Protein AF-0000000075709599 (afdb_homodimer)

InterPro domains:
  IPR003674 Oligosaccharyl transferase, STT3 subunit [PTHR13872] (4-686)
  IPR048307 Oligosaccharyl transferase STT3, N-terminal domain [PF02516] (9-421)
  IPR048999 STT3/PglB/AglB, core domain [PF21436] (504-569)

Secondary structure (DSSP, 8-state):
-HHHHHHHHHHHHHHHHHHHHHHTTHHHHHS-S---SSHHHHHHHHHHHHHHH-HHHHHT--BSSTTTTT-B-HHHHS--HHHHHHHHHHHHHHHTT----HHHHHHHHHHHHHHHHHHHHHHHHHHHT-HHHHHHHHHHHHH-HHHHTTTSTT--STHHHHHHHHHHHHHHHHHHHHHT-HHHHHHHHHHHHHHHHH-TTHHHHHHHHHHHHHHHHHTT---HHHHHHHHHHHHHHHHHHHTSTTTTTHHHHSGGGHHHHHHHHHHHHHHHHHHHHHHS-HHHHHHHHHHHHHHHHHHHHHHHHHHHHHTGGG---HHHHHHH-TTHHHHH-HHHHH-GGGSPPPHHHHHHHHGGGGGGHHHHHHHHHHHHHHGGG---HHHHHHHHHHHHHHHHHHHHHHHHHH-GGGHHHHHHHHHHHHHHHHHHHHHHHTSTTTTTSHHHHHHHHHHHHHHHHHHHHHHHHHHHTSS--SSSEEEEETTEEEEE-HHHHHHHHHHHHS-TT-EEE--GGGHHHHHHTS--EES--TT---HHHHHHHHHHHHS-HHHHHHHHHHTT--EEEEE--TTTT-SSSHHHHTTHHHHHHHHH-TT--GGGTSBTTB---STT--HHHHHSHHHHHHHTTGGG--S-TTS-TTEETTTTEEPTTGGG---SSEEEEEE-TTS-EEEEEEPP-TTHHHH-/-HHHHHHHHHHHHHHHHHHHHHHTTHHHHHS-S---SSHHHHHHHHHHHHHHH-HHHHHT--BSSTTTTT-B-HHHHS--HHHHHHHHHHHHHHHTT----HHHHHHHHHHHHHHHHHHHHHHHHHHHT-HHHHHHHHHHHHH-HHHHTTTSTT--STHHHHHHHHHHHHHHHHHHHHHT-HHHHHHHHHHHHHHHHH-TTHHHHHHHHHHHHHHHHHTT---HHHHHHHHHHHHHHHHHHHTSTTTTTHHHHSGGGHHHHHHHHHHHHHHHHHHHHTTS-HHHHHHHHHHHHHHHHHHHHHHHHHHHHHTGGG---HHHHHHH-TTHHHHH-HHHHH-GGGSPPPHHHHHHHHGGGGGGHHHHHHHHHHHHHHGGG---HHHHHHHHHHHHHHHHHHHHHHHHHH-GGGHHHHHHHHHHHHHHHHHHHHHHHTSTTTTTSHHHHHHHHHHHHHHHHHHHHHHHHHHHTSS--SSSEEEEETTEEEEE-HHHHHHHHHHHHS-TT-EEE--GGGHHHHHHTS--EES--TT---HHHHHHHHHHHHS-HHHHHHHHHHTT--EEEEE--TTTT-SSSHHHHTTHHHHHHHHH-TT--GGGTSBTTB---STT--HHHHHSHHHHHHHTTGGG--S-TTS-TTEETTTTEEPTTGGG---SSEEEEEE-TTS-EEEEEEPP-TTHHHH-

Solvent-accessible surface area (backbone atoms only — not comparable to full-atom values): 68736 Å² total; per-residue (Å²): 114,69,66,60,52,52,50,50,49,50,51,51,49,50,50,23,32,50,44,18,32,56,57,21,37,37,24,32,68,77,55,63,82,44,76,33,61,46,67,19,33,45,46,49,48,52,27,52,48,29,66,75,66,29,77,72,55,40,54,70,34,66,40,66,41,42,33,43,90,74,30,40,57,48,25,46,70,45,52,54,35,54,37,49,51,48,42,50,49,46,52,51,35,45,74,73,71,43,87,66,58,68,65,58,49,45,24,42,42,11,17,56,42,37,31,53,36,19,51,51,34,22,53,46,23,38,66,53,69,33,65,66,45,3,50,48,29,14,46,50,62,25,51,39,33,25,58,43,63,44,14,20,35,8,36,40,44,50,59,21,53,39,58,42,34,53,54,45,21,53,42,32,41,48,51,7,44,71,66,49,37,67,67,39,12,50,51,16,14,51,34,43,27,49,28,48,30,25,27,83,68,33,52,53,56,44,40,47,52,30,51,45,55,49,46,33,46,71,63,70,58,70,46,70,34,52,45,53,25,50,50,46,24,49,54,51,24,52,58,53,36,38,65,35,62,56,48,28,71,40,60,82,56,30,48,72,34,43,49,41,53,51,39,48,51,50,42,52,53,50,49,50,49,55,56,51,52,75,73,52,61,75,79,66,39,58,57,52,53,53,48,51,61,50,47,51,56,52,47,53,50,48,52,51,51,50,27,56,72,71,44,36,61,68,54,59,51,71,72,57,44,27,68,78,32,78,62,45,30,77,74,72,36,59,70,55,56,67,34,74,54,55,34,62,42,53,69,66,54,49,41,69,30,48,44,78,50,60,63,29,34,57,40,15,49,47,52,44,51,52,45,50,62,67,48,67,82,54,87,49,64,68,59,48,49,27,41,50,48,41,48,44,44,45,51,50,24,55,54,28,47,55,47,17,51,43,21,38,58,37,39,43,67,19,36,63,27,42,45,52,29,15,40,50,29,53,46,52,54,49,53,60,23,60,33,83,92,33,37,84,35,55,67,27,43,48,51,54,49,51,53,48,49,51,53,52,50,48,53,52,49,24,52,50,39,30,56,64,63,53,25,65,38,81,52,45,44,75,25,68,44,83,92,41,81,42,74,41,54,29,57,60,50,38,28,47,45,46,50,72,75,48,62,72,81,40,26,36,41,45,64,34,69,49,19,28,44,38,39,54,67,16,56,28,21,19,43,32,32,74,76,70,82,52,64,60,55,50,11,50,47,17,43,30,38,51,25,42,64,72,58,21,50,51,49,35,54,74,70,59,35,43,31,39,45,50,45,28,15,34,62,31,53,36,74,89,20,45,74,70,49,43,70,49,30,31,46,46,12,30,75,69,36,85,90,42,51,40,66,58,46,26,58,87,99,42,93,59,78,31,79,78,41,33,70,49,37,68,44,7,33,51,46,41,67,61,42,53,76,30,55,77,40,59,63,36,93,91,45,61,58,30,43,26,56,52,74,68,32,59,51,61,71,46,84,71,62,77,72,87,58,49,42,82,68,46,65,29,94,56,46,33,31,35,32,29,34,53,53,77,62,81,67,54,71,63,73,102,112,71,66,60,51,51,50,50,49,50,50,52,50,52,49,25,32,49,44,17,33,55,56,22,37,37,23,32,68,76,54,62,82,44,78,34,60,45,65,19,32,44,45,48,49,50,27,52,48,29,66,75,66,28,76,72,54,38,55,68,34,67,40,67,42,41,34,43,89,76,30,39,57,47,26,45,70,44,53,55,33,54,37,48,53,50,41,50,50,45,53,53,36,44,72,72,71,42,89,64,59,67,66,58,50,46,24,41,42,12,18,57,42,37,30,53,36,20,52,50,35,22,52,44,24,38,67,54,70,32,67,67,46,3,50,50,30,15,46,50,60,25,50,39,32,24,61,44,65,44,14,19,36,7,36,39,46,50,58,21,53,38,59,42,33,53,53,45,21,52,43,32,42,48,51,7,44,70,66,47,36,68,67,38,12,50,50,16,14,49,34,42,27,49,27,47,30,24,28,82,68,34,50,53,56,44,39,48,52,30,51,43,54,47,46,35,47,70,63,69,59,69,46,71,33,53,45,53,24,50,49,45,22,49,53,51,23,53,57,53,35,38,66,34,63,55,50,26,70,40,61,82,57,30,47,73,35,43,49,42,53,51,38,49,51,50,44,51,53,50,49,49,49,54,56,49,51,74,74,52,62,74,79,67,39,59,58,52,53,53,49,51,61,50,47,54,57,50,48,52,50,47,51,51,50,50,27,56,72,71,44,37,59,69,55,59,51,71,72,58,44,27,68,77,32,76,61,45,31,78,74,72,36,60,70,56,56,67,35,72,54,54,33,63,43,56,67,66,56,50,40,69,28,48,43,78,50,60,64,30,34,56,40,14,50,48,53,45,53,51,44,49,61,66,49,67,83,54,88,50,64,68,59,48,50,27,41,51,48,42,48,45,44,43,50,52,24,52,55,28,47,56,48,16,50,43,20,40,58,36,40,43,67,19,38,64,26,41,44,52,29,15,41,50,30,53,47,52,54,48,55,62,25,61,32,83,92,31,36,82,36,55,66,27,43,49,50,54,49,51,52,48,50,51,52,51,51,48,53,53,48,23,52,50,38,30,58,64,62,52,26,64,38,81,51,46,44,76,24,70,45,82,91,41,80,40,76,42,54,30,57,59,51,40,28,48,46,47,50,73,73,48,62,73,81,42,24,37,41,44,64,34,69,50,18,29,42,37,40,53,65,16,55,28,21,20,43,32,32,76,76,70,81,53,66,58,55,50,10,50,47,17,44,30,39,51,25,41,63,72,58,20,50,51,49,35,53,74,68,59,35,44,31,40,43,50,44,26,16,36,61,32,54,36,75,90,19,45,73,70,48,44,68,48,30,31,45,45,12,30,76,69,36,82,90,41,51,39,65,60,45,26,58,87,98,43,92,57,77,32,80,79,41,32,71,49,38,67,46,6,33,49,45,42,67,60,44,53,78,30,54,76,40,60,64,36,93,89,44,61,59,30,42,26,55,51,73,66,32,59,50,61,71,44,85,71,62,76,70,86,58,48,43,84,69,45,64,30,93,57,45,30,28,36,33,29,33,53,54,78,62,80,68,56,69,66,73,102

Nearest PDB structures (foldseek):
  6s7t-assembly1_A  TM=9.577E-01  e=6.723E-48  Homo sapiens
  8agc-assembly1_A  TM=9.329E-01  e=5.337E-46  Saccharomyces cerevisiae
  6s7o-assembly1_A  TM=9.416E-01  e=1.451E-45  Homo sapiens
  8agb-assembly1_A  TM=9.233E-01  e=1.387E-41  Saccharomyces cerevisiae
  6ezn-assembly1_F  TM=9.140E-01  e=2.056E-39  Saccharomyces cerevisiae S288C

Foldseek 3Di:
DVVVVVVVLVVLLVVLLVLLLVLLCLLCVVDNQAQFFQQLLLLVVLLVCCLVPHDVVSLQDWACQEQPNVTDRDNQADQCLLSVVLSVVQVVCVVVPHHDDSSQSLQSLLSNLLSVLLVLQLLLLVLLPDNVLSSLLSNCSSQFQLSSLQSHGNNRALSSNLLSLLSVLLSLLLVQLLVLDLVSLLVSLVSLLSSLSRDPCSLVVLQLVLVLLVVCVVLPNDDNSSLSSLLSSLVNNLVSSLPRSNCNPVCPQAPSNVSSVLSNVVSVLVVVLVVVLVVDDPVVNVVSVVVSVVVSVVVVVVVVVVCVVVVSHVRDDQLVVCLVPVCSCVVPPVVCVLDLQQAFADVVLCCLRQNPLLVLLVVLLVVLVVLCVVCSPPPDSSSVSSSSSSSSLNSQQVVLVSSCRRGVNSVSSNRSSSSSSSSNSLVVLLVVLPPPVRVPPPVSVVSVVVSVVRVVVSNVSSSVCSNPPSSDGPQWDWFQFQVGTDIDRQLLVQLVCLQVPHDLAAEEEEQADCQSVNCSRNVGHYSHHPVCPDLLSLLLSLCLQLAAQVVVLVSCVVSRHFKYKFFACQLGLDCPGVLNSNLSSQCSNCVNPVVTHSCQFDPPPDSDAEPPTHPSNCRGNNNLQRLPVQQVPDRYPVDHGQARNNNRYRHPPSVVRDHDQKAWDDAGPRRGMTMITGHDDPCVVPVD/DVVVVVVVLVVLLVVLLVLLLVLLALLCVVDNQAQFFQQLLLLVVLLVCCLVPHDVVSLQDWACQEQPNVTDRDNQADQCLLSCVLSVVQVVCVVVPHHDDSSQSLQSLLSNLLSLLLVLQLLLLVLLPDNVLSSLLSNCSSQFQLSSLQRHGNNRALSSNLLSLLSVLLSLLLVQLLVLDLVSLLVSLVSLLSSLSRDPCSLVVLQLVLVLLVVCVVLPNDDVSSLSSLLSSLVNNLVSSLPRSNCNPVCPQAPSNVSSVLSNVVSVLVVVLVVVLVVDDPVVNVVSVVVSVVVSVVVVVVVVVVCVVVVSHVPDDQLVVCLVPVCSCVPPPVVCVLDLQQAFADVVLCCLRQNPLLVLLVVLLVVLVVLCVVCSPPPDSSSVSSSSSSSSLNSQQVVLVSSCRRGVNSVSSNRSSSSSSSSSSLVVLLVVLPPPVRVPPPVSVVSVVVSVVRVVVSNVSSSVCSNPPSSDGPQWDWFQFQVGTDIDRQLLVQLVCLQVPHDLAAEEEEQADCQSVNCSRNVGHYSHHPVCPDLLSLLLSLPLQQAAQVVVLVSCVVSRHFKYKFFACQLGLDCPGVLNSNLSSQCSNCVNPVVTHSCQFDPPPDSDAEPPTHPSVCRGNNNLQRLPVQQVPDRYPVDHGQARNNNRYRGPPSVVRDHDQKAWDDAGPRRGMTMIGGHDDPCVVPVD

Structure (mmCIF, N/CA/C/O backbone):
data_AF-0000000075709599-model_v1
#
loop_
_entity.id
_entity.type
_entity.pdbx_description
1 polymer 'dolichyl-diphosphooligosaccharide--protein glycotransferase'
#
loop_
_atom_site.group_PDB
_atom_site.id
_atom_site.type_symbol
_atom_site.label_atom_id
_atom_site.label_alt_id
_atom_site.label_comp_id
_atom_site.label_asym_id
_atom_site.label_entity_id
_atom_site.label_seq_id
_atom_site.pdbx_PDB_ins_code
_atom_site.Cartn_x
_atom_site.Cartn_y
_atom_site.Cartn_z
_atom_site.occupancy
_atom_site.B_iso_or_equiv
_atom_site.auth_seq_id
_atom_site.auth_comp_id
_atom_site.auth_asym_id
_atom_site.auth_atom_id
_atom_site.pdbx_PDB_model_num
ATOM 1 N N . MET A 1 1 ? 28.078 32.719 -16.75 1 62.34 1 MET A N 1
ATOM 2 C CA . MET A 1 1 ? 27.438 31.438 -16.438 1 62.34 1 MET A CA 1
ATOM 3 C C . MET A 1 1 ? 26.734 31.484 -15.094 1 62.34 1 MET A C 1
ATOM 5 O O . MET A 1 1 ? 25.594 31.031 -14.977 1 62.34 1 MET A O 1
ATOM 9 N N . GLY A 1 2 ? 27.266 32.312 -14.195 1 73.31 2 GLY A N 1
ATOM 10 C CA . GLY A 1 2 ? 26.688 32.5 -12.867 1 73.31 2 GLY A CA 1
ATOM 11 C C . GLY A 1 2 ? 25.438 33.344 -12.867 1 73.31 2 GLY A C 1
ATOM 12 O O . GLY A 1 2 ? 24.453 33 -12.211 1 73.31 2 GLY A O 1
ATOM 13 N N . LYS A 1 3 ? 25.406 34.5 -13.734 1 84.88 3 LYS A N 1
ATOM 14 C CA . LYS A 1 3 ? 24.25 35.406 -13.789 1 84.88 3 LYS A CA 1
ATOM 15 C C . LYS A 1 3 ? 23.062 34.719 -14.453 1 84.88 3 LYS A C 1
ATOM 17 O O . LYS A 1 3 ? 21.922 34.875 -14 1 84.88 3 LYS A O 1
ATOM 22 N N . VAL A 1 4 ? 23.281 34 -15.5 1 89.69 4 VAL A N 1
ATOM 23 C CA . VAL A 1 4 ? 22.219 33.312 -16.234 1 89.69 4 VAL A CA 1
ATOM 24 C C . VAL A 1 4 ? 21.578 32.25 -15.344 1 89.69 4 VAL A C 1
ATOM 26 O O . VAL A 1 4 ? 20.359 32.094 -15.336 1 89.69 4 VAL A O 1
ATOM 29 N N . VAL A 1 5 ? 22.375 31.578 -14.586 1 88.12 5 VAL A N 1
ATOM 30 C CA . VAL A 1 5 ? 21.875 30.562 -13.68 1 88.12 5 VAL A CA 1
ATOM 31 C C . VAL A 1 5 ? 20.969 31.188 -12.625 1 88.12 5 VAL A C 1
ATOM 33 O O . VAL A 1 5 ? 19.938 30.625 -12.266 1 88.12 5 VAL A O 1
ATOM 36 N N . LYS A 1 6 ? 21.25 32.375 -12.188 1 91.5 6 LYS A N 1
ATOM 37 C CA . LYS A 1 6 ? 20.453 33.094 -11.188 1 91.5 6 LYS A CA 1
ATOM 38 C C . LYS A 1 6 ? 19.125 33.531 -11.773 1 91.5 6 LYS A C 1
ATOM 40 O O . LYS A 1 6 ? 18.094 33.531 -11.078 1 91.5 6 LYS A O 1
ATOM 45 N N . VAL A 1 7 ? 19.188 33.938 -13.008 1 93.38 7 VAL A N 1
ATOM 46 C CA . VAL A 1 7 ? 17.953 34.375 -13.664 1 93.38 7 VAL A CA 1
ATOM 47 C C . VAL A 1 7 ? 17.031 33.188 -13.875 1 93.38 7 VAL A C 1
ATOM 49 O O . VAL A 1 7 ? 15.82 33.281 -13.672 1 93.38 7 VAL A O 1
ATOM 52 N N . ILE A 1 8 ? 17.594 32.094 -14.273 1 92.94 8 ILE A N 1
ATOM 53 C CA . ILE A 1 8 ? 16.797 30.891 -14.477 1 92.94 8 ILE A CA 1
ATOM 54 C C . ILE A 1 8 ? 16.188 30.438 -13.156 1 92.94 8 ILE A C 1
ATOM 56 O O . ILE A 1 8 ? 15.031 30 -13.117 1 92.94 8 ILE A O 1
ATOM 60 N N . GLN A 1 9 ? 16.922 30.531 -12.164 1 94.25 9 GLN A N 1
ATOM 61 C CA . GLN A 1 9 ? 16.438 30.172 -10.836 1 94.25 9 GLN A CA 1
ATOM 62 C C . GLN A 1 9 ? 15.281 31.078 -10.422 1 94.25 9 GLN A C 1
ATOM 64 O O . GLN A 1 9 ? 14.281 30.609 -9.875 1 94.25 9 GLN A O 1
ATOM 69 N N . LEU A 1 10 ? 15.445 32.344 -10.656 1 95.25 10 LEU A N 1
ATOM 70 C CA . LEU A 1 10 ? 14.414 33.312 -10.297 1 95.25 10 LEU A CA 1
ATOM 71 C C . LEU A 1 10 ? 13.141 33.062 -11.109 1 95.25 10 LEU A C 1
ATOM 73 O O . LEU A 1 10 ? 12.031 33.125 -10.578 1 95.25 10 LEU A O 1
ATOM 77 N N . ILE A 1 11 ? 13.312 32.812 -12.32 1 96.56 11 ILE A N 1
ATOM 78 C CA . ILE A 1 11 ? 12.164 32.562 -13.18 1 96.56 11 ILE A CA 1
ATOM 79 C C . ILE A 1 11 ? 11.461 31.281 -12.734 1 96.56 11 ILE A C 1
ATOM 81 O O . ILE A 1 11 ? 10.227 31.219 -12.711 1 96.56 11 ILE A O 1
ATOM 85 N N . THR A 1 12 ? 12.266 30.234 -12.438 1 96.12 12 THR A N 1
ATOM 86 C CA . THR A 1 12 ? 11.695 28.969 -11.977 1 96.12 12 THR A CA 1
ATOM 87 C C . THR A 1 12 ? 10.922 29.172 -10.68 1 96.12 12 THR A C 1
ATOM 89 O O . THR A 1 12 ? 9.852 28.594 -10.492 1 96.12 12 THR A O 1
ATOM 92 N N . LEU A 1 13 ? 11.438 29.953 -9.805 1 97.12 13 LEU A N 1
ATOM 93 C CA . LEU A 1 13 ? 10.773 30.219 -8.539 1 97.12 13 LEU A CA 1
ATOM 94 C C . LEU A 1 13 ? 9.484 31 -8.75 1 97.12 13 LEU A C 1
ATOM 96 O O . LEU A 1 13 ? 8.469 30.703 -8.117 1 97.12 13 LEU A O 1
ATOM 100 N N . LEU A 1 14 ? 9.516 31.953 -9.664 1 97.88 14 LEU A N 1
ATOM 101 C CA . LEU A 1 14 ? 8.328 32.75 -9.961 1 97.88 14 LEU A CA 1
ATOM 102 C C . LEU A 1 14 ? 7.238 31.875 -10.586 1 97.88 14 LEU A C 1
ATOM 104 O O . LEU A 1 14 ? 6.059 32.031 -10.258 1 97.88 14 LEU A O 1
ATOM 108 N N . LEU A 1 15 ? 7.633 31.047 -11.445 1 97.75 15 LEU A N 1
ATOM 109 C CA . LEU A 1 15 ? 6.676 30.141 -12.07 1 97.75 15 LEU A CA 1
ATOM 110 C C . LEU A 1 15 ? 6.098 29.172 -11.047 1 97.75 15 LEU A C 1
ATOM 112 O O . LEU A 1 15 ? 4.926 28.797 -11.125 1 97.75 15 LEU A O 1
ATOM 116 N N . SER A 1 16 ? 6.945 28.719 -10.125 1 98 16 SER A N 1
ATOM 117 C CA . SER A 1 16 ? 6.469 27.844 -9.07 1 98 16 SER A CA 1
ATOM 118 C C . SER A 1 16 ? 5.453 28.547 -8.18 1 98 16 SER A C 1
ATOM 120 O O . SER A 1 16 ? 4.465 27.938 -7.754 1 98 16 SER A O 1
ATOM 122 N N . CYS A 1 17 ? 5.699 29.812 -7.895 1 98.31 17 CYS A N 1
ATOM 123 C CA . CYS A 1 17 ? 4.758 30.594 -7.105 1 98.31 17 CYS A CA 1
ATOM 124 C C . CYS A 1 17 ? 3.432 30.75 -7.84 1 98.31 17 CYS A C 1
ATOM 126 O O . CYS A 1 17 ? 2.363 30.594 -7.242 1 98.31 17 CYS A O 1
ATOM 128 N N . LEU A 1 18 ? 3.545 31.016 -9.102 1 98.06 18 LEU A N 1
ATOM 129 C CA . LEU A 1 18 ? 2.348 31.172 -9.922 1 98.06 18 LEU A CA 1
ATOM 130 C C . LEU A 1 18 ? 1.574 29.859 -10.008 1 98.06 18 LEU A C 1
ATOM 132 O O . LEU A 1 18 ? 0.345 29.859 -9.914 1 98.06 18 LEU A O 1
ATOM 136 N N . LEU A 1 19 ? 2.289 28.797 -10.18 1 97.56 19 LEU A N 1
ATOM 137 C CA . LEU A 1 19 ? 1.651 27.484 -10.25 1 97.56 19 LEU A CA 1
ATOM 138 C C . LEU A 1 19 ? 0.953 27.156 -8.938 1 97.56 19 LEU A C 1
ATOM 140 O O . LEU A 1 19 ? -0.151 26.594 -8.938 1 97.56 19 LEU A O 1
ATOM 144 N N . ALA A 1 20 ? 1.602 27.453 -7.828 1 97.94 20 ALA A N 1
ATOM 145 C CA . ALA A 1 20 ? 1.017 27.188 -6.516 1 97.94 20 ALA A CA 1
ATOM 146 C C . ALA A 1 20 ? -0.317 27.906 -6.348 1 97.94 20 ALA A C 1
ATOM 148 O O . ALA A 1 20 ? -1.271 27.344 -5.809 1 97.94 20 ALA A O 1
ATOM 149 N N . PHE A 1 21 ? -0.413 29.094 -6.816 1 97.56 21 PHE A N 1
ATOM 150 C CA . PHE A 1 21 ? -1.62 29.906 -6.699 1 97.56 21 PHE A CA 1
ATOM 151 C C . PHE A 1 21 ? -2.691 29.422 -7.668 1 97.56 21 PHE A C 1
ATOM 153 O O . PHE A 1 21 ? -3.848 29.234 -7.285 1 97.56 21 PHE A O 1
ATOM 160 N N . LEU A 1 22 ? -2.367 29.109 -8.891 1 96.75 22 LEU A N 1
ATOM 161 C CA . LEU A 1 22 ? -3.326 28.812 -9.953 1 96.75 22 LEU A CA 1
ATOM 162 C C . LEU A 1 22 ? -3.92 27.422 -9.773 1 96.75 22 LEU A C 1
ATOM 164 O O . LEU A 1 22 ? -5.113 27.219 -10 1 96.75 22 LEU A O 1
ATOM 168 N N . ILE A 1 23 ? -3.16 26.469 -9.391 1 96.25 23 ILE A N 1
ATOM 169 C CA . ILE A 1 23 ? -3.617 25.094 -9.281 1 96.25 23 ILE A CA 1
ATOM 170 C C . ILE A 1 23 ? -4.656 24.984 -8.164 1 96.25 23 ILE A C 1
ATOM 172 O O . ILE A 1 23 ? -5.52 24.094 -8.203 1 96.25 23 ILE A O 1
ATOM 176 N N . ARG A 1 24 ? -4.688 25.859 -7.215 1 96.19 24 ARG A N 1
ATOM 177 C CA . ARG A 1 24 ? -5.582 25.828 -6.059 1 96.19 24 ARG A CA 1
ATOM 178 C C . ARG A 1 24 ? -6.859 26.625 -6.336 1 96.19 24 ARG A C 1
ATOM 180 O O . ARG A 1 24 ? -7.723 26.734 -5.465 1 96.19 24 ARG A O 1
ATOM 187 N N . GLN A 1 25 ? -6.977 27.156 -7.586 1 94.44 25 GLN A N 1
ATOM 188 C CA . GLN A 1 25 ? -8.133 27.953 -7.945 1 94.44 25 GLN A CA 1
ATOM 189 C C . GLN A 1 25 ? -9.188 27.125 -8.672 1 94.44 25 GLN A C 1
ATOM 191 O O . GLN A 1 25 ? -10.266 27.609 -8.992 1 94.44 25 GLN A O 1
ATOM 196 N N . PHE A 1 26 ? -8.945 25.875 -8.859 1 91.75 26 PHE A N 1
ATOM 197 C CA . PHE A 1 26 ? -9.891 25.047 -9.594 1 91.75 26 PHE A CA 1
ATOM 198 C C . PHE A 1 26 ? -11.25 25.031 -8.898 1 91.75 26 PHE A C 1
ATOM 200 O O . PHE A 1 26 ? -12.289 25.031 -9.555 1 91.75 26 PHE A O 1
ATOM 207 N N . ALA A 1 27 ? -11.227 24.969 -7.594 1 87.31 27 ALA A N 1
ATOM 208 C CA . ALA A 1 27 ? -12.484 24.953 -6.844 1 87.31 27 ALA A CA 1
ATOM 209 C C . ALA A 1 27 ? -13.305 26.219 -7.109 1 87.31 27 ALA A C 1
ATOM 211 O O . ALA A 1 27 ? -14.531 26.156 -7.227 1 87.31 27 ALA A O 1
ATOM 212 N N . ASN A 1 28 ? -12.664 27.328 -7.23 1 90 28 ASN A N 1
ATOM 213 C CA . ASN A 1 28 ? -13.32 28.609 -7.445 1 90 28 ASN A CA 1
ATOM 214 C C . ASN A 1 28 ? -13.797 28.766 -8.891 1 90 28 ASN A C 1
ATOM 216 O O . ASN A 1 28 ? -14.82 29.391 -9.148 1 90 28 ASN A O 1
ATOM 220 N N . VAL A 1 29 ? -13.055 28.172 -9.773 1 88.31 29 VAL A N 1
ATOM 221 C CA . VAL A 1 29 ? -13.336 28.359 -11.195 1 88.31 29 VAL A CA 1
ATOM 222 C C . VAL A 1 29 ? -14.453 27.422 -11.633 1 88.31 29 VAL A C 1
ATOM 224 O O . VAL A 1 29 ? -15.328 27.797 -12.414 1 88.31 29 VAL A O 1
ATOM 227 N N . ILE A 1 30 ? -14.43 26.234 -11.188 1 83.38 30 ILE A N 1
ATOM 228 C CA . ILE A 1 30 ? -15.406 25.219 -11.586 1 83.38 30 ILE A CA 1
ATOM 229 C C . ILE A 1 30 ? -16.75 25.5 -10.906 1 83.38 30 ILE A C 1
ATOM 231 O O . ILE A 1 30 ? -17.797 25.359 -11.516 1 83.38 30 ILE A O 1
ATOM 235 N N . ASN A 1 31 ? -16.641 25.859 -9.719 1 81.06 31 ASN A N 1
ATOM 236 C CA . ASN A 1 31 ? -17.859 26.156 -8.969 1 81.06 31 ASN A CA 1
ATOM 237 C C . ASN A 1 31 ? -18.031 27.656 -8.75 1 81.06 31 ASN A C 1
ATOM 239 O O . ASN A 1 31 ? -17.781 28.453 -9.656 1 81.06 31 ASN A O 1
ATOM 243 N N . GLU A 1 32 ? -18.406 28.156 -7.707 1 85.19 32 GLU A N 1
ATOM 244 C CA . GLU A 1 32 ? -18.469 29.531 -7.254 1 85.19 32 GLU A CA 1
ATOM 245 C C . GLU A 1 32 ? -17.578 29.75 -6.039 1 85.19 32 GLU A C 1
ATOM 247 O O . GLU A 1 32 ? -17.359 28.844 -5.238 1 85.19 32 GLU A O 1
ATOM 252 N N . PRO A 1 33 ? -16.891 30.859 -6.078 1 89.56 33 PRO A N 1
ATOM 253 C CA . PRO A 1 33 ? -16.062 31.141 -4.906 1 89.56 33 PRO A CA 1
ATOM 254 C C . PRO A 1 33 ? -16.875 31.25 -3.619 1 89.56 33 PRO A C 1
ATOM 256 O O . PRO A 1 33 ? -17.578 32.25 -3.412 1 89.56 33 PRO A O 1
ATOM 259 N N . LEU A 1 34 ? -16.875 30.203 -2.898 1 89.19 34 LEU A N 1
ATOM 260 C CA . LEU A 1 34 ? -17.609 30.141 -1.64 1 89.19 34 LEU A CA 1
ATOM 261 C C . LEU A 1 34 ? -16.812 29.406 -0.576 1 89.19 34 LEU A C 1
ATOM 263 O O . LEU A 1 34 ? -15.859 28.688 -0.897 1 89.19 34 LEU A O 1
ATOM 267 N N . ILE A 1 35 ? -17.125 29.734 0.646 1 91.5 35 ILE A N 1
ATOM 268 C CA . ILE A 1 35 ? -16.562 28.969 1.755 1 91.5 35 ILE A CA 1
ATOM 269 C C . ILE A 1 35 ? -17.297 27.625 1.874 1 91.5 35 ILE A C 1
ATOM 271 O O . ILE A 1 35 ? -18.5 27.594 2.129 1 91.5 35 ILE A O 1
ATOM 275 N N . HIS A 1 36 ? -16.453 26.703 1.564 1 85.31 36 HIS A N 1
ATOM 276 C CA . HIS A 1 36 ? -17.141 25.406 1.545 1 85.31 36 HIS A CA 1
ATOM 277 C C . HIS A 1 36 ? -16.641 24.516 2.676 1 85.31 36 HIS A C 1
ATOM 279 O O . HIS A 1 36 ? -15.781 24.922 3.463 1 85.31 36 HIS A O 1
ATOM 285 N N . GLU A 1 37 ? -17.203 23.438 3.061 1 85.25 37 GLU A N 1
ATOM 286 C CA . GLU A 1 37 ? -16.953 22.469 4.109 1 85.25 37 GLU A CA 1
ATOM 287 C C . GLU A 1 37 ? -17.594 22.891 5.43 1 85.25 37 GLU A C 1
ATOM 289 O O . GLU A 1 37 ? -18.172 23.969 5.523 1 85.25 37 GLU A O 1
ATOM 294 N N . PHE A 1 38 ? -17.422 22.203 6.418 1 89.81 38 PHE A N 1
ATOM 295 C CA . PHE A 1 38 ? -18.156 22.406 7.668 1 89.81 38 PHE A CA 1
ATOM 296 C C . PHE A 1 38 ? -17.375 23.312 8.602 1 89.81 38 PHE A C 1
ATOM 298 O O . PHE A 1 38 ? -17.844 24.406 8.961 1 89.81 38 PHE A O 1
ATOM 305 N N . ASP A 1 39 ? -16.125 23.094 8.828 1 91.31 39 ASP A N 1
ATOM 306 C CA . ASP A 1 39 ? -15.312 23.844 9.789 1 91.31 39 ASP A CA 1
ATOM 307 C C . ASP A 1 39 ? -15.031 25.266 9.297 1 91.31 39 ASP A C 1
ATOM 309 O O . ASP A 1 39 ? -15.055 26.219 10.078 1 91.31 39 ASP A O 1
ATOM 313 N N . PRO A 1 40 ? -14.875 25.406 8.055 1 94.31 40 PRO A N 1
ATOM 314 C CA . PRO A 1 40 ? -14.602 26.75 7.555 1 94.31 40 PRO A CA 1
ATOM 315 C C . PRO A 1 40 ? -15.742 27.734 7.828 1 94.31 40 PRO A C 1
ATOM 317 O O . PRO A 1 40 ? -15.508 28.938 7.941 1 94.31 40 PRO A O 1
ATOM 320 N N . GLN A 1 41 ? -16.922 27.188 7.973 1 94.44 41 GLN A N 1
ATOM 321 C CA . GLN A 1 41 ? -18.047 28.062 8.25 1 94.44 41 GLN A CA 1
ATOM 322 C C . GLN A 1 41 ? -17.953 28.656 9.648 1 94.44 41 GLN A C 1
ATOM 324 O O . GLN A 1 41 ? -18.375 29.781 9.883 1 94.44 41 GLN A O 1
ATOM 329 N N . PHE A 1 42 ? -17.484 27.859 10.508 1 95.44 42 PHE A N 1
ATOM 330 C CA . PHE A 1 42 ? -17.234 28.391 11.844 1 95.44 42 PHE A CA 1
ATOM 331 C C . PHE A 1 42 ? -16.188 29.5 11.797 1 95.44 42 PHE A C 1
ATOM 333 O O . PHE A 1 42 ? -16.375 30.562 12.398 1 95.44 42 PHE A O 1
ATOM 340 N N . ASN A 1 43 ? -15.109 29.328 11.117 1 96.88 43 ASN A N 1
ATOM 341 C CA . ASN A 1 43 ? -14.031 30.297 10.992 1 96.88 43 ASN A CA 1
ATOM 342 C C . ASN A 1 43 ? -14.508 31.562 10.289 1 96.88 43 ASN A C 1
ATOM 344 O O . ASN A 1 43 ? -14.078 32.656 10.617 1 96.88 43 ASN A O 1
ATOM 348 N N . TRP A 1 44 ? -15.352 31.344 9.352 1 96.31 44 TRP A N 1
ATOM 349 C CA . TRP A 1 44 ? -15.922 32.469 8.633 1 96.31 44 TRP A CA 1
ATOM 350 C C . TRP A 1 44 ? -16.75 33.344 9.57 1 96.31 44 TRP A C 1
ATOM 352 O O . TRP A 1 44 ? -16.578 34.594 9.586 1 96.31 44 TRP A O 1
ATOM 362 N N . ARG A 1 45 ? -17.578 32.719 10.359 1 95.75 45 ARG A N 1
ATOM 363 C CA . ARG A 1 45 ? -18.406 33.469 11.312 1 95.75 45 ARG A CA 1
ATOM 364 C C . ARG A 1 45 ? -17.547 34.219 12.336 1 95.75 45 ARG A C 1
ATOM 366 O O . ARG A 1 45 ? -17.828 35.344 12.688 1 95.75 45 ARG A O 1
ATOM 373 N N . CYS A 1 46 ? -16.562 33.594 12.75 1 96.69 46 CYS A N 1
ATOM 374 C CA . CYS A 1 46 ? -15.641 34.219 13.695 1 96.69 46 CYS A CA 1
ATOM 375 C C . CYS A 1 46 ? -14.945 35.406 13.078 1 96.69 46 CYS A C 1
ATOM 377 O O . CYS A 1 46 ? -14.797 36.469 13.727 1 96.69 46 CYS A O 1
ATOM 379 N N . THR A 1 47 ? -14.531 35.312 11.852 1 97.69 47 THR A N 1
ATOM 380 C CA . THR A 1 47 ? -13.852 36.406 11.172 1 97.69 47 THR A CA 1
ATOM 381 C C . THR A 1 47 ? -14.789 37.594 10.969 1 97.69 47 THR A C 1
ATOM 383 O O . THR A 1 47 ? -14.367 38.75 11.07 1 97.69 47 THR A O 1
ATOM 386 N N . GLN A 1 48 ? -16.031 37.25 10.664 1 96.75 48 GLN A N 1
ATOM 387 C CA . GLN A 1 48 ? -17.031 38.312 10.547 1 96.75 48 GLN A CA 1
ATOM 388 C C . GLN A 1 48 ? -17.172 39.094 11.859 1 96.75 48 GLN A C 1
ATOM 390 O O . GLN A 1 48 ? -17.266 40.312 11.859 1 96.75 48 GLN A O 1
ATOM 395 N N . TYR A 1 49 ? -17.234 38.312 12.898 1 96.5 49 TYR A N 1
ATOM 396 C CA . TYR A 1 49 ? -17.344 38.938 14.211 1 96.5 49 TYR A CA 1
ATOM 397 C C . TYR A 1 49 ? -16.141 39.844 14.484 1 96.5 49 TYR A C 1
ATOM 399 O O . TYR A 1 49 ? -16.297 40.969 14.984 1 96.5 49 TYR A O 1
ATOM 407 N N . ILE A 1 50 ? -14.984 39.438 14.195 1 97.56 50 ILE A N 1
ATOM 408 C CA . ILE A 1 50 ? -13.766 40.188 14.43 1 97.56 50 ILE A CA 1
ATOM 409 C C . ILE A 1 50 ? -13.781 41.469 13.562 1 97.56 50 ILE A C 1
ATOM 411 O O . ILE A 1 50 ? -13.383 42.531 14.016 1 97.56 50 ILE A O 1
ATOM 415 N N . ASP A 1 51 ? -14.133 41.281 12.32 1 96.69 51 ASP A N 1
ATOM 416 C CA . ASP A 1 51 ? -14.18 42.438 11.398 1 96.69 51 ASP A CA 1
ATOM 417 C C . ASP A 1 51 ? -15.125 43.5 11.906 1 96.69 51 ASP A C 1
ATOM 419 O O . ASP A 1 51 ? -14.852 44.688 11.75 1 96.69 51 ASP A O 1
ATOM 423 N N . ASN A 1 52 ? -16.25 43.094 12.547 1 96 52 ASN A N 1
ATOM 424 C CA . ASN A 1 52 ? -17.281 44.031 12.969 1 96 52 ASN A CA 1
ATOM 425 C C . ASN A 1 52 ? -17 44.594 14.359 1 96 52 ASN A C 1
ATOM 427 O O . ASN A 1 52 ? -17.328 45.75 14.656 1 96 52 ASN A O 1
ATOM 431 N N . HIS A 1 53 ? -16.391 43.781 15.266 1 95.81 53 HIS A N 1
ATOM 432 C CA . HIS A 1 53 ? -16.312 44.188 16.672 1 95.81 53 HIS A CA 1
ATOM 433 C C . HIS A 1 53 ? -14.859 44.406 17.078 1 95.81 53 HIS A C 1
ATOM 435 O O . HIS A 1 53 ? -14.609 45.094 18.094 1 95.81 53 HIS A O 1
ATOM 441 N N . GLY A 1 54 ? -13.953 43.719 16.406 1 94.62 54 GLY A N 1
ATOM 442 C CA . GLY A 1 54 ? -12.562 43.969 16.734 1 94.62 54 GLY A CA 1
ATOM 443 C C . GLY A 1 54 ? -11.867 42.75 17.312 1 94.62 54 GLY A C 1
ATOM 444 O O . GLY A 1 54 ? -12.516 41.75 17.609 1 94.62 54 GLY A O 1
ATOM 445 N N . LEU A 1 55 ? -10.531 42.875 17.484 1 94.75 55 LEU A N 1
ATOM 446 C CA . LEU A 1 55 ? -9.688 41.75 17.922 1 94.75 55 LEU A CA 1
ATOM 447 C C . LEU A 1 55 ? -9.891 41.469 19.406 1 94.75 55 LEU A C 1
ATOM 449 O O . LEU A 1 55 ? -9.984 40.312 19.812 1 94.75 55 LEU A O 1
ATOM 453 N N . TYR A 1 56 ? -10.016 42.469 20.234 1 93.31 56 TYR A N 1
ATOM 454 C CA . TYR A 1 56 ? -10.117 42.312 21.672 1 93.31 56 TYR A CA 1
ATOM 455 C C . TYR A 1 56 ? -11.484 41.781 22.078 1 93.31 56 TYR A C 1
ATOM 457 O O . TYR A 1 56 ? -11.586 40.938 22.984 1 93.31 56 TYR A O 1
ATOM 465 N N . GLU A 1 57 ? -12.484 42.219 21.469 1 94.62 57 GLU A N 1
ATOM 466 C CA . GLU A 1 57 ? -13.844 41.781 21.781 1 94.62 57 GLU A CA 1
ATOM 467 C C . GLU A 1 57 ? -14.039 40.312 21.438 1 94.62 57 GLU A C 1
ATOM 469 O O . GLU A 1 57 ? -14.836 39.594 22.078 1 94.62 57 GLU A O 1
ATOM 474 N N . PHE A 1 58 ? -13.312 39.906 20.484 1 95.94 58 PHE A N 1
ATOM 475 C CA . PHE A 1 58 ? -13.414 38.5 20.094 1 95.94 58 PHE A CA 1
ATOM 476 C C . PHE A 1 58 ? -12.992 37.594 21.219 1 95.94 58 PHE A C 1
ATOM 478 O O . PHE A 1 58 ? -13.578 36.531 21.422 1 95.94 58 PHE A O 1
ATOM 485 N N . LEU A 1 59 ? -12.008 37.938 22 1 93.5 59 LEU A N 1
ATOM 486 C CA . LEU A 1 59 ? -11.477 37.094 23.078 1 93.5 59 LEU A CA 1
ATOM 487 C C . LEU A 1 59 ? -12.523 36.906 24.156 1 93.5 59 LEU A C 1
ATOM 489 O O . LEU A 1 59 ? -12.469 35.906 24.891 1 93.5 59 LEU A O 1
ATOM 493 N N . GLY A 1 60 ? -13.484 37.719 24.234 1 92.5 60 GLY A N 1
ATOM 494 C CA . GLY A 1 60 ? -14.555 37.594 25.219 1 92.5 60 GLY A CA 1
ATOM 495 C C . GLY A 1 60 ? -15.883 37.219 24.594 1 92.5 60 GLY A C 1
ATOM 496 O O . GLY A 1 60 ? -16.906 37.219 25.266 1 92.5 60 GLY A O 1
ATOM 497 N N . TRP A 1 61 ? -15.867 36.812 23.344 1 94.75 61 TRP A N 1
ATOM 498 C CA . TRP A 1 61 ? -17.109 36.5 22.625 1 94.75 61 TRP A CA 1
ATOM 499 C C . TRP A 1 61 ? -17.719 35.188 23.141 1 94.75 61 TRP A C 1
ATOM 501 O O . TRP A 1 61 ? -17.078 34.156 23.141 1 94.75 61 TRP A O 1
ATOM 511 N N . PHE A 1 62 ? -18.938 35.281 23.672 1 94.62 62 PHE A N 1
ATOM 512 C CA . PHE A 1 62 ? -19.75 34.156 24.062 1 94.62 62 PHE A CA 1
ATOM 513 C C . PHE A 1 62 ? -20.906 33.938 23.094 1 94.62 62 PHE A C 1
ATOM 515 O O . PHE A 1 62 ? -21.797 34.781 22.984 1 94.62 62 PHE A O 1
ATOM 522 N N . ASP A 1 63 ? -20.859 32.875 22.391 1 93.38 63 ASP A N 1
ATOM 523 C CA . ASP A 1 63 ? -21.891 32.562 21.406 1 93.38 63 ASP A CA 1
ATOM 524 C C . ASP A 1 63 ? -23.062 31.812 22.047 1 93.38 63 ASP A C 1
ATOM 526 O O . ASP A 1 63 ? -22.922 30.641 22.438 1 93.38 63 ASP A O 1
ATOM 530 N N . ASN A 1 64 ? -24.234 32.344 22.047 1 91.69 64 ASN A N 1
ATOM 531 C CA . ASN A 1 64 ? -25.391 31.781 22.734 1 91.69 64 ASN A CA 1
ATOM 532 C C . ASN A 1 64 ? -26.188 30.875 21.797 1 91.69 64 ASN A C 1
ATOM 534 O O . ASN A 1 64 ? -27.031 30.109 22.266 1 91.69 64 ASN A O 1
ATOM 538 N N . ILE A 1 65 ? -25.891 30.859 20.578 1 92.5 65 ILE A N 1
ATOM 539 C CA . ILE A 1 65 ? -26.734 30.094 19.672 1 92.5 65 ILE A CA 1
ATOM 540 C C . ILE A 1 65 ? -26.078 28.75 19.359 1 92.5 65 ILE A C 1
ATOM 542 O O . ILE A 1 65 ? -26.719 27.844 18.828 1 92.5 65 ILE A O 1
ATOM 546 N N . SER A 1 66 ? -24.781 28.688 19.688 1 92.81 66 SER A N 1
ATOM 547 C CA . SER A 1 66 ? -24.109 27.406 19.531 1 92.81 66 SER A CA 1
ATOM 548 C C . SER A 1 66 ? -24.219 26.578 20.812 1 92.81 66 SER A C 1
ATOM 550 O O . SER A 1 66 ? -24.172 27.109 21.922 1 92.81 66 SER A O 1
ATOM 552 N N . TRP A 1 67 ? -24.391 25.281 20.641 1 93.62 67 TRP A N 1
ATOM 553 C CA . TRP A 1 67 ? -24.5 24.344 21.766 1 93.62 67 TRP A CA 1
ATOM 554 C C . TRP A 1 67 ? -25.578 24.781 22.75 1 93.62 67 TRP A C 1
ATOM 556 O O . TRP A 1 67 ? -25.344 24.812 23.953 1 93.62 67 TRP A O 1
ATOM 566 N N . TYR A 1 68 ? -26.641 25.109 22.156 1 90.5 68 TYR A N 1
ATOM 567 C CA . TYR A 1 68 ? -27.781 25.469 23 1 90.5 68 TYR A CA 1
ATOM 568 C C . TYR A 1 68 ? -28.156 24.328 23.922 1 90.5 68 TYR A C 1
ATOM 570 O O . TYR A 1 68 ? -28.234 23.172 23.5 1 90.5 68 TYR A O 1
ATOM 578 N N . PRO A 1 69 ? -28.469 24.562 25.219 1 89.94 69 PRO A N 1
ATOM 579 C CA . PRO A 1 69 ? -28.594 25.844 25.906 1 89.94 69 PRO A CA 1
ATOM 580 C C . PRO A 1 69 ? -27.297 26.281 26.609 1 89.94 69 PRO A C 1
ATOM 582 O O . PRO A 1 69 ? -27.25 27.344 27.219 1 89.94 69 PRO A O 1
ATOM 585 N N . GLN A 1 70 ? -26.312 25.609 26.469 1 89.31 70 GLN A N 1
ATOM 586 C CA . GLN A 1 70 ? -25.062 25.859 27.172 1 89.31 70 GLN A CA 1
ATOM 587 C C . GLN A 1 70 ? -24.328 27.062 26.578 1 89.31 70 GLN A C 1
ATOM 589 O O . GLN A 1 70 ? -23.766 27.875 27.297 1 89.31 70 GLN A O 1
ATOM 594 N N . GLY A 1 71 ? -24.359 27.172 25.297 1 91.06 71 GLY A N 1
ATOM 595 C CA . GLY A 1 71 ? -23.547 28.172 24.625 1 91.06 71 GLY A CA 1
ATOM 596 C C . GLY A 1 71 ? -22.078 27.797 24.516 1 91.06 71 GLY A C 1
ATOM 597 O O . GLY A 1 71 ? -21.688 26.703 24.953 1 91.06 71 GLY A O 1
ATOM 598 N N . ARG A 1 72 ? -21.25 28.656 23.859 1 93.5 72 ARG A N 1
ATOM 599 C CA . ARG A 1 72 ? -19.828 28.375 23.656 1 93.5 72 ARG A CA 1
ATOM 600 C C . ARG A 1 72 ? -18.984 29.625 23.859 1 93.5 72 ARG A C 1
ATOM 602 O O . ARG A 1 72 ? -19.25 30.656 23.234 1 93.5 72 ARG A O 1
ATOM 609 N N . PRO A 1 73 ? -18.109 29.578 24.844 1 93.56 73 PRO A N 1
ATOM 610 C CA . PRO A 1 73 ? -17.125 30.672 24.906 1 93.56 73 PRO A CA 1
ATOM 611 C C . PRO A 1 73 ? -16.109 30.609 23.766 1 93.56 73 PRO A C 1
ATOM 613 O O . PRO A 1 73 ? -15 30.094 23.969 1 93.56 73 PRO A O 1
ATOM 616 N N . VAL A 1 74 ? -16.391 31.172 22.688 1 94.12 74 VAL A N 1
ATOM 617 C CA . VAL A 1 74 ? -15.617 31.047 21.453 1 94.12 74 VAL A CA 1
ATOM 618 C C . VAL A 1 74 ? -14.219 31.641 21.656 1 94.12 74 VAL A C 1
ATOM 620 O O . VAL A 1 74 ? -13.227 31.062 21.203 1 94.12 74 VAL A O 1
ATOM 623 N N . GLY A 1 75 ? -14.078 32.719 22.297 1 91.62 75 GLY A N 1
ATOM 624 C CA . GLY A 1 75 ? -12.789 33.344 22.516 1 91.62 75 GLY A CA 1
ATOM 625 C C . GLY A 1 75 ? -11.797 32.469 23.25 1 91.62 75 GLY A C 1
ATOM 626 O O . GLY A 1 75 ? -10.594 32.531 22.969 1 91.62 75 GLY A O 1
ATOM 627 N N . GLU A 1 76 ? -12.32 31.641 24.062 1 91.5 76 GLU A N 1
ATOM 628 C CA . GLU A 1 76 ? -11.453 30.797 24.891 1 91.5 76 GLU A CA 1
ATOM 629 C C . GLU A 1 76 ? -11.281 29.406 24.281 1 91.5 76 GLU A C 1
ATOM 631 O O . GLU A 1 76 ? -10.383 28.656 24.672 1 91.5 76 GLU A O 1
ATOM 636 N N . THR A 1 77 ? -12 29.125 23.281 1 91.31 77 THR A N 1
ATOM 637 C CA . THR A 1 77 ? -11.984 27.75 22.797 1 91.31 77 THR A CA 1
ATOM 638 C C . THR A 1 77 ? -11.594 27.688 21.328 1 91.31 77 THR A C 1
ATOM 640 O O . THR A 1 77 ? -11.688 26.641 20.688 1 91.31 77 THR A O 1
ATOM 643 N N . ALA A 1 78 ? -11.258 28.75 20.766 1 93.12 78 ALA A N 1
ATOM 644 C CA . ALA A 1 78 ? -10.859 28.766 19.359 1 93.12 78 ALA A CA 1
ATOM 645 C C . ALA A 1 78 ? -9.453 29.344 19.203 1 93.12 78 ALA A C 1
ATOM 647 O O . ALA A 1 78 ? -8.961 30.047 20.094 1 93.12 78 ALA A O 1
ATOM 648 N N . TYR A 1 79 ? -8.75 28.984 18.156 1 95.31 79 TYR A N 1
ATOM 649 C CA . TYR A 1 79 ? -7.477 29.578 17.766 1 95.31 79 TYR A CA 1
ATOM 650 C C . TYR A 1 79 ? -7.688 30.781 16.859 1 95.31 79 TYR A C 1
ATOM 652 O O . TYR A 1 79 ? -8.086 30.625 15.703 1 95.31 79 TYR A O 1
ATOM 660 N N . PRO A 1 80 ? -7.379 31.922 17.266 1 95.88 80 PRO A N 1
ATOM 661 C CA . PRO A 1 80 ? -7.777 33.125 16.516 1 95.88 80 PRO A CA 1
ATOM 662 C C . PRO A 1 80 ? -6.781 33.469 15.422 1 95.88 80 PRO A C 1
ATOM 664 O O . PRO A 1 80 ? -7.027 34.406 14.633 1 95.88 80 PRO A O 1
ATOM 667 N N . GLY A 1 81 ? -5.656 32.75 15.305 1 96.56 81 GLY A N 1
ATOM 668 C CA . GLY A 1 81 ? -4.57 33.125 14.406 1 96.56 81 GLY A CA 1
ATOM 669 C C . GLY A 1 81 ? -5.023 33.312 12.969 1 96.56 81 GLY A C 1
ATOM 670 O O . GLY A 1 81 ? -4.738 34.344 12.359 1 96.56 81 GLY A O 1
ATOM 671 N N . LEU A 1 82 ? -5.727 32.406 12.406 1 97.25 82 LEU A N 1
ATOM 672 C CA . LEU A 1 82 ? -6.219 32.469 11.031 1 97.25 82 LEU A CA 1
ATOM 673 C C . LEU A 1 82 ? -7.18 33.625 10.859 1 97.25 82 LEU A C 1
ATOM 675 O O . LEU A 1 82 ? -7.066 34.406 9.898 1 97.25 82 LEU A O 1
ATOM 679 N N . MET A 1 83 ? -8.102 33.812 11.797 1 97.62 83 MET A N 1
ATOM 680 C CA . MET A 1 83 ? -9.125 34.875 11.734 1 97.62 83 MET A CA 1
ATOM 681 C C . MET A 1 83 ? -8.492 36.25 11.859 1 97.62 83 MET A C 1
ATOM 683 O O . MET A 1 83 ? -8.875 37.188 11.141 1 97.62 83 MET A O 1
ATOM 687 N N . TYR A 1 84 ? -7.559 36.281 12.75 1 97.44 84 TYR A N 1
ATOM 688 C CA . TYR A 1 84 ? -6.824 37.531 12.898 1 97.44 84 TYR A CA 1
ATOM 689 C C . TYR A 1 84 ? -6.117 37.906 11.602 1 97.44 84 TYR A C 1
ATOM 691 O O . TYR A 1 84 ? -6.18 39.062 11.156 1 97.44 84 TYR A O 1
ATOM 699 N N . THR A 1 85 ? -5.441 36.906 11.023 1 97.69 85 THR A N 1
ATOM 700 C CA . THR A 1 85 ? -4.672 37.125 9.805 1 97.69 85 THR A CA 1
ATOM 701 C C . THR A 1 85 ? -5.574 37.656 8.688 1 97.69 85 THR A C 1
ATOM 703 O O . THR A 1 85 ? -5.215 38.594 7.98 1 97.69 85 THR A O 1
ATOM 706 N N . SER A 1 86 ? -6.703 37.125 8.516 1 97.81 86 SER A N 1
ATOM 707 C CA . SER A 1 86 ? -7.629 37.5 7.461 1 97.81 86 SER A CA 1
ATOM 708 C C . SER A 1 86 ? -8.203 38.906 7.727 1 97.81 86 SER A C 1
ATOM 710 O O . SER A 1 86 ? -8.305 39.719 6.812 1 97.81 86 SER A O 1
ATOM 712 N N . ALA A 1 87 ? -8.641 39.156 8.969 1 97.75 87 ALA A N 1
ATOM 713 C CA . ALA A 1 87 ? -9.203 40.469 9.32 1 97.75 87 ALA A CA 1
ATOM 714 C C . ALA A 1 87 ? -8.156 41.562 9.148 1 97.75 87 ALA A C 1
ATOM 716 O O . ALA A 1 87 ? -8.453 42.625 8.594 1 97.75 87 ALA A O 1
ATOM 717 N N . ILE A 1 88 ? -6.98 41.281 9.609 1 97.19 88 ILE A N 1
ATOM 718 C CA . ILE A 1 88 ? -5.906 42.281 9.508 1 97.19 88 ILE A CA 1
ATOM 719 C C . ILE A 1 88 ? -5.559 42.531 8.039 1 97.19 88 ILE A C 1
ATOM 721 O O . ILE A 1 88 ? -5.285 43.656 7.645 1 97.19 88 ILE A O 1
ATOM 725 N N . ALA A 1 89 ? -5.531 41.469 7.262 1 97.06 89 ALA A N 1
ATOM 726 C CA . ALA A 1 89 ? -5.273 41.625 5.832 1 97.06 89 ALA A CA 1
ATOM 727 C C . ALA A 1 89 ? -6.289 42.562 5.188 1 97.06 89 ALA A C 1
ATOM 729 O O . ALA A 1 89 ? -5.926 43.406 4.371 1 97.06 89 ALA A O 1
ATOM 730 N N . LYS A 1 90 ? -7.57 42.375 5.52 1 97.12 90 LYS A N 1
ATOM 731 C CA . LYS A 1 90 ? -8.609 43.25 4.992 1 97.12 90 LYS A CA 1
ATOM 732 C C . LYS A 1 90 ? -8.367 44.688 5.406 1 97.12 90 LYS A C 1
ATOM 734 O O . LYS A 1 90 ? -8.438 45.594 4.574 1 97.12 90 LYS A O 1
ATOM 739 N N . TRP A 1 91 ? -8.102 44.906 6.648 1 97.06 91 TRP A N 1
ATOM 740 C CA . TRP A 1 91 ? -7.91 46.25 7.18 1 97.06 91 TRP A CA 1
ATOM 741 C C . TRP A 1 91 ? -6.703 46.906 6.535 1 97.06 91 TRP A C 1
ATOM 743 O O . TRP A 1 91 ? -6.727 48.125 6.27 1 97.06 91 TRP A O 1
ATOM 753 N N . VAL A 1 92 ? -5.664 46.156 6.312 1 96.75 92 VAL A N 1
ATOM 754 C CA . VAL A 1 92 ? -4.465 46.688 5.684 1 96.75 92 VAL A CA 1
ATOM 755 C C . VAL A 1 92 ? -4.766 47.062 4.234 1 96.75 92 VAL A C 1
ATOM 757 O O . VAL A 1 92 ? -4.352 48.125 3.766 1 96.75 92 VAL A O 1
ATOM 760 N N . LEU A 1 93 ? -5.445 46.188 3.576 1 96.69 93 LEU A N 1
ATOM 761 C CA . LEU A 1 93 ? -5.805 46.469 2.193 1 96.69 93 LEU A CA 1
ATOM 762 C C . LEU A 1 93 ? -6.707 47.688 2.115 1 96.69 93 LEU A C 1
ATOM 764 O O . LEU A 1 93 ? -6.57 48.531 1.206 1 96.69 93 LEU A O 1
ATOM 768 N N . GLN A 1 94 ? -7.582 47.844 3.045 1 95.19 94 GLN A N 1
ATOM 769 C CA . GLN A 1 94 ? -8.477 48.969 3.088 1 95.19 94 GLN A CA 1
ATOM 770 C C . GLN A 1 94 ? -7.699 50.281 3.35 1 95.19 94 GLN A C 1
ATOM 772 O O . GLN A 1 94 ? -8.023 51.312 2.795 1 95.19 94 GLN A O 1
ATOM 777 N N . LYS A 1 95 ? -6.711 50.188 4.141 1 95.94 95 LYS A N 1
ATOM 778 C CA . LYS A 1 95 ? -5.891 51.344 4.465 1 95.94 95 LYS A CA 1
ATOM 779 C C . LYS A 1 95 ? -5.129 51.844 3.24 1 95.94 95 LYS A C 1
ATOM 781 O O . LYS A 1 95 ? -4.883 53.062 3.098 1 95.94 95 LYS A O 1
ATOM 786 N N . ILE A 1 96 ? -4.789 50.906 2.387 1 95.94 96 ILE A N 1
ATOM 787 C CA . ILE A 1 96 ? -4.07 51.312 1.185 1 95.94 96 ILE A CA 1
ATOM 788 C C . ILE A 1 96 ? -5.066 51.562 0.053 1 95.94 96 ILE A C 1
ATOM 790 O O . ILE A 1 96 ? -4.68 51.656 -1.115 1 95.94 96 ILE A O 1
ATOM 794 N N . HIS A 1 97 ? -6.27 51.5 0.21 1 95.12 97 HIS A N 1
ATOM 795 C CA . HIS A 1 97 ? -7.367 51.906 -0.661 1 95.12 97 HIS A CA 1
ATOM 796 C C . HIS A 1 97 ? -7.676 50.812 -1.693 1 95.12 97 HIS A C 1
ATOM 798 O O . HIS A 1 97 ? -8.008 51.125 -2.84 1 95.12 97 HIS A O 1
ATOM 804 N N . ILE A 1 98 ? -7.496 49.656 -1.266 1 94.69 98 ILE A N 1
ATOM 805 C CA . ILE A 1 98 ? -7.953 48.5 -2.035 1 94.69 98 ILE A CA 1
ATOM 806 C C . ILE A 1 98 ? -9.133 47.844 -1.319 1 94.69 98 ILE A C 1
ATOM 808 O O . ILE A 1 98 ? -8.961 47.219 -0.254 1 94.69 98 ILE A O 1
ATOM 812 N N . ILE A 1 99 ? -10.242 48 -1.971 1 91.88 99 ILE A N 1
ATOM 813 C CA . ILE A 1 99 ? -11.445 47.5 -1.315 1 91.88 99 ILE A CA 1
ATOM 814 C C . ILE A 1 99 ? -11.766 46.094 -1.808 1 91.88 99 ILE A C 1
ATOM 816 O O . ILE A 1 99 ? -12.07 45.906 -2.986 1 91.88 99 ILE A O 1
ATOM 820 N N . VAL A 1 100 ? -11.57 45.188 -0.914 1 93.62 100 VAL A N 1
ATOM 821 C CA . VAL A 1 100 ? -11.883 43.781 -1.179 1 93.62 100 VAL A CA 1
ATOM 822 C C . VAL A 1 100 ? -12.836 43.25 -0.107 1 93.62 100 VAL A C 1
ATOM 824 O O . VAL A 1 100 ? -12.711 43.625 1.068 1 93.62 100 VAL A O 1
ATOM 827 N N . ASP A 1 101 ? -13.758 42.531 -0.55 1 94.94 101 ASP A N 1
ATOM 828 C CA . ASP A 1 101 ? -14.711 41.938 0.382 1 94.94 101 ASP A CA 1
ATOM 829 C C . ASP A 1 101 ? -14.031 40.906 1.273 1 94.94 101 ASP A C 1
ATOM 831 O O . ASP A 1 101 ? -13.07 40.25 0.856 1 94.94 101 ASP A O 1
ATOM 835 N N . LEU A 1 102 ? -14.508 40.844 2.555 1 96.44 102 LEU A N 1
ATOM 836 C CA . LEU A 1 102 ? -13.953 39.906 3.529 1 96.44 102 LEU A CA 1
ATOM 837 C C . LEU A 1 102 ? -14.039 38.469 3.023 1 96.44 102 LEU A C 1
ATOM 839 O O . LEU A 1 102 ? -13.117 37.688 3.232 1 96.44 102 LEU A O 1
ATOM 843 N N . ARG A 1 103 ? -15.117 38.125 2.381 1 95.19 103 ARG A N 1
ATOM 844 C CA . ARG A 1 103 ? -15.336 36.781 1.874 1 95.19 103 ARG A CA 1
ATOM 845 C C . ARG A 1 103 ? -14.266 36.406 0.849 1 95.19 103 ARG A C 1
ATOM 847 O O . ARG A 1 103 ? -13.758 35.281 0.859 1 95.19 103 ARG A O 1
ATOM 854 N N . THR A 1 104 ? -13.938 37.281 0 1 95.69 104 THR A N 1
ATOM 855 C CA . THR A 1 104 ? -12.93 37.031 -1.025 1 95.69 104 THR A CA 1
ATOM 856 C C . THR A 1 104 ? -11.562 36.781 -0.393 1 95.69 104 THR A C 1
ATOM 858 O O . THR A 1 104 ? -10.805 35.938 -0.858 1 95.69 104 THR A O 1
ATOM 861 N N . ILE A 1 105 ? -11.32 37.531 0.654 1 96.62 105 ILE A N 1
ATOM 862 C CA . ILE A 1 105 ? -10.055 37.375 1.356 1 96.62 105 ILE A CA 1
ATOM 863 C C . ILE A 1 105 ? -9.992 36 1.997 1 96.62 105 ILE A C 1
ATOM 865 O O . ILE A 1 105 ? -8.984 35.281 1.888 1 96.62 105 ILE A O 1
ATOM 869 N N . CYS A 1 106 ? -11.039 35.562 2.633 1 97.06 106 CYS A N 1
ATOM 870 C CA . CYS A 1 106 ? -11.094 34.281 3.299 1 97.06 106 CYS A CA 1
ATOM 871 C C . CYS A 1 106 ? -11.016 33.156 2.287 1 97.06 106 CYS A C 1
ATOM 873 O O . CYS A 1 106 ? -10.336 32.156 2.523 1 97.06 106 CYS A O 1
ATOM 875 N N . VAL A 1 107 ? -11.672 33.312 1.123 1 95.81 107 VAL A N 1
ATOM 876 C CA . VAL A 1 107 ? -11.695 32.281 0.084 1 95.81 107 VAL A CA 1
ATOM 877 C C . VAL A 1 107 ? -10.305 32.156 -0.542 1 95.81 107 VAL A C 1
ATOM 879 O O . VAL A 1 107 ? -9.875 31.031 -0.874 1 95.81 107 VAL A O 1
ATOM 882 N N . SER A 1 108 ? -9.531 33.156 -0.628 1 95.75 108 SER A N 1
ATOM 883 C CA . SER A 1 108 ? -8.25 33.188 -1.327 1 95.75 108 SER A CA 1
ATOM 884 C C . SER A 1 108 ? -7.086 33 -0.355 1 95.75 108 SER A C 1
ATOM 886 O O . SER A 1 108 ? -5.922 33.031 -0.757 1 95.75 108 SER A O 1
ATOM 888 N N . MET A 1 109 ? -7.344 32.875 0.894 1 96.5 109 MET A N 1
ATOM 889 C CA . MET A 1 109 ? -6.285 32.781 1.895 1 96.5 109 MET A CA 1
ATOM 890 C C . MET A 1 109 ? -5.398 31.562 1.648 1 96.5 109 MET A C 1
ATOM 892 O O . MET A 1 109 ? -4.168 31.688 1.646 1 96.5 109 MET A O 1
ATOM 896 N N . GLY A 1 110 ? -5.957 30.375 1.39 1 95.62 110 GLY A N 1
ATOM 897 C CA . GLY A 1 110 ? -5.195 29.172 1.108 1 95.62 110 GLY A CA 1
ATOM 898 C C . GLY A 1 110 ? -4.266 29.328 -0.08 1 95.62 110 GLY A C 1
ATOM 899 O O . GLY A 1 110 ? -3.047 29.188 0.058 1 95.62 110 GLY A O 1
ATOM 900 N N . PRO A 1 111 ? -4.812 29.703 -1.245 1 96.62 111 PRO A N 1
ATOM 901 C CA . PRO A 1 111 ? -3.992 29.875 -2.445 1 96.62 111 PRO A CA 1
ATOM 902 C C . PRO A 1 111 ? -2.924 30.953 -2.281 1 96.62 111 PRO A C 1
ATOM 904 O O . PRO A 1 111 ? -1.796 30.797 -2.75 1 96.62 111 PRO A O 1
ATOM 907 N N . SER A 1 112 ? -3.225 32.031 -1.581 1 97.25 112 SER A N 1
ATOM 908 C CA . SER A 1 112 ? -2.275 33.125 -1.408 1 97.25 112 SER A CA 1
ATOM 909 C C . SER A 1 112 ? -1.112 32.719 -0.513 1 97.25 112 SER A C 1
ATOM 911 O O . SER A 1 112 ? 0.047 33 -0.815 1 97.25 112 SER A O 1
ATOM 913 N N . VAL A 1 113 ? -1.373 32.031 0.551 1 97.75 113 VAL A N 1
ATOM 914 C CA . VAL A 1 113 ? -0.337 31.641 1.496 1 97.75 113 VAL A CA 1
ATOM 915 C C . VAL A 1 113 ? 0.5 30.516 0.896 1 97.75 113 VAL A C 1
ATOM 917 O O . VAL A 1 113 ? 1.649 30.297 1.291 1 97.75 113 VAL A O 1
ATOM 920 N N . SER A 1 114 ? -0.015 29.781 -0.094 1 97.62 114 SER A N 1
ATOM 921 C CA . SER A 1 114 ? 0.757 28.734 -0.759 1 97.62 114 SER A CA 1
ATOM 922 C C . SER A 1 114 ? 1.978 29.312 -1.467 1 97.62 114 SER A C 1
ATOM 924 O O . SER A 1 114 ? 2.996 28.641 -1.612 1 97.62 114 SER A O 1
ATOM 926 N N . ILE A 1 115 ? 1.886 30.578 -1.9 1 98.12 115 ILE A N 1
ATOM 927 C CA . ILE A 1 115 ? 3.023 31.266 -2.494 1 98.12 115 ILE A CA 1
ATOM 928 C C . ILE A 1 115 ? 4.145 31.391 -1.465 1 98.12 115 ILE A C 1
ATOM 930 O O . ILE A 1 115 ? 5.309 31.125 -1.769 1 98.12 115 ILE A O 1
ATOM 934 N N . LEU A 1 116 ? 3.752 31.734 -0.276 1 98.19 116 LEU A N 1
ATOM 935 C CA . LEU A 1 116 ? 4.727 31.859 0.801 1 98.19 116 LEU A CA 1
ATOM 936 C C . LEU A 1 116 ? 5.344 30.516 1.141 1 98.19 116 LEU A C 1
ATOM 938 O O . LEU A 1 116 ? 6.52 30.438 1.497 1 98.19 116 LEU A O 1
ATOM 942 N N . SER A 1 117 ? 4.559 29.469 1.033 1 98.06 117 SER A N 1
ATOM 943 C CA . SER A 1 117 ? 5.07 28.125 1.291 1 98.06 117 SER A CA 1
ATOM 944 C C . SER A 1 117 ? 6.184 27.75 0.311 1 98.06 117 SER A C 1
ATOM 946 O O . SER A 1 117 ? 7.176 27.141 0.693 1 98.06 117 SER A O 1
ATOM 948 N N . VAL A 1 118 ? 6 28.109 -0.921 1 98.44 118 VAL A N 1
ATOM 949 C CA . VAL A 1 118 ? 7.008 27.859 -1.945 1 98.44 118 VAL A CA 1
ATOM 950 C C . VAL A 1 118 ? 8.289 28.625 -1.618 1 98.44 118 VAL A C 1
ATOM 952 O O . VAL A 1 118 ? 9.391 28.078 -1.711 1 98.44 118 VAL A O 1
ATOM 955 N N . LEU A 1 119 ? 8.164 29.828 -1.197 1 98.31 119 LEU A N 1
ATOM 956 C CA . LEU A 1 119 ? 9.312 30.688 -0.897 1 98.31 119 LEU A CA 1
ATOM 957 C C . LEU A 1 119 ? 10.078 30.156 0.305 1 98.31 119 LEU A C 1
ATOM 959 O O . LEU A 1 119 ? 11.312 30.094 0.279 1 98.31 119 LEU A O 1
ATOM 963 N N . VAL A 1 120 ? 9.391 29.766 1.318 1 98.12 120 VAL A N 1
ATOM 964 C CA . VAL A 1 120 ? 10.062 29.25 2.51 1 98.12 120 VAL A CA 1
ATOM 965 C C . VAL A 1 120 ? 10.742 27.922 2.189 1 98.12 120 VAL A C 1
ATOM 967 O O . VAL A 1 120 ? 11.828 27.625 2.705 1 98.12 120 VAL A O 1
ATOM 970 N N . ALA A 1 121 ? 10.094 27.109 1.382 1 98.12 121 ALA A N 1
ATOM 971 C CA . ALA A 1 121 ? 10.711 25.844 0.964 1 98.12 121 ALA A CA 1
ATOM 972 C C . ALA A 1 121 ? 12.008 26.109 0.209 1 98.12 121 ALA A C 1
ATOM 974 O O . ALA A 1 121 ? 13.016 25.422 0.437 1 98.12 121 ALA A O 1
ATOM 975 N N . PHE A 1 122 ? 11.969 27.094 -0.686 1 97.94 122 PHE A N 1
ATOM 976 C CA . PHE A 1 122 ? 13.164 27.469 -1.427 1 97.94 122 PHE A CA 1
ATOM 977 C C . PHE A 1 122 ? 14.273 27.906 -0.477 1 97.94 122 PHE A C 1
ATOM 979 O O . PHE A 1 122 ? 15.422 27.469 -0.61 1 97.94 122 PHE A O 1
ATOM 986 N N . LEU A 1 123 ? 13.938 28.734 0.495 1 97.25 123 LEU A N 1
ATOM 987 C CA . LEU A 1 123 ? 14.922 29.234 1.448 1 97.25 123 LEU A CA 1
ATOM 988 C C . LEU A 1 123 ? 15.5 28.094 2.285 1 97.25 123 LEU A C 1
ATOM 990 O O . LEU A 1 123 ? 16.672 28.125 2.648 1 97.25 123 LEU A O 1
ATOM 994 N N . PHE A 1 124 ? 14.68 27.109 2.576 1 97.19 124 PHE A N 1
ATOM 995 C CA . PHE A 1 124 ? 15.141 25.969 3.348 1 97.19 124 PHE A CA 1
ATOM 996 C C . PHE A 1 124 ? 16.203 25.188 2.58 1 97.19 124 PHE A C 1
ATOM 998 O O . PHE A 1 124 ? 17.188 24.75 3.162 1 97.19 124 PHE A O 1
ATOM 1005 N N . GLY A 1 125 ? 15.961 24.984 1.268 1 95.88 125 GLY A N 1
ATOM 1006 C CA . GLY A 1 125 ? 16.953 24.328 0.437 1 95.88 125 GLY A CA 1
ATOM 1007 C C . GLY A 1 125 ? 18.266 25.094 0.343 1 95.88 125 GLY A C 1
ATOM 1008 O O . GLY A 1 125 ? 19.344 24.5 0.354 1 95.88 125 GLY A O 1
ATOM 1009 N N . GLU A 1 126 ? 18.141 26.391 0.315 1 94.69 126 GLU A N 1
ATOM 1010 C CA . GLU A 1 126 ? 19.344 27.234 0.295 1 94.69 126 GLU A CA 1
ATOM 1011 C C . GLU A 1 126 ? 20.125 27.125 1.6 1 94.69 126 GLU A C 1
ATOM 1013 O O . GLU A 1 126 ? 21.359 27.156 1.596 1 94.69 126 GLU A O 1
ATOM 1018 N N . LEU A 1 127 ? 19.375 27 2.678 1 94.38 127 LEU A N 1
ATOM 1019 C CA . LEU A 1 127 ? 20 26.875 3.986 1 94.38 127 LEU A CA 1
ATOM 1020 C C . LEU A 1 127 ? 20.812 25.578 4.07 1 94.38 127 LEU A C 1
ATOM 1022 O O . LEU A 1 127 ? 21.844 25.531 4.75 1 94.38 127 LEU A O 1
ATOM 1026 N N . VAL A 1 128 ? 20.406 24.484 3.424 1 90.94 128 VAL A N 1
ATOM 1027 C CA . VAL A 1 128 ? 21.125 23.219 3.387 1 90.94 128 VAL A CA 1
ATOM 1028 C C . VAL A 1 128 ? 22.406 23.375 2.572 1 90.94 128 VAL A C 1
ATOM 1030 O O . VAL A 1 128 ? 23.438 22.766 2.893 1 90.94 128 VAL A O 1
ATOM 1033 N N . GLY A 1 129 ? 22.469 24.234 1.601 1 81.5 129 GLY A N 1
ATOM 1034 C CA . GLY A 1 129 ? 23.75 24.562 0.998 1 81.5 129 GLY A CA 1
ATOM 1035 C C . GLY A 1 129 ? 23.703 24.609 -0.518 1 81.5 129 GLY A C 1
ATOM 1036 O O . GLY A 1 129 ? 24.75 24.562 -1.177 1 81.5 129 GLY A O 1
ATOM 1037 N N . SER A 1 130 ? 22.516 24.516 -1.073 1 88 130 SER A N 1
ATOM 1038 C CA . SER A 1 130 ? 22.484 24.531 -2.533 1 88 130 SER A CA 1
ATOM 1039 C C . SER A 1 130 ? 21.25 25.25 -3.045 1 88 130 SER A C 1
ATOM 1041 O O . SER A 1 130 ? 20.125 24.938 -2.65 1 88 130 SER A O 1
ATOM 1043 N N . ALA A 1 131 ? 21.484 26.297 -3.879 1 91.56 131 ALA A N 1
ATOM 1044 C CA . ALA A 1 131 ? 20.375 27.016 -4.504 1 91.56 131 ALA A CA 1
ATOM 1045 C C . ALA A 1 131 ? 19.562 26.078 -5.406 1 91.56 131 ALA A C 1
ATOM 1047 O O . ALA A 1 131 ? 18.359 26.25 -5.559 1 91.56 131 ALA A O 1
ATOM 1048 N N . GLN A 1 132 ? 20.203 25.078 -5.945 1 93.62 132 GLN A N 1
ATOM 1049 C CA . GLN A 1 132 ? 19.516 24.109 -6.789 1 93.62 132 GLN A CA 1
ATOM 1050 C C . GLN A 1 132 ? 18.562 23.25 -5.973 1 93.62 132 GLN A C 1
ATOM 1052 O O . GLN A 1 132 ? 17.438 22.969 -6.418 1 93.62 132 GLN A O 1
ATOM 1057 N N . LEU A 1 133 ? 19.016 22.906 -4.824 1 95.88 133 LEU A N 1
ATOM 1058 C CA . LEU A 1 133 ? 18.141 22.141 -3.936 1 95.88 133 LEU A CA 1
ATOM 1059 C C . LEU A 1 133 ? 16.922 22.969 -3.518 1 95.88 133 LEU A C 1
ATOM 1061 O O . LEU A 1 133 ? 15.812 22.453 -3.457 1 95.88 133 LEU A O 1
ATOM 1065 N N . GLY A 1 134 ? 17.156 24.281 -3.221 1 97 134 GLY A N 1
ATOM 1066 C CA . GLY A 1 134 ? 16.062 25.172 -2.885 1 97 134 GLY A CA 1
ATOM 1067 C C . GLY A 1 134 ? 15.031 25.297 -3.988 1 97 134 GLY A C 1
ATOM 1068 O O . GLY A 1 134 ? 13.828 25.281 -3.725 1 97 134 GLY A O 1
ATOM 1069 N N . THR A 1 135 ? 15.523 25.406 -5.191 1 96.69 135 THR A N 1
ATOM 1070 C CA . THR A 1 135 ? 14.617 25.5 -6.332 1 96.69 135 THR A CA 1
ATOM 1071 C C . THR A 1 135 ? 13.797 24.219 -6.48 1 96.69 135 THR A C 1
ATOM 1073 O O . THR A 1 135 ? 12.609 24.281 -6.805 1 96.69 135 THR A O 1
ATOM 1076 N N . LEU A 1 136 ? 14.453 23.125 -6.223 1 96.25 136 LEU A N 1
ATOM 1077 C CA . LEU A 1 136 ? 13.75 21.844 -6.293 1 96.25 136 LEU A CA 1
ATOM 1078 C C . LEU A 1 136 ? 12.68 21.75 -5.207 1 96.25 136 LEU A C 1
ATOM 1080 O O . LEU A 1 136 ? 11.555 21.328 -5.477 1 96.25 136 LEU A O 1
ATOM 1084 N N . PHE A 1 137 ? 13.031 22.188 -3.953 1 98 137 PHE A N 1
ATOM 1085 C CA . PHE A 1 137 ? 12.07 22.188 -2.854 1 98 137 PHE A CA 1
ATOM 1086 C C . PHE A 1 137 ? 10.852 23.047 -3.205 1 98 137 PHE A C 1
ATOM 1088 O O . PHE A 1 137 ? 9.711 22.609 -3.035 1 98 137 PHE A O 1
ATOM 1095 N N . GLY A 1 138 ? 11.156 24.234 -3.721 1 98 138 GLY A N 1
ATOM 1096 C CA . GLY A 1 138 ? 10.078 25.156 -4.082 1 98 138 GLY A CA 1
ATOM 1097 C C . GLY A 1 138 ? 9.203 24.625 -5.199 1 98 138 GLY A C 1
ATOM 1098 O O . GLY A 1 138 ? 7.977 24.719 -5.129 1 98 138 GLY A O 1
ATOM 1099 N N . ALA A 1 139 ? 9.781 23.984 -6.16 1 97.38 139 ALA A N 1
ATOM 1100 C CA . ALA A 1 139 ? 9.039 23.469 -7.316 1 97.38 139 ALA A CA 1
ATOM 1101 C C . ALA A 1 139 ? 8.094 22.344 -6.914 1 97.38 139 ALA A C 1
ATOM 1103 O O . ALA A 1 139 ? 6.926 22.344 -7.301 1 97.38 139 ALA A O 1
ATOM 1104 N N . ILE A 1 140 ? 8.562 21.438 -6.137 1 97 140 ILE A N 1
ATOM 1105 C CA . ILE A 1 140 ? 7.73 20.297 -5.758 1 97 140 ILE A CA 1
ATOM 1106 C C . ILE A 1 140 ? 6.629 20.766 -4.809 1 97 140 ILE A C 1
ATOM 1108 O O . ILE A 1 140 ? 5.492 20.297 -4.891 1 97 140 ILE A O 1
ATOM 1112 N N . THR A 1 141 ? 6.914 21.703 -3.875 1 97.69 141 THR A N 1
ATOM 1113 C CA . THR A 1 141 ? 5.941 22.234 -2.924 1 97.69 141 THR A CA 1
ATOM 1114 C C . THR A 1 141 ? 4.793 22.922 -3.652 1 97.69 141 THR A C 1
ATOM 1116 O O . THR A 1 141 ? 3.666 22.969 -3.156 1 97.69 141 THR A O 1
ATOM 1119 N N . SER A 1 142 ? 5.035 23.422 -4.836 1 97.62 142 SER A N 1
ATOM 1120 C CA . SER A 1 142 ? 4.055 24.203 -5.582 1 97.62 142 SER A CA 1
ATOM 1121 C C . SER A 1 142 ? 2.881 23.344 -6.027 1 97.62 142 SER A C 1
ATOM 1123 O O . SER A 1 142 ? 1.749 23.812 -6.121 1 97.62 142 SER A O 1
ATOM 1125 N N . PHE A 1 143 ? 3.16 22.047 -6.23 1 96.31 143 PHE A N 1
ATOM 1126 C CA . PHE A 1 143 ? 2.07 21.297 -6.859 1 96.31 143 PHE A CA 1
ATOM 1127 C C . PHE A 1 143 ? 1.768 20.016 -6.09 1 96.31 143 PHE A C 1
ATOM 1129 O O . PHE A 1 143 ? 0.826 19.297 -6.422 1 96.31 143 PHE A O 1
ATOM 1136 N N . ILE A 1 144 ? 2.445 19.641 -5.066 1 95.75 144 ILE A N 1
ATOM 1137 C CA . ILE A 1 144 ? 2.234 18.359 -4.406 1 95.75 144 ILE A CA 1
ATOM 1138 C C . ILE A 1 144 ? 0.815 18.297 -3.85 1 95.75 144 ILE A C 1
ATOM 1140 O O . ILE A 1 144 ? 0.371 19.203 -3.15 1 95.75 144 ILE A O 1
ATOM 1144 N N . PRO A 1 145 ? 0.077 17.281 -4.109 1 95.44 145 PRO A N 1
ATOM 1145 C CA . PRO A 1 145 ? -1.353 17.203 -3.793 1 95.44 145 PRO A CA 1
ATOM 1146 C C . PRO A 1 145 ? -1.626 17.25 -2.291 1 95.44 145 PRO A C 1
ATOM 1148 O O . PRO A 1 145 ? -2.627 17.828 -1.858 1 95.44 145 PRO A O 1
ATOM 1151 N N . GLY A 1 146 ? -0.815 16.641 -1.522 1 93.75 146 GLY A N 1
ATOM 1152 C CA . GLY A 1 146 ? -1.035 16.641 -0.085 1 93.75 146 GLY A CA 1
ATOM 1153 C C . GLY A 1 146 ? -1.175 18.047 0.491 1 93.75 146 GLY A C 1
ATOM 1154 O O . GLY A 1 146 ? -1.961 18.266 1.414 1 93.75 146 GLY A O 1
ATOM 1155 N N . MET A 1 147 ? -0.478 19.016 -0.019 1 93.69 147 MET A N 1
ATOM 1156 C CA . MET A 1 147 ? -0.562 20.391 0.448 1 93.69 147 MET A CA 1
ATOM 1157 C C . MET A 1 147 ? -1.734 21.109 -0.205 1 93.69 147 MET A C 1
ATOM 1159 O O . MET A 1 147 ? -2.293 22.047 0.374 1 93.69 147 MET A O 1
ATOM 1163 N N . ILE A 1 148 ? -2.176 20.609 -1.314 1 94.44 148 ILE A N 1
ATOM 1164 C CA . ILE A 1 148 ? -3.275 21.234 -2.045 1 94.44 148 ILE A CA 1
ATOM 1165 C C . ILE A 1 148 ? -4.602 20.875 -1.383 1 94.44 148 ILE A C 1
ATOM 1167 O O . ILE A 1 148 ? -5.531 21.688 -1.356 1 94.44 148 ILE A O 1
ATOM 1171 N N . SER A 1 149 ? -4.695 19.766 -0.786 1 89.81 149 SER A N 1
ATOM 1172 C CA . SER A 1 149 ? -5.945 19.219 -0.263 1 89.81 149 SER A CA 1
ATOM 1173 C C . SER A 1 149 ? -6.598 20.172 0.72 1 89.81 149 SER A C 1
ATOM 1175 O O . SER A 1 149 ? -7.828 20.266 0.793 1 89.81 149 SER A O 1
ATOM 1177 N N . ARG A 1 150 ? -5.812 20.984 1.457 1 89.62 150 ARG A N 1
ATOM 1178 C CA . ARG A 1 150 ? -6.398 21.859 2.465 1 89.62 150 ARG A CA 1
ATOM 1179 C C . ARG A 1 150 ? -6.043 23.328 2.191 1 89.62 150 ARG A C 1
ATOM 1181 O O . ARG A 1 150 ? -6.199 24.172 3.064 1 89.62 150 ARG A O 1
ATOM 1188 N N . SER A 1 151 ? -5.586 23.594 1.033 1 93.19 151 SER A N 1
ATOM 1189 C CA . SER A 1 151 ? -5.238 24.984 0.708 1 93.19 151 SER A CA 1
ATOM 1190 C C . SER A 1 151 ? -5.957 25.453 -0.552 1 93.19 151 SER A C 1
ATOM 1192 O O . SER A 1 151 ? -5.582 26.453 -1.146 1 93.19 151 SER A O 1
ATOM 1194 N N . VAL A 1 152 ? -6.965 24.734 -0.948 1 93.56 152 VAL A N 1
ATOM 1195 C CA . VAL A 1 152 ? -7.723 25.109 -2.139 1 93.56 152 VAL A CA 1
ATOM 1196 C C . VAL A 1 152 ? -8.602 26.328 -1.83 1 93.56 152 VAL A C 1
ATOM 1198 O O . VAL A 1 152 ? -8.836 26.641 -0.663 1 93.56 152 VAL A O 1
ATOM 1201 N N . GLY A 1 153 ? -9.047 26.953 -2.877 1 93.5 153 GLY A N 1
ATOM 1202 C CA . GLY A 1 153 ? -9.938 28.078 -2.682 1 93.5 153 GLY A CA 1
ATOM 1203 C C . GLY A 1 153 ? -11.211 27.719 -1.941 1 93.5 153 GLY A C 1
ATOM 1204 O O . GLY A 1 153 ? -11.898 26.766 -2.305 1 93.5 153 GLY A O 1
ATOM 1205 N N . GLY A 1 154 ? -11.461 28.453 -0.903 1 92.69 154 GLY A N 1
ATOM 1206 C CA . GLY A 1 154 ? -12.688 28.234 -0.144 1 92.69 154 GLY A CA 1
ATOM 1207 C C . GLY A 1 154 ? -12.477 27.359 1.07 1 92.69 154 GLY A C 1
ATOM 1208 O O . GLY A 1 154 ? -13.336 27.297 1.954 1 92.69 154 GLY A O 1
ATOM 1209 N N . ALA A 1 155 ? -11.336 26.625 1.106 1 92.62 155 ALA A N 1
ATOM 1210 C CA . ALA A 1 155 ? -11.016 25.797 2.262 1 92.62 155 ALA A CA 1
ATOM 1211 C C . ALA A 1 155 ? -10.406 26.625 3.387 1 92.62 155 ALA A C 1
ATOM 1213 O O . ALA A 1 155 ? -9.219 26.5 3.689 1 92.62 155 ALA A O 1
ATOM 1214 N N . TYR A 1 156 ? -11.281 27.359 4.023 1 95.75 156 TYR A N 1
ATOM 1215 C CA . TYR A 1 156 ? -10.859 28.344 5.012 1 95.75 156 TYR A CA 1
ATOM 1216 C C . TYR A 1 156 ? -10.812 27.719 6.406 1 95.75 156 TYR A C 1
ATOM 1218 O O . TYR A 1 156 ? -11.562 28.125 7.297 1 95.75 156 TYR A O 1
ATOM 1226 N N . ASP A 1 157 ? -9.875 26.781 6.535 1 94.81 157 ASP A N 1
ATOM 1227 C CA . ASP A 1 157 ? -9.617 26.125 7.82 1 94.81 157 ASP A CA 1
ATOM 1228 C C . ASP A 1 157 ? -8.195 26.406 8.305 1 94.81 157 ASP A C 1
ATOM 1230 O O . ASP A 1 157 ? -7.406 27.031 7.594 1 94.81 157 ASP A O 1
ATOM 1234 N N . TYR A 1 158 ? -7.891 26.016 9.492 1 95.69 158 TYR A N 1
ATOM 1235 C CA . TYR A 1 158 ? -6.625 26.359 10.133 1 95.69 158 TYR A CA 1
ATOM 1236 C C . TYR A 1 158 ? -5.445 25.859 9.312 1 95.69 158 TYR A C 1
ATOM 1238 O O . TYR A 1 158 ? -4.41 26.516 9.234 1 95.69 158 TYR A O 1
ATOM 1246 N N . GLU A 1 159 ? -5.566 24.766 8.625 1 93.19 159 GLU A N 1
ATOM 1247 C CA . GLU A 1 159 ? -4.473 24.094 7.934 1 93.19 159 GLU A CA 1
ATOM 1248 C C . GLU A 1 159 ? -4.043 24.875 6.695 1 93.19 159 GLU A C 1
ATOM 1250 O O . GLU A 1 159 ? -2.916 24.734 6.219 1 93.19 159 GLU A O 1
ATOM 1255 N N . CYS A 1 160 ? -4.977 25.734 6.219 1 94 160 CYS A N 1
ATOM 1256 C CA . CYS A 1 160 ? -4.633 26.453 4.996 1 94 160 CYS A CA 1
ATOM 1257 C C . CYS A 1 160 ? -3.438 27.375 5.219 1 94 160 CYS A C 1
ATOM 1259 O O . CYS A 1 160 ? -2.646 27.609 4.301 1 94 160 CYS A O 1
ATOM 1261 N N . ILE A 1 161 ? -3.266 27.828 6.457 1 96.19 161 ILE A N 1
ATOM 1262 C CA . ILE A 1 161 ? -2.074 28.641 6.719 1 96.19 161 ILE A CA 1
ATOM 1263 C C . ILE A 1 161 ? -1.163 27.891 7.695 1 96.19 161 ILE A C 1
ATOM 1265 O O . ILE A 1 161 ? 0.02 28.219 7.816 1 96.19 161 ILE A O 1
ATOM 1269 N N . GLY A 1 162 ? -1.688 26.938 8.375 1 96.88 162 GLY A N 1
ATOM 1270 C CA . GLY A 1 162 ? -0.939 26.203 9.375 1 96.88 162 GLY A CA 1
ATOM 1271 C C . GLY A 1 162 ? 0.239 25.438 8.797 1 96.88 162 GLY A C 1
ATOM 1272 O O . GLY A 1 162 ? 1.316 25.406 9.398 1 96.88 162 GLY A O 1
ATOM 1273 N N . LEU A 1 163 ? 0.135 24.859 7.68 1 96.06 163 LEU A N 1
ATOM 1274 C CA . LEU A 1 163 ? 1.198 24.078 7.059 1 96.06 163 LEU A CA 1
ATOM 1275 C C . LEU A 1 163 ? 2.387 24.969 6.699 1 96.06 163 LEU A C 1
ATOM 1277 O O . LEU A 1 163 ? 3.539 24.562 6.863 1 96.06 163 LEU A O 1
ATOM 1281 N N . PHE A 1 164 ? 2.037 26.125 6.223 1 97.25 164 PHE A N 1
ATOM 1282 C CA . PHE A 1 164 ? 3.078 27.094 5.922 1 97.25 164 PHE A CA 1
ATOM 1283 C C . PHE A 1 164 ? 3.83 27.484 7.191 1 97.25 164 PHE A C 1
ATOM 1285 O O . PHE A 1 164 ? 5.062 27.531 7.199 1 97.25 164 PHE A O 1
ATOM 1292 N N . ILE A 1 165 ? 3.129 27.703 8.227 1 98.25 165 ILE A N 1
ATOM 1293 C CA . ILE A 1 165 ? 3.738 28.203 9.453 1 98.25 165 ILE A CA 1
ATOM 1294 C C . ILE A 1 165 ? 4.602 27.125 10.086 1 98.25 165 ILE A C 1
ATOM 1296 O O . ILE A 1 165 ? 5.645 27.406 10.68 1 98.25 165 ILE A O 1
ATOM 1300 N N . ILE A 1 166 ? 4.207 25.828 9.93 1 98.06 166 ILE A N 1
ATOM 1301 C CA . ILE A 1 166 ? 5.027 24.734 10.445 1 98.06 166 ILE A CA 1
ATOM 1302 C C . ILE A 1 166 ? 6.402 24.766 9.781 1 98.06 166 ILE A C 1
ATOM 1304 O O . ILE A 1 166 ? 7.43 24.734 10.461 1 98.06 166 ILE A O 1
ATOM 1308 N N . VAL A 1 167 ? 6.418 24.891 8.461 1 98.25 167 VAL A N 1
ATOM 1309 C CA . VAL A 1 167 ? 7.672 24.906 7.719 1 98.25 167 VAL A CA 1
ATOM 1310 C C . VAL A 1 167 ? 8.461 26.172 8.062 1 98.25 167 VAL A C 1
ATOM 1312 O O . VAL A 1 167 ? 9.68 26.125 8.219 1 98.25 167 VAL A O 1
ATOM 1315 N N . LEU A 1 168 ? 7.734 27.25 8.242 1 98.38 168 LEU A N 1
ATOM 1316 C CA . LEU A 1 168 ? 8.375 28.516 8.617 1 98.38 168 LEU A CA 1
ATOM 1317 C C . LEU A 1 168 ? 9.031 28.406 9.984 1 98.38 168 LEU A C 1
ATOM 1319 O O . LEU A 1 168 ? 10.148 28.891 10.188 1 98.38 168 LEU A O 1
ATOM 1323 N N . SER A 1 169 ? 8.336 27.797 10.898 1 98.38 169 SER A N 1
ATOM 1324 C CA . SER A 1 169 ? 8.867 27.625 12.25 1 98.38 169 SER A CA 1
ATOM 1325 C C . SER A 1 169 ? 10.148 26.781 12.242 1 98.38 169 SER A C 1
ATOM 1327 O O . SER A 1 169 ? 11.117 27.125 12.914 1 98.38 169 SER A O 1
ATOM 1329 N N . LEU A 1 170 ? 10.172 25.734 11.492 1 98.38 170 LEU A N 1
ATOM 1330 C CA . LEU A 1 170 ? 11.344 24.875 11.43 1 98.38 170 LEU A CA 1
ATOM 1331 C C . LEU A 1 170 ? 12.484 25.562 10.68 1 98.38 170 LEU A C 1
ATOM 1333 O O . LEU A 1 170 ? 13.648 25.438 11.07 1 98.38 170 LEU A O 1
ATOM 1337 N N . TYR A 1 171 ? 12.156 26.297 9.656 1 97.94 171 TYR A N 1
ATOM 1338 C CA . TYR A 1 171 ? 13.148 27.031 8.883 1 97.94 171 TYR A CA 1
ATOM 1339 C C . TYR A 1 171 ? 13.828 28.094 9.742 1 97.94 171 TYR A C 1
ATOM 1341 O O . TYR A 1 171 ? 15.055 28.203 9.75 1 97.94 171 TYR A O 1
ATOM 1349 N N . THR A 1 172 ? 13.023 28.891 10.422 1 98.12 172 THR A N 1
ATOM 1350 C CA . THR A 1 172 ? 13.586 29.969 11.227 1 98.12 172 THR A CA 1
ATOM 1351 C C . THR A 1 172 ? 14.43 29.406 12.367 1 98.12 172 THR A C 1
ATOM 1353 O O . THR A 1 172 ? 15.43 30 12.758 1 98.12 172 THR A O 1
ATOM 1356 N N . PHE A 1 173 ? 13.992 28.281 12.906 1 98.31 173 PHE A N 1
ATOM 1357 C CA . PHE A 1 173 ? 14.812 27.656 13.938 1 98.31 173 PHE A CA 1
ATOM 1358 C C . PHE A 1 173 ? 16.156 27.219 13.367 1 98.31 173 PHE A C 1
ATOM 1360 O O . PHE A 1 173 ? 17.188 27.406 14 1 98.31 173 PHE A O 1
ATOM 1367 N N . ALA A 1 174 ? 16.125 26.578 12.227 1 97.44 174 ALA A N 1
ATOM 1368 C CA . ALA A 1 174 ? 17.359 26.156 11.578 1 97.44 174 ALA A CA 1
ATOM 1369 C C . ALA A 1 174 ? 18.25 27.344 11.273 1 97.44 174 ALA A C 1
ATOM 1371 O O . ALA A 1 174 ? 19.484 27.25 11.406 1 97.44 174 ALA A O 1
ATOM 1372 N N . LEU A 1 175 ? 17.672 28.406 10.836 1 96.81 175 LEU A N 1
ATOM 1373 C CA . LEU A 1 175 ? 18.406 29.625 10.555 1 96.81 175 LEU A CA 1
ATOM 1374 C C . LEU A 1 175 ? 19.047 30.188 11.82 1 96.81 175 LEU A C 1
ATOM 1376 O O . LEU A 1 175 ? 20.188 30.641 11.797 1 96.81 175 LEU A O 1
ATOM 1380 N N . ALA A 1 176 ? 18.312 30.141 12.875 1 97.75 176 ALA A N 1
ATOM 1381 C CA . ALA A 1 176 ? 18.828 30.594 14.164 1 97.75 176 ALA A CA 1
ATOM 1382 C C . ALA A 1 176 ? 20 29.734 14.617 1 97.75 176 ALA A C 1
ATOM 1384 O O . ALA A 1 176 ? 21 30.25 15.141 1 97.75 176 ALA A O 1
ATOM 1385 N N . LEU A 1 177 ? 19.875 28.484 14.445 1 96.69 177 LEU A N 1
ATOM 1386 C CA . LEU A 1 177 ? 20.922 27.562 14.836 1 96.69 177 LEU A CA 1
ATOM 1387 C C . LEU A 1 177 ? 22.188 27.797 14.016 1 96.69 177 LEU A C 1
ATOM 1389 O O . LEU A 1 177 ? 23.297 27.719 14.539 1 96.69 177 LEU A O 1
ATOM 1393 N N . LYS A 1 178 ? 22.031 28 12.758 1 94.38 178 LYS A N 1
ATOM 1394 C CA . LYS A 1 178 ? 23.172 28.234 11.875 1 94.38 178 LYS A CA 1
ATOM 1395 C C . LYS A 1 178 ? 23.875 29.547 12.227 1 94.38 178 LYS A C 1
ATOM 1397 O O . LYS A 1 178 ? 25.109 29.609 12.219 1 94.38 178 LYS A O 1
ATOM 1402 N N . SER A 1 179 ? 23.141 30.562 12.586 1 92.38 179 SER A N 1
ATOM 1403 C CA . SER A 1 179 ? 23.703 31.875 12.852 1 92.38 179 SER A CA 1
ATOM 1404 C C . SER A 1 179 ? 24.172 32 14.297 1 92.38 179 SER A C 1
ATOM 1406 O O . SER A 1 179 ? 25.109 32.75 14.586 1 92.38 179 SER A O 1
ATOM 1408 N N . GLY A 1 180 ? 23.531 31.344 15.18 1 90.94 180 GLY A N 1
ATOM 1409 C CA . GLY A 1 180 ? 23.797 31.5 16.594 1 90.94 180 GLY A CA 1
ATOM 1410 C C . GLY A 1 180 ? 23.375 32.844 17.141 1 90.94 180 GLY A C 1
ATOM 1411 O O . GLY A 1 180 ? 23.875 33.312 18.172 1 90.94 180 GLY A O 1
ATOM 1412 N N . SER A 1 181 ? 22.422 33.5 16.406 1 93.38 181 SER A N 1
ATOM 1413 C CA . SER A 1 181 ? 22.047 34.844 16.75 1 93.38 181 SER A CA 1
ATOM 1414 C C . SER A 1 181 ? 20.797 34.875 17.641 1 93.38 181 SER A C 1
ATOM 1416 O O . SER A 1 181 ? 19.906 34.031 17.484 1 93.38 181 SER A O 1
ATOM 1418 N N . ILE A 1 182 ? 20.734 35.844 18.484 1 95.25 182 ILE A N 1
ATOM 1419 C CA . ILE A 1 182 ? 19.594 36.062 19.375 1 95.25 182 ILE A CA 1
ATOM 1420 C C . ILE A 1 182 ? 18.375 36.5 18.578 1 95.25 182 ILE A C 1
ATOM 1422 O O . ILE A 1 182 ? 17.266 36.031 18.812 1 95.25 182 ILE A O 1
ATOM 1426 N N . LEU A 1 183 ? 18.656 37.344 17.625 1 96.06 183 LEU A N 1
ATOM 1427 C CA . LEU A 1 183 ? 17.578 37.875 16.812 1 96.06 183 LEU A CA 1
ATOM 1428 C C . LEU A 1 183 ? 16.828 36.781 16.094 1 96.06 183 LEU A C 1
ATOM 1430 O O . LEU A 1 183 ? 15.586 36.719 16.125 1 96.06 183 LEU A O 1
ATOM 1434 N N . PHE A 1 184 ? 17.531 35.875 15.477 1 96.44 184 PHE A N 1
ATOM 1435 C CA . PHE A 1 184 ? 16.891 34.812 14.719 1 96.44 184 PHE A CA 1
ATOM 1436 C C . PHE A 1 184 ? 16.219 33.812 15.664 1 96.44 184 PHE A C 1
ATOM 1438 O O . PHE A 1 184 ? 15.234 33.188 15.297 1 96.44 184 PHE A O 1
ATOM 1445 N N . SER A 1 185 ? 16.703 33.688 16.844 1 97.94 185 SER A N 1
ATOM 1446 C CA . SER A 1 185 ? 16.062 32.812 17.844 1 97.94 185 SER A CA 1
ATOM 1447 C C . SER A 1 185 ? 14.711 33.406 18.266 1 97.94 185 SER A C 1
ATOM 1449 O O . SER A 1 185 ? 13.758 32.656 18.469 1 97.94 185 SER A O 1
ATOM 1451 N N . ILE A 1 186 ? 14.703 34.688 18.375 1 98.06 186 ILE A N 1
ATOM 1452 C CA . ILE A 1 186 ? 13.453 35.344 18.734 1 98.06 186 ILE A CA 1
ATOM 1453 C C . ILE A 1 186 ? 12.453 35.219 17.578 1 98.06 186 ILE A C 1
ATOM 1455 O O . ILE A 1 186 ? 11.266 35 17.797 1 98.06 186 ILE A O 1
ATOM 1459 N N . LEU A 1 187 ? 12.914 35.344 16.375 1 97.69 187 LEU A N 1
ATOM 1460 C CA . LEU A 1 187 ? 12.055 35.188 15.203 1 97.69 187 LEU A CA 1
ATOM 1461 C C . LEU A 1 187 ? 11.5 33.781 15.125 1 97.69 187 LEU A C 1
ATOM 1463 O O . LEU A 1 187 ? 10.352 33.562 14.711 1 97.69 187 LEU A O 1
ATOM 1467 N N . ALA A 1 188 ? 12.352 32.844 15.453 1 98.31 188 ALA A N 1
ATOM 1468 C CA . ALA A 1 188 ? 11.898 31.469 15.484 1 98.31 188 ALA A CA 1
ATOM 1469 C C . ALA A 1 188 ? 10.797 31.266 16.531 1 98.31 188 ALA A C 1
ATOM 1471 O O . ALA A 1 188 ? 9.828 30.547 16.297 1 98.31 188 ALA A O 1
ATOM 1472 N N . ALA A 1 189 ? 10.938 31.922 17.641 1 98.44 189 ALA A N 1
ATOM 1473 C CA . ALA A 1 189 ? 9.922 31.844 18.688 1 98.44 189 ALA A CA 1
ATOM 1474 C C . ALA A 1 189 ? 8.617 32.5 18.234 1 98.44 189 ALA A C 1
ATOM 1476 O O . ALA A 1 189 ? 7.527 32 18.531 1 98.44 189 ALA A O 1
ATOM 1477 N N . PHE A 1 190 ? 8.742 33.594 17.516 1 98.25 190 PHE A N 1
ATOM 1478 C CA . PHE A 1 190 ? 7.559 34.281 17.016 1 98.25 190 PHE A CA 1
ATOM 1479 C C . PHE A 1 190 ? 6.836 33.406 15.992 1 98.25 190 PHE A C 1
ATOM 1481 O O . PHE A 1 190 ? 5.602 33.375 15.961 1 98.25 190 PHE A O 1
ATOM 1488 N N . ALA A 1 191 ? 7.586 32.719 15.125 1 98.31 191 ALA A N 1
ATOM 1489 C CA . ALA A 1 191 ? 6.973 31.844 14.133 1 98.31 191 ALA A CA 1
ATOM 1490 C C . ALA A 1 191 ? 6.223 30.703 14.812 1 98.31 191 ALA A C 1
ATOM 1492 O O . ALA A 1 191 ? 5.098 30.375 14.43 1 98.31 191 ALA A O 1
ATOM 1493 N N . TYR A 1 192 ? 6.812 30.141 15.789 1 98 192 TYR A N 1
ATOM 1494 C CA . TYR A 1 192 ? 6.176 29.062 16.547 1 98 192 TYR A CA 1
ATOM 1495 C C . TYR A 1 192 ? 4.934 29.578 17.266 1 98 192 TYR A C 1
ATOM 1497 O O . TYR A 1 192 ? 3.9 28.906 17.281 1 98 192 TYR A O 1
ATOM 1505 N N . SER A 1 193 ? 5.023 30.75 17.891 1 97.75 193 SER A N 1
ATOM 1506 C CA . SER A 1 193 ? 3.891 31.312 18.625 1 97.75 193 SER A CA 1
ATOM 1507 C C . SER A 1 193 ? 2.742 31.656 17.672 1 97.75 193 SER A C 1
ATOM 1509 O O . SER A 1 193 ? 1.572 31.547 18.047 1 97.75 193 SER A O 1
ATOM 1511 N N . TYR A 1 194 ? 3.088 32.062 16.516 1 98 194 TYR A N 1
ATOM 1512 C CA . TYR A 1 194 ? 2.062 32.312 15.508 1 98 194 TYR A CA 1
ATOM 1513 C C . TYR A 1 194 ? 1.339 31.031 15.141 1 98 194 TYR A C 1
ATOM 1515 O O . TYR A 1 194 ? 0.123 31.031 14.938 1 98 194 TYR A O 1
ATOM 1523 N N . LEU A 1 195 ? 2.107 29.953 15.039 1 98.12 195 LEU A N 1
ATOM 1524 C CA . LEU A 1 195 ? 1.484 28.656 14.797 1 98.12 195 LEU A CA 1
ATOM 1525 C C . LEU A 1 195 ? 0.559 28.266 15.945 1 98.12 195 LEU A C 1
ATOM 1527 O O . LEU A 1 195 ? -0.547 27.781 15.719 1 98.12 195 LEU A O 1
ATOM 1531 N N . ALA A 1 196 ? 0.997 28.531 17.172 1 96.75 196 ALA A N 1
ATOM 1532 C CA . ALA A 1 196 ? 0.195 28.203 18.359 1 96.75 196 ALA A CA 1
ATOM 1533 C C . ALA A 1 196 ? -1.078 29.047 18.391 1 96.75 196 ALA A C 1
ATOM 1535 O O . ALA A 1 196 ? -2.113 28.594 18.891 1 96.75 196 ALA A O 1
ATOM 1536 N N . LEU A 1 197 ? -1.004 30.188 17.875 1 96.69 197 LEU A N 1
ATOM 1537 C CA . LEU A 1 197 ? -2.16 31.078 17.797 1 96.69 197 LEU A CA 1
ATOM 1538 C C . LEU A 1 197 ? -3.141 30.594 16.734 1 96.69 197 LEU A C 1
ATOM 1540 O O . LEU A 1 197 ? -4.34 30.859 16.812 1 96.69 197 LEU A O 1
ATOM 1544 N N . THR A 1 198 ? -2.684 29.828 15.82 1 96.88 198 THR A N 1
ATOM 1545 C CA . THR A 1 198 ? -3.457 29.531 14.617 1 96.88 198 THR A CA 1
ATOM 1546 C C . THR A 1 198 ? -4.07 28.141 14.695 1 96.88 198 THR A C 1
ATOM 1548 O O . THR A 1 198 ? -5.203 27.922 14.258 1 96.88 198 THR A O 1
ATOM 1551 N N . TRP A 1 199 ? -3.283 27.203 15.148 1 95.31 199 TRP A N 1
ATOM 1552 C CA . TRP A 1 199 ? -3.73 25.828 14.992 1 95.31 199 TRP A CA 1
ATOM 1553 C C . TRP A 1 199 ? -3.199 24.938 16.109 1 95.31 199 TRP A C 1
ATOM 1555 O O . TRP A 1 199 ? -2.064 25.125 16.562 1 95.31 199 TRP A O 1
ATOM 1565 N N . GLY A 1 200 ? -4.004 23.953 16.484 1 91.5 200 GLY A N 1
ATOM 1566 C CA . GLY A 1 200 ? -3.598 22.984 17.5 1 91.5 200 GLY A CA 1
ATOM 1567 C C . GLY A 1 200 ? -2.422 22.125 17.062 1 91.5 200 GLY A C 1
ATOM 1568 O O . GLY A 1 200 ? -1.739 21.547 17.906 1 91.5 200 GLY A O 1
ATOM 1569 N N . GLY A 1 201 ? -2.078 22.156 15.82 1 91.62 201 GLY A N 1
ATOM 1570 C CA . GLY A 1 201 ? -0.94 21.406 15.305 1 91.62 201 GLY A CA 1
ATOM 1571 C C . GLY A 1 201 ? 0.393 21.953 15.781 1 91.62 201 GLY A C 1
ATOM 1572 O O . GLY A 1 201 ? 1.441 21.359 15.516 1 91.62 201 GLY A O 1
ATOM 1573 N N . TYR A 1 202 ? 0.358 23.031 16.609 1 94.75 202 TYR A N 1
ATOM 1574 C CA . TYR A 1 202 ? 1.592 23.578 17.156 1 94.75 202 TYR A CA 1
ATOM 1575 C C . TYR A 1 202 ? 2.281 22.578 18.078 1 94.75 202 TYR A C 1
ATOM 1577 O O . TYR A 1 202 ? 3.494 22.641 18.281 1 94.75 202 TYR A O 1
ATOM 1585 N N . VAL A 1 203 ? 1.488 21.594 18.516 1 91.75 203 VAL A N 1
ATOM 1586 C CA . VAL A 1 203 ? 2.008 20.547 19.406 1 91.75 203 VAL A CA 1
ATOM 1587 C C . VAL A 1 203 ? 3.076 19.734 18.688 1 91.75 203 VAL A C 1
ATOM 1589 O O . VAL A 1 203 ? 4.043 19.281 19.297 1 91.75 203 VAL A O 1
ATOM 1592 N N . PHE A 1 204 ? 2.932 19.641 17.484 1 93.38 204 PHE A N 1
ATOM 1593 C CA . PHE A 1 204 ? 3.928 18.891 16.719 1 93.38 204 PHE A CA 1
ATOM 1594 C C . PHE A 1 204 ? 5.281 19.594 16.781 1 93.38 204 PHE A C 1
ATOM 1596 O O . PHE A 1 204 ? 6.305 18.953 17.031 1 93.38 204 PHE A O 1
ATOM 1603 N N . VAL A 1 205 ? 5.309 20.906 16.484 1 96.31 205 VAL A N 1
ATOM 1604 C CA . VAL A 1 205 ? 6.559 21.656 16.453 1 96.31 205 VAL A CA 1
ATOM 1605 C C . VAL A 1 205 ? 7.176 21.688 17.844 1 96.31 205 VAL A C 1
ATOM 1607 O O . VAL A 1 205 ? 8.398 21.641 18 1 96.31 205 VAL A O 1
ATOM 1610 N N . SER A 1 206 ? 6.328 21.781 18.875 1 94.31 206 SER A N 1
ATOM 1611 C CA . SER A 1 206 ? 6.801 21.828 20.25 1 94.31 206 SER A CA 1
ATOM 1612 C C . SER A 1 206 ? 7.461 20.516 20.656 1 94.31 206 SER A C 1
ATOM 1614 O O . SER A 1 206 ? 8.188 20.469 21.641 1 94.31 206 SER A O 1
ATOM 1616 N N . ASN A 1 207 ? 7.238 19.516 19.859 1 93.31 207 ASN A N 1
ATOM 1617 C CA . ASN A 1 207 ? 7.867 18.234 20.141 1 93.31 207 ASN A CA 1
ATOM 1618 C C . ASN A 1 207 ? 8.953 17.891 19.125 1 93.31 207 ASN A C 1
ATOM 1620 O O . ASN A 1 207 ? 9.938 17.219 19.453 1 93.31 207 ASN A O 1
ATOM 1624 N N . CYS A 1 208 ? 8.797 18.391 17.953 1 95.88 208 CYS A N 1
ATOM 1625 C CA . CYS A 1 208 ? 9.758 18.109 16.891 1 95.88 208 CYS A CA 1
ATOM 1626 C C . CYS A 1 208 ? 11.086 18.797 17.156 1 95.88 208 CYS A C 1
ATOM 1628 O O . CYS A 1 208 ? 12.148 18.188 17.062 1 95.88 208 CYS A O 1
ATOM 1630 N N . ILE A 1 209 ? 11.062 20.062 17.531 1 97.62 209 ILE A N 1
ATOM 1631 C CA . ILE A 1 209 ? 12.266 20.844 17.75 1 97.62 209 ILE A CA 1
ATOM 1632 C C . ILE A 1 209 ? 13.016 20.297 18.969 1 97.62 209 ILE A C 1
ATOM 1634 O O . ILE A 1 209 ? 14.227 20.094 18.922 1 97.62 209 ILE A O 1
ATOM 1638 N N . PRO A 1 210 ? 12.312 20.031 20.094 1 95.94 210 PRO A N 1
ATOM 1639 C CA . PRO A 1 210 ? 13.008 19.406 21.219 1 95.94 210 PRO A CA 1
ATOM 1640 C C . PRO A 1 210 ? 13.617 18.062 20.875 1 95.94 210 PRO A C 1
ATOM 1642 O O . PRO A 1 210 ? 14.711 17.734 21.344 1 95.94 210 PRO A O 1
ATOM 1645 N N . LEU A 1 211 ? 12.914 17.312 20.094 1 94.31 211 LEU A N 1
ATOM 1646 C CA . LEU A 1 211 ? 13.469 16.031 19.672 1 94.31 211 LEU A CA 1
ATOM 1647 C C . LEU A 1 211 ? 14.758 16.219 18.891 1 94.31 211 LEU A C 1
ATOM 1649 O O . LEU A 1 211 ? 15.719 15.469 19.062 1 94.31 211 LEU A O 1
ATOM 1653 N N . PHE A 1 212 ? 14.75 17.188 18.062 1 96.62 212 PHE A N 1
ATOM 1654 C CA . PHE A 1 212 ? 15.93 17.531 17.266 1 96.62 212 PHE A CA 1
ATOM 1655 C C . PHE A 1 212 ? 17.062 18 18.172 1 96.62 212 PHE A C 1
ATOM 1657 O O . PHE A 1 212 ? 18.188 17.516 18.062 1 96.62 212 PHE A O 1
ATOM 1664 N N . ALA A 1 213 ? 16.797 18.891 19.078 1 96.88 213 ALA A N 1
ATOM 1665 C CA . ALA A 1 213 ? 17.797 19.438 19.969 1 96.88 213 ALA A CA 1
ATOM 1666 C C . ALA A 1 213 ? 18.359 18.375 20.906 1 96.88 213 ALA A C 1
ATOM 1668 O O . ALA A 1 213 ? 19.578 18.281 21.078 1 96.88 213 ALA A O 1
ATOM 1669 N N . ALA A 1 214 ? 17.484 17.625 21.438 1 91.44 214 ALA A N 1
ATOM 1670 C CA . ALA A 1 214 ? 17.938 16.516 22.297 1 91.44 214 ALA A CA 1
ATOM 1671 C C . ALA A 1 214 ? 18.719 15.484 21.5 1 91.44 214 ALA A C 1
ATOM 1673 O O . ALA A 1 214 ? 19.656 14.883 22.016 1 91.44 214 ALA A O 1
ATOM 1674 N N . GLY A 1 215 ? 18.297 15.312 20.25 1 89.5 215 GLY A N 1
ATOM 1675 C CA . GLY A 1 215 ? 19.016 14.398 19.375 1 89.5 215 GLY A CA 1
ATOM 1676 C C . GLY A 1 215 ? 20.438 14.844 19.094 1 89.5 215 GLY A C 1
ATOM 1677 O O . GLY A 1 215 ? 21.359 14.016 19.078 1 89.5 215 GLY A O 1
ATOM 1678 N N . LEU A 1 216 ? 20.641 16.109 18.906 1 93.25 216 LEU A N 1
ATOM 1679 C CA . LEU A 1 216 ? 21.984 16.641 18.672 1 93.25 216 LEU A CA 1
ATOM 1680 C C . LEU A 1 216 ? 22.859 16.438 19.891 1 93.25 216 LEU A C 1
ATOM 1682 O O . LEU A 1 216 ? 24.031 16.078 19.766 1 93.25 216 LEU A O 1
ATOM 1686 N N . VAL A 1 217 ? 22.344 16.641 21.047 1 89.06 217 VAL A N 1
ATOM 1687 C CA . VAL A 1 217 ? 23.094 16.422 22.281 1 89.06 217 VAL A CA 1
ATOM 1688 C C . VAL A 1 217 ? 23.438 14.953 22.422 1 89.06 217 VAL A C 1
ATOM 1690 O O . VAL A 1 217 ? 24.562 14.602 22.797 1 89.06 217 VAL A O 1
ATOM 1693 N N . ALA A 1 218 ? 22.5 14.109 22.078 1 83.56 218 ALA A N 1
ATOM 1694 C CA . ALA A 1 218 ? 22.672 12.664 22.234 1 83.56 218 ALA A CA 1
ATOM 1695 C C . ALA A 1 218 ? 23.766 12.141 21.297 1 83.56 218 ALA A C 1
ATOM 1697 O O . ALA A 1 218 ? 24.469 11.188 21.641 1 83.56 218 ALA A O 1
ATOM 1698 N N . ILE A 1 219 ? 23.922 12.812 20.141 1 86.94 219 ILE A N 1
ATOM 1699 C CA . ILE A 1 219 ? 24.922 12.32 19.188 1 86.94 219 ILE A CA 1
ATOM 1700 C C . ILE A 1 219 ? 26.234 13.055 19.406 1 86.94 219 ILE A C 1
ATOM 1702 O O . ILE A 1 219 ? 27.156 12.93 18.578 1 86.94 219 ILE A O 1
ATOM 1706 N N . GLY A 1 220 ? 26.344 13.891 20.469 1 82.62 220 GLY A N 1
ATOM 1707 C CA . GLY A 1 220 ? 27.578 14.547 20.844 1 82.62 220 GLY A CA 1
ATOM 1708 C C . GLY A 1 220 ? 27.828 15.844 20.094 1 82.62 220 GLY A C 1
ATOM 1709 O O . GLY A 1 220 ? 28.969 16.25 19.906 1 82.62 220 GLY A O 1
ATOM 1710 N N . ARG A 1 221 ? 26.75 16.484 19.656 1 89.5 221 ARG A N 1
ATOM 1711 C CA . ARG A 1 221 ? 26.906 17.719 18.891 1 89.5 221 ARG A CA 1
ATOM 1712 C C . ARG A 1 221 ? 26.344 18.906 19.656 1 89.5 221 ARG A C 1
ATOM 1714 O O . ARG A 1 221 ? 25.703 19.781 19.078 1 89.5 221 ARG A O 1
ATOM 1721 N N . TYR A 1 222 ? 26.516 18.844 20.891 1 90.31 222 TYR A N 1
ATOM 1722 C CA . TYR A 1 222 ? 26.172 20.016 21.688 1 90.31 222 TYR A CA 1
ATOM 1723 C C . TYR A 1 222 ? 27.047 21.203 21.344 1 90.31 222 TYR A C 1
ATOM 1725 O O . TYR A 1 222 ? 28.25 21.047 21.125 1 90.31 222 TYR A O 1
ATOM 1733 N N . SER A 1 223 ? 26.516 22.391 21.141 1 92.38 223 SER A N 1
ATOM 1734 C CA . SER A 1 223 ? 27.219 23.641 20.891 1 92.38 223 SER A CA 1
ATOM 1735 C C . SER A 1 223 ? 26.547 24.812 21.609 1 92.38 223 SER A C 1
ATOM 1737 O O . SER A 1 223 ? 25.375 24.734 21.953 1 92.38 223 SER A O 1
ATOM 1739 N N . TRP A 1 224 ? 27.281 25.766 21.891 1 93.25 224 TRP A N 1
ATOM 1740 C CA . TRP A 1 224 ? 26.719 26.953 22.531 1 93.25 224 TRP A CA 1
ATOM 1741 C C . TRP A 1 224 ? 25.688 27.625 21.641 1 93.25 224 TRP A C 1
ATOM 1743 O O . TRP A 1 224 ? 24.734 28.234 22.141 1 93.25 224 TRP A O 1
ATOM 1753 N N . ARG A 1 225 ? 25.844 27.469 20.344 1 95.31 225 ARG A N 1
ATOM 1754 C CA . ARG A 1 225 ? 24.828 27.984 19.422 1 95.31 225 ARG A CA 1
ATOM 1755 C C . ARG A 1 225 ? 23.484 27.297 19.672 1 95.31 225 ARG A C 1
ATOM 1757 O O . ARG A 1 225 ? 22.453 27.969 19.719 1 95.31 225 ARG A O 1
ATOM 1764 N N . LEU A 1 226 ? 23.578 25.984 19.797 1 96.38 226 LEU A N 1
ATOM 1765 C CA . LEU A 1 226 ? 22.375 25.203 20.078 1 96.38 226 LEU A CA 1
ATOM 1766 C C . LEU A 1 226 ? 21.766 25.594 21.422 1 96.38 226 LEU A C 1
ATOM 1768 O O . LEU A 1 226 ? 20.562 25.766 21.547 1 96.38 226 LEU A O 1
ATOM 1772 N N . HIS A 1 227 ? 22.594 25.797 22.438 1 95.38 227 HIS A N 1
ATOM 1773 C CA . HIS A 1 227 ? 22.172 26.141 23.781 1 95.38 227 HIS A CA 1
ATOM 1774 C C . HIS A 1 227 ? 21.438 27.484 23.812 1 95.38 227 HIS A C 1
ATOM 1776 O O . HIS A 1 227 ? 20.359 27.578 24.391 1 95.38 227 HIS A O 1
ATOM 1782 N N . ILE A 1 228 ? 22.016 28.469 23.203 1 95.88 228 ILE A N 1
ATOM 1783 C CA . ILE A 1 228 ? 21.453 29.812 23.203 1 95.88 228 ILE A CA 1
ATOM 1784 C C . ILE A 1 228 ? 20.156 29.828 22.391 1 95.88 228 ILE A C 1
ATOM 1786 O O . ILE A 1 228 ? 19.141 30.375 22.844 1 95.88 228 ILE A O 1
ATOM 1790 N N . THR A 1 229 ? 20.188 29.234 21.203 1 97.62 229 THR A N 1
ATOM 1791 C CA . THR A 1 229 ? 19.031 29.234 20.312 1 97.62 229 THR A CA 1
ATOM 1792 C C . THR A 1 229 ? 17.844 28.547 20.984 1 97.62 229 THR A C 1
ATOM 1794 O O . THR A 1 229 ? 16.734 29.078 21 1 97.62 229 THR A O 1
ATOM 1797 N N . TYR A 1 230 ? 18.094 27.375 21.562 1 98.06 230 TYR A N 1
ATOM 1798 C CA . TYR A 1 230 ? 17 26.625 22.156 1 98.06 230 TYR A CA 1
ATOM 1799 C C . TYR A 1 230 ? 16.469 27.328 23.406 1 98.06 230 TYR A C 1
ATOM 1801 O O . TYR A 1 230 ? 15.258 27.344 23.641 1 98.06 230 TYR A O 1
ATOM 1809 N N . SER A 1 231 ? 17.328 27.891 24.219 1 97.44 231 SER A N 1
ATOM 1810 C CA . SER A 1 231 ? 16.922 28.547 25.453 1 97.44 231 SER A CA 1
ATOM 1811 C C . SER A 1 231 ? 16.062 29.781 25.172 1 97.44 231 SER A C 1
ATOM 1813 O O . SER A 1 231 ? 15.023 29.984 25.812 1 97.44 231 SER A O 1
ATOM 1815 N N . ILE A 1 232 ? 16.5 30.547 24.234 1 97.88 232 ILE A N 1
ATOM 1816 C CA . ILE A 1 232 ? 15.742 31.734 23.875 1 97.88 232 ILE A CA 1
ATOM 1817 C C . ILE A 1 232 ? 14.422 31.328 23.234 1 97.88 232 ILE A C 1
ATOM 1819 O O . ILE A 1 232 ? 13.367 31.891 23.562 1 97.88 232 ILE A O 1
ATOM 1823 N N . TRP A 1 233 ? 14.5 30.375 22.297 1 98 233 TRP A N 1
ATOM 1824 C CA . TRP A 1 233 ? 13.289 29.891 21.625 1 98 233 TRP A CA 1
ATOM 1825 C C . TRP A 1 233 ? 12.273 29.375 22.656 1 98 233 TRP A C 1
ATOM 1827 O O . TRP A 1 233 ? 11.086 29.688 22.562 1 98 233 TRP A O 1
ATOM 1837 N N . PHE A 1 234 ? 12.742 28.625 23.625 1 97 234 PHE A N 1
ATOM 1838 C CA . PHE A 1 234 ? 11.875 28.031 24.641 1 97 234 PHE A CA 1
ATOM 1839 C C . PHE A 1 234 ? 11.227 29.109 25.5 1 97 234 PHE A C 1
ATOM 1841 O O . PHE A 1 234 ? 10.008 29.109 25.688 1 97 234 PHE A O 1
ATOM 1848 N N . ILE A 1 235 ? 11.977 30.031 25.984 1 96.94 235 ILE A N 1
ATOM 1849 C CA . ILE A 1 235 ? 11.5 31.047 26.938 1 96.94 235 ILE A CA 1
ATOM 1850 C C . ILE A 1 235 ? 10.508 31.969 26.234 1 96.94 235 ILE A C 1
ATOM 1852 O O . ILE A 1 235 ? 9.398 32.188 26.734 1 96.94 235 ILE A O 1
ATOM 1856 N N . VAL A 1 236 ? 10.883 32.469 25.094 1 97.5 236 VAL A N 1
ATOM 1857 C CA . VAL A 1 236 ? 10.031 33.406 24.391 1 97.5 236 VAL A CA 1
ATOM 1858 C C . VAL A 1 236 ? 8.766 32.719 23.906 1 97.5 236 VAL A C 1
ATOM 1860 O O . VAL A 1 236 ? 7.664 33.25 24.031 1 97.5 236 VAL A O 1
ATOM 1863 N N . SER A 1 237 ? 8.914 31.484 23.312 1 96.81 237 SER A N 1
ATOM 1864 C CA . SER A 1 237 ? 7.762 30.734 22.828 1 96.81 237 SER A CA 1
ATOM 1865 C C . SER A 1 237 ? 6.801 30.406 23.969 1 96.81 237 SER A C 1
ATOM 1867 O O . SER A 1 237 ? 5.582 30.453 23.781 1 96.81 237 SER A O 1
ATOM 1869 N N . SER A 1 238 ? 7.312 30.031 25.125 1 95.31 238 SER A N 1
ATOM 1870 C CA . SER A 1 238 ? 6.469 29.672 26.266 1 95.31 238 SER A CA 1
ATOM 1871 C C . SER A 1 238 ? 5.668 30.875 26.75 1 95.31 238 SER A C 1
ATOM 1873 O O . SER A 1 238 ? 4.48 30.766 27.047 1 95.31 238 SER A O 1
ATOM 1875 N N . ILE A 1 239 ? 6.238 32 26.766 1 95.94 239 ILE A N 1
ATOM 1876 C CA . ILE A 1 239 ? 5.57 33.219 27.234 1 95.94 239 ILE A CA 1
ATOM 1877 C C . ILE A 1 239 ? 4.488 33.625 26.234 1 95.94 239 ILE A C 1
ATOM 1879 O O . ILE A 1 239 ? 3.357 33.938 26.625 1 95.94 239 ILE A O 1
ATOM 1883 N N . LEU A 1 240 ? 4.812 33.562 25.016 1 96.12 240 LEU A N 1
ATOM 1884 C CA . LEU A 1 240 ? 3.871 34 23.984 1 96.12 240 LEU A CA 1
ATOM 1885 C C . LEU A 1 240 ? 2.725 33 23.844 1 96.12 240 LEU A C 1
ATOM 1887 O O . LEU A 1 240 ? 1.568 33.406 23.672 1 96.12 240 LEU A O 1
ATOM 1891 N N . THR A 1 241 ? 3.043 31.75 23.859 1 94.69 241 THR A N 1
ATOM 1892 C CA . THR A 1 241 ? 2.02 30.719 23.719 1 94.69 241 THR A CA 1
ATOM 1893 C C . THR A 1 241 ? 1.075 30.719 24.906 1 94.69 241 THR A C 1
ATOM 1895 O O . THR A 1 241 ? -0.117 30.438 24.766 1 94.69 241 THR A O 1
ATOM 1898 N N . ALA A 1 242 ? 1.546 31.094 26.078 1 94.25 242 ALA A N 1
ATOM 1899 C CA . ALA A 1 242 ? 0.725 31.172 27.281 1 94.25 242 ALA A CA 1
ATOM 1900 C C . ALA A 1 242 ? -0.309 32.281 27.172 1 94.25 242 ALA A C 1
ATOM 1902 O O . ALA A 1 242 ? -1.317 32.281 27.875 1 94.25 242 ALA A O 1
ATOM 1903 N N . GLN A 1 243 ? -0.106 33.156 26.25 1 92.81 243 GLN A N 1
ATOM 1904 C CA . GLN A 1 243 ? -1.025 34.281 26.078 1 92.81 243 GLN A CA 1
ATOM 1905 C C . GLN A 1 243 ? -2.225 33.875 25.219 1 92.81 243 GLN A C 1
ATOM 1907 O O . GLN A 1 243 ? -3.225 34.594 25.172 1 92.81 243 GLN A O 1
ATOM 1912 N N . VAL A 1 244 ? -2.172 32.812 24.547 1 93.56 244 VAL A N 1
ATOM 1913 C CA . VAL A 1 244 ? -3.314 32.281 23.797 1 93.56 244 VAL A CA 1
ATOM 1914 C C . VAL A 1 244 ? -4.348 31.703 24.766 1 93.56 244 VAL A C 1
ATOM 1916 O O . VAL A 1 244 ? -4.074 30.734 25.453 1 93.56 244 VAL A O 1
ATOM 1919 N N . PRO A 1 245 ? -5.52 32.25 24.797 1 91.44 245 PRO A N 1
ATOM 1920 C CA . PRO A 1 245 ? -6.512 31.828 25.797 1 91.44 245 PRO A CA 1
ATOM 1921 C C . PRO A 1 245 ? -6.809 30.328 25.75 1 91.44 245 PRO A C 1
ATOM 1923 O O . PRO A 1 245 ? -7.008 29.703 26.797 1 91.44 245 PRO A O 1
ATOM 1926 N N . PHE A 1 246 ? -6.848 29.797 24.609 1 91.75 246 PHE A N 1
ATOM 1927 C CA . PHE A 1 246 ? -7.156 28.375 24.453 1 91.75 246 PHE A CA 1
ATOM 1928 C C . PHE A 1 246 ? -6.078 27.516 25.094 1 91.75 246 PHE A C 1
ATOM 1930 O O . PHE A 1 246 ? -6.355 26.406 25.562 1 91.75 246 PHE A O 1
ATOM 1937 N N . ILE A 1 247 ? -4.832 27.906 25.141 1 93.12 247 ILE A N 1
ATOM 1938 C CA . ILE A 1 247 ? -3.711 27.156 25.688 1 93.12 247 ILE A CA 1
ATOM 1939 C C . ILE A 1 247 ? -3.473 27.562 27.141 1 93.12 247 ILE A C 1
ATOM 1941 O O . ILE A 1 247 ? -3.57 26.734 28.047 1 93.12 247 ILE A O 1
ATOM 1945 N N . GLY A 1 248 ? -3.338 28.828 27.375 1 90.25 248 GLY A N 1
ATOM 1946 C CA . GLY A 1 248 ? -3.188 29.375 28.703 1 90.25 248 GLY A CA 1
ATOM 1947 C C . GLY A 1 248 ? -2.184 28.625 29.562 1 90.25 248 GLY A C 1
ATOM 1948 O O . GLY A 1 248 ? -1.043 28.406 29.141 1 90.25 248 GLY A O 1
ATOM 1949 N N . ASP A 1 249 ? -2.641 28.016 30.625 1 84.12 249 ASP A N 1
ATOM 1950 C CA . ASP A 1 249 ? -1.741 27.391 31.594 1 84.12 249 ASP A CA 1
ATOM 1951 C C . ASP A 1 249 ? -1.472 25.938 31.234 1 84.12 249 ASP A C 1
ATOM 1953 O O . ASP A 1 249 ? -0.696 25.25 31.906 1 84.12 249 ASP A O 1
ATOM 1957 N N . LYS A 1 250 ? -1.993 25.547 30.125 1 84.44 250 LYS A N 1
ATOM 1958 C CA . LYS A 1 250 ? -1.777 24.172 29.672 1 84.44 250 LYS A CA 1
ATOM 1959 C C . LYS A 1 250 ? -0.314 23.938 29.312 1 84.44 250 LYS A C 1
ATOM 1961 O O . LYS A 1 250 ? 0.156 22.797 29.328 1 84.44 250 LYS A O 1
ATOM 1966 N N . ILE A 1 251 ? 0.354 24.906 29.031 1 85.5 251 ILE A N 1
ATOM 1967 C CA . ILE A 1 251 ? 1.749 24.797 28.609 1 85.5 251 ILE A CA 1
ATOM 1968 C C . ILE A 1 251 ? 2.574 24.156 29.734 1 85.5 251 ILE A C 1
ATOM 1970 O O . ILE A 1 251 ? 3.559 23.469 29.469 1 85.5 251 ILE A O 1
ATOM 1974 N N . LEU A 1 252 ? 2.115 24.359 31 1 79.81 252 LEU A N 1
ATOM 1975 C CA . LEU A 1 252 ? 2.885 23.844 32.125 1 79.81 252 LEU A CA 1
ATOM 1976 C C . LEU A 1 252 ? 2.213 22.609 32.719 1 79.81 252 LEU A C 1
ATOM 1978 O O . LEU A 1 252 ? 2.844 21.859 33.469 1 79.81 252 LEU A O 1
ATOM 1982 N N . LYS A 1 253 ? 0.994 22.359 32.281 1 78.69 253 LYS A N 1
ATOM 1983 C CA . LYS A 1 253 ? 0.238 21.312 32.969 1 78.69 253 LYS A CA 1
ATOM 1984 C C . LYS A 1 253 ? 0.021 20.109 32.062 1 78.69 253 LYS A C 1
ATOM 1986 O O . LYS A 1 253 ? -0.219 19 32.562 1 78.69 253 LYS A O 1
ATOM 1991 N N . LYS A 1 254 ? 0.043 20.328 30.781 1 82.31 254 LYS A N 1
ATOM 1992 C CA . LYS A 1 254 ? -0.259 19.203 29.891 1 82.31 254 LYS A CA 1
ATOM 1993 C C . LYS A 1 254 ? 1.02 18.531 29.391 1 82.31 254 LYS A C 1
ATOM 1995 O O . LYS A 1 254 ? 2.006 19.203 29.094 1 82.31 254 LYS A O 1
ATOM 2000 N N . PRO A 1 255 ? 1.016 17.266 29.312 1 79.44 255 PRO A N 1
ATOM 2001 C CA . PRO A 1 255 ? 2.207 16.5 28.938 1 79.44 255 PRO A CA 1
ATOM 2002 C C . PRO A 1 255 ? 2.66 16.766 27.516 1 79.44 255 PRO A C 1
ATOM 2004 O O . PRO A 1 255 ? 3.822 16.531 27.172 1 79.44 255 PRO A O 1
ATOM 2007 N N . GLU A 1 256 ? 1.826 17.344 26.75 1 82.31 256 GLU A N 1
ATOM 2008 C CA . GLU A 1 256 ? 2.191 17.641 25.375 1 82.31 256 GLU A CA 1
ATOM 2009 C C . GLU A 1 256 ? 3.318 18.672 25.297 1 82.31 256 GLU A C 1
ATOM 2011 O O . GLU A 1 256 ? 4.035 18.734 24.297 1 82.31 256 GLU A O 1
ATOM 2016 N N . HIS A 1 257 ? 3.533 19.422 26.391 1 85.5 257 HIS A N 1
ATOM 2017 C CA . HIS A 1 257 ? 4.535 20.484 26.391 1 85.5 257 HIS A CA 1
ATOM 2018 C C . HIS A 1 257 ? 5.746 20.094 27.234 1 85.5 257 HIS A C 1
ATOM 2020 O O . HIS A 1 257 ? 6.688 20.875 27.375 1 85.5 257 HIS A O 1
ATOM 2026 N N . PHE A 1 258 ? 5.781 18.922 27.734 1 84.19 258 PHE A N 1
ATOM 2027 C CA . PHE A 1 258 ? 6.844 18.516 28.656 1 84.19 258 PHE A CA 1
ATOM 2028 C C . PHE A 1 258 ? 8.148 18.281 27.891 1 84.19 258 PHE A C 1
ATOM 2030 O O . PHE A 1 258 ? 9.234 18.5 28.438 1 84.19 258 PHE A O 1
ATOM 2037 N N . ALA A 1 259 ? 8.047 17.891 26.688 1 87.5 259 ALA A N 1
ATOM 2038 C CA . ALA A 1 259 ? 9.266 17.688 25.906 1 87.5 259 ALA A CA 1
ATOM 2039 C C . ALA A 1 259 ? 10.039 18.984 25.734 1 87.5 259 ALA A C 1
ATOM 2041 O O . ALA A 1 259 ? 11.266 19 25.766 1 87.5 259 ALA A O 1
ATOM 2042 N N . MET A 1 260 ? 9.336 20.062 25.578 1 92 260 MET A N 1
ATOM 2043 C CA . MET A 1 260 ? 9.953 21.375 25.422 1 92 260 MET A CA 1
ATOM 2044 C C . MET A 1 260 ? 10.68 21.781 26.703 1 92 260 MET A C 1
ATOM 2046 O O . MET A 1 260 ? 11.828 22.219 26.656 1 92 260 MET A O 1
ATOM 2050 N N . LEU A 1 261 ? 10.023 21.578 27.781 1 89.19 261 LEU A N 1
ATOM 2051 C CA . LEU A 1 261 ? 10.602 21.938 29.062 1 89.19 261 LEU A CA 1
ATOM 2052 C C . LEU A 1 261 ? 11.75 21 29.422 1 89.19 261 LEU A C 1
ATOM 2054 O O . LEU A 1 261 ? 12.797 21.453 29.891 1 89.19 261 LEU A O 1
ATOM 2058 N N . GLY A 1 262 ? 11.492 19.719 29.234 1 87.38 262 GLY A N 1
ATOM 2059 C CA . GLY A 1 262 ? 12.516 18.734 29.547 1 87.38 262 GLY A CA 1
ATOM 2060 C C . GLY A 1 262 ? 13.812 18.969 28.781 1 87.38 262 GLY A C 1
ATOM 2061 O O . GLY A 1 262 ? 14.898 18.875 29.359 1 87.38 262 GLY A O 1
ATOM 2062 N N . THR A 1 263 ? 13.734 19.281 27.531 1 93.31 263 THR A N 1
ATOM 2063 C CA . THR A 1 263 ? 14.922 19.516 26.719 1 93.31 263 THR A CA 1
ATOM 2064 C C . THR A 1 263 ? 15.625 20.797 27.156 1 93.31 263 THR A C 1
ATOM 2066 O O . THR A 1 263 ? 16.859 20.875 27.125 1 93.31 263 THR A O 1
ATOM 2069 N N . PHE A 1 264 ? 14.859 21.781 27.578 1 94 264 PHE A N 1
ATOM 2070 C CA . PHE A 1 264 ? 15.445 23 28.109 1 94 264 PHE A CA 1
ATOM 2071 C C . PHE A 1 264 ? 16.297 22.703 29.344 1 94 264 PHE A C 1
ATOM 2073 O O . PHE A 1 264 ? 17.422 23.203 29.469 1 94 264 PHE A O 1
ATOM 2080 N N . ILE A 1 265 ? 15.812 21.844 30.172 1 88.62 265 ILE A N 1
ATOM 2081 C CA . ILE A 1 265 ? 16.531 21.469 31.391 1 88.62 265 ILE A CA 1
ATOM 2082 C C . ILE A 1 265 ? 17.797 20.703 31.016 1 88.62 265 ILE A C 1
ATOM 2084 O O . ILE A 1 265 ? 18.859 20.922 31.594 1 88.62 265 ILE A O 1
ATOM 2088 N N . VAL A 1 266 ? 17.625 19.875 30.062 1 87 266 VAL A N 1
ATOM 2089 C CA . VAL A 1 266 ? 18.781 19.094 29.609 1 87 266 VAL A CA 1
ATOM 2090 C C . VAL A 1 266 ? 19.844 20.031 29.062 1 87 266 VAL A C 1
ATOM 2092 O O . VAL A 1 266 ? 21.047 19.844 29.328 1 87 266 VAL A O 1
ATOM 2095 N N . MET A 1 267 ? 19.422 21.031 28.328 1 91.94 267 MET A N 1
ATOM 2096 C CA . MET A 1 267 ? 20.359 22 27.766 1 91.94 267 MET A CA 1
ATOM 2097 C C . MET A 1 267 ? 21.094 22.766 28.859 1 91.94 267 MET A C 1
ATOM 2099 O O . MET A 1 267 ? 22.297 23 28.766 1 91.94 267 MET A O 1
ATOM 2103 N N . GLN A 1 268 ? 20.422 23.078 29.938 1 90.81 268 GLN A N 1
ATOM 2104 C CA . GLN A 1 268 ? 21.031 23.812 31.031 1 90.81 268 GLN A CA 1
ATOM 2105 C C . GLN A 1 268 ? 22.031 22.953 31.797 1 90.81 268 GLN A C 1
ATOM 2107 O O . GLN A 1 268 ? 23.125 23.406 32.125 1 90.81 268 GLN A O 1
ATOM 2112 N N . ILE A 1 269 ? 21.656 21.75 31.969 1 84.25 269 ILE A N 1
ATOM 2113 C CA . ILE A 1 269 ? 22.531 20.828 32.688 1 84.25 269 ILE A CA 1
ATOM 2114 C C . ILE A 1 269 ? 23.781 20.547 31.875 1 84.25 269 ILE A C 1
ATOM 2116 O O . ILE A 1 269 ? 24.906 20.625 32.406 1 84.25 269 ILE A O 1
ATOM 2120 N N . TRP A 1 270 ? 23.547 20.297 30.656 1 86.81 270 TRP A N 1
ATOM 2121 C CA . TRP A 1 270 ? 24.672 20 29.781 1 86.81 270 TRP A CA 1
ATOM 2122 C C . TRP A 1 270 ? 25.578 21.219 29.625 1 86.81 270 TRP A C 1
ATOM 2124 O O . TRP A 1 270 ? 26.797 21.078 29.531 1 86.81 270 TRP A O 1
ATOM 2134 N N . GLY A 1 271 ? 24.906 22.375 29.484 1 88.19 271 GLY A N 1
ATOM 2135 C CA . GLY A 1 271 ? 25.688 23.609 29.406 1 88.19 271 GLY A CA 1
ATOM 2136 C C . GLY A 1 271 ? 26.531 23.844 30.641 1 88.19 271 GLY A C 1
ATOM 2137 O O . GLY A 1 271 ? 27.688 24.281 30.531 1 88.19 271 GLY A O 1
ATOM 2138 N N . PHE A 1 272 ? 26.031 23.562 31.734 1 86.06 272 PHE A N 1
ATOM 2139 C CA . PHE A 1 272 ? 26.75 23.703 33 1 86.06 272 PHE A CA 1
ATOM 2140 C C . PHE A 1 272 ? 27.953 22.766 33.062 1 86.06 272 PHE A C 1
ATOM 2142 O O . PHE A 1 272 ? 29.047 23.172 33.438 1 86.06 272 PHE A O 1
ATOM 2149 N N . PHE A 1 273 ? 27.75 21.578 32.625 1 81.06 273 PHE A N 1
ATOM 2150 C CA . PHE A 1 273 ? 28.828 20.609 32.625 1 81.06 273 PHE A CA 1
ATOM 2151 C C . PHE A 1 273 ? 29.922 21.016 31.625 1 81.06 273 PHE A C 1
ATOM 2153 O O . PHE A 1 273 ? 31.109 20.828 31.891 1 81.06 273 PHE A O 1
ATOM 2160 N N . THR A 1 274 ? 29.453 21.453 30.484 1 83.94 274 THR A N 1
ATOM 2161 C CA . THR A 1 274 ? 30.406 21.906 29.484 1 83.94 274 THR A CA 1
ATOM 2162 C C . THR A 1 274 ? 31.219 23.078 30.016 1 83.94 274 THR A C 1
ATOM 2164 O O . THR A 1 274 ? 32.406 23.188 29.734 1 83.94 274 THR A O 1
ATOM 2167 N N . PHE A 1 275 ? 30.609 23.891 30.75 1 84.12 275 PHE A N 1
ATOM 2168 C CA . PHE A 1 275 ? 31.266 25.031 31.375 1 84.12 275 PHE A CA 1
ATOM 2169 C C . PHE A 1 275 ? 32.25 24.578 32.438 1 84.12 275 PHE A C 1
ATOM 2171 O O . PHE A 1 275 ? 33.406 25.062 32.5 1 84.12 275 PHE A O 1
ATOM 2178 N N . VAL A 1 276 ? 31.922 23.625 33.188 1 80.19 276 VAL A N 1
ATOM 2179 C CA . VAL A 1 276 ? 32.75 23.125 34.25 1 80.19 276 VAL A CA 1
ATOM 2180 C C . VAL A 1 276 ? 33.969 22.375 33.688 1 80.19 276 VAL A C 1
ATOM 2182 O O . VAL A 1 276 ? 35.062 22.484 34.188 1 80.19 276 VAL A O 1
ATOM 2185 N N . LYS A 1 277 ? 33.656 21.656 32.656 1 78.38 277 LYS A N 1
ATOM 2186 C CA . LYS A 1 277 ? 34.719 20.891 32 1 78.38 277 LYS A CA 1
ATOM 2187 C C . LYS A 1 277 ? 35.812 21.828 31.5 1 78.38 277 LYS A C 1
ATOM 2189 O O . LYS A 1 277 ? 37 21.469 31.484 1 78.38 277 LYS A O 1
ATOM 2194 N N . SER A 1 278 ? 35.406 22.891 31 1 79.38 278 SER A N 1
ATOM 2195 C CA . SER A 1 278 ? 36.375 23.828 30.438 1 79.38 278 SER A CA 1
ATOM 2196 C C . SER A 1 278 ? 37.312 24.375 31.531 1 79.38 278 SER A C 1
ATOM 2198 O O . SER A 1 278 ? 38.438 24.812 31.234 1 79.38 278 SER A O 1
ATOM 2200 N N . HIS A 1 279 ? 37.031 24.094 32.781 1 78.38 279 HIS A N 1
ATOM 2201 C CA . HIS A 1 279 ? 37.844 24.656 33.875 1 78.38 279 HIS A CA 1
ATOM 2202 C C . HIS A 1 279 ? 38.625 23.578 34.594 1 78.38 279 HIS A C 1
ATOM 2204 O O . HIS A 1 279 ? 39.438 23.891 35.469 1 78.38 279 HIS A O 1
ATOM 2210 N N . PHE A 1 280 ? 38.375 22.344 34.344 1 72.44 280 PHE A N 1
ATOM 2211 C CA . PHE A 1 280 ? 39.094 21.281 35.031 1 72.44 280 PHE A CA 1
ATOM 2212 C C . PHE A 1 280 ? 40.031 20.562 34.062 1 72.44 280 PHE A C 1
ATOM 2214 O O . PHE A 1 280 ? 39.812 20.594 32.844 1 72.44 280 PHE A O 1
ATOM 2221 N N . SER A 1 281 ? 41.25 19.922 34.562 1 67.5 281 SER A N 1
ATOM 2222 C CA . SER A 1 281 ? 42.25 19.188 33.812 1 67.5 281 SER A CA 1
ATOM 2223 C C . SER A 1 281 ? 41.688 17.859 33.312 1 67.5 281 SER A C 1
ATOM 2225 O O . SER A 1 281 ? 40.719 17.328 33.875 1 67.5 281 SER A O 1
ATOM 2227 N N . PRO A 1 282 ? 42.094 17.297 32.094 1 63.78 282 PRO A N 1
ATOM 2228 C CA . PRO A 1 282 ? 41.562 16.109 31.438 1 63.78 282 PRO A CA 1
ATOM 2229 C C . PRO A 1 282 ? 41.438 14.898 32.375 1 63.78 282 PRO A C 1
ATOM 2231 O O . PRO A 1 282 ? 40.5 14.094 32.219 1 63.78 282 PRO A O 1
ATOM 2234 N N . THR A 1 283 ? 42.375 14.625 33.312 1 60.22 283 THR A N 1
ATOM 2235 C CA . THR A 1 283 ? 42.344 13.453 34.156 1 60.22 283 THR A CA 1
ATOM 2236 C C . THR A 1 283 ? 41.156 13.5 35.094 1 60.22 283 THR A C 1
ATOM 2238 O O . THR A 1 283 ? 40.531 12.469 35.344 1 60.22 283 THR A O 1
ATOM 2241 N N . THR A 1 284 ? 40.969 14.516 35.656 1 56.47 284 THR A N 1
ATOM 2242 C CA . THR A 1 284 ? 39.875 14.695 36.594 1 56.47 284 THR A CA 1
ATOM 2243 C C . THR A 1 284 ? 38.531 14.695 35.875 1 56.47 284 THR A C 1
ATOM 2245 O O . THR A 1 284 ? 37.5 14.289 36.469 1 56.47 284 THR A O 1
ATOM 2248 N N . TYR A 1 285 ? 38.531 14.914 34.625 1 58.28 285 TYR A N 1
ATOM 2249 C CA . TYR A 1 285 ? 37.406 15.133 33.75 1 58.28 285 TYR A CA 1
ATOM 2250 C C . TYR A 1 285 ? 36.656 13.828 33.469 1 58.28 285 TYR A C 1
ATOM 2252 O O . TYR A 1 285 ? 35.438 13.812 33.344 1 58.28 285 TYR A O 1
ATOM 2260 N N . ASN A 1 286 ? 37.438 12.82 33.375 1 60.09 286 ASN A N 1
ATOM 2261 C CA . ASN A 1 286 ? 36.75 11.547 33.094 1 60.09 286 ASN A CA 1
ATOM 2262 C C . ASN A 1 286 ? 35.75 11.203 34.188 1 60.09 286 ASN A C 1
ATOM 2264 O O . ASN A 1 286 ? 34.688 10.664 33.906 1 60.09 286 ASN A O 1
ATOM 2268 N N . SER A 1 287 ? 36.062 11.633 35.406 1 59.19 287 SER A N 1
ATOM 2269 C CA . SER A 1 287 ? 35.156 11.352 36.469 1 59.19 287 SER A CA 1
ATOM 2270 C C . SER A 1 287 ? 33.906 12.219 36.375 1 59.19 287 SER A C 1
ATOM 2272 O O . SER A 1 287 ? 32.781 11.75 36.625 1 59.19 287 SER A O 1
ATOM 2274 N N . VAL A 1 288 ? 34.031 13.414 35.969 1 60.19 288 VAL A N 1
ATOM 2275 C CA . VAL A 1 288 ? 32.906 14.336 35.875 1 60.19 288 VAL A CA 1
ATOM 2276 C C . VAL A 1 288 ? 32.031 13.93 34.688 1 60.19 288 VAL A C 1
ATOM 2278 O O . VAL A 1 288 ? 30.797 14.023 34.75 1 60.19 288 VAL A O 1
ATOM 2281 N N . GLY A 1 289 ? 32.656 13.461 33.625 1 58.81 289 GLY A N 1
ATOM 2282 C CA . GLY A 1 289 ? 31.922 12.984 32.469 1 58.81 289 GLY A CA 1
ATOM 2283 C C . GLY A 1 289 ? 30.984 11.82 32.781 1 58.81 289 GLY A C 1
ATOM 2284 O O . GLY A 1 289 ? 29.828 11.82 32.375 1 58.81 289 GLY A O 1
ATOM 2285 N N . ILE A 1 290 ? 31.562 10.992 33.562 1 60.81 290 ILE A N 1
ATOM 2286 C CA . ILE A 1 290 ? 30.766 9.836 33.938 1 60.81 290 ILE A CA 1
ATOM 2287 C C . ILE A 1 290 ? 29.625 10.266 34.875 1 60.81 290 ILE A C 1
ATOM 2289 O O . ILE A 1 290 ? 28.516 9.773 34.781 1 60.81 290 ILE A O 1
ATOM 2293 N N . THR A 1 291 ? 29.891 11.242 35.688 1 59.69 291 THR A N 1
ATOM 2294 C CA . THR A 1 291 ? 28.859 11.711 36.625 1 59.69 291 THR A CA 1
ATOM 2295 C C . THR A 1 291 ? 27.75 12.43 35.875 1 59.69 291 THR A C 1
ATOM 2297 O O . THR A 1 291 ? 26.562 12.32 36.219 1 59.69 291 THR A O 1
ATOM 2300 N N . SER A 1 292 ? 28.094 13.141 34.844 1 61.03 292 SER A N 1
ATOM 2301 C CA . SER A 1 292 ? 27.094 13.836 34.031 1 61.03 292 SER A CA 1
ATOM 2302 C C . SER A 1 292 ? 26.188 12.852 33.312 1 61.03 292 SER A C 1
ATOM 2304 O O . SER A 1 292 ? 24.969 13.062 33.219 1 61.03 292 SER A O 1
ATOM 2306 N N . ILE A 1 293 ? 26.766 11.828 32.844 1 63.28 293 ILE A N 1
ATOM 2307 C CA . ILE A 1 293 ? 26.016 10.812 32.094 1 63.28 293 ILE A CA 1
ATOM 2308 C C . ILE A 1 293 ? 25.047 10.102 33.062 1 63.28 293 ILE A C 1
ATOM 2310 O O . ILE A 1 293 ? 23.953 9.703 32.656 1 63.28 293 ILE A O 1
ATOM 2314 N N . LEU A 1 294 ? 25.469 10.117 34.312 1 64.25 294 LEU A N 1
ATOM 2315 C CA . LEU A 1 294 ? 24.609 9.445 35.281 1 64.25 294 LEU A CA 1
ATOM 2316 C C . LEU A 1 294 ? 23.516 10.375 35.781 1 64.25 294 LEU A C 1
ATOM 2318 O O . LEU A 1 294 ? 22.422 9.922 36.125 1 64.25 294 LEU A O 1
ATOM 2322 N N . ILE A 1 295 ? 23.75 11.641 35.781 1 67.88 295 ILE A N 1
ATOM 2323 C CA . ILE A 1 295 ? 22.781 12.609 36.281 1 67.88 295 ILE A CA 1
ATOM 2324 C C . ILE A 1 295 ? 21.625 12.727 35.312 1 67.88 295 ILE A C 1
ATOM 2326 O O . ILE A 1 295 ? 20.453 12.828 35.719 1 67.88 295 ILE A O 1
ATOM 2330 N N . LEU A 1 296 ? 21.906 12.617 34 1 70.56 296 LEU A N 1
ATOM 2331 C CA . LEU A 1 296 ? 20.875 12.828 33 1 70.56 296 LEU A CA 1
ATOM 2332 C C . LEU A 1 296 ? 19.812 11.727 33.062 1 70.56 296 LEU A C 1
ATOM 2334 O O . LEU A 1 296 ? 18.625 12.008 33.125 1 70.56 296 LEU A O 1
ATOM 2338 N N . PRO A 1 297 ? 20.312 10.531 33.062 1 69.25 297 PRO A N 1
ATOM 2339 C CA . PRO A 1 297 ? 19.266 9.5 33.156 1 69.25 297 PRO A CA 1
ATOM 2340 C C . PRO A 1 297 ? 18.516 9.539 34.5 1 69.25 297 PRO A C 1
ATOM 2342 O O . PRO A 1 297 ? 17.312 9.273 34.531 1 69.25 297 PRO A O 1
ATOM 2345 N N . SER A 1 298 ? 19.219 9.844 35.562 1 70.12 298 SER A N 1
ATOM 2346 C CA . SER A 1 298 ? 18.562 9.945 36.875 1 70.12 298 SER A CA 1
ATOM 2347 C C . SER A 1 298 ? 17.531 11.07 36.875 1 70.12 298 SER A C 1
ATOM 2349 O O . SER A 1 298 ? 16.453 10.93 37.469 1 70.12 298 SER A O 1
ATOM 2351 N N . PHE A 1 299 ? 17.844 12.125 36.281 1 71.81 299 PHE A N 1
ATOM 2352 C CA . PHE A 1 299 ? 16.938 13.258 36.188 1 71.81 299 PHE A CA 1
ATOM 2353 C C . PHE A 1 299 ? 15.703 12.891 35.344 1 71.81 299 PHE A C 1
ATOM 2355 O O . PHE A 1 299 ? 14.578 13.203 35.719 1 71.81 299 PHE A O 1
ATOM 2362 N N . LEU A 1 300 ? 15.961 12.273 34.219 1 73.12 300 LEU A N 1
ATOM 2363 C CA . LEU A 1 300 ? 14.852 11.859 33.375 1 73.12 300 LEU A CA 1
ATOM 2364 C C . LEU A 1 300 ? 13.93 10.898 34.125 1 73.12 300 LEU A C 1
ATOM 2366 O O . LEU A 1 300 ? 12.703 11 34 1 73.12 300 LEU A O 1
ATOM 2370 N N . LEU A 1 301 ? 14.57 10.008 34.844 1 71.5 301 LEU A N 1
ATOM 2371 C CA . LEU A 1 301 ? 13.781 9.07 35.656 1 71.5 301 LEU A CA 1
ATOM 2372 C C . LEU A 1 301 ? 12.984 9.797 36.719 1 71.5 301 LEU A C 1
ATOM 2374 O O . LEU A 1 301 ? 11.836 9.445 37 1 71.5 301 LEU A O 1
ATOM 2378 N N . LEU A 1 302 ? 13.562 10.75 37.281 1 72.19 302 LEU A N 1
ATOM 2379 C CA . LEU A 1 302 ? 12.875 11.547 38.312 1 72.19 302 LEU A CA 1
ATOM 2380 C C . LEU A 1 302 ? 11.688 12.289 37.688 1 72.19 302 LEU A C 1
ATOM 2382 O O . LEU A 1 302 ? 10.617 12.359 38.281 1 72.19 302 LEU A O 1
ATOM 2386 N N . MET A 1 303 ? 11.859 12.82 36.562 1 72.44 303 MET A N 1
ATOM 2387 C CA . MET A 1 303 ? 10.797 13.562 35.875 1 72.44 303 MET A CA 1
ATOM 2388 C C . MET A 1 303 ? 9.625 12.641 35.562 1 72.44 303 MET A C 1
ATOM 2390 O O . MET A 1 303 ? 8.469 13.031 35.719 1 72.44 303 MET A O 1
ATOM 2394 N N . ILE A 1 304 ? 9.961 11.492 35.125 1 72.5 304 ILE A N 1
ATOM 2395 C CA . ILE A 1 304 ? 8.922 10.516 34.812 1 72.5 304 ILE A CA 1
ATOM 2396 C C . ILE A 1 304 ? 8.18 10.109 36.062 1 72.5 304 ILE A C 1
ATOM 2398 O O . ILE A 1 304 ? 6.949 10.016 36.094 1 72.5 304 ILE A O 1
ATOM 2402 N N . THR A 1 305 ? 8.898 9.891 37.156 1 67.88 305 THR A N 1
ATOM 2403 C CA . THR A 1 305 ? 8.297 9.477 38.438 1 67.88 305 THR A CA 1
ATOM 2404 C C . THR A 1 305 ? 7.402 10.586 39 1 67.88 305 THR A C 1
ATOM 2406 O O . THR A 1 305 ? 6.297 10.312 39.469 1 67.88 305 THR A O 1
ATOM 2409 N N . VAL A 1 306 ? 7.879 11.727 38.875 1 70.06 306 VAL A N 1
ATOM 2410 C CA . VAL A 1 306 ? 7.094 12.852 39.375 1 70.06 306 VAL A CA 1
ATOM 2411 C C . VAL A 1 306 ? 5.859 13.039 38.5 1 70.06 306 VAL A C 1
ATOM 2413 O O . VAL A 1 306 ? 4.766 13.312 39 1 70.06 306 VAL A O 1
ATOM 2416 N N . GLY A 1 307 ? 6.113 12.922 37.219 1 70.69 307 GLY A N 1
ATOM 2417 C CA . GLY A 1 307 ? 4.988 13.031 36.312 1 70.69 307 GLY A CA 1
ATOM 2418 C C . GLY A 1 307 ? 3.922 11.984 36.531 1 70.69 307 GLY A C 1
ATOM 2419 O O . GLY A 1 307 ? 2.727 12.281 36.5 1 70.69 307 GLY A O 1
ATOM 2420 N N . MET A 1 308 ? 4.336 10.875 36.844 1 66.25 308 MET A N 1
ATOM 2421 C CA . MET A 1 308 ? 3.408 9.773 37.094 1 66.25 308 MET A CA 1
ATOM 2422 C C . MET A 1 308 ? 2.693 9.953 38.438 1 66.25 308 MET A C 1
ATOM 2424 O O . MET A 1 308 ? 1.496 9.688 38.531 1 66.25 308 MET A O 1
ATOM 2428 N N . SER A 1 309 ? 3.438 10.336 39.406 1 63.66 309 SER A N 1
ATOM 2429 C CA . SER A 1 309 ? 2.879 10.461 40.75 1 63.66 309 SER A CA 1
ATOM 2430 C C . SER A 1 309 ? 1.886 11.617 40.812 1 63.66 309 SER A C 1
ATOM 2432 O O . SER A 1 309 ? 0.888 11.531 41.531 1 63.66 309 SER A O 1
ATOM 2434 N N . THR A 1 310 ? 2.178 12.641 40.125 1 65.88 310 THR A N 1
ATOM 2435 C CA . THR A 1 310 ? 1.3 13.805 40.188 1 65.88 310 THR A CA 1
ATOM 2436 C C . THR A 1 310 ? 0.162 13.68 39.188 1 65.88 310 THR A C 1
ATOM 2438 O O . THR A 1 310 ? -0.788 14.461 39.219 1 65.88 310 THR A O 1
ATOM 2441 N N . GLY A 1 311 ? 0.208 12.672 38.406 1 63 311 GLY A N 1
ATOM 2442 C CA . GLY A 1 311 ? -0.82 12.445 37.406 1 63 311 GLY A CA 1
ATOM 2443 C C . GLY A 1 311 ? -0.644 13.297 36.188 1 63 311 GLY A C 1
ATOM 2444 O O . GLY A 1 311 ? -1.511 13.312 35.312 1 63 311 GLY A O 1
ATOM 2445 N N . LEU A 1 312 ? 0.369 14.062 36.219 1 63 312 LEU A N 1
ATOM 2446 C CA . LEU A 1 312 ? 0.601 14.984 35.125 1 63 312 LEU A CA 1
ATOM 2447 C C . LEU A 1 312 ? 0.806 14.227 33.812 1 63 312 LEU A C 1
ATOM 2449 O O . LEU A 1 312 ? 0.49 14.742 32.75 1 63 312 LEU A O 1
ATOM 2453 N N . LEU A 1 313 ? 1.286 13.039 33.875 1 61.5 313 LEU A N 1
ATOM 2454 C CA . LEU A 1 313 ? 1.531 12.242 32.656 1 61.5 313 LEU A CA 1
ATOM 2455 C C . LEU A 1 313 ? 0.243 11.594 32.156 1 61.5 313 LEU A C 1
ATOM 2457 O O . LEU A 1 313 ? 0.174 11.133 31.031 1 61.5 313 LEU A O 1
ATOM 2461 N N . GLY A 1 314 ? -0.796 11.586 32.844 1 57.12 314 GLY A N 1
ATOM 2462 C CA . GLY A 1 314 ? -2.059 10.992 32.438 1 57.12 314 GLY A CA 1
ATOM 2463 C C . GLY A 1 314 ? -2.947 11.953 31.672 1 57.12 314 GLY A C 1
ATOM 2464 O O . GLY A 1 314 ? -3.963 11.539 31.094 1 57.12 314 GLY A O 1
ATOM 2465 N N . GLY A 1 315 ? -2.516 13.016 31.453 1 63.09 315 GLY A N 1
ATOM 2466 C CA . GLY A 1 315 ? -3.449 14 30.922 1 63.09 315 GLY A CA 1
ATOM 2467 C C . GLY A 1 315 ? -3.311 14.203 29.438 1 63.09 315 GLY A C 1
ATOM 2468 O O . GLY A 1 315 ? -3.494 15.32 28.938 1 63.09 315 GLY A O 1
ATOM 2469 N N . PHE A 1 316 ? -2.945 13 28.734 1 64.94 316 PHE A N 1
ATOM 2470 C CA . PHE A 1 316 ? -2.883 13.164 27.297 1 64.94 316 PHE A CA 1
ATOM 2471 C C . PHE A 1 316 ? -4.285 13.25 26.703 1 64.94 316 PHE A C 1
ATOM 2473 O O . PHE A 1 316 ? -5.219 12.633 27.203 1 64.94 316 PHE A O 1
ATOM 2480 N N . SER A 1 317 ? -4.41 14.156 25.766 1 63.25 317 SER A N 1
ATOM 2481 C CA . SER A 1 317 ? -5.684 14.203 25.062 1 63.25 317 SER A CA 1
ATOM 2482 C C . SER A 1 317 ? -5.973 12.883 24.344 1 63.25 317 SER A C 1
ATOM 2484 O O . SER A 1 317 ? -5.051 12.133 24.016 1 63.25 317 SER A O 1
ATOM 2486 N N . GLY A 1 318 ? -7.211 12.516 24.281 1 60.44 318 GLY A N 1
ATOM 2487 C CA . GLY A 1 318 ? -7.609 11.289 23.625 1 60.44 318 GLY A CA 1
ATOM 2488 C C . GLY A 1 318 ? -7.031 11.148 22.219 1 60.44 318 GLY A C 1
ATOM 2489 O O . GLY A 1 318 ? -6.562 10.078 21.844 1 60.44 318 GLY A O 1
ATOM 2490 N N . ARG A 1 319 ? -6.969 12.211 21.547 1 64.56 319 ARG A N 1
ATOM 2491 C CA . ARG A 1 319 ? -6.434 12.195 20.188 1 64.56 319 ARG A CA 1
ATOM 2492 C C . ARG A 1 319 ? -4.938 11.898 20.188 1 64.56 319 ARG A C 1
ATOM 2494 O O . ARG A 1 319 ? -4.441 11.172 19.328 1 64.56 319 ARG A O 1
ATOM 2501 N N . LEU A 1 320 ? -4.273 12.367 21.125 1 66.75 320 LEU A N 1
ATOM 2502 C CA . LEU A 1 320 ? -2.834 12.141 21.219 1 66.75 320 LEU A CA 1
ATOM 2503 C C . LEU A 1 320 ? -2.531 10.727 21.688 1 66.75 320 LEU A C 1
ATOM 2505 O O . LEU A 1 320 ? -1.562 10.109 21.25 1 66.75 320 LEU A O 1
ATOM 2509 N N . LEU A 1 321 ? -3.391 10.258 22.531 1 64.94 321 LEU A N 1
ATOM 2510 C CA . LEU A 1 321 ? -3.201 8.883 23 1 64.94 321 LEU A CA 1
ATOM 2511 C C . LEU A 1 321 ? -3.373 7.891 21.859 1 64.94 321 LEU A C 1
ATOM 2513 O O . LEU A 1 321 ? -2.703 6.859 21.812 1 64.94 321 LEU A O 1
ATOM 2517 N N . GLN A 1 322 ? -4.223 8.289 20.922 1 65.12 322 GLN A N 1
ATOM 2518 C CA . GLN A 1 322 ? -4.422 7.453 19.75 1 65.12 322 GLN A CA 1
ATOM 2519 C C . GLN A 1 322 ? -3.15 7.379 18.906 1 65.12 322 GLN A C 1
ATOM 2521 O O . GLN A 1 322 ? -2.889 6.363 18.25 1 65.12 322 GLN A O 1
ATOM 2526 N N . MET A 1 323 ? -2.428 8.414 19.016 1 67.56 323 MET A N 1
ATOM 2527 C CA . MET A 1 323 ? -1.201 8.461 18.219 1 67.56 323 MET A CA 1
ATOM 2528 C C . MET A 1 323 ? -0.14 7.535 18.812 1 67.56 323 MET A C 1
ATOM 2530 O O . MET A 1 323 ? 0.715 7.023 18.078 1 67.56 323 MET A O 1
ATOM 2534 N N . PHE A 1 324 ? -0.334 7.27 20.062 1 64.38 324 PHE A N 1
ATOM 2535 C CA . PHE A 1 324 ? 0.629 6.383 20.703 1 64.38 324 PHE A CA 1
ATOM 2536 C C . PHE A 1 324 ? 0.123 4.945 20.719 1 64.38 324 PHE A C 1
ATOM 2538 O O . PHE A 1 324 ? 0.915 4.004 20.656 1 64.38 324 PHE A O 1
ATOM 2545 N N . ASP A 1 325 ? -1.276 4.863 20.797 1 65.75 325 ASP A N 1
ATOM 2546 C CA . ASP A 1 325 ? -1.934 3.562 20.75 1 65.75 325 ASP A CA 1
ATOM 2547 C C . ASP A 1 325 ? -3.09 3.559 19.75 1 65.75 325 ASP A C 1
ATOM 2549 O O . ASP A 1 325 ? -4.195 4.004 20.078 1 65.75 325 ASP A O 1
ATOM 2553 N N . PRO A 1 326 ? -2.883 3.037 18.656 1 66.19 326 PRO A N 1
ATOM 2554 C CA . PRO A 1 326 ? -3.91 3.076 17.609 1 66.19 326 PRO A CA 1
ATOM 2555 C C . PRO A 1 326 ? -5.191 2.354 18.016 1 66.19 326 PRO A C 1
ATOM 2557 O O . PRO A 1 326 ? -6.25 2.58 17.422 1 66.19 326 PRO A O 1
ATOM 2560 N N . THR A 1 327 ? -5.191 1.57 19.047 1 66.75 327 THR A N 1
ATOM 2561 C CA . THR A 1 327 ? -6.375 0.824 19.453 1 66.75 327 THR A CA 1
ATOM 2562 C C . THR A 1 327 ? -7.152 1.585 20.531 1 66.75 327 THR A C 1
ATOM 2564 O O . THR A 1 327 ? -8.242 1.171 20.922 1 66.75 327 THR A O 1
ATOM 2567 N N . TYR A 1 328 ? -6.586 2.729 20.938 1 65.19 328 TYR A N 1
ATOM 2568 C CA . TYR A 1 328 ? -7.188 3.457 22.047 1 65.19 328 TYR A CA 1
ATOM 2569 C C . TYR A 1 328 ? -8.594 3.93 21.688 1 65.19 328 TYR A C 1
ATOM 2571 O O . TYR A 1 328 ? -9.523 3.773 22.469 1 65.19 328 TYR A O 1
ATOM 2579 N N . ALA A 1 329 ? -8.781 4.496 20.547 1 64.5 329 ALA A N 1
ATOM 2580 C CA . ALA A 1 329 ? -10.062 5.07 20.156 1 64.5 329 ALA A CA 1
ATOM 2581 C C . ALA A 1 329 ? -11.117 3.984 19.969 1 64.5 329 ALA A C 1
ATOM 2583 O O . ALA A 1 329 ? -12.281 4.168 20.344 1 64.5 329 ALA A O 1
ATOM 2584 N N . SER A 1 330 ? -10.758 2.971 19.359 1 62.94 330 SER A N 1
ATOM 2585 C CA . SER A 1 330 ? -11.719 1.898 19.125 1 62.94 330 SER A CA 1
ATOM 2586 C C . SER A 1 330 ? -12.219 1.307 20.422 1 62.94 330 SER A C 1
ATOM 2588 O O . SER A 1 330 ? -13.383 0.908 20.531 1 62.94 330 SER A O 1
ATOM 2590 N N . LYS A 1 331 ? -11.453 1.433 21.469 1 62.41 331 LYS A N 1
ATOM 2591 C CA . LYS A 1 331 ? -11.789 0.768 22.719 1 62.41 331 LYS A CA 1
ATOM 2592 C C . LYS A 1 331 ? -12.5 1.727 23.672 1 62.41 331 LYS A C 1
ATOM 2594 O O . LYS A 1 331 ? -13.43 1.334 24.391 1 62.41 331 LYS A O 1
ATOM 2599 N N . ASN A 1 332 ? -12.094 3.086 23.516 1 64.62 332 ASN A N 1
ATOM 2600 C CA . ASN A 1 332 ? -12.516 3.924 24.625 1 64.62 332 ASN A CA 1
ATOM 2601 C C . ASN A 1 332 ? -13.391 5.082 24.156 1 64.62 332 ASN A C 1
ATOM 2603 O O . ASN A 1 332 ? -14.219 5.586 24.922 1 64.62 332 ASN A O 1
ATOM 2607 N N . VAL A 1 333 ? -13.211 5.562 22.938 1 67.81 333 VAL A N 1
ATOM 2608 C CA . VAL A 1 333 ? -13.906 6.785 22.547 1 67.81 333 VAL A CA 1
ATOM 2609 C C . VAL A 1 333 ? -14.469 6.633 21.141 1 67.81 333 VAL A C 1
ATOM 2611 O O . VAL A 1 333 ? -13.852 7.074 20.172 1 67.81 333 VAL A O 1
ATOM 2614 N N . PRO A 1 334 ? -15.648 6.164 21.031 1 69.06 334 PRO A N 1
ATOM 2615 C CA . PRO A 1 334 ? -16.234 5.891 19.719 1 69.06 334 PRO A CA 1
ATOM 2616 C C . PRO A 1 334 ? -16.359 7.141 18.844 1 69.06 334 PRO A C 1
ATOM 2618 O O . PRO A 1 334 ? -16.328 7.051 17.625 1 69.06 334 PRO A O 1
ATOM 2621 N N . ILE A 1 335 ? -16.531 8.266 19.453 1 68.69 335 ILE A N 1
ATOM 2622 C CA . ILE A 1 335 ? -16.703 9.477 18.656 1 68.69 335 ILE A CA 1
ATOM 2623 C C . ILE A 1 335 ? -15.43 9.742 17.844 1 68.69 335 ILE A C 1
ATOM 2625 O O . ILE A 1 335 ? -15.5 10.195 16.703 1 68.69 335 ILE A O 1
ATOM 2629 N N . ILE A 1 336 ? -14.367 9.43 18.438 1 69.06 336 ILE A N 1
ATOM 2630 C CA . ILE A 1 336 ? -13.102 9.625 17.734 1 69.06 336 ILE A CA 1
ATOM 2631 C C . ILE A 1 336 ? -12.977 8.602 16.609 1 69.06 336 ILE A C 1
ATOM 2633 O O . ILE A 1 336 ? -12.492 8.922 15.516 1 69.06 336 ILE A O 1
ATOM 2637 N N . ASN A 1 337 ? -13.508 7.473 16.766 1 69 337 ASN A N 1
ATOM 2638 C CA . ASN A 1 337 ? -13.453 6.414 15.766 1 69 337 ASN A CA 1
ATOM 2639 C C . ASN A 1 337 ? -14.406 6.688 14.609 1 69 337 ASN A C 1
ATOM 2641 O O . ASN A 1 337 ? -14.188 6.215 13.492 1 69 337 ASN A O 1
ATOM 2645 N N . SER A 1 338 ? -15.383 7.496 14.961 1 68.75 338 SER A N 1
ATOM 2646 C CA . SER A 1 338 ? -16.391 7.77 13.938 1 68.75 338 SER A CA 1
ATOM 2647 C C . SER A 1 338 ? -15.883 8.805 12.938 1 68.75 338 SER A C 1
ATOM 2649 O O . SER A 1 338 ? -16.422 8.922 11.836 1 68.75 338 SER A O 1
ATOM 2651 N N . VAL A 1 339 ? -14.844 9.438 13.383 1 68.69 339 VAL A N 1
ATOM 2652 C CA . VAL A 1 339 ? -14.305 10.469 12.5 1 68.69 339 VAL A CA 1
ATOM 2653 C C . VAL A 1 339 ? -13.367 9.828 11.477 1 68.69 339 VAL A C 1
ATOM 2655 O O . VAL A 1 339 ? -12.344 9.25 11.836 1 68.69 339 VAL A O 1
ATOM 2658 N N . ALA A 1 340 ? -13.75 9.891 10.266 1 66.94 340 ALA A N 1
ATOM 2659 C CA . ALA A 1 340 ? -13.016 9.273 9.164 1 66.94 340 ALA A CA 1
ATOM 2660 C C . ALA A 1 340 ? -11.578 9.773 9.117 1 66.94 340 ALA A C 1
ATOM 2662 O O . ALA A 1 340 ? -10.664 9.016 8.766 1 66.94 340 ALA A O 1
ATOM 2663 N N . GLU A 1 341 ? -11.438 10.961 9.586 1 71.25 341 GLU A N 1
ATOM 2664 C CA . GLU A 1 341 ? -10.125 11.586 9.531 1 71.25 341 GLU A CA 1
ATOM 2665 C C . GLU A 1 341 ? -9.172 10.969 10.547 1 71.25 341 GLU A C 1
ATOM 2667 O O . GLU A 1 341 ? -7.953 11.156 10.461 1 71.25 341 GLU A O 1
ATOM 2672 N N . HIS A 1 342 ? -9.641 10.234 11.5 1 70.94 342 HIS A N 1
ATOM 2673 C CA . HIS A 1 342 ? -8.797 9.672 12.547 1 70.94 342 HIS A CA 1
ATOM 2674 C C . HIS A 1 342 ? -8.477 8.203 12.266 1 70.94 342 HIS A C 1
ATOM 2676 O O . HIS A 1 342 ? -7.781 7.555 13.055 1 70.94 342 HIS A O 1
ATOM 2682 N N . GLN A 1 343 ? -8.883 7.742 11.102 1 75.94 343 GLN A N 1
ATOM 2683 C CA . GLN A 1 343 ? -8.625 6.355 10.727 1 75.94 343 GLN A CA 1
ATOM 2684 C C . GLN A 1 343 ? -7.195 6.176 10.234 1 75.94 343 GLN A C 1
ATOM 2686 O O . GLN A 1 343 ? -6.562 7.137 9.789 1 75.94 343 GLN A O 1
ATOM 2691 N N . PRO A 1 344 ? -6.68 4.953 10.414 1 80.38 344 PRO A N 1
ATOM 2692 C CA . PRO A 1 344 ? -5.344 4.691 9.875 1 80.38 344 PRO A CA 1
ATOM 2693 C C . PRO A 1 344 ? -5.262 4.926 8.367 1 80.38 344 PRO A C 1
ATOM 2695 O O . PRO A 1 344 ? -6.254 4.75 7.656 1 80.38 344 PRO A O 1
ATOM 2698 N N . THR A 1 345 ? -4.078 5.301 7.965 1 84.31 345 THR A N 1
ATOM 2699 C CA . THR A 1 345 ? -3.896 5.727 6.582 1 84.31 345 THR A CA 1
ATOM 2700 C C . THR A 1 345 ? -3.684 4.52 5.672 1 84.31 345 THR A C 1
ATOM 2702 O O . THR A 1 345 ? -2.85 3.658 5.957 1 84.31 345 THR A O 1
ATOM 2705 N N . ALA A 1 346 ? -4.492 4.449 4.668 1 82.44 346 ALA A N 1
ATOM 2706 C CA . ALA A 1 346 ? -4.301 3.426 3.641 1 82.44 346 ALA A CA 1
ATOM 2707 C C . ALA A 1 346 ? -3.217 3.838 2.648 1 82.44 346 ALA A C 1
ATOM 2709 O O . ALA A 1 346 ? -2.893 5.023 2.533 1 82.44 346 ALA A O 1
ATOM 2710 N N . TRP A 1 347 ? -2.719 2.965 1.91 1 82.06 347 TRP A N 1
ATOM 2711 C CA . TRP A 1 347 ? -1.641 3.211 0.958 1 82.06 347 TRP A CA 1
ATOM 2712 C C . TRP A 1 347 ? -2.125 4.07 -0.203 1 82.06 347 TRP A C 1
ATOM 2714 O O . TRP A 1 347 ? -1.354 4.844 -0.776 1 82.06 347 TRP A O 1
ATOM 2724 N N . VAL A 1 348 ? -3.32 3.943 -0.512 1 82 348 VAL A N 1
ATOM 2725 C CA . VAL A 1 348 ? -3.881 4.703 -1.625 1 82 348 VAL A CA 1
ATOM 2726 C C . VAL A 1 348 ? -3.795 6.199 -1.325 1 82 348 VAL A C 1
ATOM 2728 O O . VAL A 1 348 ? -3.572 7.008 -2.229 1 82 348 VAL A O 1
ATOM 2731 N N . LYS A 1 349 ? -3.9 6.512 -0.063 1 89 349 LYS A N 1
ATOM 2732 C CA . LYS A 1 349 ? -3.812 7.918 0.328 1 89 349 LYS A CA 1
ATOM 2733 C C . LYS A 1 349 ? -2.391 8.445 0.164 1 89 349 LYS A C 1
ATOM 2735 O O . LYS A 1 349 ? -2.191 9.586 -0.262 1 89 349 LYS A O 1
ATOM 2740 N N . TYR A 1 350 ? -1.425 7.648 0.45 1 90.56 350 TYR A N 1
ATOM 2741 C CA . TYR A 1 350 ? -0.037 8.047 0.252 1 90.56 350 TYR A CA 1
ATOM 2742 C C . TYR A 1 350 ? 0.265 8.258 -1.227 1 90.56 350 TYR A C 1
ATOM 2744 O O . TYR A 1 350 ? 0.956 9.211 -1.597 1 90.56 350 TYR A O 1
ATOM 2752 N N . TYR A 1 351 ? -0.29 7.398 -1.994 1 88.75 351 TYR A N 1
ATOM 2753 C CA . TYR A 1 351 ? -0.074 7.539 -3.43 1 88.75 351 TYR A CA 1
ATOM 2754 C C . TYR A 1 351 ? -0.784 8.773 -3.969 1 88.75 351 TYR A C 1
ATOM 2756 O O . TYR A 1 351 ? -0.225 9.516 -4.781 1 88.75 351 TYR A O 1
ATOM 2764 N N . SER A 1 352 ? -1.994 9 -3.535 1 90.75 352 SER A N 1
ATOM 2765 C CA . SER A 1 352 ? -2.779 10.133 -4.027 1 90.75 352 SER A CA 1
ATOM 2766 C C . SER A 1 352 ? -2.15 11.461 -3.629 1 90.75 352 SER A C 1
ATOM 2768 O O . SER A 1 352 ? -2.105 12.398 -4.43 1 90.75 352 SER A O 1
ATOM 2770 N N . ASP A 1 353 ? -1.534 11.492 -2.459 1 94.38 353 ASP A N 1
ATOM 2771 C CA . ASP A 1 353 ? -1.069 12.773 -1.935 1 94.38 353 ASP A CA 1
ATOM 2772 C C . ASP A 1 353 ? 0.423 12.961 -2.195 1 94.38 353 ASP A C 1
ATOM 2774 O O . ASP A 1 353 ? 0.904 14.094 -2.273 1 94.38 353 ASP A O 1
ATOM 2778 N N . CYS A 1 354 ? 1.209 11.875 -2.273 1 93.88 354 CYS A N 1
ATOM 2779 C CA . CYS A 1 354 ? 2.658 11.984 -2.412 1 93.88 354 CYS A CA 1
ATOM 2780 C C . CYS A 1 354 ? 3.125 11.406 -3.744 1 93.88 354 CYS A C 1
ATOM 2782 O O . CYS A 1 354 ? 4.246 11.672 -4.18 1 93.88 354 CYS A O 1
ATOM 2784 N N . GLU A 1 355 ? 2.252 10.641 -4.375 1 91.31 355 GLU A N 1
ATOM 2785 C CA . GLU A 1 355 ? 2.557 9.961 -5.629 1 91.31 355 GLU A CA 1
ATOM 2786 C C . GLU A 1 355 ? 3.877 9.195 -5.539 1 91.31 355 GLU A C 1
ATOM 2788 O O . GLU A 1 355 ? 4.168 8.57 -4.516 1 91.31 355 GLU A O 1
ATOM 2793 N N . LEU A 1 356 ? 4.816 9.289 -6.566 1 89.62 356 LEU A N 1
ATOM 2794 C CA . LEU A 1 356 ? 6.012 8.461 -6.656 1 89.62 356 LEU A CA 1
ATOM 2795 C C . LEU A 1 356 ? 7.145 9.039 -5.812 1 89.62 356 LEU A C 1
ATOM 2797 O O . LEU A 1 356 ? 8.18 8.391 -5.625 1 89.62 356 LEU A O 1
ATOM 2801 N N . PHE A 1 357 ? 6.949 10.227 -5.211 1 93.75 357 PHE A N 1
ATOM 2802 C CA . PHE A 1 357 ? 7.988 10.828 -4.383 1 93.75 357 PHE A CA 1
ATOM 2803 C C . PHE A 1 357 ? 8.18 10.031 -3.096 1 93.75 357 PHE A C 1
ATOM 2805 O O . PHE A 1 357 ? 9.234 10.109 -2.465 1 93.75 357 PHE A O 1
ATOM 2812 N N . ILE A 1 358 ? 7.141 9.273 -2.727 1 90.75 358 ILE A N 1
ATOM 2813 C CA . ILE A 1 358 ? 7.203 8.5 -1.494 1 90.75 358 ILE A CA 1
ATOM 2814 C C . ILE A 1 358 ? 8.328 7.473 -1.587 1 90.75 358 ILE A C 1
ATOM 2816 O O . ILE A 1 358 ? 8.945 7.121 -0.576 1 90.75 358 ILE A O 1
ATOM 2820 N N . PHE A 1 359 ? 8.734 7.043 -2.775 1 86.94 359 PHE A N 1
ATOM 2821 C CA . PHE A 1 359 ? 9.742 6.008 -2.955 1 86.94 359 PHE A CA 1
ATOM 2822 C C . PHE A 1 359 ? 11.141 6.586 -2.822 1 86.94 359 PHE A C 1
ATOM 2824 O O . PHE A 1 359 ? 12.117 5.844 -2.656 1 86.94 359 PHE A O 1
ATOM 2831 N N . PHE A 1 360 ? 11.25 7.883 -2.838 1 93.25 360 PHE A N 1
ATOM 2832 C CA . PHE A 1 360 ? 12.539 8.539 -2.676 1 93.25 360 PHE A CA 1
ATOM 2833 C C . PHE A 1 360 ? 12.82 8.836 -1.208 1 93.25 360 PHE A C 1
ATOM 2835 O O . PHE A 1 360 ? 13.938 9.211 -0.845 1 93.25 360 PHE A O 1
ATOM 2842 N N . PHE A 1 361 ? 11.781 8.688 -0.35 1 93.56 361 PHE A N 1
ATOM 2843 C CA . PHE A 1 361 ? 11.906 9.016 1.063 1 93.56 361 PHE A CA 1
ATOM 2844 C C . PHE A 1 361 ? 12.984 8.164 1.722 1 93.56 361 PHE A C 1
ATOM 2846 O O . PHE A 1 361 ? 13.875 8.68 2.396 1 93.56 361 PHE A O 1
ATOM 2853 N N . PRO A 1 362 ? 13.039 6.777 1.447 1 89.5 362 PRO A N 1
ATOM 2854 C CA . PRO A 1 362 ? 14.094 5.973 2.066 1 89.5 362 PRO A CA 1
ATOM 2855 C C . PRO A 1 362 ? 15.492 6.355 1.575 1 89.5 362 PRO A C 1
ATOM 2857 O O . PRO A 1 362 ? 16.453 6.305 2.344 1 89.5 362 PRO A O 1
ATOM 2860 N N . LEU A 1 363 ? 15.562 6.699 0.351 1 91.75 363 LEU A N 1
ATOM 2861 C CA . LEU A 1 363 ? 16.844 7.121 -0.2 1 91.75 363 LEU A CA 1
ATOM 2862 C C . LEU A 1 363 ? 17.312 8.422 0.442 1 91.75 363 LEU A C 1
ATOM 2864 O O . LEU A 1 363 ? 18.5 8.57 0.766 1 91.75 363 LEU A O 1
ATOM 2868 N N . GLY A 1 364 ? 16.344 9.375 0.587 1 94 364 GLY A N 1
ATOM 2869 C CA . GLY A 1 364 ? 16.688 10.609 1.268 1 94 364 GLY A CA 1
ATOM 2870 C C . GLY A 1 364 ? 17.125 10.398 2.703 1 94 364 GLY A C 1
ATOM 2871 O O . GLY A 1 364 ? 18.094 11.023 3.158 1 94 364 GLY A O 1
ATOM 2872 N N . ALA A 1 365 ? 16.5 9.508 3.357 1 91.69 365 ALA A N 1
ATOM 2873 C CA . ALA A 1 365 ? 16.859 9.172 4.73 1 91.69 365 ALA A CA 1
ATOM 2874 C C . ALA A 1 365 ? 18.266 8.586 4.801 1 91.69 365 ALA A C 1
ATOM 2876 O O . ALA A 1 365 ? 19.062 8.945 5.68 1 91.69 365 ALA A O 1
ATOM 2877 N N . TYR A 1 366 ? 18.609 7.773 3.826 1 89.38 366 TYR A N 1
ATOM 2878 C CA . TYR A 1 366 ? 19.938 7.152 3.775 1 89.38 366 TYR A CA 1
ATOM 2879 C C . TYR A 1 366 ? 21.016 8.195 3.564 1 89.38 366 TYR A C 1
ATOM 2881 O O . TYR A 1 366 ? 22.078 8.141 4.195 1 89.38 366 TYR A O 1
ATOM 2889 N N . ILE A 1 367 ? 20.75 9.109 2.725 1 91 367 ILE A N 1
ATOM 2890 C CA . ILE A 1 367 ? 21.734 10.133 2.412 1 91 367 ILE A CA 1
ATOM 2891 C C . ILE A 1 367 ? 22 10.992 3.648 1 91 367 ILE A C 1
ATOM 2893 O O . ILE A 1 367 ? 23.141 11.352 3.938 1 91 367 ILE A O 1
ATOM 2897 N N . VAL A 1 368 ? 20.906 11.297 4.383 1 92.56 368 VAL A N 1
ATOM 2898 C CA . VAL A 1 368 ? 21.047 12.117 5.582 1 92.56 368 VAL A CA 1
ATOM 2899 C C . VAL A 1 368 ? 21.828 11.352 6.641 1 92.56 368 VAL A C 1
ATOM 2901 O O . VAL A 1 368 ? 22.766 11.898 7.238 1 92.56 368 VAL A O 1
ATOM 2904 N N . ILE A 1 369 ? 21.609 10.094 6.809 1 87.62 369 ILE A N 1
ATOM 2905 C CA . ILE A 1 369 ? 22.281 9.273 7.812 1 87.62 369 ILE A CA 1
ATOM 2906 C C . ILE A 1 369 ? 23.75 9.086 7.438 1 87.62 369 ILE A C 1
ATOM 2908 O O . ILE A 1 369 ? 24.625 9.188 8.289 1 87.62 369 ILE A O 1
ATOM 2912 N N . SER A 1 370 ? 23.938 8.828 6.16 1 86.38 370 SER A N 1
ATOM 2913 C CA . SER A 1 370 ? 25.297 8.672 5.684 1 86.38 370 SER A CA 1
ATOM 2914 C C . SER A 1 370 ? 26.109 9.953 5.883 1 86.38 370 SER A C 1
ATOM 2916 O O . SER A 1 370 ? 27.297 9.906 6.223 1 86.38 370 SER A O 1
ATOM 2918 N N . SER A 1 371 ? 25.438 11.07 5.688 1 88.31 371 SER A N 1
ATOM 2919 C CA . SER A 1 371 ? 26.094 12.352 5.891 1 88.31 371 SER A CA 1
ATOM 2920 C C . SER A 1 371 ? 26.453 12.57 7.359 1 88.31 371 SER A C 1
ATOM 2922 O O . SER A 1 371 ? 27.516 13.102 7.676 1 88.31 371 SER A O 1
ATOM 2924 N N . LEU A 1 372 ? 25.625 12.141 8.227 1 88.06 372 LEU A N 1
ATOM 2925 C CA . LEU A 1 372 ? 25.859 12.281 9.664 1 88.06 372 LEU A CA 1
ATOM 2926 C C . LEU A 1 372 ? 27.031 11.406 10.117 1 88.06 372 LEU A C 1
ATOM 2928 O O . LEU A 1 372 ? 27.844 11.844 10.922 1 88.06 372 LEU A O 1
ATOM 2932 N N . ILE A 1 373 ? 27.172 10.25 9.523 1 83.75 373 ILE A N 1
ATOM 2933 C CA . ILE A 1 373 ? 28.25 9.328 9.875 1 83.75 373 ILE A CA 1
ATOM 2934 C C . ILE A 1 373 ? 29.578 9.844 9.328 1 83.75 373 ILE A C 1
ATOM 2936 O O . ILE A 1 373 ? 30.594 9.82 10.023 1 83.75 373 ILE A O 1
ATOM 2940 N N . ARG A 1 374 ? 29.516 10.391 8.148 1 82.19 374 ARG A N 1
ATOM 2941 C CA . ARG A 1 374 ? 30.719 10.859 7.484 1 82.19 374 ARG A CA 1
ATOM 2942 C C . ARG A 1 374 ? 31.266 12.109 8.164 1 82.19 374 ARG A C 1
ATOM 2944 O O . ARG A 1 374 ? 32.5 12.328 8.188 1 82.19 374 ARG A O 1
ATOM 2951 N N . THR A 1 375 ? 30.406 12.898 8.711 1 86.44 375 THR A N 1
ATOM 2952 C CA . THR A 1 375 ? 30.812 14.188 9.266 1 86.44 375 THR A CA 1
ATOM 2953 C C . THR A 1 375 ? 31.109 14.07 10.758 1 86.44 375 THR A C 1
ATOM 2955 O O . THR A 1 375 ? 31.297 15.078 11.438 1 86.44 375 THR A O 1
ATOM 2958 N N . GLN A 1 376 ? 31.172 12.969 11.227 1 79.69 376 GLN A N 1
ATOM 2959 C CA . GLN A 1 376 ? 31.406 12.781 12.656 1 79.69 376 GLN A CA 1
ATOM 2960 C C . GLN A 1 376 ? 32.781 13.32 13.062 1 79.69 376 GLN A C 1
ATOM 2962 O O . GLN A 1 376 ? 32.906 13.93 14.125 1 79.69 376 GLN A O 1
ATOM 2967 N N . ASN A 1 377 ? 33.781 13.133 12.148 1 76.31 377 ASN A N 1
ATOM 2968 C CA . ASN A 1 377 ? 35.125 13.523 12.539 1 76.31 377 ASN A CA 1
ATOM 2969 C C . ASN A 1 377 ? 35.625 14.719 11.727 1 76.31 377 ASN A C 1
ATOM 2971 O O . ASN A 1 377 ? 36.844 14.992 11.68 1 76.31 377 ASN A O 1
ATOM 2975 N N . THR A 1 378 ? 34.625 15.375 11.164 1 80.19 378 THR A N 1
ATOM 2976 C CA . THR A 1 378 ? 35.062 16.5 10.359 1 80.19 378 THR A CA 1
ATOM 2977 C C . THR A 1 378 ? 35.156 17.766 11.203 1 80.19 378 THR A C 1
ATOM 2979 O O . THR A 1 378 ? 34.375 17.953 12.141 1 80.19 378 THR A O 1
ATOM 2982 N N . ASN A 1 379 ? 36.188 18.594 10.969 1 83.69 379 ASN A N 1
ATOM 2983 C CA . ASN A 1 379 ? 36.344 19.859 11.656 1 83.69 379 ASN A CA 1
ATOM 2984 C C . ASN A 1 379 ? 35.812 21.031 10.82 1 83.69 379 ASN A C 1
ATOM 2986 O O . ASN A 1 379 ? 35.906 22.188 11.234 1 83.69 379 ASN A O 1
ATOM 2990 N N . ASP A 1 380 ? 35.094 20.688 9.719 1 89.38 380 ASP A N 1
ATOM 2991 C CA . ASP A 1 380 ? 34.531 21.734 8.883 1 89.38 380 ASP A CA 1
ATOM 2992 C C . ASP A 1 380 ? 33.156 22.188 9.398 1 89.38 380 ASP A C 1
ATOM 2994 O O . ASP A 1 380 ? 32.219 21.391 9.398 1 89.38 380 ASP A O 1
ATOM 2998 N N . GLN A 1 381 ? 33.125 23.469 9.836 1 87.19 381 GLN A N 1
ATOM 2999 C CA . GLN A 1 381 ? 31.922 24 10.453 1 87.19 381 GLN A CA 1
ATOM 3000 C C . GLN A 1 381 ? 30.766 24.031 9.453 1 87.19 381 GLN A C 1
ATOM 3002 O O . GLN A 1 381 ? 29.609 23.828 9.828 1 87.19 381 GLN A O 1
ATOM 3007 N N . ARG A 1 382 ? 31.156 24.297 8.227 1 87.25 382 ARG A N 1
ATOM 3008 C CA . ARG A 1 382 ? 30.109 24.375 7.203 1 87.25 382 ARG A CA 1
ATOM 3009 C C . ARG A 1 382 ? 29.453 23.016 6.984 1 87.25 382 ARG A C 1
ATOM 3011 O O . ARG A 1 382 ? 28.25 22.938 6.809 1 87.25 382 ARG A O 1
ATOM 3018 N N . GLU A 1 383 ? 30.188 22.031 6.996 1 90.31 383 GLU A N 1
ATOM 3019 C CA . GLU A 1 383 ? 29.688 20.672 6.809 1 90.31 383 GLU A CA 1
ATOM 3020 C C . GLU A 1 383 ? 28.891 20.203 8.023 1 90.31 383 GLU A C 1
ATOM 3022 O O . GLU A 1 383 ? 27.891 19.484 7.887 1 90.31 383 GLU A O 1
ATOM 3027 N N . LEU A 1 384 ? 29.328 20.672 9.102 1 90.88 384 LEU A N 1
ATOM 3028 C CA . LEU A 1 384 ? 28.641 20.312 10.336 1 90.88 384 LEU A CA 1
ATOM 3029 C C . LEU A 1 384 ? 27.25 20.953 10.375 1 90.88 384 LEU A C 1
ATOM 3031 O O . LEU A 1 384 ? 26.266 20.312 10.734 1 90.88 384 LEU A O 1
ATOM 3035 N N . GLN A 1 385 ? 27.203 22.25 10.031 1 91.62 385 GLN A N 1
ATOM 3036 C CA . GLN A 1 385 ? 25.938 22.969 10.031 1 91.62 385 GLN A CA 1
ATOM 3037 C C . GLN A 1 385 ? 24.969 22.391 9 1 91.62 385 GLN A C 1
ATOM 3039 O O . GLN A 1 385 ? 23.766 22.312 9.242 1 91.62 385 GLN A O 1
ATOM 3044 N N . ARG A 1 386 ? 25.5 21.984 7.883 1 92.94 386 ARG A N 1
ATOM 3045 C CA . ARG A 1 386 ? 24.688 21.344 6.852 1 92.94 386 ARG A CA 1
ATOM 3046 C C . ARG A 1 386 ? 24.109 20.031 7.352 1 92.94 386 ARG A C 1
ATOM 3048 O O . ARG A 1 386 ? 22.922 19.75 7.152 1 92.94 386 ARG A O 1
ATOM 3055 N N . ALA A 1 387 ? 24.938 19.281 8 1 93.19 387 ALA A N 1
ATOM 3056 C CA . ALA A 1 387 ? 24.5 18 8.531 1 93.19 387 ALA A CA 1
ATOM 3057 C C . ALA A 1 387 ? 23.422 18.188 9.602 1 93.19 387 ALA A C 1
ATOM 3059 O O . ALA A 1 387 ? 22.5 17.375 9.711 1 93.19 387 ALA A O 1
ATOM 3060 N N . GLU A 1 388 ? 23.5 19.25 10.375 1 94.5 388 GLU A N 1
ATOM 3061 C CA . GLU A 1 388 ? 22.516 19.547 11.406 1 94.5 388 GLU A CA 1
ATOM 3062 C C . GLU A 1 388 ? 21.172 19.891 10.797 1 94.5 388 GLU A C 1
ATOM 3064 O O . GLU A 1 388 ? 20.125 19.438 11.266 1 94.5 388 GLU A O 1
ATOM 3069 N N . THR A 1 389 ? 21.219 20.719 9.758 1 95.81 389 THR A N 1
ATOM 3070 C CA . THR A 1 389 ? 19.969 21.078 9.07 1 95.81 389 THR A CA 1
ATOM 3071 C C . THR A 1 389 ? 19.328 19.859 8.43 1 95.81 389 THR A C 1
ATOM 3073 O O . THR A 1 389 ? 18.109 19.703 8.461 1 95.81 389 THR A O 1
ATOM 3076 N N . LEU A 1 390 ? 20.156 18.969 7.844 1 95.94 390 LEU A N 1
ATOM 3077 C CA . LEU A 1 390 ? 19.656 17.734 7.246 1 95.94 390 LEU A CA 1
ATOM 3078 C C . LEU A 1 390 ? 19.016 16.844 8.305 1 95.94 390 LEU A C 1
ATOM 3080 O O . LEU A 1 390 ? 18 16.203 8.039 1 95.94 390 LEU A O 1
ATOM 3084 N N . LEU A 1 391 ? 19.625 16.812 9.453 1 95.19 391 LEU A N 1
ATOM 3085 C CA . LEU A 1 391 ? 19.078 16.016 10.539 1 95.19 391 LEU A CA 1
ATOM 3086 C C . LEU A 1 391 ? 17.703 16.547 10.938 1 95.19 391 LEU A C 1
ATOM 3088 O O . LEU A 1 391 ? 16.781 15.75 11.219 1 95.19 391 LEU A O 1
ATOM 3092 N N . LEU A 1 392 ? 17.531 17.859 10.992 1 97.56 392 LEU A N 1
ATOM 3093 C CA . LEU A 1 392 ? 16.25 18.453 11.32 1 97.56 392 LEU A CA 1
ATOM 3094 C C . LEU A 1 392 ? 15.18 18.031 10.312 1 97.56 392 LEU A C 1
ATOM 3096 O O . LEU A 1 392 ? 14.062 17.672 10.695 1 97.56 392 LEU A O 1
ATOM 3100 N N . LEU A 1 393 ? 15.516 18.078 9.031 1 97.06 393 LEU A N 1
ATOM 3101 C CA . LEU A 1 393 ? 14.578 17.688 7.98 1 97.06 393 LEU A CA 1
ATOM 3102 C C . LEU A 1 393 ? 14.227 16.203 8.078 1 97.06 393 LEU A C 1
ATOM 3104 O O . LEU A 1 393 ? 13.086 15.812 7.84 1 97.06 393 LEU A O 1
ATOM 3108 N N . PHE A 1 394 ? 15.211 15.406 8.453 1 95.25 394 PHE A N 1
ATOM 3109 C CA . PHE A 1 394 ? 14.984 13.977 8.609 1 95.25 394 PHE A CA 1
ATOM 3110 C C . PHE A 1 394 ? 14.055 13.695 9.781 1 95.25 394 PHE A C 1
ATOM 3112 O O . PHE A 1 394 ? 13.125 12.891 9.664 1 95.25 394 PHE A O 1
ATOM 3119 N N . ILE A 1 395 ? 14.266 14.359 10.891 1 95.81 395 ILE A N 1
ATOM 3120 C CA . ILE A 1 395 ? 13.414 14.172 12.062 1 95.81 395 ILE A CA 1
ATOM 3121 C C . ILE A 1 395 ? 12 14.656 11.766 1 95.81 395 ILE A C 1
ATOM 3123 O O . ILE A 1 395 ? 11.023 14.008 12.156 1 95.81 395 ILE A O 1
ATOM 3127 N N . TYR A 1 396 ? 11.953 15.812 11.094 1 97.31 396 TYR A N 1
ATOM 3128 C CA . TYR A 1 396 ? 10.664 16.312 10.633 1 97.31 396 TYR A CA 1
ATOM 3129 C C . TYR A 1 396 ? 9.945 15.273 9.781 1 97.31 396 TYR A C 1
ATOM 3131 O O . TYR A 1 396 ? 8.781 14.953 10.023 1 97.31 396 TYR A O 1
ATOM 3139 N N . GLY A 1 397 ? 10.641 14.648 8.828 1 96.19 397 GLY A N 1
ATOM 3140 C CA . GLY A 1 397 ? 10.07 13.656 7.926 1 96.19 397 GLY A CA 1
ATOM 3141 C C . GLY A 1 397 ? 9.688 12.367 8.625 1 96.19 397 GLY A C 1
ATOM 3142 O O . GLY A 1 397 ? 8.562 11.891 8.477 1 96.19 397 GLY A O 1
ATOM 3143 N N . PHE A 1 398 ? 10.539 11.867 9.414 1 92.94 398 PHE A N 1
ATOM 3144 C CA . PHE A 1 398 ? 10.32 10.57 10.039 1 92.94 398 PHE A CA 1
ATOM 3145 C C . PHE A 1 398 ? 9.219 10.648 11.094 1 92.94 398 PHE A C 1
ATOM 3147 O O . PHE A 1 398 ? 8.391 9.75 11.195 1 92.94 398 PHE A O 1
ATOM 3154 N N . SER A 1 399 ? 9.195 11.672 11.898 1 93.31 399 SER A N 1
ATOM 3155 C CA . SER A 1 399 ? 8.172 11.828 12.922 1 93.31 399 SER A CA 1
ATOM 3156 C C . SER A 1 399 ? 6.789 12 12.297 1 93.31 399 SER A C 1
ATOM 3158 O O . SER A 1 399 ? 5.82 11.375 12.742 1 93.31 399 SER A O 1
ATOM 3160 N N . THR A 1 400 ? 6.742 12.789 11.273 1 95.25 400 THR A N 1
ATOM 3161 C CA . THR A 1 400 ? 5.445 13.008 10.648 1 95.25 400 THR A CA 1
ATOM 3162 C C . THR A 1 400 ? 4.988 11.773 9.883 1 95.25 400 THR A C 1
ATOM 3164 O O . THR A 1 400 ? 3.789 11.5 9.781 1 95.25 400 THR A O 1
ATOM 3167 N N . LEU A 1 401 ? 5.922 11.008 9.352 1 92.5 401 LEU A N 1
ATOM 3168 C CA . LEU A 1 401 ? 5.555 9.742 8.711 1 92.5 401 LEU A CA 1
ATOM 3169 C C . LEU A 1 401 ? 4.906 8.797 9.719 1 92.5 401 LEU A C 1
ATOM 3171 O O . LEU A 1 401 ? 3.91 8.141 9.406 1 92.5 401 LEU A O 1
ATOM 3175 N N . TYR A 1 402 ? 5.453 8.766 10.859 1 88.25 402 TYR A N 1
ATOM 3176 C CA . TYR A 1 402 ? 4.902 7.918 11.914 1 88.25 402 TYR A CA 1
ATOM 3177 C C . TYR A 1 402 ? 3.477 8.336 12.258 1 88.25 402 TYR A C 1
ATOM 3179 O O . TYR A 1 402 ? 2.568 7.504 12.289 1 88.25 402 TYR A O 1
ATOM 3187 N N . PHE A 1 403 ? 3.262 9.562 12.43 1 88.25 403 PHE A N 1
ATOM 3188 C CA . PHE A 1 403 ? 1.944 10.039 12.828 1 88.25 403 PHE A CA 1
ATOM 3189 C C . PHE A 1 403 ? 0.957 9.945 11.672 1 88.25 403 PHE A C 1
ATOM 3191 O O . PHE A 1 403 ? -0.232 9.695 11.883 1 88.25 403 PHE A O 1
ATOM 3198 N N . ALA A 1 404 ? 1.446 10.148 10.477 1 90.75 404 ALA A N 1
ATOM 3199 C CA . ALA A 1 404 ? 0.583 10.023 9.305 1 90.75 404 ALA A CA 1
ATOM 3200 C C . ALA A 1 404 ? 0.114 8.586 9.117 1 90.75 404 ALA A C 1
ATOM 3202 O O . ALA A 1 404 ? -0.943 8.344 8.531 1 90.75 404 ALA A O 1
ATOM 3203 N N . SER A 1 405 ? 0.867 7.598 9.594 1 86.31 405 SER A N 1
ATOM 3204 C CA . SER A 1 405 ? 0.465 6.203 9.469 1 86.31 405 SER A CA 1
ATOM 3205 C C . SER A 1 405 ? -0.669 5.863 10.43 1 86.31 405 SER A C 1
ATOM 3207 O O . SER A 1 405 ? -1.441 4.934 10.188 1 86.31 405 SER A O 1
ATOM 3209 N N . ILE A 1 406 ? -0.837 6.684 11.469 1 81.88 406 ILE A N 1
ATOM 3210 C CA . ILE A 1 406 ? -1.838 6.41 12.5 1 81.88 406 ILE A CA 1
ATOM 3211 C C . ILE A 1 406 ? -3.123 7.172 12.172 1 81.88 406 ILE A C 1
ATOM 3213 O O . ILE A 1 406 ? -4.223 6.66 12.391 1 81.88 406 ILE A O 1
ATOM 3217 N N . MET A 1 407 ? -2.9 8.352 11.672 1 86.44 407 MET A N 1
ATOM 3218 C CA . MET A 1 407 ? -4.047 9.203 11.352 1 86.44 407 MET A CA 1
ATOM 3219 C C . MET A 1 407 ? -3.957 9.727 9.922 1 86.44 407 MET A C 1
ATOM 3221 O O . MET A 1 407 ? -3 10.414 9.57 1 86.44 407 MET A O 1
ATOM 3225 N N . VAL A 1 408 ? -5.023 9.492 9.164 1 86.25 408 VAL A N 1
ATOM 3226 C CA . VAL A 1 408 ? -5.031 9.812 7.742 1 86.25 408 VAL A CA 1
ATOM 3227 C C . VAL A 1 408 ? -4.961 11.32 7.551 1 86.25 408 VAL A C 1
ATOM 3229 O O . VAL A 1 408 ? -4.352 11.805 6.594 1 86.25 408 VAL A O 1
ATOM 3232 N N . ARG A 1 409 ? -5.449 12.07 8.461 1 87.81 409 ARG A N 1
ATOM 3233 C CA . ARG A 1 409 ? -5.469 13.523 8.344 1 87.81 409 ARG A CA 1
ATOM 3234 C C . ARG A 1 409 ? -4.059 14.094 8.406 1 87.81 409 ARG A C 1
ATOM 3236 O O . ARG A 1 409 ? -3.787 15.156 7.848 1 87.81 409 ARG A O 1
ATOM 3243 N N . LEU A 1 410 ? -3.131 13.414 8.969 1 90.12 410 LEU A N 1
ATOM 3244 C CA . LEU A 1 410 ? -1.796 13.945 9.211 1 90.12 410 LEU A CA 1
ATOM 3245 C C . LEU A 1 410 ? -0.888 13.711 8.016 1 90.12 410 LEU A C 1
ATOM 3247 O O . LEU A 1 410 ? 0.275 14.117 8.016 1 90.12 410 LEU A O 1
ATOM 3251 N N . VAL A 1 411 ? -1.449 13.078 6.973 1 92.75 411 VAL A N 1
ATOM 3252 C CA . VAL A 1 411 ? -0.693 12.977 5.727 1 92.75 411 VAL A CA 1
ATOM 3253 C C . VAL A 1 411 ? -0.408 14.375 5.184 1 92.75 411 VAL A C 1
ATOM 3255 O O . VAL A 1 411 ? 0.629 14.609 4.555 1 92.75 411 VAL A O 1
ATOM 3258 N N . LEU A 1 412 ? -1.264 15.328 5.602 1 92.94 412 LEU A N 1
ATOM 3259 C CA . LEU A 1 412 ? -1.079 16.703 5.176 1 92.94 412 LEU A CA 1
ATOM 3260 C C . LEU A 1 412 ? 0.172 17.312 5.805 1 92.94 412 LEU A C 1
ATOM 3262 O O . LEU A 1 412 ? 0.864 18.125 5.176 1 92.94 412 LEU A O 1
ATOM 3266 N N . VAL A 1 413 ? 0.502 16.953 7.023 1 94.44 413 VAL A N 1
ATOM 3267 C CA . VAL A 1 413 ? 1.677 17.469 7.715 1 94.44 413 VAL A CA 1
ATOM 3268 C C . VAL A 1 413 ? 2.926 16.734 7.238 1 94.44 413 VAL A C 1
ATOM 3270 O O . VAL A 1 413 ? 4.02 17.297 7.203 1 94.44 413 VAL A O 1
ATOM 3273 N N . PHE A 1 414 ? 2.754 15.484 6.812 1 96.31 414 PHE A N 1
ATOM 3274 C CA . PHE A 1 414 ? 3.854 14.656 6.332 1 96.31 414 PHE A CA 1
ATOM 3275 C C . PHE A 1 414 ? 4.301 15.109 4.945 1 96.31 414 PHE A C 1
ATOM 3277 O O . PHE A 1 414 ? 5.484 15.023 4.609 1 96.31 414 PHE A O 1
ATOM 3284 N N . THR A 1 415 ? 3.469 15.602 4.121 1 96.5 415 THR A N 1
ATOM 3285 C CA . THR A 1 415 ? 3.725 15.852 2.707 1 96.5 415 THR A CA 1
ATOM 3286 C C . THR A 1 415 ? 4.852 16.875 2.537 1 96.5 415 THR A C 1
ATOM 3288 O O . THR A 1 415 ? 5.785 16.641 1.768 1 96.5 415 THR A O 1
ATOM 3291 N N . PRO A 1 416 ? 4.832 18.031 3.258 1 96.25 416 PRO A N 1
ATOM 3292 C CA . PRO A 1 416 ? 5.969 18.953 3.109 1 96.25 416 PRO A CA 1
ATOM 3293 C C . PRO A 1 416 ? 7.289 18.328 3.568 1 96.25 416 PRO A C 1
ATOM 3295 O O . PRO A 1 416 ? 8.336 18.594 2.967 1 96.25 416 PRO A O 1
ATOM 3298 N N . ALA A 1 417 ? 7.25 17.578 4.645 1 97.56 417 ALA A N 1
ATOM 3299 C CA . ALA A 1 417 ? 8.445 16.891 5.121 1 97.56 417 ALA A CA 1
ATOM 3300 C C . ALA A 1 417 ? 8.969 15.906 4.078 1 97.56 417 ALA A C 1
ATOM 3302 O O . ALA A 1 417 ? 10.18 15.781 3.885 1 97.56 417 ALA A O 1
ATOM 3303 N N . LEU A 1 418 ? 8 15.211 3.453 1 97.31 418 LEU A N 1
ATOM 3304 C CA . LEU A 1 418 ? 8.359 14.281 2.391 1 97.31 418 LEU A CA 1
ATOM 3305 C C . LEU A 1 418 ? 9.062 15 1.246 1 97.31 418 LEU A C 1
ATOM 3307 O O . LEU A 1 418 ? 10.031 14.492 0.682 1 97.31 418 LEU A O 1
ATOM 3311 N N . VAL A 1 419 ? 8.617 16.203 0.897 1 97.31 419 VAL A N 1
ATOM 3312 C CA . VAL A 1 419 ? 9.211 17 -0.178 1 97.31 419 VAL A CA 1
ATOM 3313 C C . VAL A 1 419 ? 10.672 17.281 0.136 1 97.31 419 VAL A C 1
ATOM 3315 O O . VAL A 1 419 ? 11.531 17.172 -0.742 1 97.31 419 VAL A O 1
ATOM 3318 N N . PHE A 1 420 ? 10.977 17.578 1.366 1 98 420 PHE A N 1
ATOM 3319 C CA . PHE A 1 420 ? 12.336 17.922 1.746 1 98 420 PHE A CA 1
ATOM 3320 C C . PHE A 1 420 ? 13.242 16.688 1.716 1 98 420 PHE A C 1
ATOM 3322 O O . PHE A 1 420 ? 14.312 16.719 1.112 1 98 420 PHE A O 1
ATOM 3329 N N . VAL A 1 421 ? 12.781 15.609 2.293 1 96.94 421 VAL A N 1
ATOM 3330 C CA . VAL A 1 421 ? 13.617 14.422 2.389 1 96.94 421 VAL A CA 1
ATOM 3331 C C . VAL A 1 421 ? 13.75 13.766 1.014 1 96.94 421 VAL A C 1
ATOM 3333 O O . VAL A 1 421 ? 14.852 13.398 0.595 1 96.94 421 VAL A O 1
ATOM 3336 N N . ALA A 1 422 ? 12.625 13.609 0.323 1 95.88 422 ALA A N 1
ATOM 3337 C CA . ALA A 1 422 ? 12.656 13.062 -1.031 1 95.88 422 ALA A CA 1
ATOM 3338 C C . ALA A 1 422 ? 13.43 13.984 -1.974 1 95.88 422 ALA A C 1
ATOM 3340 O O . ALA A 1 422 ? 14.117 13.523 -2.883 1 95.88 422 ALA A O 1
ATOM 3341 N N . GLY A 1 423 ? 13.273 15.344 -1.775 1 96.19 423 GLY A N 1
ATOM 3342 C CA . GLY A 1 423 ? 14 16.312 -2.586 1 96.19 423 GLY A CA 1
ATOM 3343 C C . GLY A 1 423 ? 15.508 16.172 -2.471 1 96.19 423 GLY A C 1
ATOM 3344 O O . GLY A 1 423 ? 16.234 16.344 -3.453 1 96.19 423 GLY A O 1
ATOM 3345 N N . ILE A 1 424 ? 16.016 15.797 -1.289 1 96.19 424 ILE A N 1
ATOM 3346 C CA . ILE A 1 424 ? 17.438 15.57 -1.072 1 96.19 424 ILE A CA 1
ATOM 3347 C C . ILE A 1 424 ? 17.922 14.398 -1.925 1 96.19 424 ILE A C 1
ATOM 3349 O O . ILE A 1 424 ? 18.969 14.461 -2.551 1 96.19 424 ILE A O 1
ATOM 3353 N N . ALA A 1 425 ? 17.078 13.375 -1.996 1 94.38 425 ALA A N 1
ATOM 3354 C CA . ALA A 1 425 ? 17.422 12.188 -2.785 1 94.38 425 ALA A CA 1
ATOM 3355 C C . ALA A 1 425 ? 17.484 12.523 -4.273 1 94.38 425 ALA A C 1
ATOM 3357 O O . ALA A 1 425 ? 18.422 12.148 -4.965 1 94.38 425 ALA A O 1
ATOM 3358 N N . ILE A 1 426 ? 16.516 13.227 -4.75 1 94.31 426 ILE A N 1
ATOM 3359 C CA . ILE A 1 426 ? 16.438 13.578 -6.164 1 94.31 426 ILE A CA 1
ATOM 3360 C C . ILE A 1 426 ? 17.609 14.484 -6.535 1 94.31 426 ILE A C 1
ATOM 3362 O O . ILE A 1 426 ? 18.234 14.305 -7.59 1 94.31 426 ILE A O 1
ATOM 3366 N N . HIS A 1 427 ? 17.891 15.422 -5.656 1 94.25 427 HIS A N 1
ATOM 3367 C CA . HIS A 1 427 ? 19 16.344 -5.887 1 94.25 427 HIS A CA 1
ATOM 3368 C C . HIS A 1 427 ? 20.312 15.586 -5.992 1 94.25 427 HIS A C 1
ATOM 3370 O O . HIS A 1 427 ? 21.125 15.875 -6.871 1 94.25 427 HIS A O 1
ATOM 3376 N N . GLN A 1 428 ? 20.516 14.617 -5.102 1 91.25 428 GLN A N 1
ATOM 3377 C CA . GLN A 1 428 ? 21.75 13.844 -5.121 1 91.25 428 GLN A CA 1
ATOM 3378 C C . GLN A 1 428 ? 21.844 12.992 -6.387 1 91.25 428 GLN A C 1
ATOM 3380 O O . GLN A 1 428 ? 22.922 12.875 -6.973 1 91.25 428 GLN A O 1
ATOM 3385 N N . LEU A 1 429 ? 20.766 12.414 -6.797 1 88.56 429 LEU A N 1
ATOM 3386 C CA . LEU A 1 429 ? 20.734 11.609 -8.008 1 88.56 429 LEU A CA 1
ATOM 3387 C C . LEU A 1 429 ? 21.062 12.453 -9.234 1 88.56 429 LEU A C 1
ATOM 3389 O O . LEU A 1 429 ? 21.828 12.023 -10.102 1 88.56 429 LEU A O 1
ATOM 3393 N N . LEU A 1 430 ? 20.547 13.641 -9.305 1 90.06 430 LEU A N 1
ATOM 3394 C CA . LEU A 1 430 ? 20.781 14.531 -10.438 1 90.06 430 LEU A CA 1
ATOM 3395 C C . LEU A 1 430 ? 22.203 15.07 -10.422 1 90.06 430 LEU A C 1
ATOM 3397 O O . LEU A 1 430 ? 22.828 15.203 -11.477 1 90.06 430 LEU A O 1
ATOM 3401 N N . ARG A 1 431 ? 22.688 15.328 -9.258 1 89.06 431 ARG A N 1
ATOM 3402 C CA . ARG A 1 431 ? 24.047 15.828 -9.141 1 89.06 431 ARG A CA 1
ATOM 3403 C C . ARG A 1 431 ? 25.047 14.789 -9.641 1 89.06 431 ARG A C 1
ATOM 3405 O O . ARG A 1 431 ? 26.016 15.133 -10.336 1 89.06 431 ARG A O 1
ATOM 3412 N N . GLU A 1 432 ? 24.781 13.586 -9.297 1 86.06 432 GLU A N 1
ATOM 3413 C CA . GLU A 1 432 ? 25.672 12.508 -9.727 1 86.06 432 GLU A CA 1
ATOM 3414 C C . GLU A 1 432 ? 25.547 12.258 -11.227 1 86.06 432 GLU A C 1
ATOM 3416 O O . GLU A 1 432 ? 26.547 11.945 -11.883 1 86.06 432 GLU A O 1
ATOM 3421 N N . SER A 1 433 ? 24.422 12.445 -11.734 1 87.12 433 SER A N 1
ATOM 3422 C CA . SER A 1 433 ? 24.172 12.156 -13.141 1 87.12 433 SER A CA 1
ATOM 3423 C C . SER A 1 433 ? 24.672 13.289 -14.031 1 87.12 433 SER A C 1
ATOM 3425 O O . SER A 1 433 ? 25.016 13.07 -15.195 1 87.12 433 SER A O 1
ATOM 3427 N N . PHE A 1 434 ? 24.797 14.531 -13.477 1 86.62 434 PHE A N 1
ATOM 3428 C CA . PHE A 1 434 ? 25.172 15.68 -14.297 1 86.62 434 PHE A CA 1
ATOM 3429 C C . PHE A 1 434 ? 26.656 15.984 -14.148 1 86.62 434 PHE A C 1
ATOM 3431 O O . PHE A 1 434 ? 27.141 16.984 -14.664 1 86.62 434 PHE A O 1
ATOM 3438 N N . LYS A 1 435 ? 27.344 15.141 -13.453 1 84.94 435 LYS A N 1
ATOM 3439 C CA . LYS A 1 435 ? 28.781 15.32 -13.422 1 84.94 435 LYS A CA 1
ATOM 3440 C C . LYS A 1 435 ? 29.375 15.234 -14.828 1 84.94 435 LYS A C 1
ATOM 3442 O O . LYS A 1 435 ? 28.938 14.43 -15.648 1 84.94 435 LYS A O 1
ATOM 3447 N N . PRO A 1 436 ? 30.266 16.156 -15.164 1 78.25 436 PRO A N 1
ATOM 3448 C CA . PRO A 1 436 ? 30.812 16.234 -16.516 1 78.25 436 PRO A CA 1
ATOM 3449 C C . PRO A 1 436 ? 31.359 14.914 -17.031 1 78.25 436 PRO A C 1
ATOM 3451 O O . PRO A 1 436 ? 31.188 14.57 -18.203 1 78.25 436 PRO A O 1
ATOM 3454 N N . LYS A 1 437 ? 31.938 14.086 -16.297 1 74.38 437 LYS A N 1
ATOM 3455 C CA . LYS A 1 437 ? 32.562 12.836 -16.75 1 74.38 437 LYS A CA 1
ATOM 3456 C C . LYS A 1 437 ? 31.5 11.758 -16.953 1 74.38 437 LYS A C 1
ATOM 3458 O O . LYS A 1 437 ? 31.719 10.789 -17.688 1 74.38 437 LYS A O 1
ATOM 3463 N N . SER A 1 438 ? 30.266 12.055 -16.438 1 76.25 438 SER A N 1
ATOM 3464 C CA . SER A 1 438 ? 29.281 10.992 -16.391 1 76.25 438 SER A CA 1
ATOM 3465 C C . SER A 1 438 ? 28.031 11.344 -17.203 1 76.25 438 SER A C 1
ATOM 3467 O O . SER A 1 438 ? 27.266 10.469 -17.578 1 76.25 438 SER A O 1
ATOM 3469 N N . PHE A 1 439 ? 27.891 12.609 -17.578 1 77.62 439 PHE A N 1
ATOM 3470 C CA . PHE A 1 439 ? 26.625 13.094 -18.125 1 77.62 439 PHE A CA 1
ATOM 3471 C C . PHE A 1 439 ? 26.297 12.391 -19.438 1 77.62 439 PHE A C 1
ATOM 3473 O O . PHE A 1 439 ? 25.141 12.102 -19.719 1 77.62 439 PHE A O 1
ATOM 3480 N N . LEU A 1 440 ? 27.312 12 -20.156 1 76.75 440 LEU A N 1
ATOM 3481 C CA . LEU A 1 440 ? 27.078 11.422 -21.484 1 76.75 440 LEU A CA 1
ATOM 3482 C C . LEU A 1 440 ? 26.969 9.898 -21.391 1 76.75 440 LEU A C 1
ATOM 3484 O O . LEU A 1 440 ? 26.625 9.242 -22.375 1 76.75 440 LEU A O 1
ATOM 3488 N N . HIS A 1 441 ? 27.109 9.477 -20.219 1 79.88 441 HIS A N 1
ATOM 3489 C CA . HIS A 1 441 ? 26.953 8.039 -20.031 1 79.88 441 HIS A CA 1
ATOM 3490 C C . HIS A 1 441 ? 25.484 7.625 -20.078 1 79.88 441 HIS A C 1
ATOM 3492 O O . HIS A 1 441 ? 24.625 8.328 -19.531 1 79.88 441 HIS A O 1
ATOM 3498 N N . PRO A 1 442 ? 25.172 6.535 -20.766 1 81 442 PRO A N 1
ATOM 3499 C CA . PRO A 1 442 ? 23.766 6.109 -20.922 1 81 442 PRO A CA 1
ATOM 3500 C C . PRO A 1 442 ? 23.062 5.906 -19.594 1 81 442 PRO A C 1
ATOM 3502 O O . PRO A 1 442 ? 21.859 6.168 -19.484 1 81 442 PRO A O 1
ATOM 3505 N N . VAL A 1 443 ? 23.766 5.48 -18.625 1 81.5 443 VAL A N 1
ATOM 3506 C CA . VAL A 1 443 ? 23.141 5.27 -17.312 1 81.5 443 VAL A CA 1
ATOM 3507 C C . VAL A 1 443 ? 22.703 6.613 -16.734 1 81.5 443 VAL A C 1
ATOM 3509 O O . VAL A 1 443 ? 21.609 6.727 -16.172 1 81.5 443 VAL A O 1
ATOM 3512 N N . SER A 1 444 ? 23.609 7.57 -16.797 1 87 444 SER A N 1
ATOM 3513 C CA . SER A 1 444 ? 23.297 8.898 -16.297 1 87 444 SER A CA 1
ATOM 3514 C C . SER A 1 444 ? 22.125 9.516 -17.078 1 87 444 SER A C 1
ATOM 3516 O O . SER A 1 444 ? 21.234 10.117 -16.484 1 87 444 SER A O 1
ATOM 3518 N N . LEU A 1 445 ? 22.141 9.312 -18.328 1 87.19 445 LEU A N 1
ATOM 3519 C CA . LEU A 1 445 ? 21.078 9.859 -19.172 1 87.19 445 LEU A CA 1
ATOM 3520 C C . LEU A 1 445 ? 19.75 9.195 -18.844 1 87.19 445 LEU A C 1
ATOM 3522 O O . LEU A 1 445 ? 18.703 9.859 -18.797 1 87.19 445 LEU A O 1
ATOM 3526 N N . THR A 1 446 ? 19.797 7.879 -18.641 1 85.81 446 THR A N 1
ATOM 3527 C CA . THR A 1 446 ? 18.578 7.148 -18.312 1 85.81 446 THR A CA 1
ATOM 3528 C C . THR A 1 446 ? 18.016 7.621 -16.969 1 85.81 446 THR A C 1
ATOM 3530 O O . THR A 1 446 ? 16.812 7.785 -16.812 1 85.81 446 THR A O 1
ATOM 3533 N N . MET A 1 447 ? 18.875 7.867 -16.047 1 87.44 447 MET A N 1
ATOM 3534 C CA . MET A 1 447 ? 18.438 8.336 -14.734 1 87.44 447 MET A CA 1
ATOM 3535 C C . MET A 1 447 ? 17.828 9.719 -14.836 1 87.44 447 MET A C 1
ATOM 3537 O O . MET A 1 447 ? 16.828 10.008 -14.164 1 87.44 447 MET A O 1
ATOM 3541 N N . ILE A 1 448 ? 18.453 10.617 -15.656 1 90.38 448 ILE A N 1
ATOM 3542 C CA . ILE A 1 448 ? 17.922 11.961 -15.844 1 90.38 448 ILE A CA 1
ATOM 3543 C C . ILE A 1 448 ? 16.547 11.898 -16.5 1 90.38 448 ILE A C 1
ATOM 3545 O O . ILE A 1 448 ? 15.609 12.57 -16.062 1 90.38 448 ILE A O 1
ATOM 3549 N N . ILE A 1 449 ? 16.422 10.969 -17.438 1 90.88 449 ILE A N 1
ATOM 3550 C CA . ILE A 1 449 ? 15.156 10.836 -18.172 1 90.88 449 ILE A CA 1
ATOM 3551 C C . ILE A 1 449 ? 14.086 10.266 -17.25 1 90.88 449 ILE A C 1
ATOM 3553 O O . ILE A 1 449 ? 12.953 10.75 -17.234 1 90.88 449 ILE A O 1
ATOM 3557 N N . ILE A 1 450 ? 14.43 9.289 -16.453 1 88.31 450 ILE A N 1
ATOM 3558 C CA . ILE A 1 450 ? 13.469 8.664 -15.547 1 88.31 450 ILE A CA 1
ATOM 3559 C C . ILE A 1 450 ? 13.016 9.688 -14.5 1 88.31 450 ILE A C 1
ATOM 3561 O O . ILE A 1 450 ? 11.828 9.773 -14.188 1 88.31 450 ILE A O 1
ATOM 3565 N N . THR A 1 451 ? 13.945 10.438 -13.953 1 90.06 451 THR A N 1
ATOM 3566 C CA . THR A 1 451 ? 13.602 11.453 -12.969 1 90.06 451 THR A CA 1
ATOM 3567 C C . THR A 1 451 ? 12.688 12.508 -13.586 1 90.06 451 THR A C 1
ATOM 3569 O O . THR A 1 451 ? 11.727 12.953 -12.945 1 90.06 451 THR A O 1
ATOM 3572 N N . PHE A 1 452 ? 12.977 12.867 -14.805 1 91.94 452 PHE A N 1
ATOM 3573 C CA . PHE A 1 452 ? 12.148 13.836 -15.516 1 91.94 452 PHE A CA 1
ATOM 3574 C C . PHE A 1 452 ? 10.734 13.297 -15.727 1 91.94 452 PHE A C 1
ATOM 3576 O O . PHE A 1 452 ? 9.758 14.008 -15.516 1 91.94 452 PHE A O 1
ATOM 3583 N N . ILE A 1 453 ? 10.656 12.039 -16.109 1 92.38 453 ILE A N 1
ATOM 3584 C CA . ILE A 1 453 ? 9.359 11.422 -16.344 1 92.38 453 ILE A CA 1
ATOM 3585 C C . ILE A 1 453 ? 8.562 11.352 -15.047 1 92.38 453 ILE A C 1
ATOM 3587 O O . ILE A 1 453 ? 7.355 11.594 -15.039 1 92.38 453 ILE A O 1
ATOM 3591 N N . ILE A 1 454 ? 9.203 11.055 -13.961 1 91.06 454 ILE A N 1
ATOM 3592 C CA . ILE A 1 454 ? 8.547 10.984 -12.656 1 91.06 454 ILE A CA 1
ATOM 3593 C C . ILE A 1 454 ? 8.008 12.359 -12.273 1 91.06 454 ILE A C 1
ATOM 3595 O O . ILE A 1 454 ? 6.867 12.477 -11.82 1 91.06 454 ILE A O 1
ATOM 3599 N N . CYS A 1 455 ? 8.773 13.414 -12.461 1 92.12 455 CYS A N 1
ATOM 3600 C CA . CYS A 1 455 ? 8.352 14.766 -12.125 1 92.12 455 CYS A CA 1
ATOM 3601 C C . CYS A 1 455 ? 7.191 15.211 -13.016 1 92.12 455 CYS A C 1
ATOM 3603 O O . CYS A 1 455 ? 6.234 15.82 -12.531 1 92.12 455 CYS A O 1
ATOM 3605 N N . LEU A 1 456 ? 7.297 14.852 -14.32 1 93 456 LEU A N 1
ATOM 3606 C CA . LEU A 1 456 ? 6.23 15.211 -15.25 1 93 456 LEU A CA 1
ATOM 3607 C C . LEU A 1 456 ? 4.93 14.508 -14.883 1 93 456 LEU A C 1
ATOM 3609 O O . LEU A 1 456 ? 3.865 15.125 -14.867 1 93 456 LEU A O 1
ATOM 3613 N N . HIS A 1 457 ? 5.07 13.258 -14.625 1 93.62 457 HIS A N 1
ATOM 3614 C CA . HIS A 1 457 ? 3.891 12.492 -14.234 1 93.62 457 HIS A CA 1
ATOM 3615 C C . HIS A 1 457 ? 3.291 13.031 -12.938 1 93.62 457 HIS A C 1
ATOM 3617 O O . HIS A 1 457 ? 2.068 13.078 -12.789 1 93.62 457 HIS A O 1
ATOM 3623 N N . SER A 1 458 ? 4.121 13.438 -12.016 1 94.12 458 SER A N 1
ATOM 3624 C CA . SER A 1 458 ? 3.652 13.961 -10.734 1 94.12 458 SER A CA 1
ATOM 3625 C C . SER A 1 458 ? 2.896 15.273 -10.914 1 94.12 458 SER A C 1
ATOM 3627 O O . SER A 1 458 ? 1.903 15.523 -10.227 1 94.12 458 SER A O 1
ATOM 3629 N N . VAL A 1 459 ? 3.324 16.141 -11.828 1 94.06 459 VAL A N 1
ATOM 3630 C CA . VAL A 1 459 ? 2.648 17.406 -12.078 1 94.06 459 VAL A CA 1
ATOM 3631 C C . VAL A 1 459 ? 1.285 17.156 -12.719 1 94.06 459 VAL A C 1
ATOM 3633 O O . VAL A 1 459 ? 0.293 17.797 -12.359 1 94.06 459 VAL A O 1
ATOM 3636 N N . LEU A 1 460 ? 1.239 16.203 -13.641 1 94.56 460 LEU A N 1
ATOM 3637 C CA . LEU A 1 460 ? -0.022 15.867 -14.289 1 94.56 460 LEU A CA 1
ATOM 3638 C C . LEU A 1 460 ? -0.996 15.25 -13.289 1 94.56 460 LEU A C 1
ATOM 3640 O O . LEU A 1 460 ? -2.186 15.578 -13.297 1 94.56 460 LEU A O 1
ATOM 3644 N N . HIS A 1 461 ? -0.444 14.383 -12.484 1 94 461 HIS A N 1
ATOM 3645 C CA . HIS A 1 461 ? -1.243 13.781 -11.43 1 94 461 HIS A CA 1
ATOM 3646 C C . HIS A 1 461 ? -1.79 14.836 -10.477 1 94 461 HIS A C 1
ATOM 3648 O O . HIS A 1 461 ? -2.973 14.812 -10.125 1 94 461 HIS A O 1
ATOM 3654 N N . ALA A 1 462 ? -0.979 15.734 -10.047 1 94.94 462 ALA A N 1
ATOM 3655 C CA . ALA A 1 462 ? -1.382 16.797 -9.125 1 94.94 462 ALA A CA 1
ATOM 3656 C C . ALA A 1 462 ? -2.469 17.672 -9.742 1 94.94 462 ALA A C 1
ATOM 3658 O O . ALA A 1 462 ? -3.426 18.047 -9.062 1 94.94 462 ALA A O 1
ATOM 3659 N N . THR A 1 463 ? -2.34 17.984 -11.016 1 94.25 463 THR A N 1
ATOM 3660 C CA . THR A 1 463 ? -3.324 18.828 -11.695 1 94.25 463 THR A CA 1
ATOM 3661 C C . THR A 1 463 ? -4.66 18.094 -11.812 1 94.25 463 THR A C 1
ATOM 3663 O O . THR A 1 463 ? -5.719 18.688 -11.586 1 94.25 463 THR A O 1
ATOM 3666 N N . HIS A 1 464 ? -4.527 16.844 -12.125 1 92.69 464 HIS A N 1
ATOM 3667 C CA . HIS A 1 464 ? -5.742 16.047 -12.227 1 92.69 464 HIS A CA 1
ATOM 3668 C C . HIS A 1 464 ? -6.453 15.945 -10.883 1 92.69 464 HIS A C 1
ATOM 3670 O O . HIS A 1 464 ? -7.676 16.109 -10.805 1 92.69 464 HIS A O 1
ATOM 3676 N N . PHE A 1 465 ? -5.715 15.719 -9.898 1 91 465 PHE A N 1
ATOM 3677 C CA . PHE A 1 465 ? -6.297 15.57 -8.57 1 91 465 PHE A CA 1
ATOM 3678 C C . PHE A 1 465 ? -6.844 16.891 -8.062 1 91 465 PHE A C 1
ATOM 3680 O O . PHE A 1 465 ? -7.875 16.938 -7.387 1 91 465 PHE A O 1
ATOM 3687 N N . ALA A 1 466 ? -6.152 17.953 -8.305 1 92.75 466 ALA A N 1
ATOM 3688 C CA . ALA A 1 466 ? -6.617 19.281 -7.914 1 92.75 466 ALA A CA 1
ATOM 3689 C C . ALA A 1 466 ? -7.914 19.641 -8.633 1 92.75 466 ALA A C 1
ATOM 3691 O O . ALA A 1 466 ? -8.805 20.266 -8.047 1 92.75 466 ALA A O 1
ATOM 3692 N N . CYS A 1 467 ? -8.07 19.156 -9.805 1 89.31 467 CYS A N 1
ATOM 3693 C CA . CYS A 1 467 ? -9.219 19.5 -10.625 1 89.31 467 CYS A CA 1
ATOM 3694 C C . CYS A 1 467 ? -10.43 18.656 -10.258 1 89.31 467 CYS A C 1
ATOM 3696 O O . CYS A 1 467 ? -11.547 19.156 -10.148 1 89.31 467 CYS A O 1
ATOM 3698 N N . TYR A 1 468 ? -10.141 17.375 -9.969 1 84.88 468 TYR A N 1
ATOM 3699 C CA . TYR A 1 468 ? -11.289 16.484 -9.883 1 84.88 468 TYR A CA 1
ATOM 3700 C C . TYR A 1 468 ? -11.516 16.031 -8.445 1 84.88 468 TYR A C 1
ATOM 3702 O O . TYR A 1 468 ? -12.648 15.742 -8.047 1 84.88 468 TYR A O 1
ATOM 3710 N N . SER A 1 469 ? -10.539 15.922 -7.723 1 85.06 469 SER A N 1
ATOM 3711 C CA . SER A 1 469 ? -10.703 15.344 -6.391 1 85.06 469 SER A CA 1
ATOM 3712 C C . SER A 1 469 ? -10.758 16.438 -5.32 1 85.06 469 SER A C 1
ATOM 3714 O O . SER A 1 469 ? -11.547 16.344 -4.379 1 85.06 469 SER A O 1
ATOM 3716 N N . TYR A 1 470 ? -9.961 17.453 -5.391 1 86.5 470 TYR A N 1
ATOM 3717 C CA . TYR A 1 470 ? -9.852 18.422 -4.305 1 86.5 470 TYR A CA 1
ATOM 3718 C C . TYR A 1 470 ? -10.664 19.672 -4.605 1 86.5 470 TYR A C 1
ATOM 3720 O O . TYR A 1 470 ? -10.789 20.562 -3.754 1 86.5 470 TYR A O 1
ATOM 3728 N N . SER A 1 471 ? -11.273 19.688 -5.773 1 82.19 471 SER A N 1
ATOM 3729 C CA . SER A 1 471 ? -12.109 20.844 -6.117 1 82.19 471 SER A CA 1
ATOM 3730 C C . SER A 1 471 ? -13.57 20.594 -5.75 1 82.19 471 SER A C 1
ATOM 3732 O O . SER A 1 471 ? -14.391 21.5 -5.816 1 82.19 471 SER A O 1
ATOM 3734 N N . GLY A 1 472 ? -13.844 19.406 -5.316 1 77.38 472 GLY A N 1
ATOM 3735 C CA . GLY A 1 472 ? -15.219 19.109 -4.938 1 77.38 472 GLY A CA 1
ATOM 3736 C C . GLY A 1 472 ? -15.641 19.797 -3.646 1 77.38 472 GLY A C 1
ATOM 3737 O O . GLY A 1 472 ? -14.859 19.875 -2.697 1 77.38 472 GLY A O 1
ATOM 3738 N N . ASP A 1 473 ? -16.797 20.531 -3.775 1 77.44 473 ASP A N 1
ATOM 3739 C CA . ASP A 1 473 ? -17.312 21.188 -2.578 1 77.44 473 ASP A CA 1
ATOM 3740 C C . ASP A 1 473 ? -18.516 20.438 -2.004 1 77.44 473 ASP A C 1
ATOM 3742 O O . ASP A 1 473 ? -19.234 19.766 -2.736 1 77.44 473 ASP A O 1
ATOM 3746 N N . HIS A 1 474 ? -18.578 20.375 -0.763 1 78.69 474 HIS A N 1
ATOM 3747 C CA . HIS A 1 474 ? -19.625 19.656 -0.066 1 78.69 474 HIS A CA 1
ATOM 3748 C C . HIS A 1 474 ? -20.984 20.312 -0.279 1 78.69 474 HIS A C 1
ATOM 3750 O O . HIS A 1 474 ? -22.031 19.703 -0.049 1 78.69 474 HIS A O 1
ATOM 3756 N N . LEU A 1 475 ? -20.969 21.516 -0.713 1 82.94 475 LEU A N 1
ATOM 3757 C CA . LEU A 1 475 ? -22.219 22.234 -0.914 1 82.94 475 LEU A CA 1
ATOM 3758 C C . LEU A 1 475 ? -22.781 21.984 -2.309 1 82.94 475 LEU A C 1
ATOM 3760 O O . LEU A 1 475 ? -24 22 -2.504 1 82.94 475 LEU A O 1
ATOM 3764 N N . HIS A 1 476 ? -21.828 21.734 -3.234 1 78.88 476 HIS A N 1
ATOM 3765 C CA . HIS A 1 476 ? -22.203 21.422 -4.609 1 78.88 476 HIS A CA 1
ATOM 3766 C C . HIS A 1 476 ? -21.703 20.047 -5.016 1 78.88 476 HIS A C 1
ATOM 3768 O O . HIS A 1 476 ? -20.484 19.781 -4.977 1 78.88 476 HIS A O 1
ATOM 3774 N N . PHE A 1 477 ? -22.562 19.094 -5.211 1 78.56 477 PHE A N 1
ATOM 3775 C CA . PHE A 1 477 ? -22.125 17.781 -5.672 1 78.56 477 PHE A CA 1
ATOM 3776 C C . PHE A 1 477 ? -23.016 17.266 -6.789 1 78.56 477 PHE A C 1
ATOM 3778 O O . PHE A 1 477 ? -24.172 17.688 -6.91 1 78.56 477 PHE A O 1
ATOM 3785 N N . ASN A 1 478 ? -22.422 16.453 -7.535 1 75.62 478 ASN A N 1
ATOM 3786 C CA . ASN A 1 478 ? -23.125 15.938 -8.703 1 75.62 478 ASN A CA 1
ATOM 3787 C C . ASN A 1 478 ? -24.109 14.836 -8.312 1 75.62 478 ASN A C 1
ATOM 3789 O O . ASN A 1 478 ? -23.812 14.008 -7.453 1 75.62 478 ASN A O 1
ATOM 3793 N N . ILE A 1 479 ? -25.297 15.047 -8.758 1 76.19 479 ILE A N 1
ATOM 3794 C CA . ILE A 1 479 ? -26.328 14.031 -8.547 1 76.19 479 ILE A CA 1
ATOM 3795 C C . ILE A 1 479 ? -26.844 13.531 -9.891 1 76.19 479 ILE A C 1
ATOM 3797 O O . ILE A 1 479 ? -26.812 14.258 -10.883 1 76.19 479 ILE A O 1
ATOM 3801 N N . MET A 1 480 ? -27.141 12.289 -9.867 1 69.31 480 MET A N 1
ATOM 3802 C CA . MET A 1 480 ? -27.719 11.695 -11.07 1 69.31 480 MET A CA 1
ATOM 3803 C C . MET A 1 480 ? -29.234 11.867 -11.086 1 69.31 480 MET A C 1
ATOM 3805 O O . MET A 1 480 ? -29.922 11.422 -10.156 1 69.31 480 MET A O 1
ATOM 3809 N N . THR A 1 481 ? -29.719 12.648 -11.984 1 68.44 481 THR A N 1
ATOM 3810 C CA . THR A 1 481 ? -31.156 12.836 -12.195 1 68.44 481 THR A CA 1
ATOM 3811 C C . THR A 1 481 ? -31.594 12.172 -13.5 1 68.44 481 THR A C 1
ATOM 3813 O O . THR A 1 481 ? -30.766 11.789 -14.32 1 68.44 481 THR A O 1
ATOM 3816 N N . PRO A 1 482 ? -32.875 11.836 -13.625 1 59.47 482 PRO A N 1
ATOM 3817 C CA . PRO A 1 482 ? -33.344 11.25 -14.883 1 59.47 482 PRO A CA 1
ATOM 3818 C C . PRO A 1 482 ? -32.906 12.055 -16.109 1 59.47 482 PRO A C 1
ATOM 3820 O O . PRO A 1 482 ? -32.812 11.508 -17.219 1 59.47 482 PRO A O 1
ATOM 3823 N N . ARG A 1 483 ? -32.656 13.273 -15.992 1 64.38 483 ARG A N 1
ATOM 3824 C CA . ARG A 1 483 ? -32.281 14.148 -17.109 1 64.38 483 ARG A CA 1
ATOM 3825 C C . ARG A 1 483 ? -30.781 14.164 -17.328 1 64.38 483 ARG A C 1
ATOM 3827 O O . ARG A 1 483 ? -30.297 14.758 -18.297 1 64.38 483 ARG A O 1
ATOM 3834 N N . GLY A 1 484 ? -30.047 13.523 -16.391 1 67.69 484 GLY A N 1
ATOM 3835 C CA . GLY A 1 484 ? -28.594 13.508 -16.469 1 67.69 484 GLY A CA 1
ATOM 3836 C C . GLY A 1 484 ? -27.922 13.898 -15.172 1 67.69 484 GLY A C 1
ATOM 3837 O O . GLY A 1 484 ? -28.531 13.82 -14.109 1 67.69 484 GLY A O 1
ATOM 3838 N N . VAL A 1 485 ? -26.641 14.312 -15.266 1 76.44 485 VAL A N 1
ATOM 3839 C CA . VAL A 1 485 ? -25.859 14.695 -14.086 1 76.44 485 VAL A CA 1
ATOM 3840 C C . VAL A 1 485 ? -26.047 16.188 -13.812 1 76.44 485 VAL A C 1
ATOM 3842 O O . VAL A 1 485 ? -25.828 17.016 -14.695 1 76.44 485 VAL A O 1
ATOM 3845 N N . GLU A 1 486 ? -26.672 16.5 -12.703 1 78.81 486 GLU A N 1
ATOM 3846 C CA . GLU A 1 486 ? -26.875 17.891 -12.289 1 78.81 486 GLU A CA 1
ATOM 3847 C C . GLU A 1 486 ? -26.156 18.188 -10.969 1 78.81 486 GLU A C 1
ATOM 3849 O O . GLU A 1 486 ? -25.859 17.266 -10.203 1 78.81 486 GLU A O 1
ATOM 3854 N N . THR A 1 487 ? -25.781 19.469 -10.812 1 82.38 487 THR A N 1
ATOM 3855 C CA . THR A 1 487 ? -25.156 19.891 -9.562 1 82.38 487 THR A CA 1
ATOM 3856 C C . THR A 1 487 ? -26.234 20.266 -8.539 1 82.38 487 THR A C 1
ATOM 3858 O O . THR A 1 487 ? -27.156 21.016 -8.844 1 82.38 487 THR A O 1
ATOM 3861 N N . SER A 1 488 ? -26.109 19.703 -7.406 1 86.06 488 SER A N 1
ATOM 3862 C CA . SER A 1 488 ? -27.094 19.953 -6.359 1 86.06 488 SER A CA 1
ATOM 3863 C C . SER A 1 488 ? -26.703 21.156 -5.512 1 86.06 488 SER A C 1
ATOM 3865 O O . SER A 1 488 ? -25.516 21.391 -5.273 1 86.06 488 SER A O 1
ATOM 3867 N N . ASP A 1 489 ? -27.641 22.016 -5.07 1 89.44 489 ASP A N 1
ATOM 3868 C CA . ASP A 1 489 ? -27.469 23.125 -4.137 1 89.44 489 ASP A CA 1
ATOM 3869 C C . ASP A 1 489 ? -28.438 23 -2.955 1 89.44 489 ASP A C 1
ATOM 3871 O O . ASP A 1 489 ? -28.938 24 -2.447 1 89.44 489 ASP A O 1
ATOM 3875 N N . ASP A 1 490 ? -28.609 21.797 -2.594 1 92.5 490 ASP A N 1
ATOM 3876 C CA . ASP A 1 490 ? -29.656 21.484 -1.621 1 92.5 490 ASP A CA 1
ATOM 3877 C C . ASP A 1 490 ? -29.297 22.016 -0.237 1 92.5 490 ASP A C 1
ATOM 3879 O O . ASP A 1 490 ? -30.172 22.453 0.512 1 92.5 490 ASP A O 1
ATOM 3883 N N . TYR A 1 491 ? -28.078 22.047 0.129 1 93.5 491 TYR A N 1
ATOM 3884 C CA . TYR A 1 491 ? -27.672 22.547 1.44 1 93.5 491 TYR A CA 1
ATOM 3885 C C . TYR A 1 491 ? -28.016 24.016 1.599 1 93.5 491 TYR A C 1
ATOM 3887 O O . TYR A 1 491 ? -28.672 24.406 2.572 1 93.5 491 TYR A O 1
ATOM 3895 N N . ARG A 1 492 ? -27.688 24.781 0.623 1 93.5 492 ARG A N 1
ATOM 3896 C CA . ARG A 1 492 ? -27.969 26.219 0.696 1 93.5 492 ARG A CA 1
ATOM 3897 C C . ARG A 1 492 ? -29.469 26.484 0.651 1 93.5 492 ARG A C 1
ATOM 3899 O O . ARG A 1 492 ? -29.969 27.391 1.319 1 93.5 492 ARG A O 1
ATOM 3906 N N . GLU A 1 493 ? -30.078 25.688 -0.125 1 95.06 493 GLU A N 1
ATOM 3907 C CA . GLU A 1 493 ? -31.547 25.812 -0.187 1 95.06 493 GLU A CA 1
ATOM 3908 C C . GLU A 1 493 ? -32.188 25.547 1.175 1 95.06 493 GLU A C 1
ATOM 3910 O O . GLU A 1 493 ? -33.062 26.281 1.605 1 95.06 493 GLU A O 1
ATOM 3915 N N . GLY A 1 494 ? -31.719 24.531 1.753 1 96 494 GLY A N 1
ATOM 3916 C CA . GLY A 1 494 ? -32.25 24.188 3.064 1 96 494 GLY A CA 1
ATOM 3917 C C . GLY A 1 494 ? -31.969 25.234 4.117 1 96 494 GLY A C 1
ATOM 3918 O O . GLY A 1 494 ? -32.844 25.609 4.883 1 96 494 GLY A O 1
ATOM 3919 N N . TYR A 1 495 ? -30.797 25.781 4.184 1 96 495 TYR A N 1
ATOM 3920 C CA . TYR A 1 495 ? -30.422 26.766 5.18 1 96 495 TYR A CA 1
ATOM 3921 C C . TYR A 1 495 ? -31.109 28.109 4.906 1 96 495 TYR A C 1
ATOM 3923 O O . TYR A 1 495 ? -31.453 28.844 5.836 1 96 495 TYR A O 1
ATOM 3931 N N . ARG A 1 496 ? -31.25 28.391 3.645 1 95.19 496 ARG A N 1
ATOM 3932 C CA . ARG A 1 496 ? -32 29.594 3.297 1 95.19 496 ARG A CA 1
ATOM 3933 C C . ARG A 1 496 ? -33.438 29.516 3.791 1 95.19 496 ARG A C 1
ATOM 3935 O O . ARG A 1 496 ? -34 30.5 4.254 1 95.19 496 ARG A O 1
ATOM 3942 N N . TRP A 1 497 ? -33.938 28.359 3.613 1 96.94 497 TRP A N 1
ATOM 3943 C CA . TRP A 1 497 ? -35.281 28.156 4.121 1 96.94 497 TRP A CA 1
ATOM 3944 C C . TRP A 1 497 ? -35.344 28.406 5.625 1 96.94 497 TRP A C 1
ATOM 3946 O O . TRP A 1 497 ? -36.312 29.016 6.121 1 96.94 497 TRP A O 1
ATOM 3956 N N . LEU A 1 498 ? -34.469 27.938 6.379 1 96.62 498 LEU A N 1
ATOM 3957 C CA . LEU A 1 498 ? -34.406 28.156 7.824 1 96.62 498 LEU A CA 1
ATOM 3958 C C . LEU A 1 498 ? -34.375 29.641 8.148 1 96.62 498 LEU A C 1
ATOM 3960 O O . LEU A 1 498 ? -35.062 30.109 9.07 1 96.62 498 LEU A O 1
ATOM 3964 N N . THR A 1 499 ? -33.625 30.406 7.422 1 95.69 499 THR A N 1
ATOM 3965 C CA . THR A 1 499 ? -33.438 31.828 7.668 1 95.69 499 THR A CA 1
ATOM 3966 C C . THR A 1 499 ? -34.719 32.594 7.387 1 95.69 499 THR A C 1
ATOM 3968 O O . THR A 1 499 ? -35.062 33.531 8.102 1 95.69 499 THR A O 1
ATOM 3971 N N . GLU A 1 500 ? -35.438 32.125 6.387 1 96.19 500 GLU A N 1
ATOM 3972 C CA . GLU A 1 500 ? -36.562 32.906 5.914 1 96.19 500 GLU A CA 1
ATOM 3973 C C . GLU A 1 500 ? -37.875 32.469 6.582 1 96.19 500 GLU A C 1
ATOM 3975 O O . GLU A 1 500 ? -38.812 33.25 6.695 1 96.19 500 GLU A O 1
ATOM 3980 N N . ASN A 1 501 ? -37.906 31.219 7.055 1 96.31 501 ASN A N 1
ATOM 3981 C CA . ASN A 1 501 ? -39.188 30.672 7.453 1 96.31 501 ASN A CA 1
ATOM 3982 C C . ASN A 1 501 ? -39.25 30.391 8.953 1 96.31 501 ASN A C 1
ATOM 3984 O O . ASN A 1 501 ? -40.281 30 9.477 1 96.31 501 ASN A O 1
ATOM 3988 N N . THR A 1 502 ? -38.219 30.609 9.672 1 96 502 THR A N 1
ATOM 3989 C CA . THR A 1 502 ? -38.188 30.328 11.102 1 96 502 THR A CA 1
ATOM 3990 C C . THR A 1 502 ? -37.875 31.578 11.898 1 96 502 THR A C 1
ATOM 3992 O O . THR A 1 502 ? -37.406 32.562 11.336 1 96 502 THR A O 1
ATOM 3995 N N . HIS A 1 503 ? -38.156 31.531 13.188 1 94.56 503 HIS A N 1
ATOM 3996 C CA . HIS A 1 503 ? -37.844 32.625 14.078 1 94.56 503 HIS A CA 1
ATOM 3997 C C . HIS A 1 503 ? -36.375 32.625 14.469 1 94.56 503 HIS A C 1
ATOM 3999 O O . HIS A 1 503 ? -35.75 31.562 14.57 1 94.56 503 HIS A O 1
ATOM 4005 N N . ARG A 1 504 ? -35.844 33.688 14.82 1 92.06 504 ARG A N 1
ATOM 4006 C CA . ARG A 1 504 ? -34.438 33.875 15.117 1 92.06 504 ARG A CA 1
ATOM 4007 C C . ARG A 1 504 ? -34.031 33.062 16.344 1 92.06 504 ARG A C 1
ATOM 4009 O O . ARG A 1 504 ? -32.875 32.625 16.469 1 92.06 504 ARG A O 1
ATOM 4016 N N . ASP A 1 505 ? -34.969 32.75 17.188 1 92.31 505 ASP A N 1
ATOM 4017 C CA . ASP A 1 505 ? -34.656 32.062 18.438 1 92.31 505 ASP A CA 1
ATOM 4018 C C . ASP A 1 505 ? -34.938 30.578 18.344 1 92.31 505 ASP A C 1
ATOM 4020 O O . ASP A 1 505 ? -34.781 29.844 19.312 1 92.31 505 ASP A O 1
ATOM 4024 N N . ASP A 1 506 ? -35.344 30.188 17.234 1 95.38 506 ASP A N 1
ATOM 4025 C CA . ASP A 1 506 ? -35.656 28.766 17.062 1 95.38 506 ASP A CA 1
ATOM 4026 C C . ASP A 1 506 ? -34.406 27.922 17.109 1 95.38 506 ASP A C 1
ATOM 4028 O O . ASP A 1 506 ? -33.344 28.328 16.594 1 95.38 506 ASP A O 1
ATOM 4032 N N . ILE A 1 507 ? -34.531 26.812 17.766 1 96.31 507 ILE A N 1
ATOM 4033 C CA . ILE A 1 507 ? -33.406 25.891 17.906 1 96.31 507 ILE A CA 1
ATOM 4034 C C . ILE A 1 507 ? -33.625 24.688 17 1 96.31 507 ILE A C 1
ATOM 4036 O O . ILE A 1 507 ? -34.688 24.109 16.969 1 96.31 507 ILE A O 1
ATOM 4040 N N . ILE A 1 508 ? -32.531 24.344 16.297 1 97.38 508 ILE A N 1
ATOM 4041 C CA . ILE A 1 508 ? -32.594 23.234 15.344 1 97.38 508 ILE A CA 1
ATOM 4042 C C . ILE A 1 508 ? -31.766 22.078 15.859 1 97.38 508 ILE A C 1
ATOM 4044 O O . ILE A 1 508 ? -30.594 22.25 16.234 1 97.38 508 ILE A O 1
ATOM 4048 N N . MET A 1 509 ? -32.312 20.891 15.914 1 97.19 509 MET A N 1
ATOM 4049 C CA . MET A 1 509 ? -31.594 19.688 16.297 1 97.19 509 MET A CA 1
ATOM 4050 C C . MET A 1 509 ? -31.172 18.891 15.062 1 97.19 509 MET A C 1
ATOM 4052 O O . MET A 1 509 ? -32 18.594 14.195 1 97.19 509 MET A O 1
ATOM 4056 N N . SER A 1 510 ? -29.984 18.688 14.875 1 96.75 510 SER A N 1
ATOM 4057 C CA . SER A 1 510 ? -29.391 17.891 13.82 1 96.75 510 SER A CA 1
ATOM 4058 C C . SER A 1 510 ? -28.188 17.094 14.336 1 96.75 510 SER A C 1
ATOM 4060 O O . SER A 1 510 ? -27.75 17.281 15.469 1 96.75 510 SER A O 1
ATOM 4062 N N . TRP A 1 511 ? -27.688 16.141 13.523 1 94.56 511 TRP A N 1
ATOM 4063 C CA . TRP A 1 511 ? -26.406 15.523 13.852 1 94.56 511 TRP A CA 1
ATOM 4064 C C . TRP A 1 511 ? -25.312 16.578 13.922 1 94.56 511 TRP A C 1
ATOM 4066 O O . TRP A 1 511 ? -25.453 17.672 13.367 1 94.56 511 TRP A O 1
ATOM 4076 N N . TRP A 1 512 ? -24.297 16.391 14.57 1 92.25 512 TRP A N 1
ATOM 4077 C CA . TRP A 1 512 ? -23.344 17.422 14.953 1 92.25 512 TRP A CA 1
ATOM 4078 C C . TRP A 1 512 ? -22.594 17.969 13.742 1 92.25 512 TRP A C 1
ATOM 4080 O O . TRP A 1 512 ? -22.047 19.062 13.781 1 92.25 512 TRP A O 1
ATOM 4090 N N . ASP A 1 513 ? -22.516 17.344 12.656 1 91.12 513 ASP A N 1
ATOM 4091 C CA . ASP A 1 513 ? -21.766 17.734 11.469 1 91.12 513 ASP A CA 1
ATOM 4092 C C . ASP A 1 513 ? -22.234 19.078 10.922 1 91.12 513 ASP A C 1
ATOM 4094 O O . ASP A 1 513 ? -21.438 19.859 10.406 1 91.12 513 ASP A O 1
ATOM 4098 N N . TYR A 1 514 ? -23.484 19.328 11.102 1 94.69 514 TYR A N 1
ATOM 4099 C CA . TYR A 1 514 ? -24.109 20.422 10.344 1 94.69 514 TYR A CA 1
ATOM 4100 C C . TYR A 1 514 ? -24.281 21.641 11.227 1 94.69 514 TYR A C 1
ATOM 4102 O O . TYR A 1 514 ? -24.797 22.672 10.766 1 94.69 514 TYR A O 1
ATOM 4110 N N . GLY A 1 515 ? -23.859 21.516 12.438 1 95 515 GLY A N 1
ATOM 4111 C CA . GLY A 1 515 ? -24.094 22.594 13.391 1 95 515 GLY A CA 1
ATOM 4112 C C . GLY A 1 515 ? -23.484 23.906 12.953 1 95 515 GLY A C 1
ATOM 4113 O O . GLY A 1 515 ? -24.125 24.953 13.031 1 95 515 GLY A O 1
ATOM 4114 N N . TYR A 1 516 ? -22.281 23.875 12.43 1 95.31 516 TYR A N 1
ATOM 4115 C CA . TYR A 1 516 ? -21.609 25.094 12.016 1 95.31 516 TYR A CA 1
ATOM 4116 C C . TYR A 1 516 ? -22.328 25.75 10.852 1 95.31 516 TYR A C 1
ATOM 4118 O O . TYR A 1 516 ? -22.406 26.984 10.781 1 95.31 516 TYR A O 1
ATOM 4126 N N . GLN A 1 517 ? -22.859 25 10.016 1 95.19 517 GLN A N 1
ATOM 4127 C CA . GLN A 1 517 ? -23.562 25.547 8.859 1 95.19 517 GLN A CA 1
ATOM 4128 C C . GLN A 1 517 ? -24.938 26.094 9.258 1 95.19 517 GLN A C 1
ATOM 4130 O O . GLN A 1 517 ? -25.406 27.078 8.703 1 95.19 517 GLN A O 1
ATOM 4135 N N . ILE A 1 518 ? -25.531 25.453 10.234 1 96.38 518 ILE A N 1
ATOM 4136 C CA . ILE A 1 518 ? -26.828 25.906 10.727 1 96.38 518 ILE A CA 1
ATOM 4137 C C . ILE A 1 518 ? -26.688 27.281 11.367 1 96.38 518 ILE A C 1
ATOM 4139 O O . ILE A 1 518 ? -27.5 28.188 11.125 1 96.38 518 ILE A O 1
ATOM 4143 N N . THR A 1 519 ? -25.641 27.438 12.094 1 95.31 519 THR A N 1
ATOM 4144 C CA . THR A 1 519 ? -25.438 28.719 12.781 1 95.31 519 THR A CA 1
ATOM 4145 C C . THR A 1 519 ? -24.906 29.781 11.82 1 95.31 519 THR A C 1
ATOM 4147 O O . THR A 1 519 ? -25.281 30.953 11.922 1 95.31 519 THR A O 1
ATOM 4150 N N . SER A 1 520 ? -24.031 29.406 10.891 1 94.12 520 SER A N 1
ATOM 4151 C CA . SER A 1 520 ? -23.391 30.359 10 1 94.12 520 SER A CA 1
ATOM 4152 C C . SER A 1 520 ? -24.297 30.703 8.82 1 94.12 520 SER A C 1
ATOM 4154 O O . SER A 1 520 ? -24.531 31.891 8.547 1 94.12 520 SER A O 1
ATOM 4156 N N . MET A 1 521 ? -24.844 29.734 8.18 1 93.25 521 MET A N 1
ATOM 4157 C CA . MET A 1 521 ? -25.672 29.969 6.992 1 93.25 521 MET A CA 1
ATOM 4158 C C . MET A 1 521 ? -27.141 30.094 7.363 1 93.25 521 MET A C 1
ATOM 4160 O O . MET A 1 521 ? -27.859 30.891 6.766 1 93.25 521 MET A O 1
ATOM 4164 N N . GLY A 1 522 ? -27.547 29.375 8.312 1 93.56 522 GLY A N 1
ATOM 4165 C CA . GLY A 1 522 ? -28.938 29.438 8.742 1 93.56 522 GLY A CA 1
ATOM 4166 C C . GLY A 1 522 ? -29.188 30.5 9.789 1 93.56 522 GLY A C 1
ATOM 4167 O O . GLY A 1 522 ? -30.328 30.938 9.984 1 93.56 522 GLY A O 1
ATOM 4168 N N . ASN A 1 523 ? -28.219 30.938 10.422 1 94 523 ASN A N 1
ATOM 4169 C CA . ASN A 1 523 ? -28.312 31.938 11.484 1 94 523 ASN A CA 1
ATOM 4170 C C . ASN A 1 523 ? -29.297 31.516 12.562 1 94 523 ASN A C 1
ATOM 4172 O O . ASN A 1 523 ? -30.125 32.312 13.008 1 94 523 ASN A O 1
ATOM 4176 N N . ARG A 1 524 ? -29.328 30.281 12.867 1 96 524 ARG A N 1
ATOM 4177 C CA . ARG A 1 524 ? -30.188 29.719 13.906 1 96 524 ARG A CA 1
ATOM 4178 C C . ARG A 1 524 ? -29.375 28.906 14.898 1 96 524 ARG A C 1
ATOM 4180 O O . ARG A 1 524 ? -28.25 28.516 14.609 1 96 524 ARG A O 1
ATOM 4187 N N . GLY A 1 525 ? -29.969 28.734 16.016 1 95.12 525 GLY A N 1
ATOM 4188 C CA . GLY A 1 525 ? -29.266 27.984 17.047 1 95.12 525 GLY A CA 1
ATOM 4189 C C . GLY A 1 525 ? -29.234 26.484 16.797 1 95.12 525 GLY A C 1
ATOM 4190 O O . GLY A 1 525 ? -30.156 25.938 16.172 1 95.12 525 GLY A O 1
ATOM 4191 N N . CYS A 1 526 ? -28.156 25.859 17.234 1 95.5 526 CYS A N 1
ATOM 4192 C CA . CYS A 1 526 ? -28.031 24.422 17.109 1 95.5 526 CYS A CA 1
ATOM 4193 C C . CYS A 1 526 ? -27.688 23.766 18.438 1 95.5 526 CYS A C 1
ATOM 4195 O O . CYS A 1 526 ? -27.188 24.438 19.359 1 95.5 526 CYS A O 1
ATOM 4197 N N . ILE A 1 527 ? -27.859 22.5 18.594 1 94.56 527 ILE A N 1
ATOM 4198 C CA . ILE A 1 527 ? -27.641 21.766 19.828 1 94.56 527 ILE A CA 1
ATOM 4199 C C . ILE A 1 527 ? -26.219 21.203 19.875 1 94.56 527 ILE A C 1
ATOM 4201 O O . ILE A 1 527 ? -25.641 21.047 20.938 1 94.56 527 ILE A O 1
ATOM 4205 N N . ALA A 1 528 ? -25.734 20.891 18.766 1 93.94 528 ALA A N 1
ATOM 4206 C CA . ALA A 1 528 ? -24.375 20.359 18.656 1 93.94 528 ALA A CA 1
ATOM 4207 C C . ALA A 1 528 ? -23.719 20.797 17.344 1 93.94 528 ALA A C 1
ATOM 4209 O O . ALA A 1 528 ? -24.406 21.094 16.375 1 93.94 528 ALA A O 1
ATOM 4210 N N . ASP A 1 529 ? -22.406 20.891 17.438 1 93.06 529 ASP A N 1
ATOM 4211 C CA . ASP A 1 529 ? -21.672 21.25 16.219 1 93.06 529 ASP A CA 1
ATOM 4212 C C . ASP A 1 529 ? -20.344 20.5 16.156 1 93.06 529 ASP A C 1
ATOM 4214 O O . ASP A 1 529 ? -20.125 19.547 16.891 1 93.06 529 ASP A O 1
ATOM 4218 N N . GLY A 1 530 ? -19.516 20.812 15.188 1 89.62 530 GLY A N 1
ATOM 4219 C CA . GLY A 1 530 ? -18.312 20.078 14.867 1 89.62 530 GLY A CA 1
ATOM 4220 C C . GLY A 1 530 ? -17.234 20.203 15.93 1 89.62 530 GLY A C 1
ATOM 4221 O O . GLY A 1 530 ? -16.234 19.469 15.898 1 89.62 530 GLY A O 1
ATOM 4222 N N . ASN A 1 531 ? -17.438 20.984 16.922 1 87.06 531 ASN A N 1
ATOM 4223 C CA . ASN A 1 531 ? -16.469 21.109 18.016 1 87.06 531 ASN A CA 1
ATOM 4224 C C . ASN A 1 531 ? -16.5 19.875 18.906 1 87.06 531 ASN A C 1
ATOM 4226 O O . ASN A 1 531 ? -15.523 19.609 19.625 1 87.06 531 ASN A O 1
ATOM 4230 N N . THR A 1 532 ? -17.5 19.125 18.859 1 80.06 532 THR A N 1
ATOM 4231 C CA . THR A 1 532 ? -17.703 17.906 19.641 1 80.06 532 THR A CA 1
ATOM 4232 C C . THR A 1 532 ? -17.234 18.094 21.078 1 80.06 532 THR A C 1
ATOM 4234 O O . THR A 1 532 ? -16.5 17.266 21.609 1 80.06 532 THR A O 1
ATOM 4237 N N . ASN A 1 533 ? -17.672 19.156 21.672 1 80.5 533 ASN A N 1
ATOM 4238 C CA . ASN A 1 533 ? -17.219 19.547 23 1 80.5 533 ASN A CA 1
ATOM 4239 C C . ASN A 1 533 ? -17.969 18.797 24.094 1 80.5 533 ASN A C 1
ATOM 4241 O O . ASN A 1 533 ? -17.438 18.578 25.188 1 80.5 533 ASN A O 1
ATOM 4245 N N . ASN A 1 534 ? -19.203 18.562 23.844 1 84.94 534 ASN A N 1
ATOM 4246 C CA . ASN A 1 534 ? -20.062 17.922 24.844 1 84.94 534 ASN A CA 1
ATOM 4247 C C . ASN A 1 534 ? -20.641 16.609 24.328 1 84.94 534 ASN A C 1
ATOM 4249 O O . ASN A 1 534 ? -21.609 16.609 23.578 1 84.94 534 ASN A O 1
ATOM 4253 N N . PHE A 1 535 ? -20.203 15.578 24.953 1 84.12 535 PHE A N 1
ATOM 4254 C CA . PHE A 1 535 ? -20.594 14.25 24.5 1 84.12 535 PHE A CA 1
ATOM 4255 C C . PHE A 1 535 ? -22.016 13.922 24.938 1 84.12 535 PHE A C 1
ATOM 4257 O O . PHE A 1 535 ? -22.719 13.156 24.266 1 84.12 535 PHE A O 1
ATOM 4264 N N . THR A 1 536 ? -22.375 14.539 25.984 1 85.38 536 THR A N 1
ATOM 4265 C CA . THR A 1 536 ? -23.719 14.289 26.469 1 85.38 536 THR A CA 1
ATOM 4266 C C . THR A 1 536 ? -24.766 14.836 25.5 1 85.38 536 THR A C 1
ATOM 4268 O O . THR A 1 536 ? -25.766 14.164 25.203 1 85.38 536 THR A O 1
ATOM 4271 N N . HIS A 1 537 ? -24.531 16.031 25.016 1 89.06 537 HIS A N 1
ATOM 4272 C CA . HIS A 1 537 ? -25.438 16.609 24.031 1 89.06 537 HIS A CA 1
ATOM 4273 C C . HIS A 1 537 ? -25.531 15.734 22.781 1 89.06 537 HIS A C 1
ATOM 4275 O O . HIS A 1 537 ? -26.625 15.508 22.25 1 89.06 537 HIS A O 1
ATOM 4281 N N . ILE A 1 538 ? -24.438 15.25 22.359 1 91.12 538 ILE A N 1
ATOM 4282 C CA . ILE A 1 538 ? -24.391 14.438 21.141 1 91.12 538 ILE A CA 1
ATOM 4283 C C . ILE A 1 538 ? -25.078 13.102 21.391 1 91.12 538 ILE A C 1
ATOM 4285 O O . ILE A 1 538 ? -25.766 12.57 20.516 1 91.12 538 ILE A O 1
ATOM 4289 N N . GLY A 1 539 ? -24.828 12.609 22.641 1 90.25 539 GLY A N 1
ATOM 4290 C CA . GLY A 1 539 ? -25.531 11.391 23.016 1 90.25 539 GLY A CA 1
ATOM 4291 C C . GLY A 1 539 ? -27.031 11.547 23.016 1 90.25 539 GLY A C 1
ATOM 4292 O O . GLY A 1 539 ? -27.766 10.641 22.594 1 90.25 539 GLY A O 1
ATOM 4293 N N . ILE A 1 540 ? -27.516 12.688 23.469 1 92.06 540 ILE A N 1
ATOM 4294 C CA . ILE A 1 540 ? -28.953 12.977 23.5 1 92.06 540 ILE A CA 1
ATOM 4295 C C . ILE A 1 540 ? -29.5 13.039 22.078 1 92.06 540 ILE A C 1
ATOM 4297 O O . ILE A 1 540 ? -30.594 12.523 21.812 1 92.06 540 ILE A O 1
ATOM 4301 N N . ILE A 1 541 ? -28.781 13.648 21.234 1 94.62 541 ILE A N 1
ATOM 4302 C CA . ILE A 1 541 ? -29.188 13.719 19.844 1 94.62 541 ILE A CA 1
ATOM 4303 C C . ILE A 1 541 ? -29.25 12.305 19.25 1 94.62 541 ILE A C 1
ATOM 4305 O O . ILE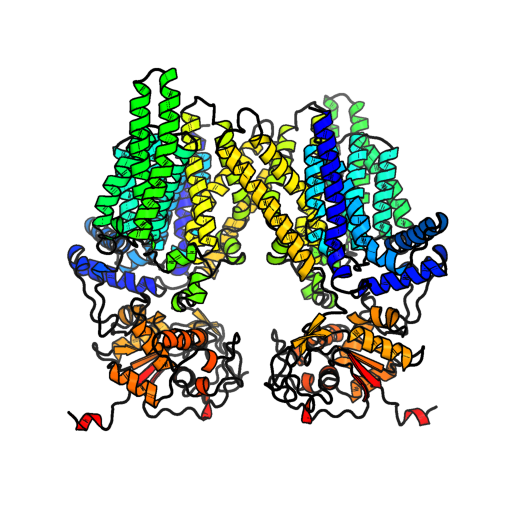 A 1 541 ? -30.203 11.969 18.531 1 94.62 541 ILE A O 1
ATOM 4309 N N . GLY A 1 542 ? -28.172 11.531 19.531 1 93.94 542 GLY A N 1
ATOM 4310 C CA . GLY A 1 542 ? -28.172 10.148 19.078 1 93.94 542 GLY A CA 1
ATOM 4311 C C . GLY A 1 542 ? -29.359 9.352 19.578 1 93.94 542 GLY A C 1
ATOM 4312 O O . GLY A 1 542 ? -29.938 8.555 18.844 1 93.94 542 GLY A O 1
ATOM 4313 N N . MET A 1 543 ? -29.719 9.578 20.797 1 93.06 543 MET A N 1
ATOM 4314 C CA . MET A 1 543 ? -30.859 8.906 21.391 1 93.06 543 MET A CA 1
ATOM 4315 C C . MET A 1 543 ? -32.156 9.359 20.719 1 93.06 543 MET A C 1
ATOM 4317 O O . MET A 1 543 ? -33.031 8.531 20.406 1 93.06 543 MET A O 1
ATOM 4321 N N . ALA A 1 544 ? -32.281 10.578 20.469 1 94.94 544 ALA A N 1
ATOM 4322 C CA . ALA A 1 544 ? -33.469 11.117 19.844 1 94.94 544 ALA A CA 1
ATOM 4323 C C . ALA A 1 544 ? -33.656 10.547 18.453 1 94.94 544 ALA A C 1
ATOM 4325 O O . ALA A 1 544 ? -34.781 10.18 18.062 1 94.94 544 ALA A O 1
ATOM 4326 N N . MET A 1 545 ? -32.594 10.453 17.688 1 96 545 MET A N 1
ATOM 4327 C CA . MET A 1 545 ? -32.656 9.992 16.312 1 96 545 MET A CA 1
ATOM 4328 C C . MET A 1 545 ? -32.906 8.484 16.25 1 96 545 MET A C 1
ATOM 4330 O O . MET A 1 545 ? -33.469 7.977 15.281 1 96 545 MET A O 1
ATOM 4334 N N . SER A 1 546 ? -32.469 7.762 17.281 1 93.81 546 SER A N 1
ATOM 4335 C CA . SER A 1 546 ? -32.531 6.305 17.281 1 93.81 546 SER A CA 1
ATOM 4336 C C . SER A 1 546 ? -33.812 5.805 17.938 1 93.81 546 SER A C 1
ATOM 4338 O O . SER A 1 546 ? -34.156 4.633 17.797 1 93.81 546 SER A O 1
ATOM 4340 N N . SER A 1 547 ? -34.531 6.641 18.578 1 93.25 547 SER A N 1
ATOM 4341 C CA . SER A 1 547 ? -35.688 6.238 19.359 1 93.25 547 SER A CA 1
ATOM 4342 C C . SER A 1 547 ? -36.969 6.336 18.531 1 93.25 547 SER A C 1
ATOM 4344 O O . SER A 1 547 ? -37 6.984 17.484 1 93.25 547 SER A O 1
ATOM 4346 N N . PRO A 1 548 ? -38.031 5.617 19.047 1 92.06 548 PRO A N 1
ATOM 4347 C CA . PRO A 1 548 ? -39.344 5.77 18.406 1 92.06 548 PRO A CA 1
ATOM 4348 C C . PRO A 1 548 ? -39.938 7.168 18.578 1 92.06 548 PRO A C 1
ATOM 4350 O O . PRO A 1 548 ? -39.438 7.957 19.391 1 92.06 548 PRO A O 1
ATOM 4353 N N . GLU A 1 549 ? -40.969 7.504 17.922 1 92.94 549 GLU A N 1
ATOM 4354 C CA . GLU A 1 549 ? -41.531 8.844 17.766 1 92.94 549 GLU A CA 1
ATOM 4355 C C . GLU A 1 549 ? -41.875 9.461 19.125 1 92.94 549 GLU A C 1
ATOM 4357 O O . GLU A 1 549 ? -41.531 10.602 19.406 1 92.94 549 GLU A O 1
ATOM 4362 N N . PRO A 1 550 ? -42.5 8.703 20.047 1 89.75 550 PRO A N 1
ATOM 4363 C CA . PRO A 1 550 ? -42.875 9.352 21.312 1 89.75 550 PRO A CA 1
ATOM 4364 C C . PRO A 1 550 ? -41.688 9.75 22.156 1 89.75 550 PRO A C 1
ATOM 4366 O O . PRO A 1 550 ? -41.688 10.82 22.766 1 89.75 550 PRO A O 1
ATOM 4369 N N . ILE A 1 551 ? -40.781 8.914 22.109 1 90.88 551 ILE A N 1
ATOM 4370 C CA . ILE A 1 551 ? -39.594 9.188 22.906 1 90.88 551 ILE A CA 1
ATOM 4371 C C . ILE A 1 551 ? -38.781 10.32 22.266 1 90.88 551 ILE A C 1
ATOM 4373 O O . ILE A 1 551 ? -38.312 11.234 22.953 1 90.88 551 ILE A O 1
ATOM 4377 N N . SER A 1 552 ? -38.625 10.258 21.016 1 94.88 552 SER A N 1
ATOM 4378 C CA . SER A 1 552 ? -37.906 11.297 20.281 1 94.88 552 SER A CA 1
ATOM 4379 C C . SER A 1 552 ? -38.562 12.656 20.469 1 94.88 552 SER A C 1
ATOM 4381 O O . SER A 1 552 ? -37.906 13.672 20.656 1 94.88 552 SER A O 1
ATOM 4383 N N . TRP A 1 553 ? -39.875 12.664 20.422 1 94.5 553 TRP A N 1
ATOM 4384 C CA . TRP A 1 553 ? -40.625 13.898 20.594 1 94.5 553 TRP A CA 1
ATOM 4385 C C . TRP A 1 553 ? -40.406 14.469 22 1 94.5 553 TRP A C 1
ATOM 4387 O O . TRP A 1 553 ? -40.219 15.68 22.156 1 94.5 553 TRP A O 1
ATOM 4397 N N . ARG A 1 554 ? -40.375 13.617 22.969 1 89.88 554 ARG A N 1
ATOM 4398 C CA . ARG A 1 554 ? -40.188 14.055 24.344 1 89.88 554 ARG A CA 1
ATOM 4399 C C . ARG A 1 554 ? -38.781 14.656 24.531 1 89.88 554 ARG A C 1
ATOM 4401 O O . ARG A 1 554 ? -38.625 15.672 25.219 1 89.88 554 ARG A O 1
ATOM 4408 N N . ILE A 1 555 ? -37.875 14.039 23.938 1 92.5 555 ILE A N 1
ATOM 4409 C CA . ILE A 1 555 ? -36.5 14.531 24.031 1 92.5 555 ILE A CA 1
ATOM 4410 C C . ILE A 1 555 ? -36.375 15.891 23.344 1 92.5 555 ILE A C 1
ATOM 4412 O O . ILE A 1 555 ? -35.781 16.812 23.891 1 92.5 555 ILE A O 1
ATOM 4416 N N . ALA A 1 556 ? -36.969 16.016 22.203 1 94.75 556 ALA A N 1
ATOM 4417 C CA . ALA A 1 556 ? -36.906 17.281 21.469 1 94.75 556 ALA A CA 1
ATOM 4418 C C . ALA A 1 556 ? -37.562 18.406 22.266 1 94.75 556 ALA A C 1
ATOM 4420 O O . ALA A 1 556 ? -37.062 19.531 22.312 1 94.75 556 ALA A O 1
ATOM 4421 N N . ARG A 1 557 ? -38.594 18.109 22.859 1 91.75 557 ARG A N 1
ATOM 4422 C CA . ARG A 1 557 ? -39.312 19.109 23.656 1 91.75 557 ARG A CA 1
ATOM 4423 C C . ARG A 1 557 ? -38.531 19.5 24.891 1 91.75 557 ARG A C 1
ATOM 4425 O O . ARG A 1 557 ? -38.5 20.672 25.266 1 91.75 557 ARG A O 1
ATOM 4432 N N . LEU A 1 558 ? -37.969 18.5 25.469 1 88.06 558 LEU A N 1
ATOM 4433 C CA . LEU A 1 558 ? -37.188 18.766 26.656 1 88.06 558 LEU A CA 1
ATOM 4434 C C . LEU A 1 558 ? -36 19.672 26.328 1 88.06 558 LEU A C 1
ATOM 4436 O O . LEU A 1 558 ? -35.562 20.484 27.141 1 88.06 558 LEU A O 1
ATOM 4440 N N . MET A 1 559 ? -35.562 19.594 25.156 1 91.94 559 MET A N 1
ATOM 4441 C CA . MET A 1 559 ? -34.406 20.391 24.734 1 91.94 559 MET A CA 1
ATOM 4442 C C . MET A 1 559 ? -34.844 21.688 24.062 1 91.94 559 MET A C 1
ATOM 4444 O O . MET A 1 559 ? -34.031 22.453 23.547 1 91.94 559 MET A O 1
ATOM 4448 N N . ASN A 1 560 ? -36.125 21.922 24 1 91.44 560 ASN A N 1
ATOM 4449 C CA . ASN A 1 560 ? -36.75 23.109 23.422 1 91.44 560 ASN A CA 1
ATOM 4450 C C . ASN A 1 560 ? -36.406 23.25 21.938 1 91.44 560 ASN A C 1
ATOM 4452 O O . ASN A 1 560 ? -36.062 24.328 21.469 1 91.44 560 ASN A O 1
ATOM 4456 N N . VAL A 1 561 ? -36.438 22.141 21.281 1 95.44 561 VAL A N 1
ATOM 4457 C CA . VAL A 1 561 ? -36.188 22.109 19.844 1 95.44 561 VAL A CA 1
ATOM 4458 C C . VAL A 1 561 ? -37.469 22.375 19.078 1 95.44 561 VAL A C 1
ATOM 4460 O O . VAL A 1 561 ? -38.531 21.812 19.391 1 95.44 561 VAL A O 1
ATOM 4463 N N . LYS A 1 562 ? -37.344 23.219 18.109 1 95.75 562 LYS A N 1
ATOM 4464 C CA . LYS A 1 562 ? -38.5 23.531 17.297 1 95.75 562 LYS A CA 1
ATOM 4465 C C . LYS A 1 562 ? -38.469 22.781 15.977 1 95.75 562 LYS A C 1
ATOM 4467 O O . LYS A 1 562 ? -39.531 22.453 15.422 1 95.75 562 LYS A O 1
ATOM 4472 N N . TYR A 1 563 ? -37.344 22.609 15.492 1 97.5 563 TYR A N 1
ATOM 4473 C CA . TYR A 1 563 ? -37.188 21.906 14.219 1 97.5 563 TYR A CA 1
ATOM 4474 C C . TYR A 1 563 ? -36.094 20.859 14.305 1 97.5 563 TYR A C 1
ATOM 4476 O O . TYR A 1 563 ? -35.125 21.016 15.047 1 97.5 563 TYR A O 1
ATOM 4484 N N . MET A 1 564 ? -36.25 19.781 13.609 1 97.69 564 MET A N 1
ATOM 4485 C CA . MET A 1 564 ? -35.219 18.75 13.438 1 97.69 564 MET A CA 1
ATOM 4486 C C . MET A 1 564 ? -34.812 18.641 11.977 1 97.69 564 MET A C 1
ATOM 4488 O O . MET A 1 564 ? -35.656 18.703 11.086 1 97.69 564 MET A O 1
ATOM 4492 N N . LEU A 1 565 ? -33.5 18.609 11.758 1 97.69 565 LEU A N 1
ATOM 4493 C CA . LEU A 1 565 ? -32.969 18.578 10.406 1 97.69 565 LEU A CA 1
ATOM 4494 C C . LEU A 1 565 ? -32.188 17.281 10.172 1 97.69 565 LEU A C 1
ATOM 4496 O O . LEU A 1 565 ? -31.359 16.891 11 1 97.69 565 LEU A O 1
ATOM 4500 N N . VAL A 1 566 ? -32.438 16.562 9.078 1 97.38 566 VAL A N 1
ATOM 4501 C CA . VAL A 1 566 ? -31.719 15.344 8.703 1 97.38 566 VAL A CA 1
ATOM 4502 C C . VAL A 1 566 ? -31.25 15.453 7.254 1 97.38 566 VAL A C 1
ATOM 4504 O O . VAL A 1 566 ? -31.844 16.172 6.453 1 97.38 566 VAL A O 1
ATOM 4507 N N . ILE A 1 567 ? -30.156 14.82 6.957 1 95.88 567 ILE A N 1
ATOM 4508 C CA . ILE A 1 567 ? -29.609 14.758 5.605 1 95.88 567 ILE A CA 1
ATOM 4509 C C . ILE A 1 567 ? -29.875 13.383 5.004 1 95.88 567 ILE A C 1
ATOM 4511 O O . ILE A 1 567 ? -29.438 12.359 5.543 1 95.88 567 ILE A O 1
ATOM 4515 N N . PHE A 1 568 ? -30.609 13.359 3.943 1 94.38 568 PHE A N 1
ATOM 4516 C CA . PHE A 1 568 ? -31.016 12.117 3.291 1 94.38 568 PHE A CA 1
ATOM 4517 C C . PHE A 1 568 ? -30.5 12.07 1.856 1 94.38 568 PHE A C 1
ATOM 4519 O O . PHE A 1 568 ? -30.797 12.953 1.054 1 94.38 568 PHE A O 1
ATOM 4526 N N . GLY A 1 569 ? -29.703 11.008 1.523 1 89.5 569 GLY A N 1
ATOM 4527 C CA . GLY A 1 569 ? -29.109 10.922 0.198 1 89.5 569 GLY A CA 1
ATOM 4528 C C . GLY A 1 569 ? -29.672 9.789 -0.636 1 89.5 569 GLY A C 1
ATOM 4529 O O . GLY A 1 569 ? -29.203 9.531 -1.745 1 89.5 569 GLY A O 1
ATOM 4530 N N . GLY A 1 570 ? -30.688 9.102 -0.181 1 86.62 570 GLY A N 1
ATOM 4531 C CA . GLY A 1 570 ? -31.219 7.938 -0.876 1 86.62 570 GLY A CA 1
ATOM 4532 C C . GLY A 1 570 ? -31.844 8.281 -2.221 1 86.62 570 GLY A C 1
ATOM 4533 O O . GLY A 1 570 ? -31.844 7.449 -3.133 1 86.62 570 GLY A O 1
ATOM 4534 N N . ALA A 1 571 ? -32.312 9.469 -2.311 1 85.5 571 ALA A N 1
ATOM 4535 C CA . ALA A 1 571 ? -32.938 9.891 -3.561 1 85.5 571 ALA A CA 1
ATOM 4536 C C . ALA A 1 571 ? -31.891 10.359 -4.57 1 85.5 571 ALA A C 1
ATOM 4538 O O . ALA A 1 571 ? -32.031 10.117 -5.77 1 85.5 571 ALA A O 1
ATOM 4539 N N . ALA A 1 572 ? -30.891 11.031 -4.109 1 84.19 572 ALA A N 1
ATOM 4540 C CA . ALA A 1 572 ? -29.922 11.711 -4.977 1 84.19 572 ALA A CA 1
ATOM 4541 C C . ALA A 1 572 ? -28.625 10.93 -5.074 1 84.19 572 ALA A C 1
ATOM 4543 O O . ALA A 1 572 ? -27.641 11.422 -5.629 1 84.19 572 ALA A O 1
ATOM 4544 N N . GLN A 1 573 ? -28.5 9.773 -4.621 1 81.75 573 GLN A N 1
ATOM 4545 C CA . GLN A 1 573 ? -27.297 8.961 -4.637 1 81.75 573 GLN A CA 1
ATOM 4546 C C . GLN A 1 573 ? -26.141 9.664 -3.928 1 81.75 573 GLN A C 1
ATOM 4548 O O . GLN A 1 573 ? -25.047 9.789 -4.48 1 81.75 573 GLN A O 1
ATOM 4553 N N . TYR A 1 574 ? -26.469 10.258 -2.816 1 85.94 574 TYR A N 1
ATOM 4554 C CA . TYR A 1 574 ? -25.5 10.922 -1.961 1 85.94 574 TYR A CA 1
ATOM 4555 C C . TYR A 1 574 ? -25.156 10.062 -0.753 1 85.94 574 TYR A C 1
ATOM 4557 O O . TYR A 1 574 ? -25.984 9.852 0.126 1 85.94 574 TYR A O 1
ATOM 4565 N N . SER A 1 575 ? -23.859 9.633 -0.722 1 84.69 575 SER A N 1
ATOM 4566 C CA . SER A 1 575 ? -23.469 8.656 0.287 1 84.69 575 SER A CA 1
ATOM 4567 C C . SER A 1 575 ? -23.172 9.328 1.62 1 84.69 575 SER A C 1
ATOM 4569 O O . SER A 1 575 ? -23.109 8.672 2.658 1 84.69 575 SER A O 1
ATOM 4571 N N . GLY A 1 576 ? -23 10.656 1.678 1 86.12 576 GLY A N 1
ATOM 4572 C CA . GLY A 1 576 ? -22.703 11.352 2.918 1 86.12 576 GLY A CA 1
ATOM 4573 C C . GLY A 1 576 ? -23.938 11.68 3.732 1 86.12 576 GLY A C 1
ATOM 4574 O O . GLY A 1 576 ? -24 12.719 4.387 1 86.12 576 GLY A O 1
ATOM 4575 N N . ASP A 1 577 ? -24.906 10.805 3.68 1 91.12 577 ASP A N 1
ATOM 4576 C CA . ASP A 1 577 ? -26.172 11.086 4.34 1 91.12 577 ASP A CA 1
ATOM 4577 C C . ASP A 1 577 ? -26.203 10.508 5.754 1 91.12 577 ASP A C 1
ATOM 4579 O O . ASP A 1 577 ? -25.219 9.914 6.203 1 91.12 577 ASP A O 1
ATOM 4583 N N . ASP A 1 578 ? -27.234 10.773 6.449 1 94 578 ASP A N 1
ATOM 4584 C CA . ASP A 1 578 ? -27.328 10.43 7.867 1 94 578 ASP A CA 1
ATOM 4585 C C . ASP A 1 578 ? -27.688 8.953 8.047 1 94 578 ASP A C 1
ATOM 4587 O O . ASP A 1 578 ? -27.438 8.375 9.109 1 94 578 ASP A O 1
ATOM 4591 N N . ILE A 1 579 ? -28.188 8.344 7.059 1 90.56 579 ILE A N 1
ATOM 4592 C CA . ILE A 1 579 ? -28.469 6.914 7.145 1 90.56 579 ILE A CA 1
ATOM 4593 C C . ILE A 1 579 ? -27.156 6.133 7.203 1 90.56 579 ILE A C 1
ATOM 4595 O O . ILE A 1 579 ? -27.047 5.148 7.941 1 90.56 579 ILE A O 1
ATOM 4599 N N . ASN A 1 580 ? -26.297 6.57 6.422 1 87.81 580 ASN A N 1
ATOM 4600 C CA . ASN A 1 580 ? -24.984 5.93 6.453 1 87.81 580 ASN A CA 1
ATOM 4601 C C . ASN A 1 580 ? -24.25 6.223 7.758 1 87.81 580 ASN A C 1
ATOM 4603 O O . ASN A 1 580 ? -23.469 5.395 8.234 1 87.81 580 ASN A O 1
ATOM 4607 N N . LYS A 1 581 ? -24.484 7.332 8.344 1 88.38 581 LYS A N 1
ATOM 4608 C CA . LYS A 1 581 ? -23.844 7.719 9.594 1 88.38 581 LYS A CA 1
ATOM 4609 C C . LYS A 1 581 ? -24.562 7.125 10.797 1 88.38 581 LYS A C 1
ATOM 4611 O O . LYS A 1 581 ? -24.047 7.152 11.914 1 88.38 581 LYS A O 1
ATOM 4616 N N . PHE A 1 582 ? -25.688 6.59 10.562 1 89.69 582 PHE A N 1
ATOM 4617 C CA . PHE A 1 582 ? -26.562 6.148 11.641 1 89.69 582 PHE A CA 1
ATOM 4618 C C . PHE A 1 582 ? -25.891 5.062 12.477 1 89.69 582 PHE A C 1
ATOM 4620 O O . PHE A 1 582 ? -26.203 4.902 13.656 1 89.69 582 PHE A O 1
ATOM 4627 N N . LEU A 1 583 ? -24.922 4.379 11.938 1 81.81 583 LEU A N 1
ATOM 4628 C CA . LEU A 1 583 ? -24.188 3.35 12.672 1 81.81 583 LEU A CA 1
ATOM 4629 C C . LEU A 1 583 ? -23.531 3.934 13.914 1 81.81 583 LEU A C 1
ATOM 4631 O O . LEU A 1 583 ? -23.375 3.24 14.93 1 81.81 583 LEU A O 1
ATOM 4635 N N . TRP A 1 584 ? -23.266 5.215 13.93 1 85.81 584 TRP A N 1
ATOM 4636 C CA . TRP A 1 584 ? -22.516 5.844 15.016 1 85.81 584 TRP A CA 1
ATOM 4637 C C . TRP A 1 584 ? -23.469 6.445 16.047 1 85.81 584 TRP A C 1
ATOM 4639 O O . TRP A 1 584 ? -23.125 6.543 17.234 1 85.81 584 TRP A O 1
ATOM 4649 N N . MET A 1 585 ? -24.641 6.777 15.656 1 90.25 585 MET A N 1
ATOM 4650 C CA . MET A 1 585 ? -25.547 7.52 16.531 1 90.25 585 MET A CA 1
ATOM 4651 C C . MET A 1 585 ? -25.938 6.684 17.734 1 90.25 585 MET A C 1
ATOM 4653 O O . MET A 1 585 ? -25.797 7.125 18.875 1 90.25 585 MET A O 1
ATOM 4657 N N . PRO A 1 586 ? -26.328 5.383 17.484 1 87.88 586 PRO A N 1
ATOM 4658 C CA . PRO A 1 586 ? -26.641 4.586 18.672 1 87.88 586 PRO A CA 1
ATOM 4659 C C . PRO A 1 586 ? -25.422 4.266 19.516 1 87.88 586 PRO A C 1
ATOM 4661 O O . PRO A 1 586 ? -25.531 4.18 20.75 1 87.88 586 PRO A O 1
ATOM 4664 N N . ARG A 1 587 ? -24.328 4.105 18.953 1 84.19 587 ARG A N 1
ATOM 4665 C CA . ARG A 1 587 ? -23.109 3.787 19.688 1 84.19 587 ARG A CA 1
ATOM 4666 C C . ARG A 1 587 ? -22.688 4.945 20.578 1 84.19 587 ARG A C 1
ATOM 4668 O O . ARG A 1 587 ? -22.219 4.73 21.703 1 84.19 587 ARG A O 1
ATOM 4675 N N . ILE A 1 588 ? -22.812 6.156 20.078 1 86.38 588 ILE A N 1
ATOM 4676 C CA . ILE A 1 588 ? -22.438 7.336 20.844 1 86.38 588 ILE A CA 1
ATOM 4677 C C . ILE A 1 588 ? -23.484 7.582 21.938 1 86.38 588 ILE A C 1
ATOM 4679 O O . ILE A 1 588 ? -23.125 7.977 23.062 1 86.38 588 ILE A O 1
ATOM 4683 N N . ALA A 1 589 ? -24.688 7.273 21.594 1 89.06 589 ALA A N 1
ATOM 4684 C CA . ALA A 1 589 ? -25.75 7.422 22.594 1 89.06 589 ALA A CA 1
ATOM 4685 C C . ALA A 1 589 ? -25.547 6.461 23.75 1 89.06 589 ALA A C 1
ATOM 4687 O O . ALA A 1 589 ? -25.906 6.773 24.891 1 89.06 589 ALA A O 1
ATOM 4688 N N . HIS A 1 590 ? -24.953 5.336 23.453 1 86.88 590 HIS A N 1
ATOM 4689 C CA . HIS A 1 590 ? -24.734 4.312 24.469 1 86.88 590 HIS A CA 1
ATOM 4690 C C . HIS A 1 590 ? -23.766 4.801 25.531 1 86.88 590 HIS A C 1
ATOM 4692 O O . HIS A 1 590 ? -23.797 4.312 26.672 1 86.88 590 HIS A O 1
ATOM 4698 N N . GLN A 1 591 ? -23 5.754 25.234 1 81.31 591 GLN A N 1
ATOM 4699 C CA . GLN A 1 591 ? -22.062 6.293 26.219 1 81.31 591 GLN A CA 1
ATOM 4700 C C . GLN A 1 591 ? -22.797 7.113 27.281 1 81.31 591 GLN A C 1
ATOM 4702 O O . GLN A 1 591 ? -22.312 7.246 28.406 1 81.31 591 GLN A O 1
ATOM 4707 N N . THR A 1 592 ? -23.906 7.652 26.906 1 81.31 592 THR A N 1
ATOM 4708 C CA . THR A 1 592 ? -24.688 8.484 27.812 1 81.31 592 THR A CA 1
ATOM 4709 C C . THR A 1 592 ? -25.859 7.703 28.391 1 81.31 592 THR A C 1
ATOM 4711 O O . THR A 1 592 ? -26.219 7.895 29.562 1 81.31 592 THR A O 1
ATOM 4714 N N . PHE A 1 593 ? -26.391 6.848 27.516 1 84.88 593 PHE A N 1
ATOM 4715 C CA . PHE A 1 593 ? -27.578 6.094 27.906 1 84.88 593 PHE A CA 1
ATOM 4716 C C . PHE A 1 593 ? -27.297 4.594 27.891 1 84.88 593 PHE A C 1
ATOM 4718 O O . PHE A 1 593 ? -26.75 4.07 26.922 1 84.88 593 PHE A O 1
ATOM 4725 N N . ASP A 1 594 ? -27.719 3.826 28.812 1 79.5 594 ASP A N 1
ATOM 4726 C CA . ASP A 1 594 ? -27.406 2.406 28.938 1 79.5 594 ASP A CA 1
ATOM 4727 C C . ASP A 1 594 ? -28.406 1.552 28.172 1 79.5 594 ASP A C 1
ATOM 4729 O O . ASP A 1 594 ? -28.109 0.404 27.828 1 79.5 594 ASP A O 1
ATOM 4733 N N . ASN A 1 595 ? -29.438 2.088 27.859 1 75.69 595 ASN A N 1
ATOM 4734 C CA . ASN A 1 595 ? -30.5 1.266 27.297 1 75.69 595 ASN A CA 1
ATOM 4735 C C . ASN A 1 595 ? -30.438 1.206 25.766 1 75.69 595 ASN A C 1
ATOM 4737 O O . ASN A 1 595 ? -31.375 0.776 25.109 1 75.69 595 ASN A O 1
ATOM 4741 N N . ILE A 1 596 ? -29.422 1.745 25.203 1 84.38 596 ILE A N 1
ATOM 4742 C CA . ILE A 1 596 ? -29.281 1.746 23.75 1 84.38 596 ILE A CA 1
ATOM 4743 C C . ILE A 1 596 ? -27.906 1.23 23.359 1 84.38 596 ILE A C 1
ATOM 4745 O O . ILE A 1 596 ? -26.906 1.602 23.969 1 84.38 596 ILE A O 1
ATOM 4749 N N . THR A 1 597 ? -27.906 0.206 22.469 1 77.44 597 THR A N 1
ATOM 4750 C CA . THR A 1 597 ? -26.656 -0.311 21.938 1 77.44 597 THR A CA 1
ATOM 4751 C C . THR A 1 597 ? -26.672 -0.355 20.422 1 77.44 597 THR A C 1
ATOM 4753 O O . THR A 1 597 ? -27.75 -0.393 19.812 1 77.44 597 THR A O 1
ATOM 4756 N N . GLY A 1 598 ? -25.5 -0.187 19.828 1 77.62 598 GLY A N 1
ATOM 4757 C CA . GLY A 1 598 ? -25.375 -0.256 18.391 1 77.62 598 GLY A CA 1
ATOM 4758 C C . GLY A 1 598 ? -25.906 -1.549 17.812 1 77.62 598 GLY A C 1
ATOM 4759 O O . GLY A 1 598 ? -26.469 -1.557 16.703 1 77.62 598 GLY A O 1
ATOM 4760 N N . GLU A 1 599 ? -25.828 -2.594 18.484 1 70.75 599 GLU A N 1
ATOM 4761 C CA . GLU A 1 599 ? -26.219 -3.926 18.016 1 70.75 599 GLU A CA 1
ATOM 4762 C C . GLU A 1 599 ? -27.734 -4.051 17.891 1 70.75 599 GLU A C 1
ATOM 4764 O O . GLU A 1 599 ? -28.219 -4.918 17.156 1 70.75 599 GLU A O 1
ATOM 4769 N N . MET A 1 600 ? -28.344 -3.127 18.562 1 73.31 600 MET A N 1
ATOM 4770 C CA . MET A 1 600 ? -29.797 -3.152 18.5 1 73.31 600 MET A CA 1
ATOM 4771 C C . MET A 1 600 ? -30.297 -2.74 17.109 1 73.31 600 MET A C 1
ATOM 4773 O O . MET A 1 600 ? -31.406 -3.094 16.719 1 73.31 600 MET A O 1
ATOM 4777 N N . TYR A 1 601 ? -29.484 -2.062 16.5 1 78.69 601 TYR A N 1
ATOM 4778 C CA . TYR A 1 601 ? -29.922 -1.464 15.242 1 78.69 601 TYR A CA 1
ATOM 4779 C C . TYR A 1 601 ? -29.234 -2.117 14.047 1 78.69 601 TYR A C 1
ATOM 4781 O O . TYR A 1 601 ? -29.719 -2.033 12.922 1 78.69 601 TYR A O 1
ATOM 4789 N N . GLN A 1 602 ? -28.047 -2.475 14.266 1 70.5 602 GLN A N 1
ATOM 4790 C CA . GLN A 1 602 ? -27.297 -3.068 13.156 1 70.5 602 GLN A CA 1
ATOM 4791 C C . GLN A 1 602 ? -26.734 -4.426 13.547 1 70.5 602 GLN A C 1
ATOM 4793 O O . GLN A 1 602 ? -26.438 -4.668 14.719 1 70.5 602 GLN A O 1
ATOM 4798 N N . ILE A 1 603 ? -26.984 -5.285 12.625 1 55.53 603 ILE A N 1
ATOM 4799 C CA . ILE A 1 603 ? -26.328 -6.57 12.828 1 55.53 603 ILE A CA 1
ATOM 4800 C C . ILE A 1 603 ? -24.812 -6.391 12.758 1 55.53 603 ILE A C 1
ATOM 4802 O O . ILE A 1 603 ? -24.312 -5.543 12.016 1 55.53 603 ILE A O 1
ATOM 4806 N N . PRO A 1 604 ? -24.203 -6.949 13.773 1 51.88 604 PRO A N 1
ATOM 4807 C CA . PRO A 1 604 ? -22.766 -6.754 13.891 1 51.88 604 PRO A CA 1
ATOM 4808 C C . PRO A 1 604 ? -22.047 -6.773 12.539 1 51.88 604 PRO A C 1
ATOM 4810 O O . PRO A 1 604 ? -22.266 -7.688 11.742 1 51.88 604 PRO A O 1
ATOM 4813 N N . TYR A 1 605 ? -21.25 -5.746 12.07 1 47.16 605 TYR A N 1
ATOM 4814 C CA . TYR A 1 605 ? -20.281 -5.531 11 1 47.16 605 TYR A CA 1
ATOM 4815 C C . TYR A 1 605 ? -20.984 -5.246 9.68 1 47.16 605 TYR A C 1
ATOM 4817 O O . TYR A 1 605 ? -20.344 -5.215 8.625 1 47.16 605 TYR A O 1
ATOM 4825 N N . ARG A 1 606 ? -22.438 -5.211 9.656 1 48.31 606 ARG A N 1
ATOM 4826 C CA . ARG A 1 606 ? -23.047 -4.93 8.359 1 48.31 606 ARG A CA 1
ATOM 4827 C C . ARG A 1 606 ? -24.125 -3.854 8.484 1 48.31 606 ARG A C 1
ATOM 4829 O O . ARG A 1 606 ? -25.031 -3.969 9.312 1 48.31 606 ARG A O 1
ATOM 4836 N N . HIS A 1 607 ? -23.844 -2.59 8.039 1 53.5 607 HIS A N 1
ATOM 4837 C CA . HIS A 1 607 ? -24.891 -1.575 7.934 1 53.5 607 HIS A CA 1
ATOM 4838 C C . HIS A 1 607 ? -25.906 -1.944 6.867 1 53.5 607 HIS A C 1
ATOM 4840 O O . HIS A 1 607 ? -25.656 -1.767 5.672 1 53.5 607 HIS A O 1
ATOM 4846 N N . ILE A 1 608 ? -26.875 -2.785 7.176 1 59.09 608 ILE A N 1
ATOM 4847 C CA . ILE A 1 608 ? -27.797 -3.301 6.164 1 59.09 608 ILE A CA 1
ATOM 4848 C C . ILE A 1 608 ? -29.094 -2.51 6.195 1 59.09 608 ILE A C 1
ATOM 4850 O O . ILE A 1 608 ? -29.75 -2.42 7.238 1 59.09 608 ILE A O 1
ATOM 4854 N N . VAL A 1 609 ? -29.188 -1.549 5.219 1 66.94 609 VAL A N 1
ATOM 4855 C CA . VAL A 1 609 ? -30.484 -0.926 4.977 1 66.94 609 VAL A CA 1
ATOM 4856 C C . VAL A 1 609 ? -31.266 -1.746 3.951 1 66.94 609 VAL A C 1
ATOM 4858 O O . VAL A 1 609 ? -30.719 -2.135 2.914 1 66.94 609 VAL A O 1
ATOM 4861 N N . GLY A 1 610 ? -32.406 -2.234 4.281 1 68.25 610 GLY A N 1
ATOM 4862 C CA . GLY A 1 610 ? -33.281 -3.057 3.432 1 68.25 610 GLY A CA 1
ATOM 4863 C C . GLY A 1 610 ? -34.156 -4.008 4.215 1 68.25 610 GLY A C 1
ATOM 4864 O O . GLY A 1 610 ? -34.625 -3.668 5.297 1 68.25 610 GLY A O 1
ATOM 4865 N N . GLU A 1 611 ? -34.344 -5.039 3.691 1 63.22 611 GLU A N 1
ATOM 4866 C CA . GLU A 1 611 ? -35.281 -5.973 4.273 1 63.22 611 GLU A CA 1
ATOM 4867 C C . GLU A 1 611 ? -34.75 -6.574 5.57 1 63.22 611 GLU A C 1
ATOM 4869 O O . GLU A 1 611 ? -35.531 -6.953 6.453 1 63.22 611 GLU A O 1
ATOM 4874 N N . SER A 1 612 ? -33.438 -6.488 5.711 1 63.03 612 SER A N 1
ATOM 4875 C CA . SER A 1 612 ? -32.875 -7.129 6.879 1 63.03 612 SER A CA 1
ATOM 4876 C C . SER A 1 612 ? -32.656 -6.129 8.016 1 63.03 612 SER A C 1
ATOM 4878 O O . SER A 1 612 ? -31.906 -6.398 8.953 1 63.03 612 SER A O 1
ATOM 4880 N N . MET A 1 613 ? -33.438 -5.113 7.945 1 78.75 613 MET A N 1
ATOM 4881 C CA . MET A 1 613 ? -33.281 -4.113 9 1 78.75 613 MET A CA 1
ATOM 4882 C C . MET A 1 613 ? -33.969 -4.582 10.289 1 78.75 613 MET A C 1
ATOM 4884 O O . MET A 1 613 ? -34.969 -5.285 10.258 1 78.75 613 MET A O 1
ATOM 4888 N N . THR A 1 614 ? -33.375 -4.297 11.344 1 76.62 614 THR A N 1
ATOM 4889 C CA . THR A 1 614 ? -33.938 -4.621 12.641 1 76.62 614 THR A CA 1
ATOM 4890 C C . THR A 1 614 ? -35.219 -3.795 12.891 1 76.62 614 THR A C 1
ATOM 4892 O O . THR A 1 614 ? -35.438 -2.777 12.227 1 76.62 614 THR A O 1
ATOM 4895 N N . LYS A 1 615 ? -36.031 -4.309 13.773 1 78.19 615 LYS A N 1
ATOM 4896 C CA . LYS A 1 615 ? -37.25 -3.588 14.141 1 78.19 615 LYS A CA 1
ATOM 4897 C C . LYS A 1 615 ? -36.906 -2.225 14.742 1 78.19 615 LYS A C 1
ATOM 4899 O O . LYS A 1 615 ? -37.625 -1.245 14.5 1 78.19 615 LYS A O 1
ATOM 4904 N N . ASN A 1 616 ? -35.875 -2.133 15.453 1 84.38 616 ASN A N 1
ATOM 4905 C CA . ASN A 1 616 ? -35.469 -0.867 16.062 1 84.38 616 ASN A CA 1
ATOM 4906 C C . ASN A 1 616 ? -35.094 0.164 15 1 84.38 616 ASN A C 1
ATOM 4908 O O . ASN A 1 616 ? -35.344 1.355 15.164 1 84.38 616 ASN A O 1
ATOM 4912 N N . MET A 1 617 ? -34.5 -0.316 14 1 87.62 617 MET A N 1
ATOM 4913 C CA . MET A 1 617 ? -34.125 0.586 12.914 1 87.62 617 MET A CA 1
ATOM 4914 C C . MET A 1 617 ? -35.375 1.137 12.211 1 87.62 617 MET A C 1
ATOM 4916 O O . MET A 1 617 ? -35.438 2.334 11.922 1 87.62 617 MET A O 1
ATOM 4920 N N . THR A 1 618 ? -36.375 0.293 12 1 86.75 618 THR A N 1
ATOM 4921 C CA . THR A 1 618 ? -37.562 0.714 11.289 1 86.75 618 THR A CA 1
ATOM 4922 C C . THR A 1 618 ? -38.406 1.634 12.156 1 86.75 618 THR A C 1
ATOM 4924 O O . THR A 1 618 ? -39.156 2.467 11.641 1 86.75 618 THR A O 1
ATOM 4927 N N . LEU A 1 619 ? -38.219 1.517 13.438 1 88.25 619 LEU A N 1
ATOM 4928 C CA . LEU A 1 619 ? -39 2.33 14.352 1 88.25 619 LEU A CA 1
ATOM 4929 C C . LEU A 1 619 ? -38.281 3.607 14.734 1 88.25 619 LEU A C 1
ATOM 4931 O O . LEU A 1 619 ? -38.844 4.516 15.328 1 88.25 619 LEU A O 1
ATOM 4935 N N . SER A 1 620 ? -37.062 3.68 14.336 1 91.94 620 SER A N 1
ATOM 4936 C CA . SER A 1 620 ? -36.25 4.836 14.703 1 91.94 620 SER A CA 1
ATOM 4937 C C . SER A 1 620 ? -36.719 6.094 13.984 1 91.94 620 SER A C 1
ATOM 4939 O O . SER A 1 620 ? -37.281 6.012 12.891 1 91.94 620 SER A O 1
ATOM 4941 N N . MET A 1 621 ? -36.469 7.164 14.594 1 94.31 621 MET A N 1
ATOM 4942 C CA . MET A 1 621 ? -36.906 8.43 14 1 94.31 621 MET A CA 1
ATOM 4943 C C . MET A 1 621 ? -36.031 8.758 12.781 1 94.31 621 MET A C 1
ATOM 4945 O O . MET A 1 621 ? -36.531 9.398 11.844 1 94.31 621 MET A O 1
ATOM 4949 N N . MET A 1 622 ? -34.781 8.352 12.82 1 94.38 622 MET A N 1
ATOM 4950 C CA . MET A 1 622 ? -33.938 8.57 11.664 1 94.38 622 MET A CA 1
ATOM 4951 C C . MET A 1 622 ? -34.531 7.926 10.414 1 94.38 622 MET A C 1
ATOM 4953 O O . MET A 1 622 ? -34.562 8.547 9.352 1 94.38 622 MET A O 1
ATOM 4957 N N . PHE A 1 623 ? -35 6.707 10.625 1 92.44 623 PHE A N 1
ATOM 4958 C CA . PHE A 1 623 ? -35.625 5.988 9.523 1 92.44 623 PHE A CA 1
ATOM 4959 C C . PHE A 1 623 ? -36.875 6.707 9.047 1 92.44 623 PHE A C 1
ATOM 4961 O O . PHE A 1 623 ? -37.062 6.922 7.848 1 92.44 623 PHE A O 1
ATOM 4968 N N . LYS A 1 624 ? -37.688 7.148 9.898 1 94.19 624 LYS A N 1
ATOM 4969 C CA . LYS A 1 624 ? -38.969 7.789 9.57 1 94.19 624 LYS A CA 1
ATOM 4970 C C . LYS A 1 624 ? -38.75 9.148 8.914 1 94.19 624 LYS A C 1
ATOM 4972 O O . LYS A 1 624 ? -39.406 9.484 7.934 1 94.19 624 LYS A O 1
ATOM 4977 N N . PHE A 1 625 ? -37.844 9.914 9.461 1 96.19 625 PHE A N 1
ATOM 4978 C CA . PHE A 1 625 ? -37.562 11.234 8.906 1 96.19 625 PHE A CA 1
ATOM 4979 C C . PHE A 1 625 ? -37.031 11.117 7.48 1 96.19 625 PHE A C 1
ATOM 4981 O O . PHE A 1 625 ? -37.406 11.891 6.602 1 96.19 625 PHE A O 1
ATOM 4988 N N . CYS A 1 626 ? -36.125 10.172 7.203 1 94.44 626 CYS A N 1
ATOM 4989 C CA . CYS A 1 626 ? -35.469 10.047 5.906 1 94.44 626 CYS A CA 1
ATOM 4990 C C . CYS A 1 626 ? -36.438 9.516 4.855 1 94.44 626 CYS A C 1
ATOM 4992 O O . CYS A 1 626 ? -36.438 10 3.725 1 94.44 626 CYS A O 1
ATOM 4994 N N . TYR A 1 627 ? -37.312 8.594 5.258 1 93.88 627 TYR A N 1
ATOM 4995 C CA . TYR A 1 627 ? -38.094 7.906 4.246 1 93.88 627 TYR A CA 1
ATOM 4996 C C . TYR A 1 627 ? -39.531 8.352 4.293 1 93.88 627 TYR A C 1
ATOM 4998 O O . TYR A 1 627 ? -40.406 7.797 3.59 1 93.88 627 TYR A O 1
ATOM 5006 N N . ASN A 1 628 ? -39.781 9.383 5.105 1 93.62 628 ASN A N 1
ATOM 5007 C CA . ASN A 1 628 ? -41.156 9.922 5.133 1 93.62 628 ASN A CA 1
ATOM 5008 C C . ASN A 1 628 ? -41.562 10.438 3.762 1 93.62 628 ASN A C 1
ATOM 5010 O O . ASN A 1 628 ? -40.844 11.203 3.129 1 93.62 628 ASN A O 1
ATOM 5014 N N . ASN A 1 629 ? -42.781 9.953 3.258 1 91.12 629 ASN A N 1
ATOM 5015 C CA . ASN A 1 629 ? -43.375 10.367 1.998 1 91.12 629 ASN A CA 1
ATOM 5016 C C . ASN A 1 629 ? -42.531 9.953 0.803 1 91.12 629 ASN A C 1
ATOM 5018 O O . ASN A 1 629 ? -42.75 10.438 -0.312 1 91.12 629 ASN A O 1
ATOM 5022 N N . TYR A 1 630 ? -41.531 9.164 1.059 1 90.75 630 TYR A N 1
ATOM 5023 C CA . TYR A 1 630 ? -40.656 8.727 -0.022 1 90.75 630 TYR A CA 1
ATOM 5024 C C . TYR A 1 630 ? -41.344 7.645 -0.865 1 90.75 630 TYR A C 1
ATOM 5026 O O . TYR A 1 630 ? -40.906 7.387 -1.996 1 90.75 630 TYR A O 1
ATOM 5034 N N . LYS A 1 631 ? -42.375 7.059 -0.318 1 85.56 631 LYS A N 1
ATOM 5035 C CA . LYS A 1 631 ? -43.188 6.066 -1.036 1 85.56 631 LYS A CA 1
ATOM 5036 C C . LYS A 1 631 ? -43.75 6.645 -2.33 1 85.56 631 LYS A C 1
ATOM 5038 O O . LYS A 1 631 ? -44 5.91 -3.285 1 85.56 631 LYS A O 1
ATOM 5043 N N . TYR A 1 632 ? -43.844 7.973 -2.389 1 81.38 632 TYR A N 1
ATOM 5044 C CA . TYR A 1 632 ? -44.438 8.617 -3.543 1 81.38 632 TYR A CA 1
ATOM 5045 C C . TYR A 1 632 ? -43.375 9.109 -4.516 1 81.38 632 TYR A C 1
ATOM 5047 O O . TYR A 1 632 ? -43.688 9.609 -5.598 1 81.38 632 TYR A O 1
ATOM 5055 N N . TYR A 1 633 ? -42.219 8.969 -4.098 1 82.38 633 TYR A N 1
ATOM 5056 C CA . TYR A 1 633 ? -41.125 9.547 -4.902 1 82.38 633 TYR A CA 1
ATOM 5057 C C . TYR A 1 633 ? -40.469 8.484 -5.773 1 82.38 633 TYR A C 1
ATOM 5059 O O . TYR A 1 633 ? -40.156 7.395 -5.293 1 82.38 633 TYR A O 1
ATOM 5067 N N . GLN A 1 634 ? -40.438 8.719 -7.023 1 78.12 634 GLN A N 1
ATOM 5068 C CA . GLN A 1 634 ? -39.719 7.848 -7.961 1 78.12 634 GLN A CA 1
ATOM 5069 C C . GLN A 1 634 ? -38.469 8.516 -8.484 1 78.12 634 GLN A C 1
ATOM 5071 O O . GLN A 1 634 ? -38.531 9.438 -9.305 1 78.12 634 GLN A O 1
ATOM 5076 N N . PRO A 1 635 ? -37.281 8.109 -8 1 73.69 635 PRO A N 1
ATOM 5077 C CA . PRO A 1 635 ? -36.031 8.773 -8.391 1 73.69 635 PRO A CA 1
ATOM 5078 C C . PRO A 1 635 ? -35.719 8.609 -9.875 1 73.69 635 PRO A C 1
ATOM 5080 O O . PRO A 1 635 ? -35.188 9.531 -10.5 1 73.69 635 PRO A O 1
ATOM 5083 N N . HIS A 1 636 ? -35.938 7.422 -10.359 1 71.81 636 HIS A N 1
ATOM 5084 C CA . HIS A 1 636 ? -35.719 7.102 -11.766 1 71.81 636 HIS A CA 1
ATOM 5085 C C . HIS A 1 636 ? -36.781 6.168 -12.297 1 71.81 636 HIS A C 1
ATOM 5087 O O . HIS A 1 636 ? -37.281 5.305 -11.57 1 71.81 636 HIS A O 1
ATOM 5093 N N . PRO A 1 637 ? -37.094 6.34 -13.531 1 66.88 637 PRO A N 1
ATOM 5094 C CA . PRO A 1 637 ? -38.156 5.516 -14.102 1 66.88 637 PRO A CA 1
ATOM 5095 C C . PRO A 1 637 ? -37.844 4.023 -14.07 1 66.88 637 PRO A C 1
ATOM 5097 O O . PRO A 1 637 ? -38.75 3.188 -14.047 1 66.88 637 PRO A O 1
ATOM 5100 N N . GLN A 1 638 ? -36.594 3.732 -13.969 1 63.72 638 GLN A N 1
ATOM 5101 C CA . GLN A 1 638 ? -36.188 2.334 -14.039 1 63.72 638 GLN A CA 1
ATOM 5102 C C . GLN A 1 638 ? -36.312 1.657 -12.672 1 63.72 638 GLN A C 1
ATOM 5104 O O . GLN A 1 638 ? -36.281 0.428 -12.578 1 63.72 638 GLN A O 1
ATOM 5109 N N . PHE A 1 639 ? -36.562 2.498 -11.688 1 74.12 639 PHE A N 1
ATOM 5110 C CA . PHE A 1 639 ? -36.625 1.932 -10.344 1 74.12 639 PHE A CA 1
ATOM 5111 C C . PHE A 1 639 ? -38 2.168 -9.719 1 74.12 639 PHE A C 1
ATOM 5113 O O . PHE A 1 639 ? -38.688 3.15 -10.031 1 74.12 639 PHE A O 1
ATOM 5120 N N . PRO A 1 640 ? -38.406 1.204 -8.906 1 75.19 640 PRO A N 1
ATOM 5121 C CA . PRO A 1 640 ? -39.719 1.386 -8.258 1 75.19 640 PRO A CA 1
ATOM 5122 C C . PRO A 1 640 ? -39.719 2.553 -7.273 1 75.19 640 PRO A C 1
ATOM 5124 O O . PRO A 1 640 ? -38.656 3.082 -6.926 1 75.19 640 PRO A O 1
ATOM 5127 N N . THR A 1 641 ? -40.906 2.961 -6.965 1 81.5 641 THR A N 1
ATOM 5128 C CA . THR A 1 641 ? -41.062 3.998 -5.953 1 81.5 641 THR A CA 1
ATOM 5129 C C . THR A 1 641 ? -40.531 3.518 -4.602 1 81.5 641 THR A C 1
ATOM 5131 O O . THR A 1 641 ? -40.656 2.336 -4.27 1 81.5 641 THR A O 1
ATOM 5134 N N . GLY A 1 642 ? -39.906 4.434 -3.93 1 82.75 642 GLY A N 1
ATOM 5135 C CA . GLY A 1 642 ? -39.375 4.094 -2.617 1 82.75 642 GLY A CA 1
ATOM 5136 C C . GLY A 1 642 ? -38.062 3.355 -2.68 1 82.75 642 GLY A C 1
ATOM 5137 O O . GLY A 1 642 ? -37.719 2.615 -1.757 1 82.75 642 GLY A O 1
ATOM 5138 N N . TYR A 1 643 ? -37.406 3.537 -3.744 1 82.75 643 TYR A N 1
ATOM 5139 C CA . TYR A 1 643 ? -36.125 2.875 -3.941 1 82.75 643 TYR A CA 1
ATOM 5140 C C . TYR A 1 643 ? -35 3.762 -3.479 1 82.75 643 TYR A C 1
ATOM 5142 O O . TYR A 1 643 ? -34.875 4.922 -3.885 1 82.75 643 TYR A O 1
ATOM 5150 N N . ASP A 1 644 ? -34.188 3.234 -2.564 1 86.69 644 ASP A N 1
ATOM 5151 C CA . ASP A 1 644 ? -33 3.965 -2.125 1 86.69 644 ASP A CA 1
ATOM 5152 C C . ASP A 1 644 ? -31.859 3.816 -3.131 1 86.69 644 ASP A C 1
ATOM 5154 O O . ASP A 1 644 ? -31.266 2.742 -3.25 1 86.69 644 ASP A O 1
ATOM 5158 N N . MET A 1 645 ? -31.531 4.852 -3.742 1 81.69 645 MET A N 1
ATOM 5159 C CA . MET A 1 645 ? -30.562 4.82 -4.836 1 81.69 645 MET A CA 1
ATOM 5160 C C . MET A 1 645 ? -29.141 4.668 -4.305 1 81.69 645 MET A C 1
ATOM 5162 O O . MET A 1 645 ? -28.266 4.172 -5.008 1 81.69 645 MET A O 1
ATOM 5166 N N . THR A 1 646 ? -28.891 5.195 -3.131 1 83.69 646 THR A N 1
ATOM 5167 C CA . THR A 1 646 ? -27.562 5.109 -2.553 1 83.69 646 THR A CA 1
ATOM 5168 C C . THR A 1 646 ? -27.266 3.689 -2.078 1 83.69 646 THR A C 1
ATOM 5170 O O . THR A 1 646 ? -26.188 3.152 -2.338 1 83.69 646 THR A O 1
ATOM 5173 N N . ARG A 1 647 ? -28.219 3.096 -1.468 1 83.06 647 ARG A N 1
ATOM 5174 C CA . ARG A 1 647 ? -28.047 1.751 -0.925 1 83.06 647 ARG A CA 1
ATOM 5175 C C . ARG A 1 647 ? -28.578 0.698 -1.894 1 83.06 647 ARG A C 1
ATOM 5177 O O . ARG A 1 647 ? -28.438 -0.502 -1.652 1 83.06 647 ARG A O 1
ATOM 5184 N N . ARG A 1 648 ? -29.172 1.147 -2.885 1 71.81 648 ARG A N 1
ATOM 5185 C CA . ARG A 1 648 ? -29.641 0.313 -3.984 1 71.81 648 ARG A CA 1
ATOM 5186 C C . ARG A 1 648 ? -30.531 -0.823 -3.475 1 71.81 648 ARG A C 1
ATOM 5188 O O . ARG A 1 648 ? -30.281 -1.991 -3.783 1 71.81 648 ARG A O 1
ATOM 5195 N N . THR A 1 649 ? -31.438 -0.502 -2.646 1 77.31 649 THR A N 1
ATOM 5196 C CA . THR A 1 649 ? -32.375 -1.456 -2.076 1 77.31 649 THR A CA 1
ATOM 5197 C C . THR A 1 649 ? -33.75 -0.821 -1.912 1 77.31 649 THR A C 1
ATOM 5199 O O . THR A 1 649 ? -33.875 0.386 -1.687 1 77.31 649 THR A O 1
ATOM 5202 N N . PRO A 1 650 ? -34.781 -1.696 -2.225 1 77.38 650 PRO A N 1
ATOM 5203 C CA . PRO A 1 650 ? -36.094 -1.192 -1.869 1 77.38 650 PRO A CA 1
ATOM 5204 C C . PRO A 1 650 ? -36.312 -1.132 -0.36 1 77.38 650 PRO A C 1
ATOM 5206 O O . PRO A 1 650 ? -35.875 -2.018 0.37 1 77.38 650 PRO A O 1
ATOM 5209 N N . ILE A 1 651 ? -36.906 -0.11 0.076 1 82.94 651 ILE A N 1
ATOM 5210 C CA . ILE A 1 651 ? -37.125 0.073 1.507 1 82.94 651 ILE A CA 1
ATOM 5211 C C . ILE A 1 651 ? -38.406 -0.618 1.923 1 82.94 651 ILE A C 1
ATOM 5213 O O . ILE A 1 651 ? -39.469 -0.303 1.403 1 82.94 651 ILE A O 1
ATOM 5217 N N . PRO A 1 652 ? -38.188 -1.578 2.816 1 75.81 652 PRO A N 1
ATOM 5218 C CA . PRO A 1 652 ? -39.375 -2.279 3.27 1 75.81 652 PRO A CA 1
ATOM 5219 C C . PRO A 1 652 ? -40.281 -1.419 4.176 1 75.81 652 PRO A C 1
ATOM 5221 O O . PRO A 1 652 ? -39.75 -0.515 4.852 1 75.81 652 PRO A O 1
ATOM 5224 N N . ASN A 1 653 ? -41.5 -1.636 4.219 1 75.94 653 ASN A N 1
ATOM 5225 C CA . ASN A 1 653 ? -42.469 -1.031 5.125 1 75.94 653 ASN A CA 1
ATOM 5226 C C . ASN A 1 653 ? -42.531 0.483 4.949 1 75.94 653 ASN A C 1
ATOM 5228 O O . ASN A 1 653 ? -42.812 1.213 5.902 1 75.94 653 ASN A O 1
ATOM 5232 N N . ILE A 1 654 ? -42.219 1.003 3.828 1 84.5 654 ILE A N 1
ATOM 5233 C CA . ILE A 1 654 ? -42.219 2.439 3.58 1 84.5 654 ILE A CA 1
ATOM 5234 C C . ILE A 1 654 ? -43.625 2.99 3.648 1 84.5 654 ILE A C 1
ATOM 5236 O O . ILE A 1 654 ? -43.844 4.156 3.994 1 84.5 654 ILE A O 1
ATOM 5240 N N . LYS A 1 655 ? -44.656 2.191 3.354 1 81.19 655 LYS A N 1
ATOM 5241 C CA . LYS A 1 655 ? -46.031 2.619 3.336 1 81.19 655 LYS A CA 1
ATOM 5242 C C . LYS A 1 655 ? -46.594 2.803 4.754 1 81.19 655 LYS A C 1
ATOM 5244 O O . LYS A 1 655 ? -47.531 3.549 4.969 1 81.19 655 LYS A O 1
ATOM 5249 N N . ASP A 1 656 ? -45.906 2.193 5.688 1 82.38 656 ASP A N 1
ATOM 5250 C CA . ASP A 1 656 ? -46.375 2.197 7.066 1 82.38 656 ASP A CA 1
ATOM 5251 C C . ASP A 1 656 ? -45.812 3.379 7.848 1 82.38 656 ASP A C 1
ATOM 5253 O O . ASP A 1 656 ? -46.156 3.572 9.016 1 82.38 656 ASP A O 1
ATOM 5257 N N . ILE A 1 657 ? -45.094 4.254 7.211 1 90.19 657 ILE A N 1
ATOM 5258 C CA . ILE A 1 657 ? -44.469 5.367 7.922 1 90.19 657 ILE A CA 1
ATOM 5259 C C . ILE A 1 657 ? -45.5 6.488 8.117 1 90.19 657 ILE A C 1
ATOM 5261 O O . ILE A 1 657 ? -46.031 7.02 7.148 1 90.19 657 ILE A O 1
ATOM 5265 N N . SER A 1 658 ? -45.938 6.676 9.281 1 88.56 658 SER A N 1
ATOM 5266 C CA . SER A 1 658 ? -46.781 7.793 9.664 1 88.56 658 SER A CA 1
ATOM 5267 C C . SER A 1 658 ? -46.281 8.477 10.93 1 88.56 658 SER A C 1
ATOM 5269 O O . SER A 1 658 ? -45.75 7.816 11.828 1 88.56 658 SER A O 1
ATOM 5271 N N . MET A 1 659 ? -46.344 9.812 10.953 1 91.31 659 MET A N 1
ATOM 5272 C CA . MET A 1 659 ? -45.875 10.578 12.109 1 91.31 659 MET A CA 1
ATOM 5273 C C . MET A 1 659 ? -47 11.469 12.648 1 91.31 659 MET A C 1
ATOM 5275 O O . MET A 1 659 ? -47.719 12.109 11.875 1 91.31 659 MET A O 1
ATOM 5279 N N . SER A 1 660 ? -47.156 11.461 13.93 1 89.06 660 SER A N 1
ATOM 5280 C CA . SER A 1 660 ? -48.188 12.258 14.562 1 89.06 660 SER A CA 1
ATOM 5281 C C . SER A 1 660 ? -47.594 13.461 15.297 1 89.06 660 SER A C 1
ATOM 5283 O O . SER A 1 660 ? -48.25 14.508 15.383 1 89.06 660 SER A O 1
ATOM 5285 N N . GLN A 1 661 ? -46.438 13.336 15.734 1 92.62 661 GLN A N 1
ATOM 5286 C CA . GLN A 1 661 ? -45.875 14.375 16.594 1 92.62 661 GLN A CA 1
ATOM 5287 C C . GLN A 1 661 ? -44.906 15.25 15.812 1 92.62 661 GLN A C 1
ATOM 5289 O O . GLN A 1 661 ? -44.375 16.234 16.344 1 92.62 661 GLN A O 1
ATOM 5294 N N . PHE A 1 662 ? -44.625 14.883 14.602 1 95.56 662 PHE A N 1
ATOM 5295 C CA . PHE A 1 662 ? -43.719 15.648 13.75 1 95.56 662 PHE A CA 1
ATOM 5296 C C . PHE A 1 662 ? -44.375 15.953 12.406 1 95.56 662 PHE A C 1
ATOM 5298 O O . PHE A 1 662 ? -45.125 15.125 11.875 1 95.56 662 PHE A O 1
ATOM 5305 N N . THR A 1 663 ? -44.125 17.156 11.883 1 95.12 663 THR A N 1
ATOM 5306 C CA . THR A 1 663 ? -44.656 17.547 10.578 1 95.12 663 THR A CA 1
ATOM 5307 C C . THR A 1 663 ? -43.531 17.969 9.648 1 95.12 663 THR A C 1
ATOM 5309 O O . THR A 1 663 ? -42.625 18.688 10.062 1 95.12 663 THR A O 1
ATOM 5312 N N . GLU A 1 664 ? -43.594 17.453 8.5 1 95.88 664 GLU A N 1
ATOM 5313 C CA . GLU A 1 664 ? -42.625 17.844 7.496 1 95.88 664 GLU A CA 1
ATOM 5314 C C . GLU A 1 664 ? -42.75 19.312 7.121 1 95.88 664 GLU A C 1
ATOM 5316 O O . GLU A 1 664 ? -43.75 19.719 6.539 1 95.88 664 GLU A O 1
ATOM 5321 N N . ALA A 1 665 ? -41.75 20.047 7.402 1 96.44 665 ALA A N 1
ATOM 5322 C CA . ALA A 1 665 ? -41.812 21.484 7.164 1 96.44 665 ALA A CA 1
ATOM 5323 C C . ALA A 1 665 ? -41.25 21.844 5.797 1 96.44 665 ALA A C 1
ATOM 5325 O O . ALA A 1 665 ? -41.75 22.719 5.105 1 96.44 665 ALA A O 1
ATOM 5326 N N . PHE A 1 666 ? -40.125 21.203 5.512 1 97.06 666 PHE A N 1
ATOM 5327 C CA . PHE A 1 666 ? -39.469 21.562 4.258 1 97.06 666 PHE A CA 1
ATOM 5328 C C . PHE A 1 666 ? -38.594 20.422 3.764 1 97.06 666 PHE A C 1
ATOM 5330 O O . PHE A 1 666 ? -37.906 19.766 4.559 1 97.06 666 PHE A O 1
ATOM 5337 N N . THR A 1 667 ? -38.625 20.047 2.506 1 95.94 667 THR A N 1
ATOM 5338 C CA . THR A 1 667 ? -37.75 19.141 1.795 1 95.94 667 THR A CA 1
ATOM 5339 C C . THR A 1 667 ? -37.188 19.797 0.539 1 95.94 667 THR A C 1
ATOM 5341 O O . THR A 1 667 ? -37.938 20.344 -0.266 1 95.94 667 THR A O 1
ATOM 5344 N N . THR A 1 668 ? -35.938 19.766 0.379 1 94.38 668 THR A N 1
ATOM 5345 C CA . THR A 1 668 ? -35.25 20.422 -0.735 1 94.38 668 THR A CA 1
ATOM 5346 C C . THR A 1 668 ? -35.562 19.719 -2.051 1 94.38 668 THR A C 1
ATOM 5348 O O . THR A 1 668 ? -36.156 18.641 -2.059 1 94.38 668 THR A O 1
ATOM 5351 N N . LYS A 1 669 ? -35.094 20.328 -3.107 1 89 669 LYS A N 1
ATOM 5352 C CA . LYS A 1 669 ? -35.406 19.891 -4.465 1 89 669 LYS A CA 1
ATOM 5353 C C . LYS A 1 669 ? -34.969 18.438 -4.68 1 89 669 LYS A C 1
ATOM 5355 O O . LYS A 1 669 ? -35.719 17.641 -5.242 1 89 669 LYS A O 1
ATOM 5360 N N . ASN A 1 670 ? -33.812 18.078 -4.16 1 89.38 670 ASN A N 1
ATOM 5361 C CA . ASN A 1 670 ? -33.312 16.734 -4.395 1 89.38 670 ASN A CA 1
ATOM 5362 C C . ASN A 1 670 ? -33.406 15.867 -3.143 1 89.38 670 ASN A C 1
ATOM 5364 O O . ASN A 1 670 ? -32.75 14.828 -3.049 1 89.38 670 ASN A O 1
ATOM 5368 N N . TRP A 1 671 ? -34.062 16.328 -2.154 1 91.88 671 TRP A N 1
ATOM 5369 C CA . TRP A 1 671 ? -34.469 15.586 -0.96 1 91.88 671 TRP A CA 1
ATOM 5370 C C . TRP A 1 671 ? -33.281 15.422 -0.009 1 91.88 671 TRP A C 1
ATOM 5372 O O . TRP A 1 671 ? -33.312 14.57 0.883 1 91.88 671 TRP A O 1
ATOM 5382 N N . ILE A 1 672 ? -32.312 16.188 -0.173 1 92.88 672 ILE A N 1
ATOM 5383 C CA . ILE A 1 672 ? -31.109 16.016 0.63 1 92.88 672 ILE A CA 1
ATOM 5384 C C . ILE A 1 672 ? -31.328 16.578 2.027 1 92.88 672 ILE A C 1
ATOM 5386 O O . ILE A 1 672 ? -31.062 15.914 3.029 1 92.88 672 ILE A O 1
ATOM 5390 N N . VAL A 1 673 ? -31.797 17.812 2.053 1 96.25 673 VAL A N 1
ATOM 5391 C CA . VAL A 1 673 ? -32.062 18.422 3.352 1 96.25 673 VAL A CA 1
ATOM 5392 C C . VAL A 1 673 ? -33.562 18.312 3.664 1 96.25 673 VAL A C 1
ATOM 5394 O O . VAL A 1 673 ? -34.406 18.844 2.92 1 96.25 673 VAL A O 1
ATOM 5397 N N . ARG A 1 674 ? -33.844 17.688 4.746 1 97.56 674 ARG A N 1
ATOM 5398 C CA . ARG A 1 674 ? -35.219 17.547 5.195 1 97.56 674 ARG A CA 1
ATOM 5399 C C . ARG A 1 674 ? -35.406 18.141 6.59 1 97.56 674 ARG A C 1
ATOM 5401 O O . ARG A 1 674 ? -34.625 17.859 7.5 1 97.56 674 ARG A O 1
ATOM 5408 N N . ILE A 1 675 ? -36.406 18.953 6.715 1 97.88 675 ILE A N 1
ATOM 5409 C CA . ILE A 1 675 ? -36.656 19.672 7.965 1 97.88 675 ILE A CA 1
ATOM 5410 C C . ILE A 1 675 ? -38.031 19.344 8.484 1 97.88 675 ILE A C 1
ATOM 5412 O O . ILE A 1 675 ? -39.031 19.406 7.742 1 97.88 675 ILE A O 1
ATOM 5416 N N . TYR A 1 676 ? -38.125 19 9.711 1 98.06 676 TYR A N 1
ATOM 5417 C CA . TYR A 1 676 ? -39.375 18.625 10.359 1 98.06 676 TYR A CA 1
ATOM 5418 C C . TYR A 1 676 ? -39.656 19.547 11.539 1 98.06 676 TYR A C 1
ATOM 5420 O O . TYR A 1 676 ? -38.75 19.906 12.289 1 98.06 676 TYR A O 1
ATOM 5428 N N . LYS A 1 677 ? -40.812 19.953 11.688 1 97.25 677 LYS A N 1
ATOM 5429 C CA . LYS A 1 677 ? -41.25 20.766 12.82 1 97.25 677 LYS A CA 1
ATOM 5430 C C . LYS A 1 677 ? -41.75 19.875 13.977 1 97.25 677 LYS A C 1
ATOM 5432 O O . LYS A 1 677 ? -42.438 18.891 13.758 1 97.25 677 LYS A O 1
ATOM 5437 N N . VAL A 1 678 ? -41.312 20.188 15.164 1 96.25 678 VAL A N 1
ATOM 5438 C CA . VAL A 1 678 ? -41.719 19.453 16.359 1 96.25 678 VAL A CA 1
ATOM 5439 C C . VAL A 1 678 ? -43.094 19.922 16.812 1 96.25 678 VAL A C 1
ATOM 5441 O O . VAL A 1 678 ? -43.312 21.109 17 1 96.25 678 VAL A O 1
ATOM 5444 N N . GLY A 1 679 ? -43.969 18.953 16.984 1 92.81 679 GLY A N 1
ATOM 5445 C CA . GLY A 1 679 ? -45.344 19.266 17.391 1 92.81 679 GLY A CA 1
ATOM 5446 C C . GLY A 1 679 ? -45.438 19.781 18.812 1 92.81 679 GLY A C 1
ATOM 5447 O O . GLY A 1 679 ? -44.594 19.453 19.656 1 92.81 679 GLY A O 1
ATOM 5448 N N . ASP A 1 680 ? -46.438 20.578 19.031 1 84.69 680 ASP A N 1
ATOM 5449 C CA . ASP A 1 680 ? -46.656 21.125 20.375 1 84.69 680 ASP A CA 1
ATOM 5450 C C . ASP A 1 680 ? -47.312 20.078 21.281 1 84.69 680 ASP A C 1
ATOM 5452 O O . ASP A 1 680 ? -47.875 19.094 20.812 1 84.69 680 ASP A O 1
ATOM 5456 N N . ASP A 1 681 ? -46.875 20.109 22.531 1 70.94 681 ASP A N 1
ATOM 5457 C CA . ASP A 1 681 ? -47.531 19.25 23.516 1 70.94 681 ASP A CA 1
ATOM 5458 C C . ASP A 1 681 ? -49.031 19.609 23.656 1 70.94 681 ASP A C 1
ATOM 5460 O O . ASP A 1 681 ? -49.344 20.75 23.984 1 70.94 681 ASP A O 1
ATOM 5464 N N . PRO A 1 682 ? -49.969 18.844 23.203 1 58.69 682 PRO A N 1
ATOM 5465 C CA . PRO A 1 682 ? -51.375 19.219 23.406 1 58.69 682 PRO A CA 1
ATOM 5466 C C . PRO A 1 682 ? -51.688 19.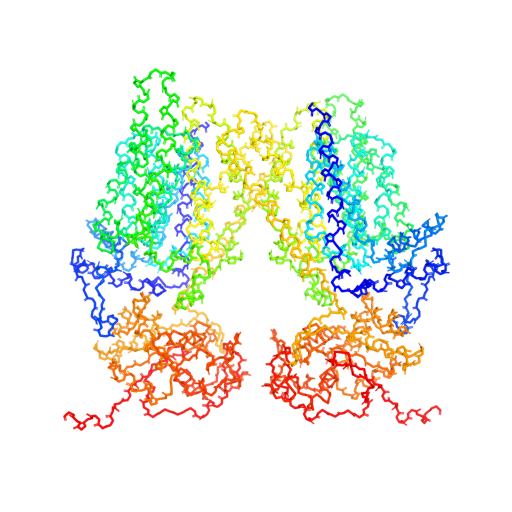547 24.875 1 58.69 682 PRO A C 1
ATOM 5468 O O . PRO A 1 682 ? -52.531 20.391 25.156 1 58.69 682 PRO A O 1
ATOM 5471 N N . GLN A 1 683 ? -51.156 18.797 25.828 1 50.12 683 GLN A N 1
ATOM 5472 C CA . GLN A 1 683 ? -51.469 18.969 27.25 1 50.12 683 GLN A CA 1
ATOM 5473 C C . GLN A 1 683 ? -50.688 20.125 27.844 1 50.12 683 GLN A C 1
ATOM 5475 O O . GLN A 1 683 ? -51.031 20.609 28.922 1 50.12 683 GLN A O 1
ATOM 5480 N N . TRP A 1 684 ? -49.625 20.453 27.375 1 45.5 684 TRP A N 1
ATOM 5481 C CA . TRP A 1 684 ? -48.812 21.5 28 1 45.5 684 TRP A CA 1
ATOM 5482 C C . TRP A 1 684 ? -49.438 22.859 27.828 1 45.5 684 TRP A C 1
ATOM 5484 O O . TRP A 1 684 ? -49.094 23.812 28.516 1 45.5 684 TRP A O 1
ATOM 5494 N N . ASN A 1 685 ? -50.219 23.234 26.797 1 37.12 685 ASN A N 1
ATOM 5495 C CA . ASN A 1 685 ? -51 24.469 26.938 1 37.12 685 ASN A CA 1
ATOM 5496 C C . ASN A 1 685 ? -51.781 24.516 28.25 1 37.12 685 ASN A C 1
ATOM 5498 O O . ASN A 1 685 ? -52.469 25.484 28.531 1 37.12 685 ASN A O 1
ATOM 5502 N N . ARG A 1 686 ? -52.062 23.375 28.797 1 33.28 686 ARG A N 1
ATOM 5503 C CA . ARG A 1 686 ? -52.875 23.453 30.016 1 33.28 686 ARG A CA 1
ATOM 5504 C C . ARG A 1 686 ? -52.031 23.906 31.188 1 33.28 686 ARG A C 1
ATOM 5506 O O . ARG A 1 686 ? -52.562 24.312 32.219 1 33.28 686 ARG A O 1
ATOM 5513 N N . VAL A 1 687 ? -50.844 23.297 31.25 1 29.11 687 VAL A N 1
ATOM 5514 C CA . VAL A 1 687 ? -50.25 23.594 32.562 1 29.11 687 VAL A CA 1
ATOM 5515 C C . VAL A 1 687 ? -49.656 25 32.531 1 29.11 687 VAL A C 1
ATOM 5517 O O . VAL A 1 687 ? -49.156 25.469 33.562 1 29.11 687 VAL A O 1
ATOM 5520 N N . TYR A 1 688 ? -49.438 25.75 31.344 1 25.25 688 TYR A N 1
ATOM 5521 C CA . TYR A 1 688 ? -49.156 27.094 31.828 1 25.25 688 TYR A CA 1
ATOM 5522 C C . TYR A 1 688 ? -50.406 27.781 32.312 1 25.25 688 TYR A C 1
ATOM 5524 O O . TYR A 1 688 ? -51.5 27.625 31.719 1 25.25 688 TYR A O 1
ATOM 5532 N N . MET B 1 1 ? 41.688 -14.586 13.086 1 63.84 1 MET B N 1
ATOM 5533 C CA . MET B 1 1 ? 40.5 -13.758 12.891 1 63.84 1 MET B CA 1
ATOM 5534 C C . MET B 1 1 ? 39.781 -14.148 11.609 1 63.84 1 MET B C 1
ATOM 5536 O O . MET B 1 1 ? 38.562 -14.281 11.602 1 63.84 1 MET B O 1
ATOM 5540 N N . GLY B 1 2 ? 40.625 -14.641 10.641 1 74.56 2 GLY B N 1
ATOM 5541 C CA . GLY B 1 2 ? 40.062 -15.07 9.367 1 74.56 2 GLY B CA 1
ATOM 5542 C C . GLY B 1 2 ? 39.375 -16.422 9.453 1 74.56 2 GLY B C 1
ATOM 5543 O O . GLY B 1 2 ? 38.281 -16.594 8.906 1 74.56 2 GLY B O 1
ATOM 5544 N N . LYS B 1 3 ? 39.969 -17.469 10.344 1 80.94 3 LYS B N 1
ATOM 5545 C CA . LYS B 1 3 ? 39.406 -18.797 10.477 1 80.94 3 LYS B CA 1
ATOM 5546 C C . LYS B 1 3 ? 38.094 -18.766 11.258 1 80.94 3 LYS B C 1
ATOM 5548 O O . LYS B 1 3 ? 37.125 -19.469 10.914 1 80.94 3 LYS B O 1
ATOM 5553 N N . VAL B 1 4 ? 38.031 -17.969 12.289 1 88.75 4 VAL B N 1
ATOM 5554 C CA . VAL B 1 4 ? 36.844 -17.859 13.125 1 88.75 4 VAL B CA 1
ATOM 5555 C C . VAL B 1 4 ? 35.688 -17.266 12.305 1 88.75 4 VAL B C 1
ATOM 5557 O O . VAL B 1 4 ? 34.562 -17.719 12.414 1 88.75 4 VAL B O 1
ATOM 5560 N N . VAL B 1 5 ? 36 -16.328 11.492 1 88 5 VAL B N 1
ATOM 5561 C CA . VAL B 1 5 ? 34.969 -15.695 10.656 1 88 5 VAL B CA 1
ATOM 5562 C C . VAL B 1 5 ? 34.406 -16.703 9.664 1 88 5 VAL B C 1
ATOM 5564 O O . VAL B 1 5 ? 33.219 -16.719 9.406 1 88 5 VAL B O 1
ATOM 5567 N N . LYS B 1 6 ? 35.219 -17.609 9.188 1 91.44 6 LYS B N 1
ATOM 5568 C CA . LYS B 1 6 ? 34.781 -18.625 8.234 1 91.44 6 LYS B CA 1
ATOM 5569 C C . LYS B 1 6 ? 33.906 -19.656 8.914 1 91.44 6 LYS B C 1
ATOM 5571 O O . LYS B 1 6 ? 32.938 -20.156 8.32 1 91.44 6 LYS B O 1
ATOM 5576 N N . VAL B 1 7 ? 34.25 -19.969 10.125 1 93.25 7 VAL B N 1
ATOM 5577 C CA . VAL B 1 7 ? 33.469 -20.938 10.875 1 93.25 7 VAL B CA 1
ATOM 5578 C C . VAL B 1 7 ? 32.094 -20.344 11.188 1 93.25 7 VAL B C 1
ATOM 5580 O O . VAL B 1 7 ? 31.078 -21.031 11.086 1 93.25 7 VAL B O 1
ATOM 5583 N N . ILE B 1 8 ? 32.094 -19.109 11.555 1 92.88 8 ILE B N 1
ATOM 5584 C CA . ILE B 1 8 ? 30.828 -18.438 11.859 1 92.88 8 ILE B CA 1
ATOM 5585 C C . ILE B 1 8 ? 29.969 -18.375 10.602 1 92.88 8 ILE B C 1
ATOM 5587 O O . ILE B 1 8 ? 28.75 -18.547 10.664 1 92.88 8 ILE B O 1
ATOM 5591 N N . GLN B 1 9 ? 30.547 -18.109 9.555 1 94.19 9 GLN B N 1
ATOM 5592 C CA . GLN B 1 9 ? 29.844 -18.062 8.273 1 94.19 9 GLN B CA 1
ATOM 5593 C C . GLN B 1 9 ? 29.25 -19.438 7.938 1 94.19 9 GLN B C 1
ATOM 5595 O O . GLN B 1 9 ? 28.109 -19.516 7.48 1 94.19 9 GLN B O 1
ATOM 5600 N N . LEU B 1 10 ? 30.031 -20.438 8.133 1 95.06 10 LEU B N 1
ATOM 5601 C CA . LEU B 1 10 ? 29.578 -21.781 7.848 1 95.06 10 LEU B CA 1
ATOM 5602 C C . LEU B 1 10 ? 28.422 -22.172 8.766 1 95.06 10 LEU B C 1
ATOM 5604 O O . LEU B 1 10 ? 27.453 -22.797 8.32 1 95.06 10 LEU B O 1
ATOM 5608 N N . ILE B 1 11 ? 28.547 -21.844 9.961 1 96.5 11 ILE B N 1
ATOM 5609 C CA . ILE B 1 11 ? 27.484 -22.156 10.922 1 96.5 11 ILE B CA 1
ATOM 5610 C C . ILE B 1 11 ? 26.219 -21.391 10.555 1 96.5 11 ILE B C 1
ATOM 5612 O O . ILE B 1 11 ? 25.109 -21.953 10.633 1 96.5 11 ILE B O 1
ATOM 5616 N N . THR B 1 12 ? 26.391 -20.109 10.219 1 96.12 12 THR B N 1
ATOM 5617 C CA . THR B 1 12 ? 25.234 -19.297 9.836 1 96.12 12 THR B CA 1
ATOM 5618 C C . THR B 1 12 ? 24.562 -19.875 8.594 1 96.12 12 THR B C 1
ATOM 5620 O O . THR B 1 12 ? 23.328 -19.891 8.508 1 96.12 12 THR B O 1
ATOM 5623 N N . LEU B 1 13 ? 25.312 -20.328 7.676 1 97.06 13 LEU B N 1
ATOM 5624 C CA . LEU B 1 13 ? 24.766 -20.906 6.457 1 97.06 13 LEU B CA 1
ATOM 5625 C C . LEU B 1 13 ? 24.031 -22.203 6.758 1 97.06 13 LEU B C 1
ATOM 5627 O O . LEU B 1 13 ? 22.953 -22.469 6.219 1 97.06 13 LEU B O 1
ATOM 5631 N N . LEU B 1 14 ? 24.609 -23.016 7.641 1 97.88 14 LEU B N 1
ATOM 5632 C CA . LEU B 1 14 ? 23.984 -24.281 8.008 1 97.88 14 LEU B CA 1
ATOM 5633 C C . LEU B 1 14 ? 22.672 -24.047 8.742 1 97.88 14 LEU B C 1
ATOM 5635 O O . LEU B 1 14 ? 21.688 -24.75 8.508 1 97.88 14 LEU B O 1
ATOM 5639 N N . LEU B 1 15 ? 22.688 -23.094 9.578 1 97.75 15 LEU B N 1
ATOM 5640 C CA . LEU B 1 15 ? 21.469 -22.766 10.305 1 97.75 15 LEU B CA 1
ATOM 5641 C C . LEU B 1 15 ? 20.406 -22.219 9.352 1 97.75 15 LEU B C 1
ATOM 5643 O O . LEU B 1 15 ? 19.219 -22.453 9.539 1 97.75 15 LEU B O 1
ATOM 5647 N N . SER B 1 16 ? 20.844 -21.438 8.383 1 98 16 SER B N 1
ATOM 5648 C CA . SER B 1 16 ? 19.906 -20.922 7.387 1 98 16 SER B CA 1
ATOM 5649 C C . SER B 1 16 ? 19.297 -22.047 6.566 1 98 16 SER B C 1
ATOM 5651 O O . SER B 1 16 ? 18.109 -22.016 6.238 1 98 16 SER B O 1
ATOM 5653 N N . CYS B 1 17 ? 20.109 -23.031 6.23 1 98.31 17 CYS B N 1
ATOM 5654 C CA . CYS B 1 17 ? 19.609 -24.203 5.504 1 98.31 17 CYS B CA 1
ATOM 5655 C C . CYS B 1 17 ? 18.594 -24.969 6.34 1 98.31 17 CYS B C 1
ATOM 5657 O O . CYS B 1 17 ? 17.531 -25.359 5.84 1 98.31 17 CYS B O 1
ATOM 5659 N N . LEU B 1 18 ? 18.922 -25.109 7.582 1 98.06 18 LEU B N 1
ATOM 5660 C CA . LEU B 1 18 ? 18.031 -25.812 8.492 1 98.06 18 LEU B CA 1
ATOM 5661 C C . LEU B 1 18 ? 16.719 -25.047 8.664 1 98.06 18 LEU B C 1
ATOM 5663 O O . LEU B 1 18 ? 15.641 -25.641 8.672 1 98.06 18 LEU B O 1
ATOM 5667 N N . LEU B 1 19 ? 16.844 -23.766 8.805 1 97.56 19 LEU B N 1
ATOM 5668 C CA . LEU B 1 19 ? 15.656 -22.938 8.953 1 97.56 19 LEU B CA 1
ATOM 5669 C C . LEU B 1 19 ? 14.773 -23 7.715 1 97.56 19 LEU B C 1
ATOM 5671 O O . LEU B 1 19 ? 13.547 -23.062 7.82 1 97.56 19 LEU B O 1
ATOM 5675 N N . ALA B 1 20 ? 15.398 -22.984 6.543 1 97.94 20 ALA B N 1
ATOM 5676 C CA . ALA B 1 20 ? 14.656 -23.062 5.289 1 97.94 20 ALA B CA 1
ATOM 5677 C C . ALA B 1 20 ? 13.836 -24.344 5.219 1 97.94 20 ALA B C 1
ATOM 5679 O O . ALA B 1 20 ? 12.688 -24.328 4.766 1 97.94 20 ALA B O 1
ATOM 5680 N N . PHE B 1 21 ? 14.367 -25.406 5.668 1 97.56 21 PHE B N 1
ATOM 5681 C CA . PHE B 1 21 ? 13.703 -26.703 5.633 1 97.56 21 PHE B CA 1
ATOM 5682 C C . PHE B 1 21 ? 12.617 -26.797 6.699 1 97.56 21 PHE B C 1
ATOM 5684 O O . PHE B 1 21 ? 11.492 -27.188 6.41 1 97.56 21 PHE B O 1
ATOM 5691 N N . LEU B 1 22 ? 12.852 -26.328 7.898 1 96.81 22 LEU B N 1
ATOM 5692 C CA . LEU B 1 22 ? 11.961 -26.516 9.039 1 96.81 22 LEU B CA 1
ATOM 5693 C C . LEU B 1 22 ? 10.75 -25.594 8.938 1 96.81 22 LEU B C 1
ATOM 5695 O O . LEU B 1 22 ? 9.633 -26 9.266 1 96.81 22 LEU B O 1
ATOM 5699 N N . ILE B 1 23 ? 10.914 -24.406 8.516 1 96.31 23 ILE B N 1
ATOM 5700 C CA . ILE B 1 23 ? 9.836 -23.422 8.477 1 96.31 23 ILE B CA 1
ATOM 5701 C C . ILE B 1 23 ? 8.789 -23.859 7.453 1 96.31 23 ILE B C 1
ATOM 5703 O O . ILE B 1 23 ? 7.609 -23.516 7.578 1 96.31 23 ILE B O 1
ATOM 5707 N N . ARG B 1 24 ? 9.102 -24.672 6.488 1 96.25 24 ARG B N 1
ATOM 5708 C CA . ARG B 1 24 ? 8.219 -25.109 5.41 1 96.25 24 ARG B CA 1
ATOM 5709 C C . ARG B 1 24 ? 7.52 -26.406 5.773 1 96.25 24 ARG B C 1
ATOM 5711 O O . ARG B 1 24 ? 6.754 -26.953 4.973 1 96.25 24 ARG B O 1
ATOM 5718 N N . GLN B 1 25 ? 7.785 -26.906 7.008 1 94.44 25 GLN B N 1
ATOM 5719 C CA . GLN B 1 25 ? 7.199 -28.172 7.441 1 94.44 25 GLN B CA 1
ATOM 5720 C C . GLN B 1 25 ? 5.938 -27.938 8.266 1 94.44 25 GLN B C 1
ATOM 5722 O O . GLN B 1 25 ? 5.262 -28.891 8.656 1 94.44 25 GLN B O 1
ATOM 5727 N N . PHE B 1 26 ? 5.559 -26.75 8.477 1 91.69 26 PHE B N 1
ATOM 5728 C CA . PHE B 1 26 ? 4.391 -26.469 9.305 1 91.69 26 PHE B CA 1
ATOM 5729 C C . PHE B 1 26 ? 3.143 -27.109 8.719 1 91.69 26 PHE B C 1
ATOM 5731 O O . PHE B 1 26 ? 2.297 -27.625 9.453 1 91.69 26 PHE B O 1
ATOM 5738 N N . ALA B 1 27 ? 3.027 -27.078 7.418 1 87.44 27 ALA B N 1
ATOM 5739 C CA . ALA B 1 27 ? 1.866 -27.688 6.773 1 87.44 27 ALA B CA 1
ATOM 5740 C C . ALA B 1 27 ? 1.789 -29.188 7.074 1 87.44 27 ALA B C 1
ATOM 5742 O O . ALA B 1 27 ? 0.702 -29.734 7.285 1 87.44 27 ALA B O 1
ATOM 5743 N N . ASN B 1 28 ? 2.896 -29.844 7.113 1 90.19 28 ASN B N 1
ATOM 5744 C CA . ASN B 1 28 ? 2.963 -31.281 7.355 1 90.19 28 ASN B CA 1
ATOM 5745 C C . ASN B 1 28 ? 2.74 -31.609 8.828 1 90.19 28 ASN B C 1
ATOM 5747 O O . ASN B 1 28 ? 2.184 -32.656 9.156 1 90.19 28 ASN B O 1
ATOM 5751 N N . VAL B 1 29 ? 3.184 -30.719 9.672 1 88.69 29 VAL B N 1
ATOM 5752 C CA . VAL B 1 29 ? 3.146 -31 11.102 1 88.69 29 VAL B CA 1
ATOM 5753 C C . VAL B 1 29 ? 1.753 -30.703 11.656 1 88.69 29 VAL B C 1
ATOM 5755 O O . VAL B 1 29 ? 1.24 -31.438 12.492 1 88.69 29 VAL B O 1
ATOM 5758 N N . ILE B 1 30 ? 1.157 -29.672 11.234 1 83.44 30 ILE B N 1
ATOM 5759 C CA . ILE B 1 30 ? -0.149 -29.25 11.734 1 83.44 30 ILE B CA 1
ATOM 5760 C C . ILE B 1 30 ? -1.234 -30.156 11.156 1 83.44 30 ILE B C 1
ATOM 5762 O O . ILE B 1 30 ? -2.176 -30.531 11.859 1 83.44 30 ILE B O 1
ATOM 5766 N N . ASN B 1 31 ? -1.074 -30.453 9.953 1 81.12 31 ASN B N 1
ATOM 5767 C CA . ASN B 1 31 ? -2.053 -31.312 9.297 1 81.12 31 ASN B CA 1
ATOM 5768 C C . ASN B 1 31 ? -1.492 -32.719 9.062 1 81.12 31 ASN B C 1
ATOM 5770 O O . ASN B 1 31 ? -0.818 -33.281 9.93 1 81.12 31 ASN B O 1
ATOM 5774 N N . GLU B 1 32 ? -1.642 -33.344 8.039 1 85.25 32 GLU B N 1
ATOM 5775 C CA . GLU B 1 32 ? -1.061 -34.594 7.559 1 85.25 32 GLU B CA 1
ATOM 5776 C C . GLU B 1 32 ? -0.271 -34.375 6.273 1 85.25 32 GLU B C 1
ATOM 5778 O O . GLU B 1 32 ? -0.6 -33.469 5.477 1 85.25 32 GLU B O 1
ATOM 5783 N N . PRO B 1 33 ? 0.866 -35 6.246 1 89.75 33 PRO B N 1
ATOM 5784 C CA . PRO B 1 33 ? 1.636 -34.875 5.008 1 89.75 33 PRO B CA 1
ATOM 5785 C C . PRO B 1 33 ? 0.878 -35.375 3.789 1 89.75 33 PRO B C 1
ATOM 5787 O O . PRO B 1 33 ? 0.734 -36.594 3.617 1 89.75 33 PRO B O 1
ATOM 5790 N N . LEU B 1 34 ? 0.293 -34.5 3.09 1 89.25 34 LEU B N 1
ATOM 5791 C CA . LEU B 1 34 ? -0.479 -34.812 1.896 1 89.25 34 LEU B CA 1
ATOM 5792 C C . LEU B 1 34 ? -0.229 -33.812 0.788 1 89.25 34 LEU B C 1
ATOM 5794 O O . LEU B 1 34 ? 0.267 -32.719 1.047 1 89.25 34 LEU B O 1
ATOM 5798 N N . ILE B 1 35 ? -0.435 -34.281 -0.405 1 91.62 35 ILE B N 1
ATOM 5799 C CA . ILE B 1 35 ? -0.419 -33.344 -1.538 1 91.62 35 ILE B CA 1
ATOM 5800 C C . ILE B 1 35 ? -1.716 -32.562 -1.568 1 91.62 35 ILE B C 1
ATOM 5802 O O . ILE B 1 35 ? -2.803 -33.125 -1.717 1 91.62 35 ILE B O 1
ATOM 5806 N N . HIS B 1 36 ? -1.424 -31.328 -1.312 1 85.5 36 HIS B N 1
ATOM 5807 C CA . HIS B 1 36 ? -2.641 -30.531 -1.212 1 85.5 36 HIS B CA 1
ATOM 5808 C C . HIS B 1 36 ? -2.742 -29.531 -2.361 1 85.5 36 HIS B C 1
ATOM 5810 O O . HIS B 1 36 ? -1.864 -29.484 -3.225 1 85.5 36 HIS B O 1
ATOM 5816 N N . GLU B 1 37 ? -3.779 -28.875 -2.66 1 85.56 37 GLU B N 1
ATOM 5817 C CA . GLU B 1 37 ? -4.117 -27.922 -3.707 1 85.56 37 GLU B CA 1
ATOM 5818 C C . GLU B 1 37 ? -4.574 -28.625 -4.98 1 85.56 37 GLU B C 1
ATOM 5820 O O . GLU B 1 37 ? -4.574 -29.859 -5.043 1 85.56 37 GLU B O 1
ATOM 5825 N N . PHE B 1 38 ? -4.855 -27.969 -5.969 1 89.75 38 PHE B N 1
ATOM 5826 C CA . PHE B 1 38 ? -5.488 -28.531 -7.16 1 89.75 38 PHE B CA 1
ATOM 5827 C C . PHE B 1 38 ? -4.438 -28.969 -8.18 1 89.75 38 PHE B C 1
ATOM 5829 O O . PHE B 1 38 ? -4.348 -30.141 -8.516 1 89.75 38 PHE B O 1
ATOM 5836 N N . ASP B 1 39 ? -3.49 -28.172 -8.5 1 91.31 39 ASP B N 1
ATOM 5837 C CA . ASP B 1 39 ? -2.508 -28.438 -9.547 1 91.31 39 ASP B CA 1
ATOM 5838 C C . ASP B 1 39 ? -1.527 -29.531 -9.109 1 91.31 39 ASP B C 1
ATOM 5840 O O . ASP B 1 39 ? -1.146 -30.391 -9.906 1 91.31 39 ASP B O 1
ATOM 5844 N N . PRO B 1 40 ? -1.216 -29.547 -7.895 1 94.38 40 PRO B N 1
ATOM 5845 C CA . PRO B 1 40 ? -0.276 -30.578 -7.445 1 94.38 40 PRO B CA 1
ATOM 5846 C C . PRO B 1 40 ? -0.81 -32 -7.648 1 94.38 40 PRO B C 1
ATOM 5848 O O . PRO B 1 40 ? -0.028 -32.938 -7.805 1 94.38 40 PRO B O 1
ATOM 5851 N N . GLN B 1 41 ? -2.113 -32.094 -7.672 1 94.44 41 GLN B N 1
ATOM 5852 C CA . GLN B 1 41 ? -2.688 -33.438 -7.879 1 94.44 41 GLN B CA 1
ATOM 5853 C C . GLN B 1 41 ? -2.428 -33.938 -9.297 1 94.44 41 GLN B C 1
ATOM 5855 O O . GLN B 1 41 ? -2.256 -35.125 -9.516 1 94.44 41 GLN B O 1
ATOM 5860 N N . PHE B 1 42 ? -2.48 -33.031 -10.164 1 95.5 42 PHE B N 1
ATOM 5861 C CA . PHE B 1 42 ? -2.111 -33.406 -11.523 1 95.5 42 PHE B CA 1
ATOM 5862 C C . PHE B 1 42 ? -0.656 -33.844 -11.586 1 95.5 42 PHE B C 1
ATOM 5864 O O . PHE B 1 42 ? -0.345 -34.875 -12.195 1 95.5 42 PHE B O 1
ATOM 5871 N N . ASN B 1 43 ? 0.25 -33.156 -11 1 96.88 43 ASN B N 1
ATOM 5872 C CA . ASN B 1 43 ? 1.672 -33.469 -10.984 1 96.88 43 ASN B CA 1
ATOM 5873 C C . ASN B 1 43 ? 1.936 -34.781 -10.273 1 96.88 43 ASN B C 1
ATOM 5875 O O . ASN B 1 43 ? 2.822 -35.562 -10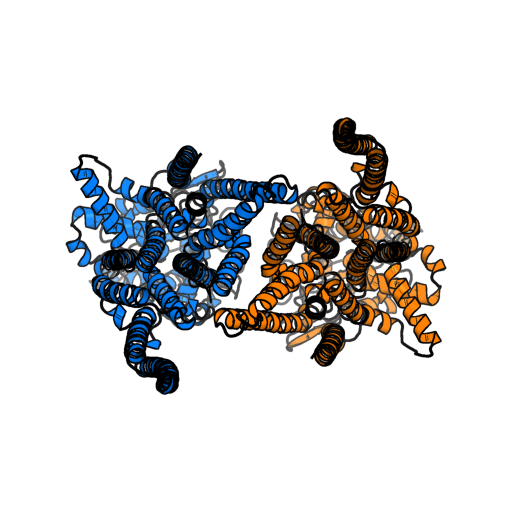.672 1 96.88 43 ASN B O 1
ATOM 5879 N N . TRP B 1 44 ? 1.178 -35 -9.266 1 96.38 44 TRP B N 1
ATOM 5880 C CA . TRP B 1 44 ? 1.292 -36.25 -8.531 1 96.38 44 TRP B CA 1
ATOM 5881 C C . TRP B 1 44 ? 0.929 -37.438 -9.414 1 96.38 44 TRP B C 1
ATOM 5883 O O . TRP B 1 44 ? 1.666 -38.438 -9.477 1 96.38 44 TRP B O 1
ATOM 5893 N N . ARG B 1 45 ? -0.163 -37.312 -10.117 1 95.81 45 ARG B N 1
ATOM 5894 C CA . ARG B 1 45 ? -0.603 -38.375 -11.008 1 95.81 45 ARG B CA 1
ATOM 5895 C C . ARG B 1 45 ? 0.419 -38.625 -12.117 1 95.81 45 ARG B C 1
ATOM 5897 O O . ARG B 1 45 ? 0.7 -39.781 -12.469 1 95.81 45 ARG B O 1
ATOM 5904 N N . CYS B 1 46 ? 0.934 -37.625 -12.602 1 96.69 46 CYS B N 1
ATOM 5905 C CA . CYS B 1 46 ? 1.955 -37.719 -13.633 1 96.69 46 CYS B CA 1
ATOM 5906 C C . CYS B 1 46 ? 3.199 -38.438 -13.102 1 96.69 46 CYS B C 1
ATOM 5908 O O . CYS B 1 46 ? 3.785 -39.281 -13.781 1 96.69 46 CYS B O 1
ATOM 5910 N N . THR B 1 47 ? 3.607 -38.094 -11.922 1 97.69 47 THR B N 1
ATOM 5911 C CA . THR B 1 47 ? 4.793 -38.688 -11.32 1 97.69 47 THR B CA 1
ATOM 5912 C C . THR B 1 47 ? 4.57 -40.188 -11.07 1 97.69 47 THR B C 1
ATOM 5914 O O . THR B 1 47 ? 5.492 -41 -11.227 1 97.69 47 THR B O 1
ATOM 5917 N N . GLN B 1 48 ? 3.354 -40.531 -10.656 1 96.75 48 GLN B N 1
ATOM 5918 C CA . GLN B 1 48 ? 3.023 -41.938 -10.477 1 96.75 48 GLN B CA 1
ATOM 5919 C C . GLN B 1 48 ? 3.162 -42.688 -11.789 1 96.75 48 GLN B C 1
ATOM 5921 O O . GLN B 1 48 ? 3.689 -43.812 -11.812 1 96.75 48 GLN B O 1
ATOM 5926 N N . TYR B 1 49 ? 2.658 -42.062 -12.797 1 96.5 49 TYR B N 1
ATOM 5927 C CA . TYR B 1 49 ? 2.762 -42.688 -14.109 1 96.5 49 TYR B CA 1
ATOM 5928 C C . TYR B 1 49 ? 4.219 -42.906 -14.5 1 96.5 49 TYR B C 1
ATOM 5930 O O . TYR B 1 49 ? 4.586 -43.969 -15.008 1 96.5 49 TYR B O 1
ATOM 5938 N N . ILE B 1 50 ? 5.043 -41.969 -14.297 1 97.56 50 ILE B N 1
ATOM 5939 C CA . ILE B 1 50 ? 6.457 -42.031 -14.648 1 97.56 50 ILE B CA 1
ATOM 5940 C C . ILE B 1 50 ? 7.137 -43.125 -13.812 1 97.56 50 ILE B C 1
ATOM 5942 O O . ILE B 1 50 ? 7.969 -43.875 -14.328 1 97.56 50 ILE B O 1
ATOM 5946 N N . ASP B 1 51 ? 6.855 -43.125 -12.547 1 96.69 51 ASP B N 1
ATOM 5947 C CA . ASP B 1 51 ? 7.441 -44.125 -11.648 1 96.69 51 ASP B CA 1
ATOM 5948 C C . ASP B 1 51 ? 7.113 -45.531 -12.102 1 96.69 51 ASP B C 1
ATOM 5950 O O . ASP B 1 51 ? 7.949 -46.438 -12 1 96.69 51 ASP B O 1
ATOM 5954 N N . ASN B 1 52 ? 5.891 -45.75 -12.633 1 95.94 52 ASN B N 1
ATOM 5955 C CA . ASN B 1 52 ? 5.422 -47.062 -12.992 1 95.94 52 ASN B CA 1
ATOM 5956 C C . ASN B 1 52 ? 5.824 -47.438 -14.414 1 95.94 52 ASN B C 1
ATOM 5958 O O . ASN B 1 52 ? 6.074 -48.625 -14.711 1 95.94 52 ASN B O 1
ATOM 5962 N N . HIS B 1 53 ? 5.863 -46.469 -15.344 1 95.88 53 HIS B N 1
ATOM 5963 C CA . HIS B 1 53 ? 6.012 -46.781 -16.75 1 95.88 53 HIS B CA 1
ATOM 5964 C C . HIS B 1 53 ? 7.355 -46.312 -17.297 1 95.88 53 HIS B C 1
ATOM 5966 O O . HIS B 1 53 ? 7.816 -46.781 -18.344 1 95.88 53 HIS B O 1
ATOM 5972 N N . GLY B 1 54 ? 7.863 -45.25 -16.672 1 94.69 54 GLY B N 1
ATOM 5973 C CA . GLY B 1 54 ? 9.164 -44.781 -17.125 1 94.69 54 GLY B CA 1
ATOM 5974 C C . GLY B 1 54 ? 9.125 -43.375 -17.734 1 94.69 54 GLY B C 1
ATOM 5975 O O . GLY B 1 54 ? 8.047 -42.844 -17.969 1 94.69 54 GLY B O 1
ATOM 5976 N N . LEU B 1 55 ? 10.32 -42.844 -18.031 1 94.69 55 LEU B N 1
ATOM 5977 C CA . LEU B 1 55 ? 10.477 -41.5 -18.5 1 94.69 55 LEU B CA 1
ATOM 5978 C C . LEU B 1 55 ? 10.039 -41.375 -19.953 1 94.69 55 LEU B C 1
ATOM 5980 O O . LEU B 1 55 ? 9.352 -40.406 -20.328 1 94.69 55 LEU B O 1
ATOM 5984 N N . TYR B 1 56 ? 10.352 -42.312 -20.781 1 93.19 56 TYR B N 1
ATOM 5985 C CA . TYR B 1 56 ? 10.078 -42.25 -22.219 1 93.19 56 TYR B CA 1
ATOM 5986 C C . TYR B 1 56 ? 8.594 -42.469 -22.5 1 93.19 56 TYR B C 1
ATOM 5988 O O . TYR B 1 56 ? 8.016 -41.812 -23.375 1 93.19 56 TYR B O 1
ATOM 5996 N N . GLU B 1 57 ? 7.984 -43.312 -21.812 1 94.75 57 GLU B N 1
ATOM 5997 C CA . GLU B 1 57 ? 6.566 -43.594 -22 1 94.75 57 GLU B CA 1
ATOM 5998 C C . GLU B 1 57 ? 5.703 -42.406 -21.609 1 94.75 57 GLU B C 1
ATOM 6000 O O . GLU B 1 57 ? 4.621 -42.219 -22.172 1 94.75 57 GLU B O 1
ATOM 6005 N N . PHE B 1 58 ? 6.219 -41.688 -20.703 1 95.94 58 PHE B N 1
ATOM 6006 C CA . PHE B 1 58 ? 5.477 -40.5 -20.266 1 95.94 58 PHE B CA 1
ATOM 6007 C C . PHE B 1 58 ? 5.305 -39.531 -21.422 1 95.94 58 PHE B C 1
ATOM 6009 O O . PHE B 1 58 ? 4.258 -38.875 -21.547 1 95.94 58 PHE B O 1
ATOM 6016 N N . LEU B 1 59 ? 6.27 -39.375 -22.281 1 93.5 59 LEU B N 1
ATOM 6017 C CA . LEU B 1 59 ? 6.234 -38.406 -23.391 1 93.5 59 LEU B CA 1
ATOM 6018 C C . LEU B 1 59 ? 5.129 -38.75 -24.375 1 93.5 59 LEU B C 1
ATOM 6020 O O . LEU B 1 59 ? 4.633 -37.875 -25.094 1 93.5 59 LEU B O 1
ATOM 6024 N N . GLY B 1 60 ? 4.699 -39.969 -24.391 1 92.56 60 GLY B N 1
ATOM 6025 C CA . GLY B 1 60 ? 3.623 -40.375 -25.266 1 92.56 60 GLY B CA 1
ATOM 6026 C C . GLY B 1 60 ? 2.328 -40.688 -24.531 1 92.56 60 GLY B C 1
ATOM 6027 O O . GLY B 1 60 ? 1.38 -41.188 -25.109 1 92.56 60 GLY B O 1
ATOM 6028 N N . TRP B 1 61 ? 2.254 -40.312 -23.266 1 94.69 61 TRP B N 1
ATOM 6029 C CA . TRP B 1 61 ? 1.086 -40.625 -22.453 1 94.69 61 TRP B CA 1
ATOM 6030 C C . TRP B 1 61 ? -0.124 -39.812 -22.891 1 94.69 61 TRP B C 1
ATOM 6032 O O . TRP B 1 61 ? -0.072 -38.562 -22.922 1 94.69 61 TRP B O 1
ATOM 6042 N N . PHE B 1 62 ? -1.18 -40.469 -23.312 1 94.5 62 PHE B N 1
ATOM 6043 C CA . PHE B 1 62 ? -2.479 -39.875 -23.625 1 94.5 62 PHE B CA 1
ATOM 6044 C C . PHE B 1 62 ? -3.502 -40.25 -22.547 1 94.5 62 PHE B C 1
ATOM 6046 O O . PHE B 1 62 ? -3.852 -41.406 -22.391 1 94.5 62 PHE B O 1
ATOM 6053 N N . ASP B 1 63 ? -3.941 -39.281 -21.828 1 93.31 63 ASP B N 1
ATOM 6054 C CA . ASP B 1 63 ? -4.91 -39.469 -20.75 1 93.31 63 ASP B CA 1
ATOM 6055 C C . ASP B 1 63 ? -6.34 -39.406 -21.281 1 93.31 63 ASP B C 1
ATOM 6057 O O . ASP B 1 63 ? -6.82 -38.344 -21.656 1 93.31 63 ASP B O 1
ATOM 6061 N N . ASN B 1 64 ? -7.082 -40.469 -21.203 1 91.62 64 ASN B N 1
ATOM 6062 C CA . ASN B 1 64 ? -8.422 -40.562 -21.781 1 91.62 64 ASN B CA 1
ATOM 6063 C C . ASN B 1 64 ? -9.492 -40.125 -20.766 1 91.62 64 ASN B C 1
ATOM 6065 O O . ASN B 1 64 ? -10.633 -39.875 -21.141 1 91.62 64 ASN B O 1
ATOM 6069 N N . ILE B 1 65 ? -9.156 -39.969 -19.578 1 92.44 65 ILE B N 1
ATOM 6070 C CA . ILE B 1 65 ? -10.188 -39.688 -18.594 1 92.44 65 ILE B CA 1
ATOM 6071 C C . ILE B 1 65 ? -10.242 -38.188 -18.312 1 92.44 65 ILE B C 1
ATOM 6073 O O . ILE B 1 65 ? -11.195 -37.688 -17.703 1 92.44 65 ILE B O 1
ATOM 6077 N N . SER B 1 66 ? -9.18 -37.5 -18.734 1 92.75 66 SER B N 1
ATOM 6078 C CA . SER B 1 66 ? -9.203 -36.062 -18.609 1 92.75 66 SER B CA 1
ATOM 6079 C C . SER B 1 66 ? -9.812 -35.406 -19.859 1 92.75 66 SER B C 1
ATOM 6081 O O . SER B 1 66 ? -9.617 -35.875 -20.969 1 92.75 66 SER B O 1
ATOM 6083 N N . TRP B 1 67 ? -10.578 -34.344 -19.641 1 93.69 67 TRP B N 1
ATOM 6084 C CA . TRP B 1 67 ? -11.219 -33.625 -20.719 1 93.69 67 TRP B CA 1
ATOM 6085 C C . TRP B 1 67 ? -12.023 -34.531 -21.609 1 93.69 67 TRP B C 1
ATOM 6087 O O . TRP B 1 67 ? -11.93 -34.469 -22.844 1 93.69 67 TRP B O 1
ATOM 6097 N N . TYR B 1 68 ? -12.75 -35.344 -20.953 1 90.44 68 TYR B N 1
ATOM 6098 C CA . TYR B 1 68 ? -13.633 -36.219 -21.703 1 90.44 68 TYR B CA 1
ATOM 6099 C C . TYR B 1 68 ? -14.602 -35.438 -22.562 1 90.44 68 TYR B C 1
ATOM 6101 O O . TYR B 1 68 ? -15.195 -34.438 -22.109 1 90.44 68 TYR B O 1
ATOM 6109 N N . PRO B 1 69 ? -14.852 -35.812 -23.844 1 89.88 69 PRO B N 1
ATOM 6110 C CA . PRO B 1 69 ? -14.391 -37.031 -24.531 1 89.88 69 PRO B CA 1
ATOM 6111 C C . PRO B 1 69 ? -13.109 -36.781 -25.344 1 89.88 69 PRO B 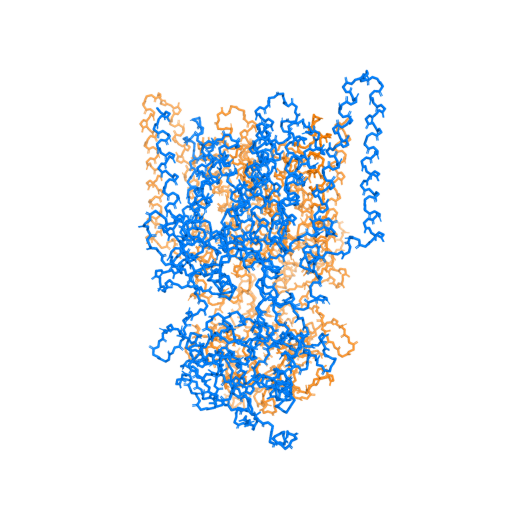C 1
ATOM 6113 O O . PRO B 1 69 ? -12.602 -37.688 -25.984 1 89.88 69 PRO B O 1
ATOM 6116 N N . GLN B 1 70 ? -12.57 -35.688 -25.266 1 89.31 70 GLN B N 1
ATOM 6117 C CA . GLN B 1 70 ? -11.414 -35.312 -26.094 1 89.31 70 GLN B CA 1
ATOM 6118 C C . GLN B 1 70 ? -10.141 -36 -25.578 1 89.31 70 GLN B C 1
ATOM 6120 O O . GLN B 1 70 ? -9.312 -36.469 -26.375 1 89.31 70 GLN B O 1
ATOM 6125 N N . GLY B 1 71 ? -10.016 -36.094 -24.312 1 91.12 71 GLY B N 1
ATOM 6126 C CA . GLY B 1 71 ? -8.766 -36.562 -23.719 1 91.12 71 GLY B CA 1
ATOM 6127 C C . GLY B 1 71 ? -7.672 -35.5 -23.734 1 91.12 71 GLY B C 1
ATOM 6128 O O . GLY B 1 71 ? -7.891 -34.375 -24.172 1 91.12 71 GLY B O 1
ATOM 6129 N N . ARG B 1 72 ? -6.461 -35.812 -23.172 1 93.44 72 ARG B N 1
ATOM 6130 C CA . ARG B 1 72 ? -5.352 -34.875 -23.078 1 93.44 72 ARG B CA 1
ATOM 6131 C C . ARG B 1 72 ? -4.023 -35.562 -23.375 1 93.44 72 ARG B C 1
ATOM 6133 O O . ARG B 1 72 ? -3.695 -36.562 -22.75 1 93.44 72 ARG B O 1
ATOM 6140 N N . PRO B 1 73 ? -3.367 -35.125 -24.422 1 93.5 73 PRO B N 1
ATOM 6141 C CA . PRO B 1 73 ? -1.99 -35.594 -24.594 1 93.5 73 PRO B CA 1
ATOM 6142 C C . PRO B 1 73 ? -1.038 -35 -23.547 1 93.5 73 PRO B C 1
ATOM 6144 O O . PRO B 1 73 ? -0.351 -34.031 -23.812 1 93.5 73 PRO B O 1
ATOM 6147 N N . VAL B 1 74 ? -0.909 -35.625 -22.453 1 94.06 74 VAL B N 1
ATOM 6148 C CA . VAL B 1 74 ? -0.199 -35.125 -21.281 1 94.06 74 VAL B CA 1
ATOM 6149 C C . VAL B 1 74 ? 1.283 -34.969 -21.609 1 94.06 74 VAL B C 1
ATOM 6151 O O . VAL B 1 74 ? 1.903 -33.969 -21.234 1 94.06 74 VAL B O 1
ATOM 6154 N N . GLY B 1 75 ? 1.876 -35.844 -22.297 1 91.56 75 GLY B N 1
ATOM 6155 C CA . GLY B 1 75 ? 3.291 -35.781 -22.625 1 91.56 75 GLY B CA 1
ATOM 6156 C C . GLY B 1 75 ? 3.666 -34.531 -23.422 1 91.56 75 GLY B C 1
ATOM 6157 O O . GLY B 1 75 ? 4.758 -33.969 -23.25 1 91.56 75 GLY B O 1
ATOM 6158 N N . GLU B 1 76 ? 2.729 -34.062 -24.172 1 91.5 76 GLU B N 1
ATOM 6159 C CA . GLU B 1 76 ? 3.01 -32.938 -25.047 1 91.5 76 GLU B CA 1
ATOM 6160 C C . GLU B 1 76 ? 2.529 -31.625 -24.422 1 91.5 76 GLU B C 1
ATOM 6162 O O . GLU B 1 76 ? 2.904 -30.531 -24.875 1 91.5 76 GLU B O 1
ATOM 6167 N N . THR B 1 77 ? 1.839 -31.703 -23.375 1 91.19 77 THR B N 1
ATOM 6168 C CA . THR B 1 77 ? 1.222 -30.484 -22.859 1 91.19 77 THR B CA 1
ATOM 6169 C C . THR B 1 77 ? 1.659 -30.219 -21.422 1 91.19 77 THR B C 1
ATOM 6171 O O . THR B 1 77 ? 1.114 -29.328 -20.766 1 91.19 77 THR B O 1
ATOM 6174 N N . ALA B 1 78 ? 2.506 -30.953 -20.906 1 93.12 78 ALA B N 1
ATOM 6175 C CA . ALA B 1 78 ? 2.982 -30.75 -19.547 1 93.12 78 ALA B CA 1
ATOM 6176 C C . ALA B 1 78 ? 4.496 -30.562 -19.516 1 93.12 78 ALA B C 1
ATOM 6178 O O . ALA B 1 78 ? 5.195 -30.953 -20.453 1 93.12 78 ALA B O 1
ATOM 6179 N N . TYR B 1 79 ? 5.016 -29.875 -18.531 1 95.31 79 TYR B N 1
ATOM 6180 C CA . TYR B 1 79 ? 6.445 -29.766 -18.25 1 95.31 79 TYR B CA 1
ATOM 6181 C C . TYR B 1 79 ? 6.922 -30.906 -17.359 1 95.31 79 TYR B C 1
ATOM 6183 O O . TYR B 1 79 ? 6.598 -30.938 -16.172 1 95.31 79 TYR B O 1
ATOM 6191 N N . PRO B 1 80 ? 7.711 -31.766 -17.812 1 95.88 80 PRO B N 1
ATOM 6192 C CA . PRO B 1 80 ? 8.016 -32.969 -17.062 1 95.88 80 PRO B CA 1
ATOM 6193 C C . PRO B 1 80 ? 9.148 -32.781 -16.047 1 95.88 80 PRO B C 1
ATOM 6195 O O . PRO B 1 80 ? 9.445 -33.688 -15.281 1 95.88 80 PRO B O 1
ATOM 6198 N N . GLY B 1 81 ? 9.773 -31.609 -16.016 1 96.56 81 GLY B N 1
ATOM 6199 C CA . GLY B 1 81 ? 10.969 -31.375 -15.219 1 96.56 81 GLY B CA 1
ATOM 6200 C C . GLY B 1 81 ? 10.797 -31.75 -13.758 1 96.56 81 GLY B C 1
ATOM 6201 O O . GLY B 1 81 ? 11.594 -32.5 -13.203 1 96.56 81 GLY B O 1
ATOM 6202 N N . LEU B 1 82 ? 9.789 -31.266 -13.109 1 97.25 82 LEU B N 1
ATOM 6203 C CA . LEU B 1 82 ? 9.516 -31.547 -11.703 1 97.25 82 LEU B CA 1
ATOM 6204 C C . LEU B 1 82 ? 9.258 -33.031 -11.477 1 97.25 82 LEU B C 1
ATOM 6206 O O . LEU B 1 82 ? 9.812 -33.625 -10.547 1 97.25 82 LEU B O 1
ATOM 6210 N N . MET B 1 83 ? 8.469 -33.656 -12.336 1 97.62 83 MET B N 1
ATOM 6211 C CA . MET B 1 83 ? 8.094 -35.062 -12.219 1 97.62 83 MET B CA 1
ATOM 6212 C C . MET B 1 83 ? 9.305 -35.969 -12.422 1 97.62 83 MET B C 1
ATOM 6214 O O . MET B 1 83 ? 9.492 -36.938 -11.695 1 97.62 83 MET B O 1
ATOM 6218 N N . TYR B 1 84 ? 10.07 -35.562 -13.391 1 97.5 84 TYR B N 1
ATOM 6219 C CA . TYR B 1 84 ? 11.305 -36.312 -13.625 1 97.5 84 TYR B CA 1
ATOM 6220 C C . TYR B 1 84 ? 12.203 -36.25 -12.398 1 97.5 84 TYR B C 1
ATOM 6222 O O . TYR B 1 84 ? 12.75 -37.281 -11.984 1 97.5 84 TYR B O 1
ATOM 6230 N N . THR B 1 85 ? 12.344 -35.031 -11.859 1 97.69 85 THR B N 1
ATOM 6231 C CA . THR B 1 85 ? 13.227 -34.844 -10.711 1 97.69 85 THR B CA 1
ATOM 6232 C C . THR B 1 85 ? 12.789 -35.719 -9.539 1 97.69 85 THR B C 1
ATOM 6234 O O . THR B 1 85 ? 13.625 -36.344 -8.883 1 97.69 85 THR B O 1
ATOM 6237 N N . SER B 1 86 ? 11.562 -35.781 -9.266 1 97.81 86 SER B N 1
ATOM 6238 C CA . SER B 1 86 ? 11.039 -36.562 -8.148 1 97.81 86 SER B CA 1
ATOM 6239 C C . SER B 1 86 ? 11.195 -38.062 -8.398 1 97.81 86 SER B C 1
ATOM 6241 O O . SER B 1 86 ? 11.578 -38.812 -7.5 1 97.81 86 SER B O 1
ATOM 6243 N N . ALA B 1 87 ? 10.844 -38.531 -9.609 1 97.75 87 ALA B N 1
ATOM 6244 C CA . ALA B 1 87 ? 10.969 -39.938 -9.938 1 97.75 87 ALA B CA 1
ATOM 6245 C C . ALA B 1 87 ? 12.422 -40.406 -9.883 1 97.75 87 ALA B C 1
ATOM 6247 O O . ALA B 1 87 ? 12.727 -41.469 -9.328 1 97.75 87 ALA B O 1
ATOM 6248 N N . ILE B 1 88 ? 13.281 -39.594 -10.43 1 97.19 88 ILE B N 1
ATOM 6249 C CA . ILE B 1 88 ? 14.703 -39.906 -10.438 1 97.19 88 ILE B CA 1
ATOM 6250 C C . ILE B 1 88 ? 15.242 -39.938 -9.016 1 97.19 88 ILE B C 1
ATOM 6252 O O . ILE B 1 88 ? 16.062 -40.781 -8.664 1 97.19 88 ILE B O 1
ATOM 6256 N N . ALA B 1 89 ? 14.82 -38.969 -8.219 1 97.06 89 ALA B N 1
ATOM 6257 C CA . ALA B 1 89 ? 15.234 -38.969 -6.816 1 97.06 89 ALA B CA 1
ATOM 6258 C C . ALA B 1 89 ? 14.867 -40.25 -6.113 1 97.06 89 ALA B C 1
ATOM 6260 O O . ALA B 1 89 ? 15.664 -40.812 -5.352 1 97.06 89 ALA B O 1
ATOM 6261 N N . LYS B 1 90 ? 13.625 -40.719 -6.336 1 97.12 90 LYS B N 1
ATOM 6262 C CA . LYS B 1 90 ? 13.195 -42 -5.742 1 97.12 90 LYS B CA 1
ATOM 6263 C C . LYS B 1 90 ? 14.086 -43.156 -6.207 1 97.12 90 LYS B C 1
ATOM 6265 O O . LYS B 1 90 ? 14.531 -43.969 -5.395 1 97.12 90 LYS B O 1
ATOM 6270 N N . TRP B 1 91 ? 14.297 -43.219 -7.477 1 97.12 91 TRP B N 1
ATOM 6271 C CA . TRP B 1 91 ? 15.078 -44.312 -8.055 1 97.12 91 TRP B CA 1
ATOM 6272 C C . TRP B 1 91 ? 16.5 -44.281 -7.523 1 97.12 91 TRP B C 1
ATOM 6274 O O . TRP B 1 91 ? 17.094 -45.344 -7.281 1 97.12 91 TRP B O 1
ATOM 6284 N N . VAL B 1 92 ? 17.062 -43.125 -7.371 1 96.81 92 VAL B N 1
ATOM 6285 C CA . VAL B 1 92 ? 18.422 -43 -6.855 1 96.81 92 VAL B CA 1
ATOM 6286 C C . VAL B 1 92 ? 18.453 -43.438 -5.395 1 96.81 92 VAL B C 1
ATOM 6288 O O . VAL B 1 92 ? 19.375 -44.156 -4.984 1 96.81 92 VAL B O 1
ATOM 6291 N N . LEU B 1 93 ? 17.5 -42.969 -4.668 1 96.69 93 LEU B N 1
ATOM 6292 C CA . LEU B 1 93 ? 17.453 -43.375 -3.264 1 96.69 93 LEU B CA 1
ATOM 6293 C C . LEU B 1 93 ? 17.266 -44.875 -3.139 1 96.69 93 LEU B C 1
ATOM 6295 O O . LEU B 1 93 ? 17.859 -45.5 -2.264 1 96.69 93 LEU B O 1
ATOM 6299 N N . GLN B 1 94 ? 16.484 -45.438 -3.986 1 95.19 94 GLN B N 1
ATOM 6300 C CA . GLN B 1 94 ? 16.266 -46.875 -3.98 1 95.19 94 GLN B CA 1
ATOM 6301 C C . GLN B 1 94 ? 17.547 -47.625 -4.336 1 95.19 94 GLN B C 1
ATOM 6303 O O . GLN B 1 94 ? 17.828 -48.688 -3.779 1 95.19 94 GLN B O 1
ATOM 6308 N N . LYS B 1 95 ? 18.281 -47.094 -5.207 1 96 95 LYS B N 1
ATOM 6309 C CA . LYS B 1 95 ? 19.547 -47.719 -5.625 1 96 95 LYS B CA 1
ATOM 6310 C C . LYS B 1 95 ? 20.547 -47.75 -4.477 1 96 95 LYS B C 1
ATOM 6312 O O . LYS B 1 95 ? 21.359 -48.688 -4.387 1 96 95 LYS B O 1
ATOM 6317 N N . ILE B 1 96 ? 20.453 -46.75 -3.641 1 96 96 ILE B N 1
ATOM 6318 C CA . ILE B 1 96 ? 21.391 -46.719 -2.512 1 96 96 ILE B CA 1
ATOM 6319 C C . ILE B 1 96 ? 20.734 -47.406 -1.309 1 96 96 ILE B C 1
ATOM 6321 O O . ILE B 1 96 ? 21.219 -47.281 -0.179 1 96 96 ILE B O 1
ATOM 6325 N N . HIS B 1 97 ? 19.641 -47.938 -1.363 1 95.06 97 HIS B N 1
ATOM 6326 C CA . HIS B 1 97 ? 18.953 -48.812 -0.414 1 95.06 97 HIS B CA 1
ATOM 6327 C C . HIS B 1 97 ? 18.25 -48 0.664 1 95.06 97 HIS B C 1
ATOM 6329 O O . HIS B 1 97 ? 18.203 -48.406 1.826 1 95.06 97 HIS B O 1
ATOM 6335 N N . ILE B 1 98 ? 17.797 -46.906 0.258 1 94.38 98 ILE B N 1
ATOM 6336 C CA . ILE B 1 98 ? 16.906 -46.094 1.087 1 94.38 98 ILE B CA 1
ATOM 6337 C C . ILE B 1 98 ? 15.492 -46.125 0.488 1 94.38 98 ILE B C 1
ATOM 6339 O O . ILE B 1 98 ? 15.266 -45.531 -0.578 1 94.38 98 ILE B O 1
ATOM 6343 N N . ILE B 1 99 ? 14.672 -46.781 1.222 1 91.75 99 ILE B N 1
ATOM 6344 C CA . ILE B 1 99 ? 13.328 -46.969 0.677 1 91.75 99 ILE B CA 1
ATOM 6345 C C . ILE B 1 99 ? 12.406 -45.875 1.224 1 91.75 99 ILE B C 1
ATOM 6347 O O . ILE B 1 99 ? 12.148 -45.812 2.428 1 91.75 99 ILE B O 1
ATOM 6351 N N . VAL B 1 100 ? 12.062 -45 0.339 1 93.44 100 VAL B N 1
ATOM 6352 C CA . VAL B 1 100 ? 11.133 -43.938 0.661 1 93.44 100 VAL B CA 1
ATOM 6353 C C . VAL B 1 100 ? 9.961 -43.969 -0.317 1 93.44 100 VAL B C 1
ATOM 6355 O O . VAL B 1 100 ? 10.141 -44.25 -1.505 1 93.44 100 VAL B O 1
ATOM 6358 N N . ASP B 1 101 ? 8.836 -43.781 0.218 1 94.94 101 ASP B N 1
ATOM 6359 C CA . ASP B 1 101 ? 7.645 -43.75 -0.619 1 94.94 101 ASP B CA 1
ATOM 6360 C C . ASP B 1 101 ? 7.652 -42.531 -1.54 1 94.94 101 ASP B C 1
ATOM 6362 O O . ASP B 1 101 ? 8.203 -41.469 -1.188 1 94.94 101 ASP B O 1
ATOM 6366 N N . LEU B 1 102 ? 7.105 -42.719 -2.771 1 96.5 102 LEU B N 1
ATOM 6367 C CA . LEU B 1 102 ? 7.055 -41.656 -3.77 1 96.5 102 LEU B CA 1
ATOM 6368 C C . LEU B 1 102 ? 6.32 -40.438 -3.227 1 96.5 102 LEU B C 1
ATOM 6370 O O . LEU B 1 102 ? 6.715 -39.312 -3.496 1 96.5 102 LEU B O 1
ATOM 6374 N N . ARG B 1 103 ? 5.258 -40.656 -2.5 1 95.19 103 ARG B N 1
ATOM 6375 C CA . ARG B 1 103 ? 4.449 -39.562 -1.948 1 95.19 103 ARG B CA 1
ATOM 6376 C C . ARG B 1 103 ? 5.273 -38.688 -1.006 1 95.19 103 ARG B C 1
ATOM 6378 O O . ARG B 1 103 ? 5.172 -37.469 -1.036 1 95.19 103 ARG B O 1
ATOM 6385 N N . THR B 1 104 ? 6.059 -39.281 -0.205 1 95.69 104 THR B N 1
ATOM 6386 C CA . THR B 1 104 ? 6.898 -38.562 0.741 1 95.69 104 THR B CA 1
ATOM 6387 C C . THR B 1 104 ? 7.914 -37.688 0.005 1 95.69 104 THR B C 1
ATOM 6389 O O . THR B 1 104 ? 8.203 -36.562 0.425 1 95.69 104 THR B O 1
ATOM 6392 N N . ILE B 1 105 ? 8.406 -38.25 -1.07 1 96.69 105 ILE B N 1
ATOM 6393 C CA . ILE B 1 105 ? 9.375 -37.5 -1.869 1 96.69 105 ILE B CA 1
ATOM 6394 C C . ILE B 1 105 ? 8.695 -36.281 -2.48 1 96.69 105 ILE B C 1
ATOM 6396 O O . ILE B 1 105 ? 9.242 -35.188 -2.441 1 96.69 105 ILE B O 1
ATOM 6400 N N . CYS B 1 106 ? 7.531 -36.438 -3.021 1 97.12 106 CYS B N 1
ATOM 6401 C CA . CYS B 1 106 ? 6.797 -35.344 -3.65 1 97.12 106 CYS B CA 1
ATOM 6402 C C . CYS B 1 106 ? 6.395 -34.281 -2.623 1 97.12 106 CYS B C 1
ATOM 6404 O O . CYS B 1 106 ? 6.477 -33.094 -2.889 1 97.12 106 CYS B O 1
ATOM 6406 N N . VAL B 1 107 ? 5.992 -34.719 -1.417 1 95.88 107 VAL B N 1
ATOM 6407 C CA . VAL B 1 107 ? 5.559 -33.844 -0.356 1 95.88 107 VAL B CA 1
ATOM 6408 C C . VAL B 1 107 ? 6.75 -33.031 0.158 1 95.88 107 VAL B C 1
ATOM 6410 O O . VAL B 1 107 ? 6.617 -31.844 0.478 1 95.88 107 VAL B O 1
ATOM 6413 N N . SER B 1 108 ? 7.93 -33.531 0.161 1 95.81 108 SER B N 1
ATOM 6414 C CA . SER B 1 108 ? 9.102 -32.906 0.753 1 95.81 108 SER B CA 1
ATOM 6415 C C . SER B 1 108 ? 9.938 -32.188 -0.306 1 95.81 108 SER B C 1
ATOM 6417 O O . SER B 1 108 ? 11 -31.641 -0 1 95.81 108 SER B O 1
ATOM 6419 N N . MET B 1 109 ? 9.555 -32.25 -1.52 1 96.56 109 MET B N 1
ATOM 6420 C CA . MET B 1 109 ? 10.352 -31.672 -2.602 1 96.56 109 MET B CA 1
ATOM 6421 C C . MET B 1 109 ? 10.555 -30.172 -2.398 1 96.56 109 MET B C 1
ATOM 6423 O O . MET B 1 109 ? 11.672 -29.672 -2.504 1 96.56 109 MET B O 1
ATOM 6427 N N . GLY B 1 110 ? 9.508 -29.406 -2.076 1 95.69 110 GLY B N 1
ATOM 6428 C CA . GLY B 1 110 ? 9.602 -27.969 -1.829 1 95.69 110 GLY B CA 1
ATOM 6429 C C . GLY B 1 110 ? 10.586 -27.625 -0.725 1 95.69 110 GLY B C 1
ATOM 6430 O O . GLY B 1 110 ? 11.57 -26.922 -0.961 1 95.69 110 GLY B O 1
ATOM 6431 N N . PRO B 1 111 ? 10.383 -28.203 0.47 1 96.69 111 PRO B N 1
ATOM 6432 C CA . PRO B 1 111 ? 11.281 -27.922 1.596 1 96.69 111 PRO B CA 1
ATOM 6433 C C . PRO B 1 111 ? 12.719 -28.344 1.319 1 96.69 111 PRO B C 1
ATOM 6435 O O . PRO B 1 111 ? 13.656 -27.641 1.697 1 96.69 111 PRO B O 1
ATOM 6438 N N . SER B 1 112 ? 12.922 -29.453 0.62 1 97.25 112 SER B N 1
ATOM 6439 C CA . SER B 1 112 ? 14.273 -29.938 0.348 1 97.25 112 SER B CA 1
ATOM 6440 C C . SER B 1 112 ? 15.008 -29.031 -0.63 1 97.25 112 SER B C 1
ATOM 6442 O O . SER B 1 112 ? 16.172 -28.719 -0.428 1 97.25 112 SER B O 1
ATOM 6444 N N . VAL B 1 113 ? 14.367 -28.594 -1.651 1 97.75 113 VAL B N 1
ATOM 6445 C CA . VAL B 1 113 ? 14.992 -27.766 -2.67 1 97.75 113 VAL B CA 1
ATOM 6446 C C . VAL B 1 113 ? 15.219 -26.359 -2.113 1 97.75 113 VAL B C 1
ATOM 644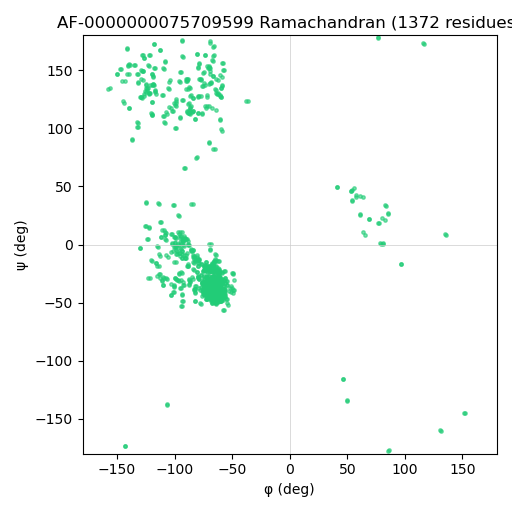8 O O . VAL B 1 113 ? 16.078 -25.625 -2.6 1 97.75 113 VAL B O 1
ATOM 6451 N N . SER B 1 114 ? 14.492 -25.953 -1.077 1 97.56 114 SER B N 1
ATOM 6452 C CA . SER B 1 114 ? 14.711 -24.656 -0.455 1 97.56 114 SER B CA 1
ATOM 6453 C C . SER B 1 114 ? 16.109 -24.562 0.138 1 97.56 114 SER B C 1
ATOM 6455 O O . SER B 1 114 ? 16.688 -23.469 0.216 1 97.56 114 SER B O 1
ATOM 6457 N N . ILE B 1 115 ? 16.672 -25.688 0.554 1 98.12 115 ILE B N 1
ATOM 6458 C CA . ILE B 1 115 ? 18.047 -25.719 1.039 1 98.12 115 ILE B CA 1
ATOM 6459 C C . ILE B 1 115 ? 19 -25.312 -0.081 1 98.12 115 ILE B C 1
ATOM 6461 O O . ILE B 1 115 ? 19.906 -24.5 0.131 1 98.12 115 ILE B O 1
ATOM 6465 N N . LEU B 1 116 ? 18.734 -25.828 -1.238 1 98.19 116 LEU B N 1
ATOM 6466 C CA . LEU B 1 116 ? 19.562 -25.484 -2.395 1 98.19 116 LEU B CA 1
ATOM 6467 C C . LEU B 1 116 ? 19.406 -24.016 -2.754 1 98.19 116 LEU B C 1
ATOM 6469 O O . LEU B 1 116 ? 20.359 -23.375 -3.201 1 98.19 116 LEU B O 1
ATOM 6473 N N . SER B 1 117 ? 18.219 -23.469 -2.561 1 98.12 117 SER B N 1
ATOM 6474 C CA . SER B 1 117 ? 17.984 -22.062 -2.83 1 98.12 117 SER B CA 1
ATOM 6475 C C . SER B 1 117 ? 18.859 -21.172 -1.937 1 98.12 117 SER B C 1
ATOM 6477 O O . SER B 1 117 ? 19.375 -20.156 -2.385 1 98.12 117 SER B O 1
ATOM 6479 N N . VAL B 1 118 ? 18.969 -21.547 -0.702 1 98.44 118 VAL B N 1
ATOM 6480 C CA . VAL B 1 118 ? 19.797 -20.812 0.241 1 98.44 118 VAL B CA 1
ATOM 6481 C C . VAL B 1 118 ? 21.266 -20.875 -0.206 1 98.44 118 VAL B C 1
ATOM 6483 O O . VAL B 1 118 ? 21.969 -19.859 -0.192 1 98.44 118 VAL B O 1
ATOM 6486 N N . LEU B 1 119 ? 21.719 -21.984 -0.645 1 98.25 119 LEU B N 1
ATOM 6487 C CA . LEU B 1 119 ? 23.094 -22.172 -1.055 1 98.25 119 LEU B CA 1
ATOM 6488 C C . LEU B 1 119 ? 23.406 -21.359 -2.305 1 98.25 119 LEU B C 1
ATOM 6490 O O . LEU B 1 119 ? 24.453 -20.703 -2.377 1 98.25 119 LEU B O 1
ATOM 6494 N N . VAL B 1 120 ? 22.531 -21.391 -3.248 1 98.19 120 VAL B N 1
ATOM 6495 C CA . VAL B 1 120 ? 22.766 -20.641 -4.48 1 98.19 120 VAL B CA 1
ATOM 6496 C C . VAL B 1 120 ? 22.75 -19.141 -4.188 1 98.19 120 VAL B C 1
ATOM 6498 O O . VAL B 1 120 ? 23.5 -18.375 -4.781 1 98.19 120 VAL B O 1
ATOM 6501 N N . ALA B 1 121 ? 21.844 -18.719 -3.312 1 98.12 121 ALA B N 1
ATOM 6502 C CA . ALA B 1 121 ? 21.797 -17.312 -2.92 1 98.12 121 ALA B CA 1
ATOM 6503 C C . ALA B 1 121 ? 23.125 -16.891 -2.277 1 98.12 121 ALA B C 1
ATOM 6505 O O . ALA B 1 121 ? 23.641 -15.812 -2.572 1 98.12 121 ALA B O 1
ATOM 6506 N N . PHE B 1 122 ? 23.641 -17.75 -1.409 1 97.94 122 PHE B N 1
ATOM 6507 C CA . PHE B 1 122 ? 24.922 -17.484 -0.776 1 97.94 122 PHE B CA 1
ATOM 6508 C C . PHE B 1 122 ? 26.016 -17.344 -1.822 1 97.94 122 PHE B C 1
ATOM 6510 O O . PHE B 1 122 ? 26.812 -16.406 -1.774 1 97.94 122 PHE B O 1
ATOM 6517 N N . LEU B 1 123 ? 26.047 -18.25 -2.783 1 97.25 123 LEU B N 1
ATOM 6518 C CA . LEU B 1 123 ? 27.062 -18.234 -3.824 1 97.25 123 LEU B CA 1
ATOM 6519 C C . LEU B 1 123 ? 26.953 -16.984 -4.68 1 97.25 123 LEU B C 1
ATOM 6521 O O . LEU B 1 123 ? 27.953 -16.438 -5.137 1 97.25 123 LEU B O 1
ATOM 6525 N N . PHE B 1 124 ? 25.734 -16.531 -4.883 1 97.19 124 PHE B N 1
ATOM 6526 C CA . PHE B 1 124 ? 25.516 -15.32 -5.664 1 97.19 124 PHE B CA 1
ATOM 6527 C C . PHE B 1 124 ? 26.109 -14.102 -4.969 1 97.19 124 PHE B C 1
ATOM 6529 O O . PHE B 1 124 ? 26.719 -13.242 -5.621 1 97.19 124 PHE B O 1
ATOM 6536 N N . GLY B 1 125 ? 25.922 -14.016 -3.635 1 95.81 125 GLY B N 1
ATOM 6537 C CA . GLY B 1 125 ? 26.531 -12.938 -2.875 1 95.81 125 GLY B CA 1
ATOM 6538 C C . GLY B 1 125 ? 28.047 -12.969 -2.902 1 95.81 125 GLY B C 1
ATOM 6539 O O . GLY B 1 125 ? 28.688 -11.922 -2.984 1 95.81 125 GLY B O 1
ATOM 6540 N N . GLU B 1 126 ? 28.578 -14.164 -2.893 1 94.56 126 GLU B N 1
ATOM 6541 C CA . GLU B 1 126 ? 30.031 -14.32 -2.984 1 94.56 126 GLU B CA 1
ATOM 6542 C C . GLU B 1 126 ? 30.547 -13.859 -4.344 1 94.56 126 GLU B C 1
ATOM 6544 O O . GLU B 1 126 ? 31.641 -13.297 -4.441 1 94.56 126 GLU B O 1
ATOM 6549 N N . LEU B 1 127 ? 29.75 -14.148 -5.355 1 94.25 127 LEU B N 1
ATOM 6550 C CA . LEU B 1 127 ? 30.141 -13.758 -6.707 1 94.25 127 LEU B CA 1
ATOM 6551 C C . LEU B 1 127 ? 30.203 -12.242 -6.828 1 94.25 127 LEU B C 1
ATOM 6553 O O . LEU B 1 127 ? 31.031 -11.711 -7.586 1 94.25 127 LEU B O 1
ATOM 6557 N N . VAL B 1 128 ? 29.375 -11.461 -6.121 1 90.69 128 VAL B N 1
ATOM 6558 C CA . VAL B 1 128 ? 29.391 -10 -6.117 1 90.69 128 VAL B CA 1
ATOM 6559 C C . VAL B 1 128 ? 30.656 -9.5 -5.414 1 90.69 128 VAL B C 1
ATOM 6561 O O . VAL B 1 128 ? 31.219 -8.484 -5.805 1 90.69 128 VAL B O 1
ATOM 6564 N N . GLY B 1 129 ? 31.203 -10.203 -4.473 1 80.94 129 GLY B N 1
ATOM 6565 C CA . GLY B 1 129 ? 32.531 -9.867 -3.98 1 80.94 129 GLY B CA 1
ATOM 6566 C C . GLY B 1 129 ? 32.625 -9.875 -2.467 1 80.94 129 GLY B C 1
ATOM 6567 O O . GLY B 1 129 ? 33.562 -9.312 -1.895 1 80.94 129 GLY B O 1
ATOM 6568 N N . SER B 1 130 ? 31.594 -10.352 -1.816 1 87.81 130 SER B N 1
ATOM 6569 C CA . SER B 1 130 ? 31.672 -10.344 -0.36 1 87.81 130 SER B CA 1
ATOM 6570 C C . SER B 1 130 ? 31 -11.578 0.24 1 87.81 130 SER B C 1
ATOM 6572 O O . SER B 1 130 ? 29.844 -11.859 -0.054 1 87.81 130 SER B O 1
ATOM 6574 N N . ALA B 1 131 ? 31.797 -12.367 1.026 1 91.38 131 ALA B N 1
ATOM 6575 C CA . ALA B 1 131 ? 31.219 -13.516 1.727 1 91.38 131 ALA B CA 1
ATOM 6576 C C . ALA B 1 131 ? 30.141 -13.078 2.711 1 91.38 131 ALA B C 1
ATOM 6578 O O . ALA B 1 131 ? 29.188 -13.812 2.957 1 91.38 131 ALA B O 1
ATOM 6579 N N . GLN B 1 132 ? 30.25 -11.875 3.215 1 93.56 132 GLN B N 1
ATOM 6580 C CA . GLN B 1 132 ? 29.25 -11.344 4.133 1 93.56 132 GLN B CA 1
ATOM 6581 C C . GLN B 1 132 ? 27.922 -11.086 3.414 1 93.56 132 GLN B C 1
ATOM 6583 O O . GLN B 1 132 ? 26.859 -11.375 3.955 1 93.56 132 GLN B O 1
ATOM 6588 N N . LEU B 1 133 ? 28.062 -10.609 2.238 1 95.81 133 LEU B N 1
ATOM 6589 C CA . LEU B 1 133 ? 26.859 -10.383 1.439 1 95.81 133 LEU B CA 1
ATOM 6590 C C . LEU B 1 133 ? 26.188 -11.703 1.103 1 95.81 133 LEU B C 1
ATOM 6592 O O . LEU B 1 133 ? 24.953 -11.797 1.145 1 95.81 133 LEU B O 1
ATOM 6596 N N . GLY B 1 134 ? 27 -12.727 0.756 1 97 134 GLY B N 1
ATOM 6597 C CA . GLY B 1 134 ? 26.453 -14.047 0.491 1 97 134 GLY B CA 1
ATOM 6598 C C . GLY B 1 134 ? 25.703 -14.633 1.673 1 97 134 GLY B C 1
ATOM 6599 O O . GLY B 1 134 ? 24.625 -15.203 1.508 1 97 134 GLY B O 1
ATOM 6600 N N . THR B 1 135 ? 26.281 -14.461 2.828 1 96.62 135 THR B N 1
ATOM 6601 C CA . THR B 1 135 ? 25.625 -14.961 4.035 1 96.62 135 THR B CA 1
ATOM 6602 C C . THR B 1 135 ? 24.297 -14.242 4.281 1 96.62 135 THR B C 1
ATOM 6604 O O . THR B 1 135 ? 23.328 -14.867 4.699 1 96.62 135 THR B O 1
ATOM 6607 N N . LEU B 1 136 ? 24.312 -12.977 3.996 1 96.25 136 LEU B N 1
ATOM 6608 C CA . LEU B 1 136 ? 23.094 -12.203 4.152 1 96.25 136 LEU B CA 1
ATOM 6609 C C . LEU B 1 136 ? 22.031 -12.664 3.16 1 96.25 136 LEU B C 1
ATOM 6611 O O . LEU B 1 136 ? 20.859 -12.844 3.529 1 96.25 136 LEU B O 1
ATOM 6615 N N . PHE B 1 137 ? 22.438 -12.891 1.872 1 97.94 137 PHE B N 1
ATOM 6616 C CA . PHE B 1 137 ? 21.516 -13.391 0.856 1 97.94 137 PHE B CA 1
ATOM 6617 C C . PHE B 1 137 ? 20.906 -14.719 1.285 1 97.94 137 PHE B C 1
ATOM 6619 O O . PHE B 1 137 ? 19.688 -14.898 1.219 1 97.94 137 PHE B O 1
ATOM 6626 N N . GLY B 1 138 ? 21.797 -15.609 1.737 1 97.94 138 GLY B N 1
ATOM 6627 C CA . GLY B 1 138 ? 21.344 -16.922 2.162 1 97.94 138 GLY B CA 1
ATOM 6628 C C . GLY B 1 138 ? 20.406 -16.859 3.361 1 97.94 138 GLY B C 1
ATOM 6629 O O . GLY B 1 138 ? 19.391 -17.547 3.387 1 97.94 138 GLY B O 1
ATOM 6630 N N . ALA B 1 139 ? 20.672 -16 4.293 1 97.31 139 ALA B N 1
ATOM 6631 C CA . ALA B 1 139 ? 19.875 -15.898 5.516 1 97.31 139 ALA B CA 1
ATOM 6632 C C . ALA B 1 139 ? 18.469 -15.383 5.215 1 97.31 139 ALA B C 1
ATOM 6634 O O . ALA B 1 139 ? 17.484 -15.945 5.695 1 97.31 139 ALA B O 1
ATOM 6635 N N . ILE B 1 140 ? 18.375 -14.367 4.426 1 96.94 140 ILE B N 1
ATOM 6636 C CA . ILE B 1 140 ? 17.062 -13.797 4.145 1 96.94 140 ILE B CA 1
ATOM 6637 C C . ILE B 1 140 ? 16.25 -14.758 3.275 1 96.94 140 ILE B C 1
ATOM 6639 O O . ILE B 1 140 ? 15.039 -14.898 3.461 1 96.94 140 ILE B O 1
ATOM 6643 N N . THR B 1 141 ? 16.891 -15.461 2.311 1 97.69 141 THR B N 1
ATOM 6644 C CA . THR B 1 141 ? 16.219 -16.406 1.432 1 97.69 141 THR B CA 1
ATOM 6645 C C . THR B 1 141 ? 15.617 -17.562 2.236 1 97.69 141 THR B C 1
ATOM 6647 O O . THR B 1 141 ? 14.609 -18.156 1.835 1 97.69 141 THR B O 1
ATOM 6650 N N . SER B 1 142 ? 16.156 -17.859 3.371 1 97.62 142 SER B N 1
ATOM 6651 C CA . SER B 1 142 ? 15.75 -19 4.18 1 97.62 142 SER B CA 1
ATOM 6652 C C . SER B 1 142 ? 14.352 -18.812 4.738 1 97.62 142 SER B C 1
ATOM 6654 O O . SER B 1 142 ? 13.602 -19.781 4.914 1 97.62 142 SER B O 1
ATOM 6656 N N . PHE B 1 143 ? 13.977 -17.531 4.945 1 96.31 143 PHE B N 1
ATOM 6657 C CA . PHE B 1 143 ? 12.719 -17.406 5.676 1 96.31 143 PHE B CA 1
ATOM 6658 C C . PHE B 1 143 ? 11.773 -16.453 4.961 1 96.31 143 PHE B C 1
ATOM 6660 O O . PHE B 1 143 ? 10.625 -16.266 5.387 1 96.31 143 PHE B O 1
ATOM 6667 N N . ILE B 1 144 ? 12.094 -15.82 3.898 1 95.75 144 ILE B N 1
ATOM 6668 C CA . ILE B 1 144 ? 11.227 -14.812 3.287 1 95.75 144 ILE B CA 1
ATOM 6669 C C . ILE B 1 144 ? 9.914 -15.461 2.85 1 95.75 144 ILE B C 1
ATOM 6671 O O . ILE B 1 144 ? 9.922 -16.484 2.166 1 95.75 144 ILE B O 1
ATOM 6675 N N . PRO B 1 145 ? 8.797 -14.922 3.191 1 95.44 145 PRO B N 1
ATOM 6676 C CA . PRO B 1 145 ? 7.5 -15.562 2.994 1 95.44 145 PRO B CA 1
ATOM 6677 C C . PRO B 1 145 ? 7.16 -15.766 1.52 1 95.44 145 PRO B C 1
ATOM 6679 O O . PRO B 1 145 ? 6.539 -16.766 1.158 1 95.44 145 PRO B O 1
ATOM 6682 N N . GLY B 1 146 ? 7.504 -14.852 0.703 1 93.69 146 GLY B N 1
ATOM 6683 C CA . GLY B 1 146 ? 7.195 -14.992 -0.711 1 93.69 146 GLY B CA 1
ATOM 6684 C C . GLY B 1 146 ? 7.711 -16.297 -1.303 1 93.69 146 GLY B C 1
ATOM 6685 O O . GLY B 1 146 ? 7.062 -16.891 -2.166 1 93.69 146 GLY B O 1
ATOM 6686 N N . MET B 1 147 ? 8.82 -16.781 -0.873 1 93.75 147 MET B N 1
ATOM 6687 C CA . MET B 1 147 ? 9.383 -18.047 -1.358 1 93.75 147 MET B CA 1
ATOM 6688 C C . MET B 1 147 ? 8.773 -19.234 -0.628 1 93.75 147 MET B C 1
ATOM 6690 O O . MET B 1 147 ? 8.688 -20.328 -1.181 1 93.75 147 MET B O 1
ATOM 6694 N N . ILE B 1 148 ? 8.242 -18.984 0.519 1 94.5 148 ILE B N 1
ATOM 6695 C CA . ILE B 1 148 ? 7.645 -20.047 1.322 1 94.5 148 ILE B CA 1
ATOM 6696 C C . ILE B 1 148 ? 6.258 -20.391 0.779 1 94.5 148 ILE B C 1
ATOM 6698 O O . ILE B 1 148 ? 5.844 -21.547 0.812 1 94.5 148 ILE B O 1
ATOM 6702 N N . SER B 1 149 ? 5.594 -19.484 0.219 1 89.69 149 SER B N 1
ATOM 6703 C CA . SER B 1 149 ? 4.199 -19.625 -0.189 1 89.69 149 SER B CA 1
ATOM 6704 C C . SER B 1 149 ? 4.02 -20.812 -1.137 1 89.69 149 SER B C 1
ATOM 6706 O O . SER B 1 149 ? 2.982 -21.469 -1.112 1 89.69 149 SER B O 1
ATOM 6708 N N . ARG B 1 150 ? 5.035 -21.141 -1.944 1 89.56 150 ARG B N 1
ATOM 6709 C CA . ARG B 1 150 ? 4.871 -22.219 -2.918 1 89.56 150 ARG B CA 1
ATOM 6710 C C . ARG B 1 150 ? 5.906 -23.312 -2.705 1 89.56 150 ARG B C 1
ATOM 6712 O O . ARG B 1 150 ? 6.109 -24.156 -3.576 1 89.56 150 ARG B O 1
ATOM 6719 N N . SER B 1 151 ? 6.547 -23.297 -1.596 1 93.25 151 SER B N 1
ATOM 6720 C CA . SER B 1 151 ? 7.551 -24.328 -1.333 1 93.25 151 SER B CA 1
ATOM 6721 C C . SER B 1 151 ? 7.262 -25.062 -0.031 1 93.25 151 SER B C 1
ATOM 6723 O O . SER B 1 151 ? 8.125 -25.766 0.501 1 93.25 151 SER B O 1
ATOM 6725 N N . VAL B 1 152 ? 6.07 -24.922 0.467 1 93.62 152 VAL B N 1
ATOM 6726 C CA . VAL B 1 152 ? 5.695 -25.609 1.703 1 93.62 152 VAL B CA 1
ATOM 6727 C C . VAL B 1 152 ? 5.492 -27.094 1.436 1 93.62 152 VAL B C 1
ATOM 6729 O O . VAL B 1 152 ? 5.359 -27.516 0.283 1 93.62 152 VAL B O 1
ATOM 6732 N N . GLY B 1 153 ? 5.496 -27.844 2.488 1 93.56 153 GLY B N 1
ATOM 6733 C CA . GLY B 1 153 ? 5.254 -29.281 2.338 1 93.56 153 GLY B CA 1
ATOM 6734 C C . GLY B 1 153 ? 3.908 -29.594 1.712 1 93.56 153 GLY B C 1
ATOM 6735 O O . GLY B 1 153 ? 2.877 -29.078 2.154 1 93.56 153 GLY B O 1
ATOM 6736 N N . GLY B 1 154 ? 3.971 -30.375 0.688 1 92.75 154 GLY B N 1
ATOM 6737 C CA . GLY B 1 154 ? 2.738 -30.797 0.037 1 92.75 154 GLY B CA 1
ATOM 6738 C C . GLY B 1 154 ? 2.385 -29.938 -1.17 1 92.75 154 GLY B C 1
ATOM 6739 O O . GLY B 1 154 ? 1.542 -30.328 -1.981 1 92.75 154 GLY B O 1
ATOM 6740 N N . ALA B 1 155 ? 3.012 -28.75 -1.28 1 92.69 155 ALA B N 1
ATOM 6741 C CA . ALA B 1 155 ? 2.791 -27.891 -2.439 1 92.69 155 ALA B CA 1
ATOM 6742 C C . ALA B 1 155 ? 3.635 -28.344 -3.627 1 92.69 155 ALA B C 1
ATOM 6744 O O . ALA B 1 155 ? 4.578 -27.656 -4.027 1 92.69 155 ALA B O 1
ATOM 6745 N N . TYR B 1 156 ? 3.182 -29.406 -4.203 1 95.69 156 TYR B N 1
ATOM 6746 C CA . TYR B 1 156 ? 3.947 -30.078 -5.242 1 95.69 156 TYR B CA 1
ATOM 6747 C C . TYR B 1 156 ? 3.576 -29.562 -6.625 1 95.69 156 TYR B C 1
ATOM 6749 O O . TYR B 1 156 ? 3.051 -30.297 -7.457 1 95.69 156 TYR B O 1
ATOM 6757 N N . ASP B 1 157 ? 3.914 -28.281 -6.805 1 94.81 157 ASP B N 1
ATOM 6758 C CA . ASP B 1 157 ? 3.715 -27.625 -8.086 1 94.81 157 ASP B CA 1
ATOM 6759 C C . ASP B 1 157 ? 5.047 -27.172 -8.688 1 94.81 157 ASP B C 1
ATOM 6761 O O . ASP B 1 157 ? 6.098 -27.328 -8.062 1 94.81 157 ASP B O 1
ATOM 6765 N N . TYR B 1 158 ? 5.027 -26.703 -9.898 1 95.75 158 TYR B N 1
ATOM 6766 C CA . TYR B 1 158 ? 6.238 -26.406 -10.648 1 95.75 158 TYR B CA 1
ATOM 6767 C C . TYR B 1 158 ? 7.094 -25.375 -9.906 1 95.75 158 TYR B C 1
ATOM 6769 O O . TYR B 1 158 ? 8.32 -25.453 -9.938 1 95.75 158 TYR B O 1
ATOM 6777 N N . GLU B 1 159 ? 6.504 -24.469 -9.203 1 93.25 159 GLU B N 1
ATOM 6778 C CA . GLU B 1 159 ? 7.188 -23.328 -8.586 1 93.25 159 GLU B CA 1
ATOM 6779 C C . GLU B 1 159 ? 8.047 -23.781 -7.406 1 93.25 159 GLU B C 1
ATOM 6781 O O . GLU B 1 159 ? 8.984 -23.094 -7.02 1 93.25 159 GLU B O 1
ATOM 6786 N N . CYS B 1 160 ? 7.695 -24.969 -6.867 1 94.06 160 CYS B N 1
ATOM 6787 C CA . CYS B 1 160 ? 8.445 -25.391 -5.691 1 94.06 160 CYS B CA 1
ATOM 6788 C C . CYS B 1 160 ? 9.914 -25.609 -6.031 1 94.06 160 CYS B C 1
ATOM 6790 O O . CYS B 1 160 ? 10.789 -25.406 -5.188 1 94.06 160 CYS B O 1
ATOM 6792 N N . ILE B 1 161 ? 10.188 -25.969 -7.273 1 96.25 161 ILE B N 1
ATOM 6793 C CA . ILE B 1 161 ? 11.586 -26.094 -7.652 1 96.25 161 ILE B CA 1
ATOM 6794 C C . ILE B 1 161 ? 11.938 -25.016 -8.688 1 96.25 161 ILE B C 1
ATOM 6796 O O . ILE B 1 161 ? 13.117 -24.734 -8.914 1 96.25 161 ILE B O 1
ATOM 6800 N N . GLY B 1 162 ? 10.961 -24.469 -9.297 1 96.88 162 GLY B N 1
ATOM 6801 C CA . GLY B 1 162 ? 11.172 -23.469 -10.344 1 96.88 162 GLY B CA 1
ATOM 6802 C C . GLY B 1 162 ? 11.875 -22.219 -9.844 1 96.88 162 GLY B C 1
ATOM 6803 O O . GLY B 1 162 ? 12.75 -21.688 -10.531 1 96.88 162 GLY B O 1
ATOM 6804 N N . LEU B 1 163 ? 11.578 -21.734 -8.711 1 96.06 163 LEU B N 1
ATOM 6805 C CA . LEU B 1 163 ? 12.172 -20.516 -8.164 1 96.06 163 LEU B CA 1
ATOM 6806 C C . LEU B 1 163 ? 13.664 -20.703 -7.922 1 96.06 163 LEU B C 1
ATOM 6808 O O . LEU B 1 163 ? 14.461 -19.797 -8.172 1 96.06 163 LEU B O 1
ATOM 6812 N N . PHE B 1 164 ? 13.977 -21.875 -7.438 1 97.25 164 PHE B N 1
ATOM 6813 C CA . PHE B 1 164 ? 15.383 -22.219 -7.25 1 97.25 164 PHE B CA 1
ATOM 6814 C C . PHE B 1 164 ? 16.125 -22.219 -8.578 1 97.25 164 PHE B C 1
ATOM 6816 O O . PHE B 1 164 ? 17.203 -21.656 -8.695 1 97.25 164 PHE B O 1
ATOM 6823 N N . ILE B 1 165 ? 15.531 -22.781 -9.562 1 98.25 165 ILE B N 1
ATOM 6824 C CA . ILE B 1 165 ? 16.203 -22.938 -10.844 1 98.25 165 ILE B CA 1
ATOM 6825 C C . ILE B 1 165 ? 16.375 -21.578 -11.523 1 98.25 165 ILE B C 1
ATOM 6827 O O . ILE B 1 165 ? 17.375 -21.344 -12.211 1 98.25 165 ILE B O 1
ATOM 6831 N N . ILE B 1 166 ? 15.414 -20.656 -11.32 1 98.06 166 ILE B N 1
ATOM 6832 C CA . ILE B 1 166 ? 15.555 -19.312 -11.867 1 98.06 166 ILE B CA 1
ATOM 6833 C C . ILE B 1 166 ? 16.812 -18.656 -11.32 1 98.06 166 ILE B C 1
ATOM 6835 O O . ILE B 1 166 ? 17.641 -18.141 -12.086 1 98.06 166 ILE B O 1
ATOM 6839 N N . VAL B 1 167 ? 16.984 -18.719 -10.008 1 98.25 167 VAL B N 1
ATOM 6840 C CA . VAL B 1 167 ? 18.156 -18.109 -9.375 1 98.25 167 VAL B CA 1
ATOM 6841 C C . VAL B 1 167 ? 19.422 -18.844 -9.812 1 98.25 167 VAL B C 1
ATOM 6843 O O . VAL B 1 167 ? 20.453 -18.203 -10.062 1 98.25 167 VAL B O 1
ATOM 6846 N N . LEU B 1 168 ? 19.312 -20.141 -9.953 1 98.38 168 LEU B N 1
ATOM 6847 C CA . LEU B 1 168 ? 20.453 -20.938 -10.398 1 98.38 168 LEU B CA 1
ATOM 6848 C C . LEU B 1 168 ? 20.859 -20.547 -11.82 1 98.38 168 LEU B C 1
ATOM 6850 O O . LEU B 1 168 ? 22.047 -20.438 -12.125 1 98.38 168 LEU B O 1
ATOM 6854 N N . SER B 1 169 ? 19.891 -20.375 -12.656 1 98.38 169 SER B N 1
ATOM 6855 C CA . SER B 1 169 ? 20.141 -19.984 -14.039 1 98.38 169 SER B CA 1
ATOM 6856 C C . SER B 1 169 ? 20.859 -18.641 -14.117 1 98.38 169 SER B C 1
ATOM 6858 O O . SER B 1 169 ? 21.812 -18.484 -14.875 1 98.38 169 SER B O 1
ATOM 6860 N N . LEU B 1 170 ? 20.422 -17.688 -13.359 1 98.31 170 LEU B N 1
ATOM 6861 C CA . LEU B 1 170 ? 21.031 -16.359 -13.367 1 98.31 170 LEU B CA 1
ATOM 6862 C C . LEU B 1 170 ? 22.422 -16.406 -12.742 1 98.31 170 LEU B C 1
ATOM 6864 O O . LEU B 1 170 ? 23.344 -15.734 -13.219 1 98.31 170 LEU B O 1
ATOM 6868 N N . TYR B 1 171 ? 22.562 -17.188 -11.703 1 98 171 TYR B N 1
ATOM 6869 C CA . TYR B 1 171 ? 23.859 -17.312 -11.031 1 98 171 TYR B CA 1
ATOM 6870 C C . TYR B 1 171 ? 24.891 -17.938 -11.969 1 98 171 TYR B C 1
ATOM 6872 O O . TYR B 1 171 ? 26.016 -17.438 -12.078 1 98 171 TYR B O 1
ATOM 6880 N N . THR B 1 172 ? 24.531 -19.031 -12.586 1 98.06 172 THR B N 1
ATOM 6881 C CA . THR B 1 172 ? 25.469 -19.719 -13.461 1 98.06 172 THR B CA 1
ATOM 6882 C C . THR B 1 172 ? 25.844 -18.844 -14.656 1 98.06 172 THR B C 1
ATOM 6884 O O . THR B 1 172 ? 26.969 -18.891 -15.141 1 98.06 172 THR B O 1
ATOM 6887 N N . PHE B 1 173 ? 24.875 -18.078 -15.133 1 98.31 173 PHE B N 1
ATOM 6888 C CA . PHE B 1 173 ? 25.203 -17.156 -16.219 1 98.31 173 PHE B CA 1
ATOM 6889 C C . PHE B 1 173 ? 26.188 -16.094 -15.75 1 98.31 173 PHE B C 1
ATOM 6891 O O . PHE B 1 173 ? 27.141 -15.781 -16.469 1 98.31 173 PHE B O 1
ATOM 6898 N N . ALA B 1 174 ? 25.938 -15.539 -14.594 1 97.44 174 ALA B N 1
ATOM 6899 C CA . ALA B 1 174 ? 26.859 -14.547 -14.039 1 97.44 174 ALA B CA 1
ATOM 6900 C C . ALA B 1 174 ? 28.25 -15.141 -13.828 1 97.44 174 ALA B C 1
ATOM 6902 O O . ALA B 1 174 ? 29.266 -14.477 -14.062 1 97.44 174 ALA B O 1
ATOM 6903 N N . LEU B 1 175 ? 28.281 -16.344 -13.367 1 96.81 175 LEU B N 1
ATOM 6904 C CA . LEU B 1 175 ? 29.547 -17.047 -13.172 1 96.81 175 LEU B CA 1
ATOM 6905 C C . LEU B 1 175 ? 30.266 -17.25 -14.5 1 96.81 175 LEU B C 1
ATOM 6907 O O . LEU B 1 175 ? 31.5 -17.094 -14.578 1 96.81 175 LEU B O 1
ATOM 6911 N N . ALA B 1 176 ? 29.531 -17.609 -15.5 1 97.75 176 ALA B N 1
ATOM 6912 C CA . ALA B 1 176 ? 30.109 -17.766 -16.828 1 97.75 176 ALA B CA 1
ATOM 6913 C C . ALA B 1 176 ? 30.656 -16.453 -17.359 1 97.75 176 ALA B C 1
ATOM 6915 O O . ALA B 1 176 ? 31.734 -16.422 -17.969 1 97.75 176 ALA B O 1
ATOM 6916 N N . LEU B 1 177 ? 29.953 -15.422 -17.156 1 96.62 177 LEU B N 1
ATOM 6917 C CA . LEU B 1 177 ? 30.391 -14.102 -17.609 1 96.62 177 LEU B CA 1
ATOM 6918 C C . LEU B 1 177 ? 31.672 -13.672 -16.891 1 96.62 177 LEU B C 1
ATOM 6920 O O . LEU B 1 177 ? 32.562 -13.086 -17.516 1 96.62 177 LEU B O 1
ATOM 6924 N N . LYS B 1 178 ? 31.734 -13.906 -15.633 1 94.31 178 LYS B N 1
ATOM 6925 C CA . LYS B 1 178 ? 32.906 -13.539 -14.852 1 94.31 178 LYS B CA 1
ATOM 6926 C C . LYS B 1 178 ? 34.125 -14.344 -15.289 1 94.31 178 LYS B C 1
ATOM 6928 O O . LYS B 1 178 ? 35.219 -13.805 -15.383 1 94.31 178 LYS B O 1
ATOM 6933 N N . SER B 1 179 ? 33.969 -15.602 -15.609 1 92.38 179 SER B N 1
ATOM 6934 C CA . SER B 1 179 ? 35.062 -16.484 -15.945 1 92.38 179 SER B CA 1
ATOM 6935 C C . SER B 1 179 ? 35.406 -16.391 -17.422 1 92.38 179 SER B C 1
ATOM 6937 O O . SER B 1 179 ? 36.562 -16.594 -17.812 1 92.38 179 SER B O 1
ATOM 6939 N N . GLY B 1 180 ? 34.469 -16.156 -18.234 1 91.06 180 GLY B N 1
ATOM 6940 C CA . GLY B 1 180 ? 34.656 -16.188 -19.672 1 91.06 180 GLY B CA 1
ATOM 6941 C C . GLY B 1 180 ? 34.906 -17.578 -20.219 1 91.06 180 GLY B C 1
ATOM 6942 O O . GLY B 1 180 ? 35.469 -17.734 -21.297 1 91.06 180 GLY B O 1
ATOM 6943 N N . SER B 1 181 ? 34.469 -18.578 -19.422 1 93.31 181 SER B N 1
ATOM 6944 C CA . SER B 1 181 ? 34.75 -19.969 -19.766 1 93.31 181 SER B CA 1
ATOM 6945 C C . SER B 1 181 ? 33.625 -20.609 -20.547 1 93.31 181 SER B C 1
ATOM 6947 O O . SER B 1 181 ? 32.438 -20.312 -20.297 1 93.31 181 SER B O 1
ATOM 6949 N N . ILE B 1 182 ? 33.969 -21.516 -21.406 1 95.31 182 ILE B N 1
ATOM 6950 C CA . ILE B 1 182 ? 33 -22.266 -22.219 1 95.31 182 ILE B CA 1
ATOM 6951 C C . ILE B 1 182 ? 32.25 -23.234 -21.328 1 95.31 182 ILE B C 1
ATOM 6953 O O . ILE B 1 182 ? 31.016 -23.375 -21.453 1 95.31 182 ILE B O 1
ATOM 6957 N N . LEU B 1 183 ? 32.938 -23.797 -20.422 1 96.06 183 LEU B N 1
ATOM 6958 C CA . LEU B 1 183 ? 32.344 -24.781 -19.531 1 96.06 183 LEU B CA 1
ATOM 6959 C C . LEU B 1 183 ? 31.203 -24.172 -18.719 1 96.06 183 LEU B C 1
ATOM 6961 O O . LEU B 1 183 ? 30.109 -24.734 -18.656 1 96.06 183 LEU B O 1
ATOM 6965 N N . PHE B 1 184 ? 31.453 -23.047 -18.141 1 96.44 184 PHE B N 1
ATOM 6966 C CA . PHE B 1 184 ? 30.438 -22.406 -17.312 1 96.44 184 PHE B CA 1
ATOM 6967 C C . PHE B 1 184 ? 29.281 -21.875 -18.172 1 96.44 184 PHE B C 1
ATOM 6969 O O . PHE B 1 184 ? 28.141 -21.797 -17.719 1 96.44 184 PHE B O 1
ATOM 6976 N N . SER B 1 185 ? 29.547 -21.547 -19.406 1 98 185 SER B N 1
ATOM 6977 C CA . SER B 1 185 ? 28.484 -21.141 -20.312 1 98 185 SER B CA 1
ATOM 6978 C C . SER B 1 185 ? 27.562 -22.297 -20.641 1 98 185 SER B C 1
ATOM 6980 O O . SER B 1 185 ? 26.344 -22.109 -20.75 1 98 185 SER B O 1
ATOM 6982 N N . ILE B 1 186 ? 28.156 -23.438 -20.781 1 98.12 186 ILE B N 1
ATOM 6983 C CA . ILE B 1 186 ? 27.375 -24.641 -21.047 1 98.12 186 ILE B CA 1
ATOM 6984 C C . ILE B 1 186 ? 26.531 -24.984 -19.812 1 98.12 186 ILE B C 1
ATOM 6986 O O . ILE B 1 186 ? 25.375 -25.359 -19.938 1 98.12 186 ILE B O 1
ATOM 6990 N N . LEU B 1 187 ? 27.094 -24.844 -18.641 1 97.69 187 LEU B N 1
ATOM 6991 C CA . LEU B 1 187 ? 26.359 -25.094 -17.406 1 97.69 187 LEU B CA 1
ATOM 6992 C C . LEU B 1 187 ? 25.203 -24.125 -17.25 1 97.69 187 LEU B C 1
ATOM 6994 O O . LEU B 1 187 ? 24.141 -24.5 -16.75 1 97.69 187 LEU B O 1
ATOM 6998 N N . ALA B 1 188 ? 25.469 -22.906 -17.641 1 98.31 188 ALA B N 1
ATOM 6999 C CA . ALA B 1 188 ? 24.391 -21.922 -17.594 1 98.31 188 ALA B CA 1
ATOM 7000 C C . ALA B 1 188 ? 23.266 -22.312 -18.531 1 98.31 188 ALA B C 1
ATOM 7002 O O . ALA B 1 188 ? 22.094 -22.141 -18.203 1 98.31 188 ALA B O 1
ATOM 7003 N N . ALA B 1 189 ? 23.609 -22.844 -19.672 1 98.44 189 ALA B N 1
ATOM 7004 C CA . ALA B 1 189 ? 22.594 -23.297 -20.625 1 98.44 189 ALA B CA 1
ATOM 7005 C C . ALA B 1 189 ? 21.812 -24.484 -20.078 1 98.44 189 ALA B C 1
ATOM 7007 O O . ALA B 1 189 ? 20.609 -24.594 -20.281 1 98.44 189 ALA B O 1
ATOM 7008 N N . PHE B 1 190 ? 22.516 -25.359 -19.422 1 98.25 190 PHE B N 1
ATOM 7009 C CA . PHE B 1 190 ? 21.859 -26.516 -18.844 1 98.25 190 PHE B CA 1
ATOM 7010 C C . PHE B 1 190 ? 20.906 -26.094 -17.734 1 98.25 190 PHE B C 1
ATOM 7012 O O . PHE B 1 190 ? 19.812 -26.656 -17.609 1 98.25 190 PHE B O 1
ATOM 7019 N N . ALA B 1 191 ? 21.297 -25.125 -16.906 1 98.31 191 ALA B N 1
ATOM 7020 C CA . ALA B 1 191 ? 20.422 -24.641 -15.859 1 98.31 191 ALA B CA 1
ATOM 7021 C C . ALA B 1 191 ? 19.156 -24.016 -16.453 1 98.31 191 ALA B C 1
ATOM 7023 O O . ALA B 1 191 ? 18.047 -24.266 -15.969 1 98.31 191 ALA B O 1
ATOM 7024 N N . TYR B 1 192 ? 19.312 -23.266 -17.469 1 98 192 TYR B N 1
ATOM 7025 C CA . TYR B 1 192 ? 18.172 -22.656 -18.141 1 98 192 TYR B CA 1
ATOM 7026 C C . TYR B 1 192 ? 17.281 -23.703 -18.766 1 98 192 TYR B C 1
ATOM 7028 O O . TYR B 1 192 ? 16.047 -23.625 -18.688 1 98 192 TYR B O 1
ATOM 7036 N N . SER B 1 193 ? 17.875 -24.703 -19.422 1 97.75 193 SER B N 1
ATOM 7037 C CA . SER B 1 193 ? 17.094 -25.75 -20.062 1 97.75 193 SER B CA 1
ATOM 7038 C C . SER B 1 193 ? 16.344 -26.609 -19.047 1 97.75 193 SER B C 1
ATOM 7040 O O . SER B 1 193 ? 15.25 -27.094 -19.312 1 97.75 193 SER B O 1
ATOM 7042 N N . TYR B 1 194 ? 16.953 -26.781 -17.922 1 98 194 TYR B N 1
ATOM 7043 C CA . TYR B 1 194 ? 16.266 -27.469 -16.844 1 98 194 TYR B CA 1
ATOM 7044 C C . TYR B 1 194 ? 15.031 -26.688 -16.391 1 98 194 TYR B C 1
ATOM 7046 O O . TYR B 1 194 ? 13.992 -27.281 -16.078 1 98 194 TYR B O 1
ATOM 7054 N N . LEU B 1 195 ? 15.188 -25.375 -16.328 1 98.12 195 LEU B N 1
ATOM 7055 C CA . LEU B 1 195 ? 14.031 -24.547 -16 1 98.12 195 LEU B CA 1
ATOM 7056 C C . LEU B 1 195 ? 12.945 -24.688 -17.062 1 98.12 195 LEU B C 1
ATOM 7058 O O . LEU B 1 195 ? 11.766 -24.781 -16.734 1 98.12 195 LEU B O 1
ATOM 7062 N N . ALA B 1 196 ? 13.352 -24.719 -18.328 1 96.75 196 ALA B N 1
ATOM 7063 C CA . ALA B 1 196 ? 12.406 -24.859 -19.438 1 96.75 196 ALA B CA 1
ATOM 7064 C C . ALA B 1 196 ? 11.703 -26.219 -19.391 1 96.75 196 ALA B C 1
ATOM 7066 O O . ALA B 1 196 ? 10.539 -26.328 -19.781 1 96.75 196 ALA B O 1
ATOM 7067 N N . LEU B 1 197 ? 12.367 -27.156 -18.906 1 96.69 197 LEU B N 1
ATOM 7068 C CA . LEU B 1 197 ? 11.805 -28.5 -18.75 1 96.69 197 LEU B CA 1
ATOM 7069 C C . LEU B 1 197 ? 10.805 -28.531 -17.594 1 96.69 197 LEU B C 1
ATOM 7071 O O . LEU B 1 197 ? 9.883 -29.344 -17.594 1 96.69 197 LEU B O 1
ATOM 7075 N N . THR B 1 198 ? 10.898 -27.625 -16.703 1 96.88 198 THR B N 1
ATOM 7076 C CA . THR B 1 198 ? 10.18 -27.719 -15.43 1 96.88 198 THR B CA 1
ATOM 7077 C C . THR B 1 198 ? 8.961 -26.797 -15.43 1 96.88 198 THR B C 1
ATOM 7079 O O . THR B 1 198 ? 7.91 -27.156 -14.898 1 96.88 198 THR B O 1
ATOM 7082 N N . TRP B 1 199 ? 9.156 -25.609 -15.922 1 95.31 199 TRP B N 1
ATOM 7083 C CA . TRP B 1 199 ? 8.109 -24.625 -15.695 1 95.31 199 TRP B CA 1
ATOM 7084 C C . TRP B 1 199 ? 8.047 -23.609 -16.844 1 95.31 199 TRP B C 1
ATOM 7086 O O . TRP B 1 199 ? 9.086 -23.219 -17.391 1 95.31 199 TRP B O 1
ATOM 7096 N N . GLY B 1 200 ? 6.84 -23.156 -17.125 1 91.44 200 GLY B N 1
ATOM 7097 C CA . GLY B 1 200 ? 6.641 -22.125 -18.141 1 91.44 200 GLY B CA 1
ATOM 7098 C C . GLY B 1 200 ? 7.285 -20.812 -17.797 1 91.44 200 GLY B C 1
ATOM 7099 O O . GLY B 1 200 ? 7.523 -19.969 -18.672 1 91.44 200 GLY B O 1
ATOM 7100 N N . GLY B 1 201 ? 7.691 -20.641 -16.578 1 91.56 201 GLY B N 1
ATOM 7101 C CA . GLY B 1 201 ? 8.367 -19.422 -16.141 1 91.56 201 GLY B CA 1
ATOM 7102 C C . GLY B 1 201 ? 9.75 -19.25 -16.75 1 91.56 201 GLY B C 1
ATOM 7103 O O . GLY B 1 201 ? 10.398 -18.219 -16.547 1 91.56 201 GLY B O 1
ATOM 7104 N N . TYR B 1 202 ? 10.172 -20.234 -17.609 1 94.88 202 TYR B N 1
ATOM 7105 C CA . TYR B 1 202 ? 11.461 -20.125 -18.266 1 94.88 202 TYR B CA 1
ATOM 7106 C C . TYR B 1 202 ? 11.492 -18.922 -19.203 1 94.88 202 TYR B C 1
ATOM 7108 O O . TYR B 1 202 ? 12.562 -18.391 -19.516 1 94.88 202 TYR B O 1
ATOM 7116 N N . VAL B 1 203 ? 10.289 -18.453 -19.562 1 91.75 203 VAL B N 1
ATOM 7117 C CA . VAL B 1 203 ? 10.164 -17.328 -20.469 1 91.75 203 VAL B CA 1
ATOM 7118 C C . VAL B 1 203 ? 10.75 -16.078 -19.812 1 91.75 203 VAL B C 1
ATOM 7120 O O . VAL B 1 203 ? 11.32 -15.219 -20.5 1 91.75 203 VAL B O 1
ATOM 7123 N N . PHE B 1 204 ? 10.672 -16.031 -18.609 1 93.38 204 PHE B N 1
ATOM 7124 C CA . PHE B 1 204 ? 11.242 -14.883 -17.906 1 93.38 204 PHE B CA 1
ATOM 7125 C C . PHE B 1 204 ? 12.75 -14.836 -18.094 1 93.38 204 PHE B C 1
ATOM 7127 O O . PHE B 1 204 ? 13.312 -13.781 -18.422 1 93.38 204 PHE B O 1
ATOM 7134 N N . VAL B 1 205 ? 13.43 -15.961 -17.828 1 96.31 205 VAL B N 1
ATOM 7135 C CA . VAL B 1 205 ? 14.891 -16 -17.906 1 96.31 205 VAL B CA 1
ATOM 7136 C C . VAL B 1 205 ? 15.328 -15.766 -19.359 1 96.31 205 VAL B C 1
ATOM 7138 O O . VAL B 1 205 ? 16.344 -15.125 -19.594 1 96.31 205 VAL B O 1
ATOM 7141 N N . SER B 1 206 ? 14.562 -16.281 -20.297 1 94.31 206 SER B N 1
ATOM 7142 C CA . SER B 1 206 ? 14.883 -16.109 -21.719 1 94.31 206 SER B CA 1
ATOM 7143 C C . SER B 1 206 ? 14.781 -14.656 -22.141 1 94.31 206 SER B C 1
ATOM 7145 O O . SER B 1 206 ? 15.305 -14.266 -23.188 1 94.31 206 SER B O 1
ATOM 7147 N N . ASN B 1 207 ? 14.164 -13.875 -21.312 1 93.31 207 ASN B N 1
ATOM 7148 C CA . ASN B 1 207 ? 14.062 -12.453 -21.625 1 93.31 207 ASN B CA 1
ATOM 7149 C C . ASN B 1 207 ? 14.93 -11.609 -20.703 1 93.31 207 ASN B C 1
ATOM 7151 O O . ASN B 1 207 ? 15.43 -10.555 -21.094 1 93.31 207 ASN B O 1
ATOM 7155 N N . CYS B 1 208 ? 15.125 -12.094 -19.516 1 95.88 208 CYS B N 1
ATOM 7156 C CA . CYS B 1 208 ? 15.906 -11.352 -18.531 1 95.88 208 CYS B CA 1
ATOM 7157 C C . CYS B 1 208 ? 17.375 -11.32 -18.922 1 95.88 208 CYS B C 1
ATOM 7159 O O . CYS B 1 208 ? 18 -10.258 -18.906 1 95.88 208 CYS B O 1
ATOM 7161 N N . ILE B 1 209 ? 17.938 -12.43 -19.312 1 97.62 209 ILE B N 1
ATOM 7162 C CA . ILE B 1 209 ? 19.359 -12.531 -19.656 1 97.62 209 ILE B CA 1
ATOM 7163 C C . ILE B 1 209 ? 19.641 -11.719 -20.922 1 97.62 209 ILE B C 1
ATOM 7165 O O . ILE B 1 209 ? 20.594 -10.945 -20.969 1 97.62 209 ILE B O 1
ATOM 7169 N N . PRO B 1 210 ? 18.797 -11.859 -21.984 1 95.94 210 PRO B N 1
ATOM 7170 C CA . PRO B 1 210 ? 19.016 -11 -23.141 1 95.94 210 PRO B CA 1
ATOM 7171 C C . PRO B 1 210 ? 18.922 -9.516 -22.828 1 95.94 210 PRO B C 1
ATOM 7173 O O . PRO B 1 210 ? 19.672 -8.703 -23.375 1 95.94 210 PRO B O 1
ATOM 7176 N N . LEU B 1 211 ? 18.016 -9.18 -21.984 1 94.19 211 LEU B N 1
ATOM 7177 C CA . LEU B 1 211 ? 17.891 -7.785 -21.562 1 94.19 211 LEU B CA 1
ATOM 7178 C C . LEU B 1 211 ? 19.172 -7.312 -20.891 1 94.19 211 LEU B C 1
ATOM 7180 O O . LEU B 1 211 ? 19.641 -6.191 -21.141 1 94.19 211 LEU B O 1
ATOM 7184 N N . PHE B 1 212 ? 19.703 -8.141 -20.094 1 96.56 212 PHE B N 1
ATOM 7185 C CA . PHE B 1 212 ? 20.969 -7.84 -19.406 1 96.56 212 PHE B CA 1
ATOM 7186 C C . PHE B 1 212 ? 22.109 -7.715 -20.406 1 96.56 212 PHE B C 1
ATOM 7188 O O . PHE B 1 212 ? 22.859 -6.734 -20.391 1 96.56 212 PHE B O 1
ATOM 7195 N N . ALA B 1 213 ? 22.219 -8.648 -21.297 1 96.88 213 ALA B N 1
ATOM 7196 C CA . ALA B 1 213 ? 23.297 -8.656 -22.281 1 96.88 213 ALA B CA 1
ATOM 7197 C C . ALA B 1 213 ? 23.188 -7.469 -23.234 1 96.88 213 ALA B C 1
ATOM 7199 O O . ALA B 1 213 ? 24.188 -6.793 -23.5 1 96.88 213 ALA B O 1
ATOM 7200 N N . ALA B 1 214 ? 22.016 -7.242 -23.688 1 91.44 214 ALA B N 1
ATOM 7201 C CA . ALA B 1 214 ? 21.797 -6.082 -24.547 1 91.44 214 ALA B CA 1
ATOM 7202 C C . ALA B 1 214 ? 22.047 -4.781 -23.797 1 91.44 214 ALA B C 1
ATOM 7204 O O . ALA B 1 214 ? 22.531 -3.803 -24.375 1 91.44 214 ALA B O 1
ATOM 7205 N N . GLY B 1 215 ? 21.688 -4.809 -22.5 1 89.5 215 GLY B N 1
ATOM 7206 C CA . GLY B 1 215 ? 21.938 -3.646 -21.672 1 89.5 215 GLY B CA 1
ATOM 7207 C C . GLY B 1 215 ? 23.422 -3.328 -21.516 1 89.5 215 GLY B C 1
ATOM 7208 O O . GLY B 1 215 ? 23.812 -2.162 -21.562 1 89.5 215 GLY B O 1
ATOM 7209 N N . LEU B 1 216 ? 24.219 -4.336 -21.375 1 93.31 216 LEU B N 1
ATOM 7210 C CA . LEU B 1 216 ? 25.672 -4.145 -21.266 1 93.31 216 LEU B CA 1
ATOM 7211 C C . LEU B 1 216 ? 26.234 -3.555 -22.547 1 93.31 216 LEU B C 1
ATOM 7213 O O . LEU B 1 216 ? 27.094 -2.666 -22.5 1 93.31 216 LEU B O 1
ATOM 7217 N N . VAL B 1 217 ? 25.797 -4.016 -23.656 1 89.19 217 VAL B N 1
ATOM 7218 C CA . VAL B 1 217 ? 26.25 -3.492 -24.953 1 89.19 217 VAL B CA 1
ATOM 7219 C C . VAL B 1 217 ? 25.812 -2.035 -25.094 1 89.19 217 VAL B C 1
ATOM 7221 O O . VAL B 1 217 ? 26.594 -1.19 -25.531 1 89.19 217 VAL B O 1
ATOM 7224 N N . ALA B 1 218 ? 24.594 -1.746 -24.656 1 83.56 218 ALA B N 1
ATOM 7225 C CA . ALA B 1 218 ? 24.031 -0.406 -24.797 1 83.56 218 ALA B CA 1
ATOM 7226 C C . ALA B 1 218 ? 24.812 0.602 -23.938 1 83.56 218 ALA B C 1
ATOM 7228 O O . ALA B 1 218 ? 24.922 1.772 -24.312 1 83.56 218 ALA B O 1
ATOM 7229 N N . ILE B 1 219 ? 25.375 0.115 -22.828 1 86.94 219 ILE B N 1
ATOM 7230 C CA . ILE B 1 219 ? 26.078 1.047 -21.953 1 86.94 219 ILE B CA 1
ATOM 7231 C C . ILE B 1 219 ? 27.562 1.05 -22.281 1 86.94 219 ILE B C 1
ATOM 7233 O O . ILE B 1 219 ? 28.375 1.615 -21.531 1 86.94 219 ILE B O 1
ATOM 7237 N N . GLY B 1 220 ? 27.969 0.355 -23.359 1 82.69 220 GLY B N 1
ATOM 7238 C CA . GLY B 1 220 ? 29.328 0.379 -23.859 1 82.69 220 GLY B CA 1
ATOM 7239 C C . GLY B 1 220 ? 30.234 -0.62 -23.156 1 82.69 220 GLY B C 1
ATOM 7240 O O . GLY B 1 220 ? 31.453 -0.413 -23.062 1 82.69 220 GLY B O 1
ATOM 7241 N N . ARG B 1 221 ? 29.656 -1.69 -22.641 1 89.5 221 ARG B N 1
ATOM 7242 C CA . ARG B 1 221 ? 30.453 -2.68 -21.906 1 89.5 221 ARG B CA 1
ATOM 7243 C C . ARG B 1 221 ? 30.484 -4.008 -22.656 1 89.5 221 ARG B C 1
ATOM 7245 O O . ARG B 1 221 ? 30.406 -5.074 -22.047 1 89.5 221 ARG B O 1
ATOM 7252 N N . TYR B 1 222 ? 30.5 -3.887 -23.906 1 90.38 222 TYR B N 1
ATOM 7253 C CA . TYR B 1 222 ? 30.688 -5.102 -24.688 1 90.38 222 TYR B CA 1
ATOM 7254 C C . TYR B 1 222 ? 32.062 -5.703 -24.438 1 90.38 222 TYR B C 1
ATOM 7256 O O . TYR B 1 222 ? 33.062 -4.977 -24.328 1 90.38 222 TYR B O 1
ATOM 7264 N N . SER B 1 223 ? 32.188 -6.992 -24.219 1 92.44 223 SER B N 1
ATOM 7265 C CA . SER B 1 223 ? 33.438 -7.734 -24.062 1 92.44 223 SER B CA 1
ATOM 7266 C C . SER B 1 223 ? 33.375 -9.094 -24.75 1 92.44 223 SER B C 1
ATOM 7268 O O . SER B 1 223 ? 32.281 -9.617 -25 1 92.44 223 SER B O 1
ATOM 7270 N N . TRP B 1 224 ? 34.469 -9.578 -25.109 1 93.25 224 TRP B N 1
ATOM 7271 C CA . TRP B 1 224 ? 34.5 -10.891 -25.734 1 93.25 224 TRP B CA 1
ATOM 7272 C C . TRP B 1 224 ? 34 -11.969 -24.781 1 93.25 224 TRP B C 1
ATOM 7274 O O . TRP B 1 224 ? 33.438 -12.984 -25.203 1 93.25 224 TRP B O 1
ATOM 7284 N N . ARG B 1 225 ? 34.156 -11.742 -23.484 1 95.31 225 ARG B N 1
ATOM 7285 C CA . ARG B 1 225 ? 33.594 -12.664 -22.5 1 95.31 225 ARG B CA 1
ATOM 7286 C C . ARG B 1 225 ? 32.094 -12.734 -22.625 1 95.31 225 ARG B C 1
ATOM 7288 O O . ARG B 1 225 ? 31.5 -13.82 -22.594 1 95.31 225 ARG B O 1
ATOM 7295 N N . LEU B 1 226 ? 31.516 -11.539 -22.719 1 96.38 226 LEU B N 1
ATOM 7296 C CA . LEU B 1 226 ? 30.062 -11.461 -22.875 1 96.38 226 LEU B CA 1
ATOM 7297 C C . LEU B 1 226 ? 29.625 -12.117 -24.188 1 96.38 226 LEU B C 1
ATOM 7299 O O . LEU B 1 226 ? 28.641 -12.859 -24.203 1 96.38 226 LEU B O 1
ATOM 7303 N N . HIS B 1 227 ? 30.359 -11.914 -25.266 1 95.44 227 HIS B N 1
ATOM 7304 C CA . HIS B 1 227 ? 30.047 -12.445 -26.578 1 95.44 227 HIS B CA 1
ATOM 7305 C C . HIS B 1 227 ? 30.062 -13.969 -26.578 1 95.44 227 HIS B C 1
ATOM 7307 O O . HIS B 1 227 ? 29.125 -14.602 -27.062 1 95.44 227 HIS B O 1
ATOM 7313 N N . ILE B 1 228 ? 31.094 -14.539 -26.047 1 95.88 228 ILE B N 1
ATOM 7314 C CA . ILE B 1 228 ? 31.266 -15.992 -26.031 1 95.88 228 ILE B CA 1
ATOM 7315 C C . ILE B 1 228 ? 30.219 -16.625 -25.109 1 95.88 228 ILE B C 1
ATOM 7317 O O . ILE B 1 228 ? 29.562 -17.594 -25.484 1 95.88 228 ILE B O 1
ATOM 7321 N N . THR B 1 229 ? 30.047 -16.062 -23.906 1 97.69 229 THR B N 1
ATOM 7322 C CA . THR B 1 229 ? 29.109 -16.609 -22.922 1 97.69 229 THR B CA 1
ATOM 7323 C C . THR B 1 229 ? 27.688 -16.594 -23.484 1 97.69 229 THR B C 1
ATOM 7325 O O . THR B 1 229 ? 26.984 -17.609 -23.422 1 97.69 229 THR B O 1
ATOM 7328 N N . TYR B 1 230 ? 27.281 -15.477 -24.062 1 98.06 230 TYR B N 1
ATOM 7329 C CA . TYR B 1 230 ? 25.922 -15.367 -24.562 1 98.06 230 TYR B CA 1
ATOM 7330 C C . TYR B 1 230 ? 25.703 -16.266 -25.766 1 98.06 230 TYR B C 1
ATOM 7332 O O . TYR B 1 230 ? 24.641 -16.875 -25.906 1 98.06 230 TYR B O 1
ATOM 7340 N N . SER B 1 231 ? 26.656 -16.344 -26.656 1 97.5 231 SER B N 1
ATOM 7341 C CA . SER B 1 231 ? 26.531 -17.141 -27.875 1 97.5 231 SER B CA 1
ATOM 7342 C C . SER B 1 231 ? 26.406 -18.625 -27.547 1 97.5 231 SER B C 1
ATOM 7344 O O . SER B 1 231 ? 25.547 -19.328 -28.109 1 97.5 231 SER B O 1
ATOM 7346 N N . ILE B 1 232 ? 27.234 -19.062 -26.656 1 97.81 232 ILE B N 1
ATOM 7347 C CA . ILE B 1 232 ? 27.188 -20.469 -26.281 1 97.81 232 ILE B CA 1
ATOM 7348 C C . ILE B 1 232 ? 25.891 -20.75 -25.516 1 97.81 232 ILE B C 1
ATOM 7350 O O . ILE B 1 232 ? 25.219 -21.75 -25.781 1 97.81 232 ILE B O 1
ATOM 7354 N N . TRP B 1 233 ? 25.562 -19.859 -24.562 1 98 233 TRP B N 1
ATOM 7355 C CA . TRP B 1 233 ? 24.344 -20.016 -23.797 1 98 233 TRP B CA 1
ATOM 7356 C C . TRP B 1 233 ? 23.125 -20.078 -24.719 1 98 233 TRP B C 1
ATOM 7358 O O . TRP B 1 233 ? 22.25 -20.922 -24.531 1 98 233 TRP B O 1
ATOM 7368 N N . PHE B 1 234 ? 23.078 -19.203 -25.719 1 97.06 234 PHE B N 1
ATOM 7369 C CA . PHE B 1 234 ? 21.953 -19.141 -26.641 1 97.06 234 PHE B CA 1
ATOM 7370 C C . PHE B 1 234 ? 21.844 -20.422 -27.469 1 97.06 234 PHE B C 1
ATOM 7372 O O . PHE B 1 234 ? 20.766 -21.016 -27.562 1 97.06 234 PHE B O 1
ATOM 7379 N N . ILE B 1 235 ? 22.906 -20.875 -28.031 1 97 235 ILE B N 1
ATOM 7380 C CA . ILE B 1 235 ? 22.906 -22 -28.953 1 97 235 ILE B CA 1
ATOM 7381 C C . ILE B 1 235 ? 22.562 -23.281 -28.203 1 97 235 ILE B C 1
ATOM 7383 O O . ILE B 1 235 ? 21.656 -24.016 -28.609 1 97 235 ILE B O 1
ATOM 7387 N N . VAL B 1 236 ? 23.203 -23.5 -27.109 1 97.5 236 VAL B N 1
ATOM 7388 C CA . VAL B 1 236 ? 22.984 -24.719 -26.344 1 97.5 236 VAL B CA 1
ATOM 7389 C C . VAL B 1 236 ? 21.594 -24.719 -25.75 1 97.5 236 VAL B C 1
ATOM 7391 O O . VAL B 1 236 ? 20.875 -25.719 -25.797 1 97.5 236 VAL B O 1
ATOM 7394 N N . SER B 1 237 ? 21.172 -23.562 -25.156 1 96.88 237 SER B N 1
ATOM 7395 C CA . SER B 1 237 ? 19.844 -23.469 -24.562 1 96.88 237 SER B CA 1
ATOM 7396 C C . SER B 1 237 ? 18.75 -23.672 -25.609 1 96.88 237 SER B C 1
ATOM 7398 O O . SER B 1 237 ? 17.734 -24.312 -25.328 1 96.88 237 SER B O 1
ATOM 7400 N N . SER B 1 238 ? 18.922 -23.125 -26.797 1 95.38 238 SER B N 1
ATOM 7401 C CA . SER B 1 238 ? 17.922 -23.25 -27.844 1 95.38 238 SER B CA 1
ATOM 7402 C C . SER B 1 238 ? 17.766 -24.703 -28.297 1 95.38 238 SER B C 1
ATOM 7404 O O . SER B 1 238 ? 16.656 -25.188 -28.5 1 95.38 238 SER B O 1
ATOM 7406 N N . ILE B 1 239 ? 18.828 -25.406 -28.391 1 96 239 ILE B N 1
ATOM 7407 C CA . ILE B 1 239 ? 18.797 -26.797 -28.828 1 96 239 ILE B CA 1
ATOM 7408 C C . ILE B 1 239 ? 18.141 -27.672 -27.75 1 96 239 ILE B C 1
ATOM 7410 O O . ILE B 1 239 ? 17.266 -28.5 -28.047 1 96 239 ILE B O 1
ATOM 7414 N N . LEU B 1 240 ? 18.5 -27.438 -26.547 1 96.12 240 LEU B N 1
ATOM 7415 C CA . LEU B 1 240 ? 17.969 -28.25 -25.453 1 96.12 240 LEU B CA 1
ATOM 7416 C C . LEU B 1 240 ? 16.5 -27.938 -25.203 1 96.12 240 LEU B C 1
ATOM 7418 O O . LEU B 1 240 ? 15.703 -28.844 -24.953 1 96.12 240 LEU B O 1
ATOM 7422 N N . THR B 1 241 ? 16.156 -26.688 -25.219 1 94.62 241 THR B N 1
ATOM 7423 C CA . THR B 1 241 ? 14.781 -26.281 -24.969 1 94.62 241 THR B CA 1
ATOM 7424 C C . THR B 1 241 ? 13.859 -26.766 -26.078 1 94.62 241 THR B C 1
ATOM 7426 O O . THR B 1 241 ? 12.703 -27.109 -25.828 1 94.62 241 THR B O 1
ATOM 7429 N N . ALA B 1 242 ? 14.359 -26.891 -27.297 1 94.25 242 ALA B N 1
ATOM 7430 C CA . ALA B 1 242 ? 13.586 -27.391 -28.422 1 94.25 242 ALA B CA 1
ATOM 7431 C C . ALA B 1 242 ? 13.242 -28.859 -28.25 1 94.25 242 ALA B C 1
ATOM 7433 O O . ALA B 1 242 ? 12.305 -29.359 -28.875 1 94.25 242 ALA B O 1
ATOM 7434 N N . GLN B 1 243 ? 13.922 -29.5 -27.375 1 92.81 243 GLN B N 1
ATOM 7435 C CA . GLN B 1 243 ? 13.688 -30.922 -27.141 1 92.81 243 GLN B CA 1
ATOM 7436 C C . GLN B 1 243 ? 12.516 -31.125 -26.188 1 92.81 243 GLN B C 1
ATOM 7438 O O . GLN B 1 243 ? 12.008 -32.25 -26.062 1 92.81 243 GLN B O 1
ATOM 7443 N N . VAL B 1 244 ? 12.094 -30.156 -25.5 1 93.5 244 VAL B N 1
ATOM 7444 C CA . VAL B 1 244 ? 10.914 -30.25 -24.656 1 93.5 244 VAL B CA 1
ATOM 7445 C C . VAL B 1 244 ? 9.656 -30.266 -25.516 1 93.5 244 VAL B C 1
ATOM 7447 O O . VAL B 1 244 ? 9.359 -29.281 -26.203 1 93.5 244 VAL B O 1
ATOM 7450 N N . PRO B 1 245 ? 8.883 -31.281 -25.469 1 91.38 245 PRO B N 1
ATOM 7451 C CA . PRO B 1 245 ? 7.742 -31.438 -26.375 1 91.38 245 PRO B CA 1
ATOM 7452 C C . PRO B 1 245 ? 6.758 -30.266 -26.281 1 91.38 245 PRO B C 1
ATOM 7454 O O . PRO B 1 245 ? 6.199 -29.844 -27.297 1 91.38 245 PRO B O 1
ATOM 7457 N N . PHE B 1 246 ? 6.555 -29.797 -25.125 1 91.69 246 PHE B N 1
ATOM 7458 C CA . PHE B 1 246 ? 5.609 -28.719 -24.906 1 91.69 246 PHE B CA 1
ATOM 7459 C C . PHE B 1 246 ? 6.074 -27.453 -25.625 1 91.69 246 PHE B C 1
ATOM 7461 O O . PHE B 1 246 ? 5.25 -26.625 -26.047 1 91.69 246 PHE B O 1
ATOM 7468 N N . ILE B 1 247 ? 7.328 -27.188 -25.766 1 93.12 247 ILE B N 1
ATOM 7469 C CA . ILE B 1 247 ? 7.887 -25.984 -26.391 1 93.12 247 ILE B CA 1
ATOM 7470 C C . ILE B 1 247 ? 8.172 -26.25 -27.875 1 93.12 247 ILE B C 1
ATOM 7472 O O . ILE B 1 247 ? 7.617 -25.594 -28.75 1 93.12 247 ILE B O 1
ATOM 7476 N N . GLY B 1 248 ? 8.898 -27.297 -28.125 1 90.31 248 GLY B N 1
ATOM 7477 C CA . GLY B 1 248 ? 9.188 -27.734 -29.484 1 90.31 248 GLY B CA 1
ATOM 7478 C C . GLY B 1 248 ? 9.625 -26.609 -30.406 1 90.31 248 GLY B C 1
ATOM 7479 O O . GLY B 1 248 ? 10.547 -25.859 -30.078 1 90.31 248 GLY B O 1
ATOM 7480 N N . ASP B 1 249 ? 8.844 -26.328 -31.422 1 84.31 249 ASP B N 1
ATOM 7481 C CA . ASP B 1 249 ? 9.242 -25.359 -32.438 1 84.31 249 ASP B CA 1
ATOM 7482 C C . ASP B 1 249 ? 8.797 -23.953 -32.062 1 84.31 249 ASP B C 1
ATOM 7484 O O . ASP B 1 249 ? 9.086 -22.984 -32.781 1 84.31 249 ASP B O 1
ATOM 7488 N N . LYS B 1 250 ? 8.258 -23.844 -30.906 1 83.69 250 LYS B N 1
ATOM 7489 C CA . LYS B 1 250 ? 7.809 -22.531 -30.453 1 83.69 250 LYS B CA 1
ATOM 7490 C C . LYS B 1 250 ? 8.992 -21.594 -30.203 1 83.69 250 LYS B C 1
ATOM 7492 O O . LYS B 1 250 ? 8.844 -20.375 -30.234 1 83.69 250 LYS B O 1
ATOM 7497 N N . ILE B 1 251 ? 10.055 -22.125 -30 1 85.5 251 ILE B N 1
ATOM 7498 C CA . ILE B 1 251 ? 11.258 -21.344 -29.703 1 85.5 251 ILE B CA 1
ATOM 7499 C C . ILE B 1 251 ? 11.57 -20.422 -30.859 1 85.5 251 ILE B C 1
ATOM 7501 O O . ILE B 1 251 ? 12.109 -19.328 -30.672 1 85.5 251 ILE B O 1
ATOM 7505 N N . LEU B 1 252 ? 11.156 -20.828 -32.094 1 80.06 252 LEU B N 1
ATOM 7506 C CA . LEU B 1 252 ? 11.484 -20.031 -33.25 1 80.06 252 LEU B CA 1
ATOM 7507 C C . LEU B 1 252 ? 10.25 -19.297 -33.781 1 80.06 252 LEU B C 1
ATOM 7509 O O . LEU B 1 252 ? 10.375 -18.344 -34.562 1 80.06 252 LEU B O 1
ATOM 7513 N N . LYS B 1 253 ? 9.109 -19.656 -33.219 1 78.62 253 LYS B N 1
ATOM 7514 C CA . LYS B 1 253 ? 7.887 -19.141 -33.844 1 78.62 253 LYS B CA 1
ATOM 7515 C C . LYS B 1 253 ? 7.18 -18.156 -32.875 1 78.62 253 LYS B C 1
ATOM 7517 O O . LYS B 1 253 ? 6.395 -17.328 -33.344 1 78.62 253 LYS B O 1
ATOM 7522 N N . LYS B 1 254 ? 7.41 -18.312 -31.625 1 82.06 254 LYS B N 1
ATOM 7523 C CA . LYS B 1 254 ? 6.68 -17.469 -30.672 1 82.06 254 LYS B CA 1
ATOM 7524 C C . LYS B 1 254 ? 7.5 -16.25 -30.281 1 82.06 254 LYS B C 1
ATOM 7526 O O . LYS B 1 254 ? 8.711 -16.344 -30.062 1 82.06 254 LYS B O 1
ATOM 7531 N N . PRO B 1 255 ? 6.883 -15.125 -30.172 1 79.31 255 PRO B N 1
ATOM 7532 C CA . PRO B 1 255 ? 7.574 -13.875 -29.891 1 79.31 255 PRO B CA 1
ATOM 7533 C C . PRO B 1 255 ? 8.219 -13.859 -28.5 1 79.31 255 PRO B C 1
ATOM 7535 O O . PRO B 1 255 ? 9.141 -13.086 -28.25 1 79.31 255 PRO B O 1
ATOM 7538 N N . GLU B 1 256 ? 7.84 -14.758 -27.688 1 82.31 256 GLU B N 1
ATOM 7539 C CA . GLU B 1 256 ? 8.406 -14.805 -26.344 1 82.31 256 GLU B CA 1
ATOM 7540 C C . GLU B 1 256 ? 9.891 -15.156 -26.391 1 82.31 256 GLU B C 1
ATOM 7542 O O . GLU B 1 256 ? 10.633 -14.852 -25.453 1 82.31 256 GLU B O 1
ATOM 7547 N N . HIS B 1 257 ? 10.359 -15.734 -27.516 1 85.31 257 HIS B N 1
ATOM 7548 C CA . HIS B 1 257 ? 11.742 -16.172 -27.625 1 85.31 257 HIS B CA 1
ATOM 7549 C C . HIS B 1 257 ? 12.547 -15.266 -28.547 1 85.31 257 HIS B C 1
ATOM 7551 O O . HIS B 1 257 ? 13.734 -15.492 -28.781 1 85.31 257 HIS B O 1
ATOM 7557 N N . PHE B 1 258 ? 11.961 -14.227 -29.031 1 84.12 258 PHE B N 1
ATOM 7558 C CA . PHE B 1 258 ? 12.617 -13.383 -30.016 1 84.12 258 PHE B CA 1
ATOM 7559 C C . PHE B 1 258 ? 13.695 -12.523 -29.375 1 84.12 258 PHE B C 1
ATOM 7561 O O . PHE B 1 258 ? 14.703 -12.195 -30.016 1 84.12 258 PHE B O 1
ATOM 7568 N N . ALA B 1 259 ? 13.516 -12.203 -28.156 1 87.38 259 ALA B N 1
ATOM 7569 C CA . ALA B 1 259 ? 14.531 -11.414 -27.469 1 87.38 259 ALA B CA 1
ATOM 7570 C C . ALA B 1 259 ? 15.859 -12.172 -27.391 1 87.38 259 ALA B C 1
ATOM 7572 O O . ALA B 1 259 ? 16.922 -11.578 -27.516 1 87.38 259 ALA B O 1
ATOM 7573 N N . MET B 1 260 ? 15.773 -13.445 -27.203 1 92.06 260 MET B N 1
ATOM 7574 C CA . MET B 1 260 ? 16.969 -14.281 -27.125 1 92.06 260 MET B CA 1
ATOM 7575 C C . MET B 1 260 ? 17.688 -14.312 -28.469 1 92.06 260 MET B C 1
ATOM 7577 O O . MET B 1 260 ? 18.906 -14.141 -28.516 1 92.06 260 MET B O 1
ATOM 7581 N N . LEU B 1 261 ? 16.953 -14.484 -29.469 1 89.25 261 LEU B N 1
ATOM 7582 C CA . LEU B 1 261 ? 17.516 -14.539 -30.812 1 89.25 261 LEU B CA 1
ATOM 7583 C C . LEU B 1 261 ? 18.031 -13.164 -31.25 1 89.25 261 LEU B C 1
ATOM 7585 O O . LEU B 1 261 ? 19.125 -13.055 -31.812 1 89.25 261 LEU B O 1
ATOM 7589 N N . GLY B 1 262 ? 17.203 -12.172 -31.016 1 87.25 262 GLY B N 1
ATOM 7590 C CA . GLY B 1 262 ? 17.578 -10.82 -31.391 1 87.25 262 GLY B CA 1
ATOM 7591 C C . GLY B 1 262 ? 18.891 -10.367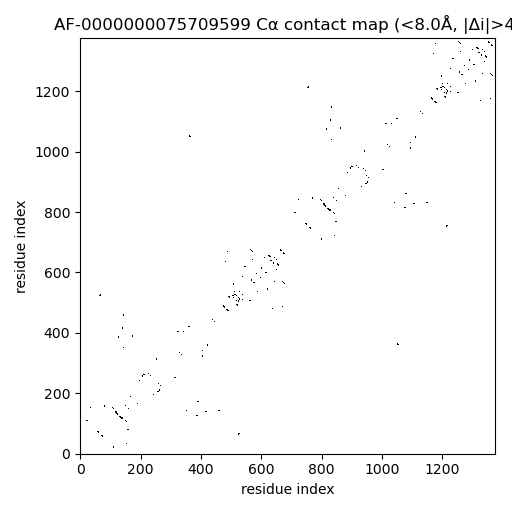 -30.734 1 87.25 262 GLY B C 1
ATOM 7592 O O . GLY B 1 262 ? 19.734 -9.773 -31.406 1 87.25 262 GLY B O 1
ATOM 7593 N N . THR B 1 263 ? 19.062 -10.656 -29.484 1 93.31 263 THR B N 1
ATOM 7594 C CA . THR B 1 263 ? 20.281 -10.266 -28.781 1 93.31 263 THR B CA 1
ATOM 7595 C C . THR B 1 263 ? 21.484 -11.047 -29.297 1 93.31 263 THR B C 1
ATOM 7597 O O . THR B 1 263 ? 22.594 -10.516 -29.375 1 93.31 263 THR B O 1
ATOM 7600 N N . PHE B 1 264 ? 21.25 -12.297 -29.688 1 94 264 PHE B N 1
ATOM 7601 C CA . PHE B 1 264 ? 22.328 -13.086 -30.297 1 94 264 PHE B CA 1
ATOM 7602 C C . PHE B 1 264 ? 22.812 -12.43 -31.578 1 94 264 PHE B C 1
ATOM 7604 O O . PHE B 1 264 ? 24.016 -12.32 -31.812 1 94 264 PHE B O 1
ATOM 7611 N N . ILE B 1 265 ? 21.906 -11.938 -32.344 1 88.62 265 ILE B N 1
ATOM 7612 C CA . ILE B 1 265 ? 22.25 -11.281 -33.594 1 88.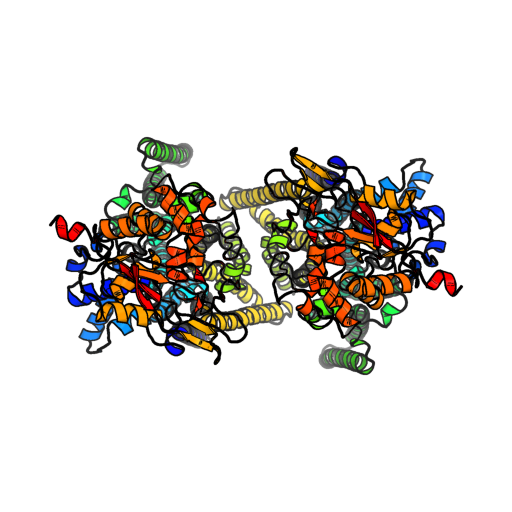62 265 ILE B CA 1
ATOM 7613 C C . ILE B 1 265 ? 23 -9.984 -33.312 1 88.62 265 ILE B C 1
ATOM 7615 O O . ILE B 1 265 ? 23.984 -9.672 -34 1 88.62 265 ILE B O 1
ATOM 7619 N N . VAL B 1 266 ? 22.531 -9.32 -32.344 1 87.06 266 VAL B N 1
ATOM 7620 C CA . VAL B 1 266 ? 23.188 -8.07 -31.969 1 87.06 266 VAL B CA 1
ATOM 7621 C C . VAL B 1 266 ? 24.625 -8.359 -31.531 1 87.06 266 VAL B C 1
ATOM 7623 O O . VAL B 1 266 ? 25.547 -7.613 -31.875 1 87.06 266 VAL B O 1
ATOM 7626 N N . MET B 1 267 ? 24.797 -9.43 -30.781 1 92 267 MET B N 1
ATOM 7627 C CA . MET B 1 267 ? 26.125 -9.805 -30.312 1 92 267 MET B CA 1
ATOM 7628 C C . MET B 1 267 ? 27.047 -10.133 -31.484 1 92 267 MET B C 1
ATOM 7630 O O . MET B 1 267 ? 28.219 -9.758 -31.5 1 92 267 MET B O 1
ATOM 7634 N N . GLN B 1 268 ? 26.531 -10.758 -32.5 1 90.81 268 GLN B N 1
ATOM 7635 C CA . GLN B 1 268 ? 27.328 -11.133 -33.656 1 90.81 268 GLN B CA 1
ATOM 7636 C C . GLN B 1 268 ? 27.719 -9.906 -34.5 1 90.81 268 GLN B C 1
ATOM 7638 O O . GLN B 1 268 ? 28.859 -9.781 -34.938 1 90.81 268 GLN B O 1
ATOM 7643 N N . ILE B 1 269 ? 26.781 -9.039 -34.625 1 84.19 269 ILE B N 1
ATOM 7644 C CA . ILE B 1 269 ? 27.047 -7.828 -35.406 1 84.19 269 ILE B CA 1
ATOM 7645 C C . ILE B 1 269 ? 28.062 -6.957 -34.656 1 84.19 269 ILE B C 1
ATOM 7647 O O . ILE B 1 269 ? 29.031 -6.48 -35.281 1 84.19 269 ILE B O 1
ATOM 7651 N N . TRP B 1 270 ? 27.828 -6.824 -33.438 1 86.81 270 TRP B N 1
ATOM 7652 C CA . TRP B 1 270 ? 28.75 -5.996 -32.656 1 86.81 270 TRP B CA 1
ATOM 7653 C C . TRP B 1 270 ? 30.141 -6.621 -32.594 1 86.81 270 TRP B C 1
ATOM 7655 O O . TRP B 1 270 ? 31.141 -5.906 -32.594 1 86.81 270 TRP B O 1
ATOM 7665 N N . GLY B 1 271 ? 30.125 -7.953 -32.406 1 88.06 271 GLY B N 1
ATOM 7666 C CA . GLY B 1 271 ? 31.406 -8.648 -32.438 1 88.06 271 GLY B CA 1
ATOM 7667 C C . GLY B 1 271 ? 32.156 -8.477 -33.75 1 88.06 271 GLY B C 1
ATOM 7668 O O . GLY B 1 271 ? 33.375 -8.281 -33.75 1 88.06 271 GLY B O 1
ATOM 7669 N N . PHE B 1 272 ? 31.5 -8.484 -34.781 1 86 272 PHE B N 1
ATOM 7670 C CA . PHE B 1 272 ? 32.094 -8.289 -36.094 1 86 272 PHE B CA 1
ATOM 7671 C C . PHE B 1 272 ? 32.656 -6.887 -36.219 1 86 272 PHE B C 1
ATOM 7673 O O . PHE B 1 272 ? 33.781 -6.711 -36.719 1 86 272 PHE B O 1
ATOM 7680 N N . PHE B 1 273 ? 31.938 -5.938 -35.75 1 81 273 PHE B N 1
ATOM 7681 C CA . PHE B 1 273 ? 32.406 -4.559 -35.844 1 81 273 PHE B CA 1
ATOM 7682 C C . PHE B 1 273 ? 33.625 -4.363 -34.938 1 81 273 PHE B C 1
ATOM 7684 O O . PHE B 1 273 ? 34.562 -3.623 -35.312 1 81 273 PHE B O 1
ATOM 7691 N N . THR B 1 274 ? 33.531 -4.949 -33.75 1 83.94 274 THR B N 1
ATOM 7692 C CA . THR B 1 274 ? 34.688 -4.855 -32.875 1 83.94 274 THR B CA 1
ATOM 7693 C C . THR B 1 274 ? 35.906 -5.5 -33.469 1 83.94 274 THR B C 1
ATOM 7695 O O . THR B 1 274 ? 37.031 -5.008 -33.312 1 83.94 274 THR B O 1
ATOM 7698 N N . PHE B 1 275 ? 35.688 -6.512 -34.188 1 84 275 PHE B N 1
ATOM 7699 C CA . PHE B 1 275 ? 36.781 -7.203 -34.906 1 84 275 PHE B CA 1
ATOM 7700 C C . PHE B 1 275 ? 37.344 -6.348 -36.031 1 84 275 PHE B C 1
ATOM 7702 O O . PHE B 1 275 ? 38.562 -6.223 -36.188 1 84 275 PHE B O 1
ATOM 7709 N N . VAL B 1 276 ? 36.5 -5.695 -36.719 1 80.06 276 VAL B N 1
ATOM 7710 C CA . VAL B 1 276 ? 36.906 -4.867 -37.844 1 80.06 276 VAL B CA 1
ATOM 7711 C C . VAL B 1 276 ? 37.625 -3.619 -37.344 1 80.06 276 VAL B C 1
ATOM 7713 O O . VAL B 1 276 ? 38.625 -3.184 -37.938 1 80.06 276 VAL B O 1
ATOM 7716 N N . LYS B 1 277 ? 37.125 -3.105 -36.312 1 78.38 277 LYS B N 1
ATOM 7717 C CA . LYS B 1 277 ? 37.719 -1.914 -35.719 1 78.38 277 LYS B CA 1
ATOM 7718 C C . LYS B 1 277 ? 39.188 -2.178 -35.312 1 78.38 277 LYS B C 1
ATOM 7720 O O . LYS B 1 277 ? 40.031 -1.287 -35.406 1 78.38 277 LYS B O 1
ATOM 7725 N N . SER B 1 278 ? 39.375 -3.303 -34.812 1 79.19 278 SER B N 1
ATOM 7726 C CA . SER B 1 278 ? 40.719 -3.633 -34.344 1 79.19 278 SER B CA 1
ATOM 7727 C C . SER B 1 278 ? 41.719 -3.676 -35.5 1 79.19 278 SER B C 1
ATOM 7729 O O . SER B 1 278 ? 42.906 -3.52 -35.312 1 79.19 278 SER B O 1
ATOM 7731 N N . HIS B 1 279 ? 41.219 -3.592 -36.75 1 78.19 279 HIS B N 1
ATOM 7732 C CA . HIS B 1 279 ? 42.125 -3.727 -37.875 1 78.19 279 HIS B CA 1
ATOM 7733 C C . HIS B 1 279 ? 42.219 -2.414 -38.656 1 78.19 279 HIS B C 1
ATOM 7735 O O . HIS B 1 279 ? 43.031 -2.303 -39.594 1 78.19 279 HIS B O 1
ATOM 7741 N N . PHE B 1 280 ? 41.406 -1.451 -38.344 1 72.38 280 PHE B N 1
ATOM 7742 C CA . PHE B 1 280 ? 41.438 -0.181 -39.062 1 72.38 280 PHE B CA 1
ATOM 7743 C C . PHE B 1 280 ? 42 0.924 -38.188 1 72.38 280 PHE B C 1
ATOM 7745 O O . PHE B 1 280 ? 41.938 0.827 -36.938 1 72.38 280 PHE B O 1
ATOM 7752 N N . SER B 1 281 ? 42.719 2.072 -38.75 1 67.38 281 SER B N 1
ATOM 7753 C CA . SER B 1 281 ? 43.281 3.213 -38.031 1 67.38 281 SER B CA 1
ATOM 7754 C C . SER B 1 281 ? 42.188 4.109 -37.469 1 67.38 281 SER B C 1
ATOM 7756 O O . SER B 1 281 ? 41.062 4.098 -37.969 1 67.38 281 SER B O 1
ATOM 7758 N N . PRO B 1 282 ? 42.344 4.836 -36.312 1 63.41 282 PRO B N 1
ATOM 7759 C CA . PRO B 1 282 ? 41.375 5.625 -35.562 1 63.41 282 PRO B CA 1
ATOM 7760 C C . PRO B 1 282 ? 40.594 6.594 -36.469 1 63.41 282 PRO B C 1
ATOM 7762 O O . PRO B 1 282 ? 39.406 6.852 -36.219 1 63.41 282 PRO B O 1
ATOM 7765 N N . THR B 1 283 ? 41.219 7.281 -37.438 1 59.66 283 THR B N 1
ATOM 7766 C CA . THR B 1 283 ? 40.531 8.281 -38.281 1 59.66 283 THR B CA 1
ATOM 7767 C C . THR B 1 283 ? 39.438 7.641 -39.094 1 59.66 283 THR B C 1
ATOM 7769 O O . THR B 1 283 ? 38.375 8.227 -39.25 1 59.66 283 THR B O 1
ATOM 7772 N N . THR B 1 284 ? 39.719 6.66 -39.656 1 55.72 284 THR B N 1
ATOM 7773 C CA . THR B 1 284 ? 38.781 5.957 -40.531 1 55.72 284 THR B CA 1
ATOM 7774 C C . THR B 1 284 ? 37.656 5.305 -39.688 1 55.72 284 THR B C 1
ATOM 7776 O O . THR B 1 284 ? 36.531 5.133 -40.188 1 55.72 284 THR B O 1
ATOM 7779 N N . TYR B 1 285 ? 37.875 5.152 -38.438 1 57.88 285 TYR B N 1
ATOM 7780 C CA . TYR B 1 285 ? 37.094 4.422 -37.469 1 57.88 285 TYR B CA 1
ATOM 7781 C C . TYR B 1 285 ? 35.812 5.195 -37.094 1 57.88 285 TYR B C 1
ATOM 7783 O O . TYR B 1 285 ? 34.75 4.605 -36.906 1 57.88 285 TYR B O 1
ATOM 7791 N N . ASN B 1 286 ? 36 6.457 -37.062 1 59.72 286 ASN B N 1
ATOM 7792 C CA . ASN B 1 286 ? 34.812 7.238 -36.719 1 59.72 286 ASN B CA 1
ATOM 7793 C C . ASN B 1 286 ? 33.688 7.012 -37.688 1 59.72 286 ASN B C 1
ATOM 7795 O O . ASN B 1 286 ? 32.5 6.961 -37.312 1 59.72 286 ASN B O 1
ATOM 7799 N N . SER B 1 287 ? 34.094 6.777 -38.938 1 58.84 287 SER B N 1
ATOM 7800 C CA . SER B 1 287 ? 33.062 6.539 -39.938 1 58.84 287 SER B CA 1
ATOM 7801 C C . SER B 1 287 ? 32.406 5.168 -39.75 1 58.84 287 SER B C 1
ATOM 7803 O O . SER B 1 287 ? 31.188 5.02 -39.906 1 58.84 287 SER B O 1
ATOM 7805 N N . VAL B 1 288 ? 33.156 4.211 -39.375 1 59.81 288 VAL B N 1
ATOM 7806 C CA . VAL B 1 288 ? 32.625 2.855 -39.188 1 59.81 288 VAL B CA 1
ATOM 7807 C C . VAL B 1 288 ? 31.75 2.807 -37.938 1 59.81 288 VAL B C 1
ATOM 7809 O O . VAL B 1 288 ? 30.734 2.117 -37.938 1 59.81 288 VAL B O 1
ATOM 7812 N N . GLY B 1 289 ? 32.156 3.551 -36.938 1 58.66 289 GLY B N 1
ATOM 7813 C CA . GLY B 1 289 ? 31.359 3.633 -35.719 1 58.66 289 GLY B CA 1
ATOM 7814 C C . GLY B 1 289 ? 29.969 4.176 -35.938 1 58.66 289 GLY B C 1
ATOM 7815 O O . GLY B 1 289 ? 28.984 3.619 -35.438 1 58.66 289 GLY B O 1
ATOM 7816 N N . ILE B 1 290 ? 30 5.148 -36.75 1 60.47 290 ILE B N 1
ATOM 7817 C CA . ILE B 1 290 ? 28.719 5.758 -37.062 1 60.47 290 ILE B CA 1
ATOM 7818 C C . ILE B 1 290 ? 27.875 4.797 -37.906 1 60.47 290 ILE B C 1
ATOM 7820 O O . ILE B 1 290 ? 26.656 4.688 -37.688 1 60.47 290 ILE B O 1
ATOM 7824 N N . THR B 1 291 ? 28.516 4.051 -38.75 1 59.66 291 THR B N 1
ATOM 7825 C CA . THR B 1 291 ? 27.781 3.119 -39.594 1 59.66 291 THR B CA 1
ATOM 7826 C C . THR B 1 291 ? 27.219 1.964 -38.781 1 59.66 291 THR B C 1
ATOM 7828 O O . THR B 1 291 ? 26.125 1.482 -39.031 1 59.66 291 THR B O 1
ATOM 7831 N N . SER B 1 292 ? 27.953 1.54 -37.781 1 61 292 SER B N 1
ATOM 7832 C CA . SER B 1 292 ? 27.469 0.464 -36.938 1 61 292 SER B CA 1
ATOM 7833 C C . SER B 1 292 ? 26.266 0.902 -36.125 1 61 292 SER B C 1
ATOM 7835 O O . SER B 1 292 ? 25.312 0.131 -35.938 1 61 292 SER B O 1
ATOM 7837 N N . ILE B 1 293 ? 26.297 2.086 -35.656 1 63.06 293 ILE B N 1
ATOM 7838 C CA . ILE B 1 293 ? 25.203 2.625 -34.844 1 63.06 293 ILE B CA 1
ATOM 7839 C C . ILE B 1 293 ? 23.953 2.754 -35.719 1 63.06 293 ILE B C 1
ATOM 7841 O O . ILE B 1 293 ? 22.828 2.576 -35.219 1 63.06 293 ILE B O 1
ATOM 7845 N N . LEU B 1 294 ? 24.234 2.924 -37.031 1 64.06 294 LEU B N 1
ATOM 7846 C CA . LEU B 1 294 ? 23.094 3.068 -37.906 1 64.06 294 LEU B CA 1
ATOM 7847 C C . LEU B 1 294 ? 22.547 1.704 -38.312 1 64.06 294 LEU B C 1
ATOM 7849 O O . LEU B 1 294 ? 21.359 1.556 -38.562 1 64.06 294 LEU B O 1
ATOM 7853 N N . ILE B 1 295 ? 23.375 0.714 -38.375 1 67.75 295 ILE B N 1
ATOM 7854 C CA . ILE B 1 295 ? 22.969 -0.611 -38.812 1 67.75 295 ILE B CA 1
ATOM 7855 C C . ILE B 1 295 ? 22.094 -1.27 -37.75 1 67.75 295 ILE B C 1
ATOM 7857 O O . ILE B 1 295 ? 21.109 -1.931 -38.094 1 67.75 295 ILE B O 1
ATOM 7861 N N . LEU B 1 296 ? 22.406 -1.005 -36.469 1 70.38 296 LEU B N 1
ATOM 7862 C CA . LEU B 1 296 ? 21.688 -1.676 -35.375 1 70.38 296 LEU B CA 1
ATOM 7863 C C . LEU B 1 296 ? 20.219 -1.23 -35.344 1 70.38 296 LEU B C 1
ATOM 7865 O O . LEU B 1 296 ? 19.312 -2.064 -35.344 1 70.38 296 LEU B O 1
ATOM 7869 N N . PRO B 1 297 ? 20.047 0.055 -35.375 1 68.75 297 PRO B N 1
ATOM 7870 C CA . PRO B 1 297 ? 18.641 0.445 -35.375 1 68.75 297 PRO B CA 1
ATOM 7871 C C . PRO B 1 297 ? 17.906 0.009 -36.625 1 68.75 297 PRO B C 1
ATOM 7873 O O . PRO B 1 297 ? 16.719 -0.354 -36.562 1 68.75 297 PRO B O 1
ATOM 7876 N N . SER B 1 298 ? 18.578 0.064 -37.781 1 70 298 SER B N 1
ATOM 7877 C CA . SER B 1 298 ? 17.953 -0.375 -39.031 1 70 298 SER B CA 1
ATOM 7878 C C . SER B 1 298 ? 17.609 -1.86 -38.969 1 70 298 SER B C 1
ATOM 7880 O O . SER B 1 298 ? 16.547 -2.275 -39.469 1 70 298 SER B O 1
ATOM 7882 N N . PHE B 1 299 ? 18.453 -2.605 -38.406 1 71.75 299 PHE B N 1
ATOM 7883 C CA . PHE B 1 299 ? 18.219 -4.035 -38.25 1 71.75 299 PHE B CA 1
ATOM 7884 C C . PHE B 1 299 ? 17.031 -4.301 -37.344 1 71.75 299 PHE B C 1
ATOM 7886 O O . PHE B 1 299 ? 16.188 -5.137 -37.625 1 71.75 299 PHE B O 1
ATOM 7893 N N . LEU B 1 300 ? 17.062 -3.627 -36.219 1 73 300 LEU B N 1
ATOM 7894 C CA . LEU B 1 300 ? 15.961 -3.789 -35.281 1 73 300 LEU B CA 1
ATOM 7895 C C . LEU B 1 300 ? 14.625 -3.426 -35.906 1 73 300 LEU B C 1
ATOM 7897 O O . LEU B 1 300 ? 13.625 -4.109 -35.719 1 73 300 LEU B O 1
ATOM 7901 N N . LEU B 1 301 ? 14.672 -2.352 -36.688 1 71.19 301 LEU B N 1
ATOM 7902 C CA . LEU B 1 301 ? 13.469 -1.931 -37.375 1 71.19 301 LEU B CA 1
ATOM 7903 C C . LEU B 1 301 ? 13.047 -2.98 -38.406 1 71.19 301 LEU B C 1
ATOM 7905 O O . LEU B 1 301 ? 11.852 -3.244 -38.594 1 71.19 301 LEU B O 1
ATOM 7909 N N . LEU B 1 302 ? 13.961 -3.531 -39.062 1 71.94 302 LEU B N 1
ATOM 7910 C CA . LEU B 1 302 ? 13.68 -4.586 -40.031 1 71.94 302 LEU B CA 1
ATOM 7911 C C . LEU B 1 302 ? 13.062 -5.801 -39.344 1 71.94 302 LEU B C 1
ATOM 7913 O O . LEU B 1 302 ? 12.109 -6.391 -39.844 1 71.94 302 LEU B O 1
ATOM 7917 N N . MET B 1 303 ? 13.555 -6.156 -38.219 1 72.19 303 MET B N 1
ATOM 7918 C CA . MET B 1 303 ? 13.055 -7.305 -37.5 1 72.19 303 MET B CA 1
ATOM 7919 C C . MET B 1 303 ? 11.609 -7.074 -37.031 1 72.19 303 MET B C 1
ATOM 7921 O O . MET B 1 303 ? 10.781 -7.98 -37.125 1 72.19 303 MET B O 1
ATOM 7925 N N . ILE B 1 304 ? 11.375 -5.902 -36.625 1 72.12 304 ILE B N 1
ATOM 7926 C CA . ILE B 1 304 ? 10.023 -5.551 -36.188 1 72.12 304 ILE B CA 1
ATOM 7927 C C . ILE B 1 304 ? 9.078 -5.586 -37.375 1 72.12 304 ILE B C 1
ATOM 7929 O O . ILE B 1 304 ? 7.961 -6.105 -37.281 1 72.12 304 ILE B O 1
ATOM 7933 N N . THR B 1 305 ? 9.516 -5.07 -38.531 1 67.5 305 THR B N 1
ATOM 7934 C CA . THR B 1 305 ? 8.688 -5.023 -39.719 1 67.5 305 THR B CA 1
ATOM 7935 C C . THR B 1 305 ? 8.398 -6.43 -40.25 1 67.5 305 THR B C 1
ATOM 7937 O O . THR B 1 305 ? 7.27 -6.742 -40.625 1 67.5 305 THR B O 1
ATOM 7940 N N . VAL B 1 306 ? 9.383 -7.188 -40.188 1 69.56 306 VAL B N 1
ATOM 7941 C CA . VAL B 1 306 ? 9.203 -8.562 -40.656 1 69.56 306 VAL B CA 1
ATOM 7942 C C . VAL B 1 306 ? 8.289 -9.312 -39.688 1 69.56 306 VAL B C 1
ATOM 7944 O O . VAL B 1 306 ? 7.438 -10.094 -40.094 1 69.56 306 VAL B O 1
ATOM 7947 N N . GLY B 1 307 ? 8.562 -9.062 -38.438 1 70.5 307 GLY B N 1
ATOM 7948 C CA . GLY B 1 307 ? 7.715 -9.695 -37.438 1 70.5 307 GLY B CA 1
ATOM 7949 C C . GLY B 1 307 ? 6.254 -9.297 -37.562 1 70.5 307 GLY B C 1
ATOM 7950 O O . GLY B 1 307 ? 5.367 -10.148 -37.438 1 70.5 307 GLY B O 1
ATOM 7951 N N . MET B 1 308 ? 6.047 -8.133 -37.875 1 65.94 308 MET B N 1
ATOM 7952 C CA . MET B 1 308 ? 4.684 -7.633 -38 1 65.94 308 MET B CA 1
ATOM 7953 C C . MET B 1 308 ? 4.043 -8.164 -39.281 1 65.94 308 MET B C 1
ATOM 7955 O O . MET B 1 308 ? 2.861 -8.516 -39.281 1 65.94 308 MET B O 1
ATOM 7959 N N . SER B 1 309 ? 4.797 -8.148 -40.312 1 63.31 309 SER B N 1
ATOM 7960 C CA . SER B 1 309 ? 4.262 -8.562 -41.625 1 63.31 309 SER B CA 1
ATOM 7961 C C . SER B 1 309 ? 3.949 -10.055 -41.625 1 63.31 309 SER B C 1
ATOM 7963 O O . SER B 1 309 ? 2.982 -10.484 -42.281 1 63.31 309 SER B O 1
ATOM 7965 N N . THR B 1 310 ? 4.758 -10.797 -41 1 66.06 310 THR B N 1
ATOM 7966 C CA . THR B 1 310 ? 4.555 -12.242 -41 1 66.06 310 THR B CA 1
ATOM 7967 C C . THR B 1 310 ? 3.584 -12.656 -39.906 1 66.06 310 THR B C 1
ATOM 7969 O O . THR B 1 310 ? 3.143 -13.805 -39.844 1 66.06 310 THR B O 1
ATOM 7972 N N . GLY B 1 311 ? 3.195 -11.742 -39.125 1 62.72 311 GLY B N 1
ATOM 7973 C CA . GLY B 1 311 ? 2.27 -12.016 -38.031 1 62.72 311 GLY B CA 1
ATOM 7974 C C . GLY B 1 311 ? 2.939 -12.648 -36.844 1 62.72 311 GLY B C 1
ATOM 7975 O O . GLY B 1 311 ? 2.266 -13.07 -35.875 1 62.72 311 GLY B O 1
ATOM 7976 N N . LEU B 1 312 ? 4.18 -12.82 -36.969 1 63 312 LEU B N 1
ATOM 7977 C CA . LEU B 1 312 ? 4.926 -13.492 -35.906 1 63 312 LEU B CA 1
ATOM 7978 C C . LEU B 1 312 ? 4.848 -12.695 -34.594 1 63 312 LEU B C 1
ATOM 7980 O O . LEU B 1 312 ? 4.906 -13.273 -33.531 1 63 312 LEU B O 1
ATOM 7984 N N . LEU B 1 313 ? 4.703 -11.43 -34.688 1 61.19 313 LEU B N 1
ATOM 7985 C CA . LEU B 1 313 ? 4.633 -10.594 -33.469 1 61.19 313 LEU B CA 1
ATOM 7986 C C . LEU B 1 313 ? 3.24 -10.633 -32.875 1 61.19 313 LEU B C 1
ATOM 7988 O O . LEU B 1 313 ? 3.055 -10.242 -31.719 1 61.19 313 LEU B O 1
ATOM 7992 N N . GLY B 1 314 ? 2.264 -11.141 -33.438 1 56.69 314 GLY B N 1
ATOM 7993 C CA . GLY B 1 314 ? 0.909 -11.219 -32.938 1 56.69 314 GLY B CA 1
ATOM 7994 C C . GLY B 1 314 ? 0.656 -12.461 -32.094 1 56.69 314 GLY B C 1
ATOM 7995 O O . GLY B 1 314 ? -0.38 -12.586 -31.438 1 56.69 314 GLY B O 1
ATOM 7996 N N . GLY B 1 315 ? 1.561 -13.195 -31.953 1 62.75 315 GLY B N 1
ATOM 7997 C CA . GLY B 1 315 ? 1.257 -14.484 -31.359 1 62.75 315 GLY B CA 1
ATOM 7998 C C . GLY B 1 315 ? 1.604 -14.57 -29.891 1 62.75 315 GLY B C 1
ATOM 7999 O O . GLY B 1 315 ? 2.029 -15.617 -29.406 1 62.75 315 GLY B O 1
ATOM 8000 N N . PHE B 1 316 ? 1.401 -13.312 -29.203 1 64.31 316 PHE B N 1
ATOM 8001 C CA . PHE B 1 316 ? 1.653 -13.391 -27.766 1 64.31 316 PHE B CA 1
ATOM 8002 C C . PHE B 1 316 ? 0.531 -14.141 -27.062 1 64.31 316 PHE B C 1
ATOM 8004 O O . PHE B 1 316 ? -0.628 -14.062 -27.469 1 64.31 316 PHE B O 1
ATOM 8011 N N . SER B 1 317 ? 0.929 -14.977 -26.156 1 62.19 317 SER B N 1
ATOM 8012 C CA . SER B 1 317 ? -0.094 -15.625 -25.328 1 62.19 317 SER B CA 1
ATOM 8013 C C . SER B 1 317 ? -0.931 -14.594 -24.578 1 62.19 317 SER B C 1
ATOM 8015 O O . SER B 1 317 ? -0.468 -13.484 -24.312 1 62.19 317 SER B O 1
ATOM 8017 N N . GLY B 1 318 ? -2.172 -14.875 -24.422 1 59.66 318 GLY B N 1
ATOM 8018 C CA . GLY B 1 318 ? -3.066 -13.992 -23.688 1 59.66 318 GLY B CA 1
ATOM 8019 C C . GLY B 1 318 ? -2.516 -13.562 -22.344 1 59.66 318 GLY B C 1
ATOM 8020 O O . GLY B 1 318 ? -2.604 -12.383 -21.969 1 59.66 318 GLY B O 1
ATOM 8021 N N . ARG B 1 319 ? -1.9 -14.438 -21.688 1 63.97 319 ARG B N 1
ATOM 8022 C CA . ARG B 1 319 ? -1.333 -14.133 -20.375 1 63.97 319 ARG B CA 1
ATOM 8023 C C . ARG B 1 319 ? -0.18 -13.141 -20.5 1 63.97 319 ARG B C 1
ATOM 8025 O O . ARG B 1 319 ? -0.035 -12.242 -19.656 1 63.97 319 ARG B O 1
ATOM 8032 N N . LEU B 1 320 ? 0.547 -13.25 -21.484 1 66.5 320 LEU B N 1
ATOM 8033 C CA . LEU B 1 320 ? 1.682 -12.352 -21.703 1 66.5 320 LEU B CA 1
ATOM 8034 C C . LEU B 1 320 ? 1.211 -10.977 -22.156 1 66.5 320 LEU B C 1
ATOM 8036 O O . LEU B 1 320 ? 1.788 -9.961 -21.766 1 66.5 320 LEU B O 1
ATOM 8040 N N . LEU B 1 321 ? 0.17 -11.008 -22.906 1 64.38 321 LEU B N 1
ATOM 8041 C CA . LEU B 1 321 ? -0.374 -9.727 -23.359 1 64.38 321 LEU B CA 1
ATOM 8042 C C . LEU B 1 321 ? -0.912 -8.922 -22.172 1 64.38 321 LEU B C 1
ATOM 8044 O O . LEU B 1 321 ? -0.828 -7.695 -22.172 1 64.38 321 LEU B O 1
ATOM 8048 N N . GLN B 1 322 ? -1.375 -9.664 -21.188 1 64.88 322 GLN B N 1
ATOM 8049 C CA . GLN B 1 322 ? -1.854 -9.008 -19.984 1 64.88 322 GLN B CA 1
ATOM 8050 C C . GLN B 1 322 ? -0.714 -8.312 -19.234 1 64.88 322 GLN B C 1
ATOM 8052 O O . GLN B 1 322 ? -0.923 -7.285 -18.594 1 64.88 322 GLN B O 1
ATOM 8057 N N . MET B 1 323 ? 0.399 -8.867 -19.422 1 67.38 323 MET B N 1
ATOM 8058 C CA . MET B 1 323 ? 1.554 -8.305 -18.734 1 67.38 323 MET B CA 1
ATOM 8059 C C . MET B 1 323 ? 1.985 -6.992 -19.391 1 67.38 323 MET B C 1
ATOM 8061 O O . MET B 1 323 ? 2.541 -6.117 -18.719 1 67.38 323 MET B O 1
ATOM 8065 N N . PHE B 1 324 ? 1.585 -6.875 -20.609 1 63.97 324 PHE B N 1
ATOM 8066 C CA . PHE B 1 324 ? 1.946 -5.648 -21.312 1 63.97 324 PHE B CA 1
ATOM 8067 C C . PHE B 1 324 ? 0.809 -4.637 -21.266 1 63.97 324 PHE B C 1
ATOM 8069 O O . PHE B 1 324 ? 1.048 -3.428 -21.219 1 63.97 324 PHE B O 1
ATOM 8076 N N . ASP B 1 325 ? -0.45 -5.242 -21.219 1 65.19 325 ASP B N 1
ATOM 8077 C CA . ASP B 1 325 ? -1.651 -4.422 -21.094 1 65.19 325 ASP B CA 1
ATOM 8078 C C . ASP B 1 325 ? -2.578 -4.957 -20.016 1 65.19 325 ASP B C 1
ATOM 8080 O O . ASP B 1 325 ? -3.348 -5.891 -20.25 1 65.19 325 ASP B O 1
ATOM 8084 N N . PRO B 1 326 ? -2.568 -4.379 -18.922 1 65.25 326 PRO B N 1
ATOM 8085 C CA . PRO B 1 326 ? -3.359 -4.891 -17.797 1 65.25 326 PRO B CA 1
ATOM 8086 C C . PRO B 1 326 ? -4.859 -4.895 -18.094 1 65.25 326 PRO B C 1
ATOM 8088 O O . PRO B 1 326 ? -5.617 -5.602 -17.422 1 65.25 326 PRO B O 1
ATOM 8091 N N . THR B 1 327 ? -5.328 -4.238 -19.094 1 66.38 327 THR B N 1
ATOM 8092 C CA . THR B 1 327 ? -6.754 -4.168 -19.391 1 66.38 327 THR B CA 1
ATOM 8093 C C . THR B 1 327 ? -7.148 -5.234 -20.406 1 66.38 327 THR B C 1
ATOM 8095 O O . THR B 1 327 ? -8.336 -5.414 -20.703 1 66.38 327 THR B O 1
ATOM 8098 N N . TYR B 1 328 ? -6.137 -5.961 -20.891 1 64.81 328 TYR B N 1
ATOM 8099 C CA . TYR B 1 328 ? -6.395 -6.914 -21.969 1 64.81 328 TYR B CA 1
ATOM 8100 C C . TYR B 1 328 ? -7.355 -8.008 -21.516 1 64.81 328 TYR B C 1
ATOM 8102 O O . TYR B 1 328 ? -8.312 -8.344 -22.219 1 64.81 328 TYR B O 1
ATOM 8110 N N . ALA B 1 329 ? -7.152 -8.562 -20.359 1 63.88 329 ALA B N 1
ATOM 8111 C CA . ALA B 1 329 ? -7.957 -9.688 -19.891 1 63.88 329 ALA B CA 1
ATOM 8112 C C . ALA B 1 329 ? -9.391 -9.25 -19.594 1 63.88 329 ALA B C 1
ATOM 8114 O O . ALA B 1 329 ? -10.336 -9.984 -19.875 1 63.88 329 ALA B O 1
ATOM 8115 N N . SER B 1 330 ? -9.523 -8.188 -18.969 1 62.09 330 SER B N 1
ATOM 8116 C CA . SER B 1 330 ? -10.859 -7.715 -18.625 1 62.09 330 SER B CA 1
ATOM 8117 C C . SER B 1 330 ? -11.703 -7.48 -19.875 1 62.09 330 SER B C 1
ATOM 8119 O O . SER B 1 330 ? -12.914 -7.691 -19.859 1 62.09 330 SER B O 1
ATOM 8121 N N . LYS B 1 331 ? -11.07 -7.254 -21 1 61.34 331 LYS B N 1
ATOM 8122 C CA . LYS B 1 331 ? -11.797 -6.867 -22.203 1 61.34 331 LYS B CA 1
ATOM 8123 C C . LYS B 1 331 ? -12.023 -8.062 -23.109 1 61.34 331 LYS B C 1
ATOM 8125 O O . LYS B 1 331 ? -13.086 -8.188 -23.734 1 61.34 331 LYS B O 1
ATOM 8130 N N . ASN B 1 332 ? -11 -9.039 -23 1 63.66 332 ASN B N 1
ATOM 8131 C CA . ASN B 1 332 ? -11.055 -9.992 -24.109 1 63.66 332 ASN B CA 1
ATOM 8132 C C . ASN B 1 332 ? -11.203 -11.422 -23.594 1 63.66 332 ASN B C 1
ATOM 8134 O O . ASN B 1 332 ? -11.742 -12.281 -24.297 1 63.66 332 ASN B O 1
ATOM 8138 N N . VAL B 1 333 ? -10.703 -11.742 -22.406 1 67.69 333 VAL B N 1
ATOM 8139 C CA . VAL B 1 333 ? -10.68 -13.141 -22 1 67.69 333 VAL B CA 1
ATOM 8140 C C . VAL B 1 333 ? -11.117 -13.25 -20.531 1 67.69 333 VAL B C 1
ATOM 8142 O O . VAL B 1 333 ? -10.281 -13.32 -19.625 1 67.69 333 VAL B O 1
ATOM 8145 N N . PRO B 1 334 ? -12.359 -13.422 -20.328 1 68.94 334 PRO B N 1
ATOM 8146 C CA . PRO B 1 334 ? -12.898 -13.445 -18.953 1 68.94 334 PRO B CA 1
ATOM 8147 C C . PRO B 1 334 ? -12.32 -14.578 -18.109 1 68.94 334 PRO B C 1
ATOM 8149 O O . PRO B 1 334 ? -12.234 -14.453 -16.891 1 68.94 334 PRO B O 1
ATOM 8152 N N . ILE B 1 335 ? -11.969 -15.648 -18.719 1 68.25 335 ILE B N 1
ATOM 8153 C CA . ILE B 1 335 ? -11.453 -16.766 -17.938 1 68.25 335 ILE B CA 1
ATOM 8154 C C . ILE B 1 335 ? -10.156 -16.359 -17.234 1 68.25 335 ILE B C 1
ATOM 8156 O O . ILE B 1 335 ? -9.898 -16.766 -16.109 1 68.25 335 ILE B O 1
ATOM 8160 N N . ILE B 1 336 ? -9.43 -15.586 -17.906 1 69.06 336 ILE B N 1
ATOM 8161 C CA . ILE B 1 336 ? -8.188 -15.125 -17.312 1 69.06 336 ILE B CA 1
ATOM 8162 C C . ILE B 1 336 ? -8.484 -14.141 -16.188 1 69.06 336 ILE B C 1
ATOM 8164 O O . ILE B 1 336 ? -7.82 -14.156 -15.141 1 69.06 336 ILE B O 1
ATOM 8168 N N . ASN B 1 337 ? -9.5 -13.422 -16.281 1 68.5 337 ASN B N 1
ATOM 8169 C CA . ASN B 1 337 ? -9.891 -12.453 -15.266 1 68.5 337 ASN B CA 1
ATOM 8170 C C . ASN B 1 337 ? -10.492 -13.133 -14.039 1 68.5 337 ASN B C 1
ATOM 8172 O O . ASN B 1 337 ? -10.445 -12.586 -12.938 1 68.5 337 ASN B O 1
ATOM 8176 N N . SER B 1 338 ? -10.961 -14.328 -14.32 1 68.62 338 SER B N 1
ATOM 8177 C CA . SER B 1 338 ? -11.617 -15.039 -13.227 1 68.62 338 SER B CA 1
ATOM 8178 C C . SER B 1 338 ? -10.594 -15.672 -12.289 1 68.62 338 SER B C 1
ATOM 8180 O O . SER B 1 338 ? -10.914 -16.016 -11.148 1 68.62 338 SER B O 1
ATOM 8182 N N . VAL B 1 339 ? -9.422 -15.719 -12.844 1 68.38 339 VAL B N 1
ATOM 8183 C CA . VAL B 1 339 ? -8.383 -16.328 -12.023 1 68.38 339 VAL B CA 1
ATOM 8184 C C . VAL B 1 339 ? -7.797 -15.297 -11.062 1 68.38 339 VAL B C 1
ATOM 8186 O O . VAL B 1 339 ? -7.223 -14.297 -11.492 1 68.38 339 VAL B O 1
ATOM 8189 N N . ALA B 1 340 ? -7.996 -15.523 -9.82 1 66.75 340 ALA B N 1
ATOM 8190 C CA . ALA B 1 340 ? -7.57 -14.602 -8.773 1 66.75 340 ALA B CA 1
ATOM 8191 C C . ALA B 1 340 ? -6.074 -14.328 -8.859 1 66.75 340 ALA B C 1
ATOM 8193 O O . ALA B 1 340 ? -5.621 -13.219 -8.57 1 66.75 340 ALA B O 1
ATOM 8194 N N . GLU B 1 341 ? -5.414 -15.312 -9.359 1 70.88 341 GLU B N 1
ATOM 8195 C CA . GLU B 1 341 ? -3.959 -15.211 -9.422 1 70.88 341 GLU B CA 1
ATOM 8196 C C . GLU B 1 341 ? -3.518 -14.227 -10.5 1 70.88 341 GLU B C 1
ATOM 8198 O O . GLU B 1 341 ? -2.363 -13.789 -10.516 1 70.88 341 GLU B O 1
ATOM 8203 N N . HIS B 1 342 ? -4.359 -13.836 -11.398 1 70.56 342 HIS B N 1
ATOM 8204 C CA . HIS B 1 342 ? -3.984 -12.953 -12.5 1 70.56 342 HIS B CA 1
ATOM 8205 C C . HIS B 1 342 ? -4.398 -11.516 -12.211 1 70.56 342 HIS B C 1
ATOM 8207 O O . HIS B 1 342 ? -4.172 -10.625 -13.039 1 70.56 342 HIS B O 1
ATOM 8213 N N . GLN B 1 343 ? -4.887 -11.289 -11.008 1 75.56 343 GLN B N 1
ATOM 8214 C CA . GLN B 1 343 ? -5.305 -9.945 -10.625 1 75.56 343 GLN B CA 1
ATOM 8215 C C . GLN B 1 343 ? -4.109 -9.078 -10.242 1 75.56 343 GLN B C 1
ATOM 8217 O O . GLN B 1 343 ? -3.055 -9.602 -9.867 1 75.56 343 GLN B O 1
ATOM 8222 N N . PRO B 1 344 ? -4.273 -7.766 -10.445 1 79.81 344 PRO B N 1
ATOM 8223 C CA . PRO B 1 344 ? -3.195 -6.871 -10 1 79.81 344 PRO B CA 1
ATOM 8224 C C . PRO B 1 344 ? -2.885 -7.012 -8.516 1 79.81 344 PRO B C 1
ATOM 8226 O O . PRO B 1 344 ? -3.773 -7.336 -7.723 1 79.81 344 PRO B O 1
ATOM 8229 N N . THR B 1 345 ? -1.641 -6.75 -8.219 1 84 345 THR B N 1
ATOM 8230 C CA . THR B 1 345 ? -1.162 -7.004 -6.863 1 84 345 THR B CA 1
ATOM 8231 C C . THR B 1 345 ? -1.487 -5.828 -5.945 1 84 345 THR B C 1
ATOM 8233 O O . THR B 1 345 ? -1.21 -4.676 -6.281 1 84 345 THR B O 1
ATOM 8236 N N . ALA B 1 346 ? -2.135 -6.137 -4.875 1 81.88 346 ALA B N 1
ATOM 8237 C CA . ALA B 1 346 ? -2.381 -5.129 -3.848 1 81.88 346 ALA B CA 1
ATOM 8238 C C . ALA B 1 346 ? -1.155 -4.941 -2.957 1 81.88 346 ALA B C 1
ATOM 8240 O O . ALA B 1 346 ? -0.286 -5.816 -2.896 1 81.88 346 ALA B O 1
ATOM 8241 N N . TRP B 1 347 ? -1.088 -3.92 -2.234 1 81.94 347 TRP B N 1
ATOM 8242 C CA . TRP B 1 347 ? 0.046 -3.592 -1.377 1 81.94 347 TRP B CA 1
ATOM 8243 C C . TRP B 1 347 ? 0.137 -4.559 -0.201 1 81.94 347 TRP B C 1
ATOM 8245 O O . TRP B 1 347 ? 1.23 -4.848 0.291 1 81.94 347 TRP B O 1
ATOM 8255 N N . VAL B 1 348 ? -0.943 -5.023 0.198 1 82.06 348 VAL B N 1
ATOM 8256 C CA . VAL B 1 348 ? -0.97 -5.938 1.334 1 82.06 348 VAL B CA 1
ATOM 8257 C C . VAL B 1 348 ? -0.192 -7.207 0.994 1 82.06 348 VAL B C 1
ATOM 8259 O O . VAL B 1 348 ? 0.47 -7.789 1.858 1 82.06 348 VAL B O 1
ATOM 8262 N N . LYS B 1 349 ? -0.236 -7.559 -0.261 1 89 349 LYS B N 1
ATOM 8263 C CA . LYS B 1 349 ? 0.494 -8.75 -0.689 1 89 349 LYS B CA 1
ATOM 8264 C C . LYS B 1 349 ? 2.002 -8.508 -0.651 1 89 349 LYS B C 1
ATOM 8266 O O . LYS B 1 349 ? 2.764 -9.398 -0.264 1 89 349 LYS B O 1
ATOM 8271 N N . TYR B 1 350 ? 2.428 -7.352 -1.003 1 90.44 350 TYR B N 1
ATOM 8272 C CA . TYR B 1 350 ? 3.848 -7.02 -0.926 1 90.44 350 TYR B CA 1
ATOM 8273 C C . TYR B 1 350 ? 4.332 -7.023 0.519 1 90.44 350 TYR B C 1
ATOM 8275 O O . TYR B 1 350 ? 5.426 -7.512 0.811 1 90.44 350 TYR B O 1
ATOM 8283 N N . TYR B 1 351 ? 3.486 -6.52 1.34 1 88.75 351 TYR B N 1
ATOM 8284 C CA . TYR B 1 351 ? 3.859 -6.508 2.75 1 88.75 351 TYR B CA 1
ATOM 8285 C C . TYR B 1 351 ? 3.889 -7.922 3.316 1 88.75 351 TYR B C 1
ATOM 8287 O O . TYR B 1 351 ? 4.805 -8.281 4.062 1 88.75 351 TYR B O 1
ATOM 8295 N N . SER B 1 352 ? 2.922 -8.727 2.982 1 90.81 352 SER B N 1
ATOM 8296 C CA . SER B 1 352 ? 2.83 -10.086 3.516 1 90.81 352 SER B CA 1
ATOM 8297 C C . SER B 1 352 ? 3.99 -10.945 3.033 1 90.81 352 SER B C 1
ATOM 8299 O O . SER B 1 352 ? 4.555 -11.727 3.805 1 90.81 352 SER B O 1
ATOM 8301 N N . ASP B 1 353 ? 4.438 -10.695 1.818 1 94.44 353 ASP B N 1
ATOM 8302 C CA . ASP B 1 353 ? 5.422 -11.602 1.228 1 94.44 353 ASP B CA 1
ATOM 8303 C C . ASP B 1 353 ? 6.836 -11.031 1.36 1 94.44 353 ASP B C 1
ATOM 8305 O O . ASP B 1 353 ? 7.812 -11.789 1.366 1 94.44 353 ASP B O 1
ATOM 8309 N N . CYS B 1 354 ? 6.992 -9.695 1.4 1 93.88 354 CYS B N 1
ATOM 8310 C CA . CYS B 1 354 ? 8.312 -9.086 1.415 1 93.88 354 CYS B CA 1
ATOM 8311 C C . CYS B 1 354 ? 8.547 -8.32 2.715 1 93.88 354 CYS B C 1
ATOM 8313 O O . CYS B 1 354 ? 9.688 -7.992 3.049 1 93.88 354 CYS B O 1
ATOM 8315 N N . GLU B 1 355 ? 7.473 -8.062 3.428 1 91.19 355 GLU B N 1
ATOM 8316 C CA . GLU B 1 355 ? 7.512 -7.293 4.668 1 91.19 355 GLU B CA 1
ATOM 8317 C C . GLU B 1 355 ? 8.289 -5.988 4.488 1 91.19 355 GLU B C 1
ATOM 8319 O O . GLU B 1 355 ? 8.148 -5.316 3.463 1 91.19 355 GLU B O 1
ATOM 8324 N N . LEU B 1 356 ? 9.234 -5.594 5.438 1 89.75 356 LEU B N 1
ATOM 8325 C CA . LEU B 1 356 ? 9.875 -4.285 5.449 1 89.75 356 LEU B CA 1
ATOM 8326 C C . LEU B 1 356 ? 11.078 -4.262 4.504 1 89.75 356 LEU B C 1
ATOM 8328 O O . LEU B 1 356 ? 11.641 -3.197 4.246 1 89.75 356 LEU B O 1
ATOM 8332 N N . PHE B 1 357 ? 11.43 -5.398 3.895 1 93.69 357 PHE B N 1
ATOM 8333 C CA . PHE B 1 357 ? 12.555 -5.438 2.969 1 93.69 357 PHE B CA 1
ATOM 8334 C C . PHE B 1 357 ? 12.234 -4.672 1.69 1 93.69 357 PHE B C 1
ATOM 8336 O O . PHE B 1 357 ? 13.141 -4.238 0.974 1 93.69 357 PHE B O 1
ATOM 8343 N N . ILE B 1 358 ? 10.93 -4.539 1.422 1 90.75 358 ILE B N 1
ATOM 8344 C CA . ILE B 1 358 ? 10.5 -3.855 0.206 1 90.75 358 ILE B CA 1
ATOM 8345 C C . ILE B 1 358 ? 10.984 -2.408 0.228 1 90.75 358 ILE B C 1
ATOM 8347 O O . ILE B 1 358 ? 11.258 -1.823 -0.823 1 90.75 358 ILE B O 1
ATOM 8351 N N . PHE B 1 359 ? 11.227 -1.805 1.39 1 87 359 PHE B N 1
ATOM 8352 C CA . PHE B 1 359 ? 11.609 -0.403 1.509 1 87 359 PHE B CA 1
ATOM 8353 C C . PHE B 1 359 ? 13.102 -0.227 1.245 1 87 359 PHE B C 1
ATOM 8355 O O . PHE B 1 359 ? 13.57 0.891 1.02 1 87 359 PHE B O 1
ATOM 8362 N N . PHE B 1 360 ? 13.828 -1.309 1.217 1 93.25 360 PHE B N 1
ATOM 8363 C CA . PHE B 1 360 ? 15.258 -1.255 0.937 1 93.25 360 PHE B CA 1
ATOM 8364 C C . PHE B 1 360 ? 15.523 -1.407 -0.556 1 93.25 360 PHE B C 1
ATOM 8366 O O . PHE B 1 360 ? 16.641 -1.198 -1.017 1 93.25 360 PHE B O 1
ATOM 8373 N N . PHE B 1 361 ? 14.477 -1.802 -1.319 1 93.56 361 PHE B N 1
ATOM 8374 C CA . PHE B 1 361 ? 14.641 -2.053 -2.746 1 93.56 361 PHE B CA 1
ATOM 8375 C C . PHE B 1 361 ? 15.102 -0.795 -3.471 1 93.56 361 PHE B C 1
ATOM 8377 O O . PHE B 1 361 ? 16.078 -0.832 -4.227 1 93.56 361 PHE B O 1
ATOM 8384 N N . PRO B 1 362 ? 14.492 0.448 -3.168 1 89.5 362 PRO B N 1
ATOM 8385 C CA . PRO B 1 362 ? 14.969 1.651 -3.854 1 89.5 362 PRO B CA 1
ATOM 8386 C C . PRO B 1 362 ? 16.406 2.006 -3.486 1 89.5 362 PRO B C 1
ATOM 8388 O O . PRO B 1 362 ? 17.156 2.498 -4.332 1 89.5 362 PRO B O 1
ATOM 8391 N N . LEU B 1 363 ? 16.734 1.763 -2.273 1 91.75 363 LEU B N 1
ATOM 8392 C CA . LEU B 1 363 ? 18.109 2.031 -1.841 1 91.75 363 LEU B CA 1
ATOM 8393 C C . LEU B 1 363 ? 19.094 1.106 -2.547 1 91.75 363 LEU B C 1
ATOM 8395 O O . LEU B 1 363 ? 20.172 1.543 -2.973 1 91.75 363 LEU B O 1
ATOM 8399 N N . GLY B 1 364 ? 18.703 -0.19 -2.637 1 94.06 364 GLY B N 1
ATOM 8400 C CA . GLY B 1 364 ? 19.547 -1.121 -3.369 1 94.06 364 GLY B CA 1
ATOM 8401 C C . GLY B 1 364 ? 19.719 -0.752 -4.832 1 94.06 364 GLY B C 1
ATOM 8402 O O . GLY B 1 364 ? 20.812 -0.838 -5.375 1 94.06 364 GLY B O 1
ATOM 8403 N N . ALA B 1 365 ? 18.672 -0.292 -5.414 1 91.75 365 ALA B N 1
ATOM 8404 C CA . ALA B 1 365 ? 18.703 0.147 -6.809 1 91.75 365 ALA B CA 1
ATOM 8405 C C . ALA B 1 365 ? 19.641 1.341 -6.977 1 91.75 365 ALA B C 1
ATOM 8407 O O . ALA B 1 365 ? 20.422 1.391 -7.926 1 91.75 365 ALA B O 1
ATOM 8408 N N . TYR B 1 366 ? 19.625 2.244 -6.02 1 89.38 366 TYR B N 1
ATOM 8409 C CA . TYR B 1 366 ? 20.469 3.43 -6.062 1 89.38 366 TYR B CA 1
ATOM 8410 C C . TYR B 1 366 ? 21.953 3.051 -5.965 1 89.38 366 TYR B C 1
ATOM 8412 O O . TYR B 1 366 ? 22.781 3.602 -6.68 1 89.38 366 TYR B O 1
ATOM 8420 N N . ILE B 1 367 ? 22.219 2.139 -5.117 1 91 367 ILE B N 1
ATOM 8421 C CA . ILE B 1 367 ? 23.609 1.729 -4.91 1 91 367 ILE B CA 1
ATOM 8422 C C . ILE B 1 367 ? 24.141 1.079 -6.18 1 91 367 ILE B C 1
ATOM 8424 O O . ILE B 1 367 ? 25.297 1.324 -6.57 1 91 367 ILE B O 1
ATOM 8428 N N . VAL B 1 368 ? 23.281 0.281 -6.84 1 92.5 368 VAL B N 1
ATOM 8429 C CA . VAL B 1 368 ? 23.719 -0.394 -8.062 1 92.5 368 VAL B CA 1
ATOM 8430 C C . VAL B 1 368 ? 23.938 0.636 -9.164 1 92.5 368 VAL B C 1
ATOM 8432 O O . VAL B 1 368 ? 24.969 0.606 -9.844 1 92.5 368 VAL B O 1
ATOM 8435 N N . ILE B 1 369 ? 23.109 1.618 -9.281 1 87.75 369 ILE B N 1
ATOM 8436 C CA . ILE B 1 369 ? 23.219 2.639 -10.32 1 87.75 369 ILE B CA 1
ATOM 8437 C C . ILE B 1 369 ? 24.438 3.523 -10.062 1 87.75 369 ILE B C 1
ATOM 8439 O O . ILE B 1 369 ? 25.172 3.85 -10.984 1 87.75 369 ILE B O 1
ATOM 8443 N N . SER B 1 370 ? 24.578 3.879 -8.797 1 86.44 370 SER B N 1
ATOM 8444 C CA . SER B 1 370 ? 25.734 4.688 -8.43 1 86.44 370 SER B CA 1
ATOM 8445 C C . SER B 1 370 ? 27.047 3.955 -8.727 1 86.44 370 SER B C 1
ATOM 8447 O O . SER B 1 370 ? 28.016 4.57 -9.156 1 86.44 370 SER B O 1
ATOM 8449 N N . SER B 1 371 ? 27.016 2.656 -8.5 1 88.38 371 SER B N 1
ATOM 8450 C CA . SER B 1 371 ? 28.188 1.848 -8.789 1 88.38 371 SER B CA 1
ATOM 8451 C C . SER B 1 371 ? 28.484 1.806 -10.281 1 88.38 371 SER B C 1
ATOM 8453 O O . SER B 1 371 ? 29.641 1.853 -10.695 1 88.38 371 SER B O 1
ATOM 8455 N N . LEU B 1 372 ? 27.5 1.767 -11.078 1 88.19 372 LEU B N 1
ATOM 8456 C CA . LEU B 1 372 ? 27.641 1.725 -12.523 1 88.19 372 LEU B CA 1
ATOM 8457 C C . LEU B 1 372 ? 28.203 3.043 -13.055 1 88.19 372 LEU B C 1
ATOM 8459 O O . LEU B 1 372 ? 29.062 3.051 -13.938 1 88.19 372 LEU B O 1
ATOM 8463 N N . ILE B 1 373 ? 27.812 4.141 -12.445 1 83.81 373 ILE B N 1
ATOM 8464 C CA . ILE B 1 373 ? 28.266 5.465 -12.859 1 83.81 373 ILE B CA 1
ATOM 8465 C C . ILE B 1 373 ? 29.719 5.672 -12.438 1 83.81 373 ILE B C 1
ATOM 8467 O O . ILE B 1 373 ? 30.531 6.172 -13.211 1 83.81 373 ILE B O 1
ATOM 8471 N N . ARG B 1 374 ? 30.031 5.184 -11.258 1 82.38 374 ARG B N 1
ATOM 8472 C CA . ARG B 1 374 ? 31.359 5.379 -10.711 1 82.38 374 ARG B CA 1
ATOM 8473 C C . ARG B 1 374 ? 32.406 4.539 -11.461 1 82.38 374 ARG B C 1
ATOM 8475 O O . ARG B 1 374 ? 33.562 4.938 -11.586 1 82.38 374 ARG B O 1
ATOM 8482 N N . THR B 1 375 ? 31.984 3.412 -11.969 1 86.5 375 THR B N 1
ATOM 8483 C CA . THR B 1 375 ? 32.938 2.48 -12.578 1 86.5 375 THR B CA 1
ATOM 8484 C C . THR B 1 375 ? 33 2.697 -14.086 1 86.5 375 THR B C 1
ATOM 8486 O O . THR B 1 375 ? 33.594 1.891 -14.805 1 86.5 375 THR B O 1
ATOM 8489 N N . GLN B 1 376 ? 32.469 3.67 -14.539 1 79.81 376 GLN B N 1
ATOM 8490 C CA . GLN B 1 376 ? 32.469 3.924 -15.977 1 79.81 376 GLN B CA 1
ATOM 8491 C C . GLN B 1 376 ? 33.875 4.105 -16.516 1 79.81 376 GLN B C 1
ATOM 8493 O O . GLN B 1 376 ? 34.219 3.621 -17.594 1 79.81 376 GLN B O 1
ATOM 8498 N N . ASN B 1 377 ? 34.75 4.789 -15.688 1 76.31 377 ASN B N 1
ATOM 8499 C CA . ASN B 1 377 ? 36.094 5.094 -16.188 1 76.31 377 ASN B CA 1
ATOM 8500 C C . ASN B 1 377 ? 37.156 4.316 -15.445 1 76.31 377 ASN B C 1
ATOM 8502 O O . ASN B 1 377 ? 38.344 4.66 -15.508 1 76.31 377 ASN B O 1
ATOM 8506 N N . THR B 1 378 ? 36.656 3.256 -14.812 1 80.44 378 THR B N 1
ATOM 8507 C CA . THR B 1 378 ? 37.656 2.518 -14.07 1 80.44 378 THR B CA 1
ATOM 8508 C C . THR B 1 378 ? 38.281 1.437 -14.938 1 80.44 378 THR B C 1
ATOM 8510 O O . THR B 1 378 ? 37.625 0.873 -15.812 1 80.44 378 THR B O 1
ATOM 8513 N N . ASN B 1 379 ? 39.594 1.224 -14.812 1 83.81 379 ASN B N 1
ATOM 8514 C CA . ASN B 1 379 ? 40.312 0.178 -15.539 1 83.81 379 ASN B CA 1
ATOM 8515 C C . ASN B 1 379 ? 40.469 -1.075 -14.688 1 83.81 379 ASN B C 1
ATOM 8517 O O . ASN B 1 379 ? 41.094 -2.051 -15.125 1 83.81 379 ASN B O 1
ATOM 8521 N N . ASP B 1 380 ? 39.781 -1.096 -13.531 1 89.38 380 ASP B N 1
ATOM 8522 C CA . ASP B 1 380 ? 39.844 -2.266 -12.664 1 89.38 380 ASP B CA 1
ATOM 8523 C C . ASP B 1 380 ? 38.844 -3.33 -13.078 1 89.38 380 ASP B C 1
ATOM 8525 O O . ASP B 1 380 ? 37.625 -3.109 -12.984 1 89.38 380 ASP B O 1
ATOM 8529 N N . GLN B 1 381 ? 39.406 -4.469 -13.539 1 87.12 381 GLN B N 1
ATOM 8530 C CA . GLN B 1 381 ? 38.562 -5.539 -14.055 1 87.12 381 GLN B CA 1
ATOM 8531 C C . GLN B 1 381 ? 37.656 -6.105 -12.969 1 87.12 381 GLN B C 1
ATOM 8533 O O . GLN B 1 381 ? 36.531 -6.492 -13.242 1 87.12 381 GLN B O 1
ATOM 8538 N N . ARG B 1 382 ? 38.188 -6.16 -11.781 1 86.81 382 ARG B N 1
ATOM 8539 C CA . ARG B 1 382 ? 37.375 -6.715 -10.688 1 86.81 382 ARG B CA 1
ATOM 8540 C C . ARG B 1 382 ? 36.188 -5.84 -10.383 1 86.81 382 ARG B C 1
ATOM 8542 O O . ARG B 1 382 ? 35.094 -6.355 -10.109 1 86.81 382 ARG B O 1
ATOM 8549 N N . GLU B 1 383 ? 36.375 -4.59 -10.414 1 90.44 383 GLU B N 1
ATOM 8550 C CA . GLU B 1 383 ? 35.281 -3.646 -10.164 1 90.44 383 GLU B CA 1
ATOM 8551 C C . GLU B 1 383 ? 34.25 -3.654 -11.297 1 90.44 383 GLU B C 1
ATOM 8553 O O . GLU B 1 383 ? 33.062 -3.508 -11.062 1 90.44 383 GLU B O 1
ATOM 8558 N N . LEU B 1 384 ? 34.812 -3.887 -12.422 1 90.94 384 LEU B N 1
ATOM 8559 C CA . LEU B 1 384 ? 33.906 -3.943 -13.586 1 90.94 384 LEU B CA 1
ATOM 8560 C C . LEU B 1 384 ? 33.031 -5.18 -13.531 1 90.94 384 LEU B C 1
ATOM 8562 O O . LEU B 1 384 ? 31.828 -5.094 -13.797 1 90.94 384 LEU B O 1
ATOM 8566 N N . GLN B 1 385 ? 33.625 -6.32 -13.219 1 91.62 385 GLN B N 1
ATOM 8567 C CA . GLN B 1 385 ? 32.875 -7.57 -13.125 1 91.62 385 GLN B CA 1
ATOM 8568 C C . GLN B 1 385 ? 31.844 -7.512 -12.008 1 91.62 385 GLN B C 1
ATOM 8570 O O . GLN B 1 385 ? 30.75 -8.039 -12.148 1 91.62 385 GLN B O 1
ATOM 8575 N N . ARG B 1 386 ? 32.219 -6.867 -10.93 1 92.94 386 ARG B N 1
ATOM 8576 C CA . ARG B 1 386 ? 31.281 -6.688 -9.82 1 92.94 386 ARG B CA 1
ATOM 8577 C C . ARG B 1 386 ? 30.078 -5.836 -10.242 1 92.94 386 ARG B C 1
ATOM 8579 O O . ARG B 1 386 ? 28.938 -6.176 -9.945 1 92.94 386 ARG B O 1
ATOM 8586 N N . ALA B 1 387 ? 30.391 -4.793 -10.938 1 93.19 387 ALA B N 1
ATOM 8587 C CA . ALA B 1 387 ? 29.344 -3.895 -11.398 1 93.19 387 ALA B CA 1
ATOM 8588 C C . ALA B 1 387 ? 28.406 -4.602 -12.383 1 93.19 387 ALA B C 1
ATOM 8590 O O . ALA B 1 387 ? 27.203 -4.344 -12.406 1 93.19 387 ALA B O 1
ATOM 8591 N N . GLU B 1 388 ? 28.938 -5.516 -13.188 1 94.5 388 GLU B N 1
ATOM 8592 C CA . GLU B 1 388 ? 28.141 -6.266 -14.148 1 94.5 388 GLU B CA 1
ATOM 8593 C C . GLU B 1 388 ? 27.188 -7.223 -13.438 1 94.5 388 GLU B C 1
ATOM 8595 O O . GLU B 1 388 ? 26.016 -7.344 -13.812 1 94.5 388 GLU B O 1
ATOM 8600 N N . THR B 1 389 ? 27.703 -7.898 -12.422 1 95.75 389 THR B N 1
ATOM 8601 C CA . THR B 1 389 ? 26.875 -8.805 -11.648 1 95.75 389 THR B CA 1
ATOM 8602 C C . THR B 1 389 ? 25.766 -8.039 -10.93 1 95.75 389 THR B C 1
ATOM 8604 O O . THR B 1 389 ? 24.625 -8.5 -10.859 1 95.75 389 THR B O 1
ATOM 8607 N N . LEU B 1 390 ? 26.109 -6.852 -10.391 1 95.88 390 LEU B N 1
ATOM 8608 C CA . LEU B 1 390 ? 25.125 -6.008 -9.727 1 95.88 390 LEU B CA 1
ATOM 8609 C C . LEU B 1 390 ? 24.047 -5.562 -10.703 1 95.88 390 LEU B C 1
ATOM 8611 O O . LEU B 1 390 ? 22.859 -5.496 -10.352 1 95.88 390 LEU B O 1
ATOM 8615 N N . LEU B 1 391 ? 24.469 -5.258 -11.898 1 95.19 391 LEU B N 1
ATOM 8616 C CA . LEU B 1 391 ? 23.5 -4.859 -12.922 1 95.19 391 LEU B CA 1
ATOM 8617 C C . LEU B 1 391 ? 22.531 -5.992 -13.219 1 95.19 391 LEU B C 1
ATOM 8619 O O . LEU B 1 391 ? 21.328 -5.754 -13.414 1 95.19 391 LEU B O 1
ATOM 8623 N N . LEU B 1 392 ? 23.031 -7.227 -13.289 1 97.56 392 LEU B N 1
ATOM 8624 C CA . LEU B 1 392 ? 22.172 -8.383 -13.523 1 97.56 392 LEU B CA 1
ATOM 8625 C C . LEU B 1 392 ? 21.125 -8.516 -12.422 1 97.56 392 LEU B C 1
ATOM 8627 O O . LEU B 1 392 ? 19.938 -8.75 -12.703 1 97.56 392 LEU B O 1
ATOM 8631 N N . LEU B 1 393 ? 21.531 -8.359 -11.172 1 97.06 393 LEU B N 1
ATOM 8632 C CA . LEU B 1 393 ? 20.609 -8.461 -10.047 1 97.06 393 LEU B CA 1
ATOM 8633 C C . LEU B 1 393 ? 19.578 -7.34 -10.086 1 97.06 393 LEU B C 1
ATOM 8635 O O . LEU B 1 393 ? 18.422 -7.551 -9.742 1 97.06 393 LEU B O 1
ATOM 8639 N N . PHE B 1 394 ? 20.031 -6.164 -10.516 1 95.19 394 PHE B N 1
ATOM 8640 C CA . PHE B 1 394 ? 19.125 -5.027 -10.617 1 95.19 394 PHE B CA 1
ATOM 8641 C C . PHE B 1 394 ? 18.078 -5.266 -11.703 1 95.19 394 PHE B C 1
ATOM 8643 O O . PHE B 1 394 ? 16.891 -5.016 -11.492 1 95.19 394 PHE B O 1
ATOM 8650 N N . ILE B 1 395 ? 18.484 -5.77 -12.844 1 95.75 395 ILE B N 1
ATOM 8651 C CA . ILE B 1 395 ? 17.562 -6.043 -13.938 1 95.75 395 ILE B CA 1
ATOM 8652 C C . ILE B 1 395 ? 16.578 -7.148 -13.531 1 95.75 395 ILE B C 1
ATOM 8654 O O . ILE B 1 395 ? 15.391 -7.07 -13.828 1 95.75 395 ILE B O 1
ATOM 8658 N N . TYR B 1 396 ? 17.156 -8.172 -12.891 1 97.25 396 TYR B N 1
ATOM 8659 C CA . TYR B 1 396 ? 16.312 -9.227 -12.336 1 97.25 396 TYR B CA 1
ATOM 8660 C C . TYR B 1 396 ? 15.258 -8.648 -11.406 1 97.25 396 TYR B C 1
ATOM 8662 O O . TYR B 1 396 ? 14.07 -8.945 -11.547 1 97.25 396 TYR B O 1
ATOM 8670 N N . GLY B 1 397 ? 15.641 -7.746 -10.5 1 96.19 397 GLY B N 1
ATOM 8671 C CA . GLY B 1 397 ? 14.734 -7.145 -9.531 1 96.19 397 GLY B CA 1
ATOM 8672 C C . GLY B 1 397 ? 13.719 -6.219 -10.164 1 96.19 397 GLY B C 1
ATOM 8673 O O . GLY B 1 397 ? 12.516 -6.348 -9.922 1 96.19 397 GLY B O 1
ATOM 8674 N N . PHE B 1 398 ? 14.148 -5.383 -11.016 1 92.88 398 PHE B N 1
ATOM 8675 C CA . PHE B 1 398 ? 13.281 -4.363 -11.586 1 92.88 398 PHE B CA 1
ATOM 8676 C C . PHE B 1 398 ? 12.273 -4.988 -12.547 1 92.88 398 PHE B C 1
ATOM 8678 O O . PHE B 1 398 ? 11.102 -4.613 -12.562 1 92.88 398 PHE B O 1
ATOM 8685 N N . SER B 1 399 ? 12.688 -5.91 -13.375 1 93.12 399 SER B N 1
ATOM 8686 C CA . SER B 1 399 ? 11.781 -6.57 -14.312 1 93.12 399 SER B CA 1
ATOM 8687 C C . SER B 1 399 ? 10.719 -7.379 -13.586 1 93.12 399 SER B C 1
ATOM 8689 O O . SER B 1 399 ? 9.539 -7.316 -13.93 1 93.12 399 SER B O 1
ATOM 8691 N N . THR B 1 400 ? 11.148 -8.078 -12.578 1 95.12 400 THR B N 1
ATOM 8692 C CA . THR B 1 400 ? 10.18 -8.891 -11.852 1 95.12 400 THR B CA 1
ATOM 8693 C C . THR B 1 400 ? 9.242 -8.016 -11.031 1 95.12 400 THR B C 1
ATOM 8695 O O . THR B 1 400 ? 8.078 -8.359 -10.828 1 95.12 400 THR B O 1
ATOM 8698 N N . LEU B 1 401 ? 9.727 -6.879 -10.547 1 92.38 401 LEU B N 1
ATOM 8699 C CA . LEU B 1 401 ? 8.852 -5.945 -9.852 1 92.38 401 LEU B CA 1
ATOM 8700 C C . LEU B 1 401 ? 7.738 -5.453 -10.781 1 92.38 401 LEU B C 1
ATOM 8702 O O . LEU B 1 401 ? 6.578 -5.359 -10.367 1 92.38 401 LEU B O 1
ATOM 8706 N N . TYR B 1 402 ? 8.094 -5.176 -11.961 1 88.06 402 TYR B N 1
ATOM 8707 C CA . TYR B 1 402 ? 7.117 -4.727 -12.945 1 88.06 402 TYR B CA 1
ATOM 8708 C C . TYR B 1 402 ? 6.055 -5.793 -13.18 1 88.06 402 TYR B C 1
ATOM 8710 O O . TYR B 1 402 ? 4.855 -5.504 -13.125 1 88.06 402 TYR B O 1
ATOM 8718 N N . PHE B 1 403 ? 6.445 -6.977 -13.359 1 88.12 403 PHE B N 1
ATOM 8719 C CA . PHE B 1 403 ? 5.5 -8.039 -13.664 1 88.12 403 PHE B CA 1
ATOM 8720 C C . PHE B 1 403 ? 4.691 -8.422 -12.43 1 88.12 403 PHE B C 1
ATOM 8722 O O . PHE B 1 403 ? 3.518 -8.789 -12.539 1 88.12 403 PHE B O 1
ATOM 8729 N N . ALA B 1 404 ? 5.316 -8.336 -11.281 1 90.62 404 ALA B N 1
ATOM 8730 C CA . ALA B 1 404 ? 4.602 -8.633 -10.039 1 90.62 404 ALA B CA 1
ATOM 8731 C C . ALA B 1 404 ? 3.506 -7.602 -9.789 1 90.62 404 ALA B C 1
ATOM 8733 O O . ALA B 1 404 ? 2.518 -7.895 -9.109 1 90.62 404 ALA B O 1
ATOM 8734 N N . SER B 1 405 ? 3.637 -6.379 -10.289 1 86.06 405 SER B N 1
ATOM 8735 C CA . SER B 1 405 ? 2.615 -5.355 -10.102 1 86.06 405 SER B CA 1
ATOM 8736 C C . SER B 1 405 ? 1.386 -5.637 -10.953 1 86.06 405 SER B C 1
ATOM 8738 O O . SER B 1 405 ? 0.28 -5.203 -10.625 1 86.06 405 SER B O 1
ATOM 8740 N N . ILE B 1 406 ? 1.554 -6.449 -12.008 1 81.62 406 ILE B N 1
ATOM 8741 C CA . ILE B 1 406 ? 0.466 -6.723 -12.938 1 81.62 406 ILE B CA 1
ATOM 8742 C C . ILE B 1 406 ? -0.254 -8.008 -12.531 1 81.62 406 ILE B C 1
ATOM 8744 O O . ILE B 1 406 ? -1.479 -8.102 -12.641 1 81.62 406 ILE B O 1
ATOM 8748 N N . MET B 1 407 ? 0.555 -8.914 -12.07 1 86.31 407 MET B N 1
ATOM 8749 C CA . MET B 1 407 ? -0.002 -10.203 -11.68 1 86.31 407 MET B CA 1
ATOM 8750 C C . MET B 1 407 ? 0.449 -10.586 -10.273 1 86.31 407 MET B C 1
ATOM 8752 O O . MET B 1 407 ? 1.647 -10.711 -10.016 1 86.31 407 MET B O 1
ATOM 8756 N N . VAL B 1 408 ? -0.523 -10.891 -9.43 1 86.19 408 VAL B N 1
ATOM 8757 C CA . VAL B 1 408 ? -0.255 -11.148 -8.016 1 86.19 408 VAL B CA 1
ATOM 8758 C C . VAL B 1 408 ? 0.561 -12.43 -7.871 1 86.19 408 VAL B C 1
ATOM 8760 O O . VAL B 1 408 ? 1.407 -12.539 -6.98 1 86.19 408 VAL B O 1
ATOM 8763 N N . ARG B 1 409 ? 0.426 -13.328 -8.75 1 87.81 409 ARG B N 1
ATOM 8764 C CA . ARG B 1 409 ? 1.128 -14.602 -8.672 1 87.81 409 ARG B CA 1
ATOM 8765 C C . ARG B 1 409 ? 2.629 -14.422 -8.867 1 87.81 409 ARG B C 1
ATOM 8767 O O . ARG B 1 409 ? 3.43 -15.211 -8.367 1 87.81 409 ARG B O 1
ATOM 8774 N N . LEU B 1 410 ? 3.053 -13.391 -9.484 1 90.06 410 LEU B N 1
ATOM 8775 C CA . LEU B 1 410 ? 4.453 -13.203 -9.844 1 90.06 410 LEU B CA 1
ATOM 8776 C C . LEU B 1 410 ? 5.227 -12.539 -8.711 1 90.06 410 LEU B C 1
ATOM 8778 O O . LEU B 1 410 ? 6.434 -12.32 -8.82 1 90.06 410 LEU B O 1
ATOM 8782 N N . VAL B 1 411 ? 4.52 -12.234 -7.617 1 92.69 411 VAL B N 1
ATOM 8783 C CA . VAL B 1 411 ? 5.234 -11.758 -6.438 1 92.69 411 VAL B CA 1
ATOM 8784 C C . VAL B 1 411 ? 6.207 -12.828 -5.953 1 92.69 411 VAL B C 1
ATOM 8786 O O . VAL B 1 411 ? 7.273 -12.516 -5.422 1 92.69 411 VAL B O 1
ATOM 8789 N N . LEU B 1 412 ? 5.895 -14.078 -6.332 1 93 412 LEU B N 1
ATOM 8790 C CA . LEU B 1 412 ? 6.766 -15.188 -5.945 1 93 412 LEU B CA 1
ATOM 8791 C C . LEU B 1 412 ? 8.094 -15.117 -6.691 1 93 412 LEU B C 1
ATOM 8793 O O . LEU B 1 412 ? 9.141 -15.469 -6.141 1 93 412 LEU B O 1
ATOM 8797 N N . VAL B 1 413 ? 8.102 -14.664 -7.922 1 94.44 413 VAL B N 1
ATOM 8798 C CA . VAL B 1 413 ? 9.32 -14.555 -8.719 1 94.44 413 VAL B CA 1
ATOM 8799 C C . VAL B 1 413 ? 10.086 -13.297 -8.328 1 94.44 413 VAL B C 1
ATOM 8801 O O . VAL B 1 413 ? 11.32 -13.266 -8.391 1 94.44 413 VAL B O 1
ATOM 8804 N N . PHE B 1 414 ? 9.367 -12.289 -7.867 1 96.31 414 PHE B N 1
ATOM 8805 C CA . PHE B 1 414 ? 9.961 -11.016 -7.461 1 96.31 414 PHE B CA 1
ATOM 8806 C C . PHE B 1 414 ? 10.68 -11.164 -6.125 1 96.31 414 PHE B C 1
ATOM 8808 O O . PHE B 1 414 ? 11.695 -10.5 -5.887 1 96.31 414 PHE B O 1
ATOM 8815 N N . THR B 1 415 ? 10.25 -11.977 -5.242 1 96.56 415 THR B N 1
ATOM 8816 C CA . THR B 1 415 ? 10.719 -12.047 -3.861 1 96.56 415 THR B CA 1
ATOM 8817 C C . THR B 1 415 ? 12.203 -12.383 -3.807 1 96.56 415 THR B C 1
ATOM 8819 O O . THR B 1 415 ? 12.969 -11.711 -3.113 1 96.56 415 THR B O 1
ATOM 8822 N N . PRO B 1 416 ? 12.703 -13.422 -4.547 1 96.25 416 PRO B N 1
ATOM 8823 C CA . PRO B 1 416 ? 14.148 -13.664 -4.508 1 96.25 416 PRO B CA 1
ATOM 8824 C C . PRO B 1 416 ? 14.953 -12.492 -5.059 1 96.25 416 PRO B C 1
ATOM 8826 O O . PRO B 1 416 ? 16.031 -12.188 -4.551 1 96.25 416 PRO B O 1
ATOM 8829 N N . ALA B 1 417 ? 14.453 -11.875 -6.117 1 97.56 417 ALA B N 1
ATOM 8830 C CA . ALA B 1 417 ? 15.125 -10.703 -6.676 1 97.56 417 ALA B CA 1
ATOM 8831 C C . ALA B 1 417 ? 15.188 -9.57 -5.66 1 97.56 417 ALA B C 1
ATOM 8833 O O . ALA B 1 417 ? 16.188 -8.867 -5.562 1 97.56 417 ALA B O 1
ATOM 8834 N N . LEU B 1 418 ? 14.062 -9.414 -4.938 1 97.31 418 LEU B N 1
ATOM 8835 C CA . LEU B 1 418 ? 14.008 -8.406 -3.887 1 97.31 418 LEU B CA 1
ATOM 8836 C C . LEU B 1 418 ? 15.062 -8.672 -2.822 1 97.31 418 LEU B C 1
ATOM 8838 O O . LEU B 1 418 ? 15.703 -7.738 -2.33 1 97.31 418 LEU B O 1
ATOM 8842 N N . VAL B 1 419 ? 15.289 -9.938 -2.459 1 97.25 419 VAL B N 1
ATOM 8843 C CA . VAL B 1 419 ? 16.281 -10.312 -1.454 1 97.25 419 VAL B CA 1
ATOM 8844 C C . VAL B 1 419 ? 17.672 -9.852 -1.893 1 97.25 419 VAL B C 1
ATOM 8846 O O . VAL B 1 419 ? 18.438 -9.32 -1.086 1 97.25 419 VAL B O 1
ATOM 8849 N N . PHE B 1 420 ? 17.969 -9.992 -3.15 1 97.94 420 PHE B N 1
ATOM 8850 C CA . PHE B 1 420 ? 19.297 -9.633 -3.648 1 97.94 420 PHE B CA 1
ATOM 8851 C C . PHE B 1 420 ? 19.469 -8.125 -3.664 1 97.94 420 PHE B C 1
ATOM 8853 O O . PHE B 1 420 ? 20.469 -7.605 -3.15 1 97.94 420 PHE B O 1
ATOM 8860 N N . VAL B 1 421 ? 18.5 -7.41 -4.18 1 96.94 421 VAL B N 1
ATOM 8861 C CA . VAL B 1 421 ? 18.641 -5.961 -4.316 1 96.94 421 VAL B CA 1
ATOM 8862 C C . VAL B 1 421 ? 18.547 -5.305 -2.943 1 96.94 421 VAL B C 1
ATOM 8864 O O . VAL B 1 421 ? 19.375 -4.441 -2.605 1 96.94 421 VAL B O 1
ATOM 8867 N N . ALA B 1 422 ? 17.547 -5.703 -2.16 1 95.88 422 ALA B N 1
ATOM 8868 C CA . ALA B 1 422 ? 17.438 -5.184 -0.801 1 95.88 422 ALA B CA 1
ATOM 8869 C C . ALA B 1 422 ? 18.625 -5.598 0.054 1 95.88 422 ALA B C 1
ATOM 8871 O O . ALA B 1 422 ? 19.078 -4.836 0.915 1 95.88 422 ALA B O 1
ATOM 8872 N N . GLY B 1 423 ? 19.141 -6.859 -0.162 1 96.12 423 GLY B N 1
ATOM 8873 C CA . GLY B 1 423 ? 20.297 -7.328 0.564 1 96.12 423 GLY B CA 1
ATOM 8874 C C . GLY B 1 423 ? 21.531 -6.473 0.328 1 96.12 423 GLY B C 1
ATOM 8875 O O . GLY B 1 423 ? 22.328 -6.258 1.244 1 96.12 423 GLY B O 1
ATOM 8876 N N . ILE B 1 424 ? 21.703 -5.922 -0.88 1 96.12 424 ILE B N 1
ATOM 8877 C CA . ILE B 1 424 ? 22.812 -5.031 -1.208 1 96.12 424 ILE B CA 1
ATOM 8878 C C . ILE B 1 424 ? 22.719 -3.76 -0.37 1 96.12 424 ILE B C 1
ATOM 8880 O O . ILE B 1 424 ? 23.719 -3.287 0.166 1 96.12 424 ILE B O 1
ATOM 8884 N N . ALA B 1 425 ? 21.5 -3.271 -0.207 1 94.38 425 ALA B N 1
ATOM 8885 C CA . ALA B 1 425 ? 21.281 -2.059 0.578 1 94.38 425 ALA B CA 1
ATOM 8886 C C . ALA B 1 425 ? 21.609 -2.291 2.049 1 94.38 425 ALA B C 1
ATOM 8888 O O . ALA B 1 425 ? 22.328 -1.49 2.666 1 94.38 425 ALA B O 1
ATOM 8889 N N . ILE B 1 426 ? 21.172 -3.369 2.586 1 94.25 426 ILE B N 1
ATOM 8890 C CA . ILE B 1 426 ? 21.391 -3.684 3.992 1 94.25 426 ILE B CA 1
ATOM 8891 C C . ILE B 1 426 ? 22.891 -3.893 4.242 1 94.25 426 ILE B C 1
ATOM 8893 O O . ILE B 1 426 ? 23.422 -3.416 5.246 1 94.25 426 ILE B O 1
ATOM 8897 N N . HIS B 1 427 ? 23.516 -4.598 3.32 1 94.25 427 HIS B N 1
ATOM 8898 C CA . HIS B 1 427 ? 24.938 -4.848 3.438 1 94.25 427 HIS B CA 1
ATOM 8899 C C . HIS B 1 427 ? 25.734 -3.543 3.451 1 94.25 427 HIS B C 1
ATOM 8901 O O . HIS B 1 427 ? 26.656 -3.377 4.254 1 94.25 427 HIS B O 1
ATOM 8907 N N . GLN B 1 428 ? 25.344 -2.619 2.576 1 91.19 428 GLN B N 1
ATOM 8908 C CA . GLN B 1 428 ? 26.047 -1.336 2.508 1 91.19 428 GLN B CA 1
ATOM 8909 C C . GLN B 1 428 ? 25.812 -0.524 3.781 1 91.19 428 GLN B C 1
ATOM 8911 O O . GLN B 1 428 ? 26.75 0.122 4.281 1 91.19 428 GLN B O 1
ATOM 8916 N N . LEU B 1 429 ? 24.641 -0.544 4.289 1 88.56 429 LEU B N 1
ATOM 8917 C CA . LEU B 1 429 ? 24.312 0.169 5.52 1 88.56 429 LEU B CA 1
ATOM 8918 C C . LEU B 1 429 ? 25.109 -0.379 6.695 1 88.56 429 LEU B C 1
ATOM 8920 O O . LEU B 1 429 ? 25.641 0.387 7.496 1 88.56 429 LEU B O 1
ATOM 8924 N N . LEU B 1 430 ? 25.25 -1.661 6.777 1 90.12 430 LEU B N 1
ATOM 8925 C CA . LEU B 1 430 ? 25.984 -2.297 7.867 1 90.12 430 LEU B CA 1
ATOM 8926 C C . LEU B 1 430 ? 27.484 -2.072 7.719 1 90.12 430 LEU B C 1
ATOM 8928 O O . LEU B 1 430 ? 28.188 -1.863 8.711 1 90.12 430 LEU B O 1
ATOM 8932 N N . ARG B 1 431 ? 27.922 -2.09 6.516 1 89.06 431 ARG B N 1
ATOM 8933 C CA . ARG B 1 431 ? 29.344 -1.857 6.27 1 89.06 431 ARG B CA 1
ATOM 8934 C C . ARG B 1 431 ? 29.75 -0.454 6.707 1 89.06 431 ARG B C 1
ATOM 8936 O O . ARG B 1 431 ? 30.812 -0.269 7.309 1 89.06 431 ARG B O 1
ATOM 8943 N N . GLU B 1 432 ? 28.906 0.462 6.422 1 86.12 432 GLU B N 1
ATOM 8944 C CA . GLU B 1 432 ? 29.188 1.845 6.797 1 86.12 432 GLU B CA 1
ATOM 8945 C C . GLU B 1 432 ? 29.078 2.041 8.305 1 86.12 432 GLU B C 1
ATOM 8947 O O . GLU B 1 432 ? 29.844 2.812 8.891 1 86.12 432 GLU B O 1
ATOM 8952 N N . SER B 1 433 ? 28.234 1.333 8.906 1 87.25 433 SER B N 1
ATOM 8953 C CA . SER B 1 433 ? 28 1.495 10.336 1 87.25 433 SER B CA 1
ATOM 8954 C C . SER B 1 433 ? 29.062 0.768 11.156 1 87.25 433 SER B C 1
ATOM 8956 O O . SER B 1 433 ? 29.344 1.151 12.297 1 87.25 433 SER B O 1
ATOM 8958 N N . PHE B 1 434 ? 29.719 -0.265 10.57 1 86.75 434 PHE B N 1
ATOM 8959 C CA . PHE B 1 434 ? 30.672 -1.068 11.328 1 86.75 434 PHE B CA 1
ATOM 8960 C C . PHE B 1 434 ? 32.094 -0.61 11.055 1 86.75 434 PHE B C 1
ATOM 8962 O O . PHE B 1 434 ? 33.062 -1.239 11.516 1 86.75 434 PHE B O 1
ATOM 8969 N N . LYS B 1 435 ? 32.219 0.448 10.32 1 84.94 435 LYS B N 1
ATOM 8970 C CA . LYS B 1 435 ? 33.562 1.001 10.172 1 84.94 435 LYS B CA 1
ATOM 8971 C C . LYS B 1 435 ? 34.156 1.396 11.523 1 84.94 435 LYS B C 1
ATOM 8973 O O . LYS B 1 435 ? 33.438 1.905 12.391 1 84.94 435 LYS B O 1
ATOM 8978 N N . PRO B 1 436 ? 35.406 1.05 11.773 1 78.19 436 PRO B N 1
ATOM 8979 C CA . PRO B 1 436 ? 36.031 1.263 13.086 1 78.19 436 PRO B CA 1
ATOM 8980 C C . PRO B 1 436 ? 35.875 2.703 13.57 1 78.19 436 PRO B C 1
ATOM 8982 O O . PRO B 1 436 ? 35.656 2.939 14.766 1 78.19 436 PRO B O 1
ATOM 8985 N N . LYS B 1 437 ? 35.938 3.686 12.836 1 74.38 437 LYS B N 1
ATOM 8986 C CA . LYS B 1 437 ? 35.906 5.082 13.258 1 74.38 437 LYS B CA 1
ATOM 8987 C C . LYS B 1 437 ? 34.469 5.516 13.562 1 74.38 437 LYS B C 1
ATOM 8989 O O . LYS B 1 437 ? 34.25 6.484 14.297 1 74.38 437 LYS B O 1
ATOM 8994 N N . SER B 1 438 ? 33.5 4.637 13.125 1 76.5 438 SER B N 1
ATOM 8995 C CA . SER B 1 438 ? 32.125 5.078 13.18 1 76.5 438 SER B CA 1
ATOM 8996 C C . SER B 1 438 ? 31.281 4.18 14.086 1 76.5 438 SER B C 1
ATOM 8998 O O . SER B 1 438 ? 30.219 4.578 14.547 1 76.5 438 SER B O 1
ATOM 9000 N N . PHE B 1 439 ? 31.797 3.014 14.453 1 77.81 439 PHE B N 1
ATOM 9001 C CA . PHE B 1 439 ? 30.984 1.987 15.094 1 77.81 439 PHE B CA 1
ATOM 9002 C C . PHE B 1 439 ? 30.453 2.479 16.438 1 77.81 439 PHE B C 1
ATOM 9004 O O . PHE B 1 439 ? 29.328 2.166 16.828 1 77.81 439 PHE B O 1
ATOM 9011 N N . LEU B 1 440 ? 31.203 3.336 17.094 1 76.88 440 LEU B N 1
ATOM 9012 C CA . LEU B 1 440 ? 30.828 3.758 18.438 1 76.88 440 LEU B CA 1
ATOM 9013 C C . LEU B 1 440 ? 29.969 5.023 18.391 1 76.88 440 LEU B C 1
ATOM 9015 O O . LEU B 1 440 ? 29.438 5.453 19.406 1 76.88 440 LEU B O 1
ATOM 9019 N N . HIS B 1 441 ? 29.797 5.43 17.203 1 79.75 441 HIS B N 1
ATOM 9020 C CA . HIS B 1 441 ? 28.953 6.605 17.062 1 79.75 441 HIS B CA 1
ATOM 9021 C C . HIS B 1 441 ? 27.469 6.242 17.234 1 79.75 441 HIS B C 1
ATOM 9023 O O . HIS B 1 441 ? 27.031 5.195 16.75 1 79.75 441 HIS B O 1
ATOM 9029 N N . PRO B 1 442 ? 26.719 7.047 17.969 1 81 442 PRO B N 1
ATOM 9030 C CA . PRO B 1 442 ? 25.312 6.734 18.25 1 81 442 PRO B CA 1
ATOM 9031 C C . PRO B 1 442 ? 24.484 6.535 16.984 1 81 442 PRO B C 1
ATOM 9033 O O . PRO B 1 442 ? 23.562 5.715 16.969 1 81 442 PRO B O 1
ATOM 9036 N N . VAL B 1 443 ? 24.812 7.234 15.961 1 81.56 443 VAL B N 1
ATOM 9037 C CA . VAL B 1 443 ? 24.062 7.082 14.719 1 81.56 443 VAL B CA 1
ATOM 9038 C C . VAL B 1 443 ? 24.297 5.688 14.141 1 81.56 443 VAL B C 1
ATOM 9040 O O . VAL B 1 443 ? 23.359 5.039 13.664 1 81.56 443 VAL B O 1
ATOM 9043 N N . SER B 1 444 ? 25.562 5.305 14.125 1 87.06 444 SER B N 1
ATOM 9044 C CA . SER B 1 444 ? 25.891 3.975 13.625 1 87.06 444 SER B CA 1
ATOM 9045 C C . SER B 1 444 ? 25.25 2.885 14.477 1 87.06 444 SER B C 1
ATOM 9047 O O . SER B 1 444 ? 24.719 1.907 13.945 1 87.06 444 SER B O 1
ATOM 9049 N N . LEU B 1 445 ? 25.266 3.102 15.734 1 87.31 445 LEU B N 1
ATOM 9050 C CA . LEU B 1 445 ? 24.672 2.125 16.641 1 87.31 445 LEU B CA 1
ATOM 9051 C C . LEU B 1 445 ? 23.156 2.047 16.438 1 87.31 445 LEU B C 1
ATOM 9053 O O . LEU B 1 445 ? 22.578 0.959 16.469 1 87.31 445 LEU B O 1
ATOM 9057 N N . THR B 1 446 ? 22.547 3.203 16.266 1 85.81 446 THR B N 1
ATOM 9058 C CA . THR B 1 446 ? 21.109 3.24 16.047 1 85.81 446 THR B CA 1
ATOM 9059 C C . THR B 1 446 ? 20.75 2.523 14.75 1 85.81 446 THR B C 1
ATOM 9061 O O . THR B 1 446 ? 19.75 1.787 14.695 1 85.81 446 THR B O 1
ATOM 9064 N N . MET B 1 447 ? 21.531 2.709 13.75 1 87.5 447 MET B N 1
ATOM 9065 C CA . MET B 1 447 ? 21.281 2.059 12.469 1 87.5 447 MET B CA 1
ATOM 9066 C C . MET B 1 447 ? 21.422 0.545 12.586 1 87.5 447 MET B C 1
ATOM 9068 O O . MET B 1 447 ? 20.641 -0.206 12 1 87.5 447 MET B O 1
ATOM 9072 N N . ILE B 1 448 ? 22.469 0.1 13.344 1 90.44 448 ILE B N 1
ATOM 9073 C CA . ILE B 1 448 ? 22.688 -1.327 13.555 1 90.44 448 ILE B CA 1
ATOM 9074 C C . ILE B 1 448 ? 21.516 -1.925 14.312 1 90.44 448 ILE B C 1
ATOM 9076 O O . ILE B 1 448 ? 20.984 -2.979 13.945 1 90.44 448 ILE B O 1
ATOM 9080 N N . ILE B 1 449 ? 21.016 -1.166 15.281 1 91 449 ILE B N 1
ATOM 9081 C CA . ILE B 1 449 ? 19.922 -1.651 16.109 1 91 449 ILE B CA 1
ATOM 9082 C C . ILE B 1 449 ? 18.625 -1.699 15.297 1 91 449 ILE B C 1
ATOM 9084 O O . ILE B 1 449 ? 17.891 -2.68 15.359 1 91 449 ILE B O 1
ATOM 9088 N N . ILE B 1 450 ? 18.391 -0.698 14.492 1 88.44 450 ILE B N 1
ATOM 9089 C CA . ILE B 1 450 ? 17.188 -0.644 13.68 1 88.44 450 ILE B CA 1
ATOM 9090 C C . ILE B 1 450 ? 17.203 -1.777 12.656 1 88.44 450 ILE B C 1
ATOM 9092 O O . ILE B 1 450 ? 16.188 -2.441 12.438 1 88.44 450 ILE B O 1
ATOM 9096 N N . THR B 1 451 ? 18.328 -1.984 12.016 1 90.12 451 THR B N 1
ATOM 9097 C CA . THR B 1 451 ? 18.453 -3.068 11.047 1 90.12 451 THR B CA 1
ATOM 9098 C C . THR B 1 451 ? 18.219 -4.418 11.711 1 90.12 451 THR B C 1
ATOM 9100 O O . THR B 1 451 ? 17.562 -5.289 11.148 1 90.12 451 THR B O 1
ATOM 9103 N N . PHE B 1 452 ? 18.734 -4.562 12.898 1 91.94 452 PHE B N 1
ATOM 9104 C CA . PHE B 1 452 ? 18.547 -5.797 13.656 1 91.94 452 PHE B CA 1
ATOM 9105 C C . PHE B 1 452 ? 17.078 -6.008 13.984 1 91.94 452 PHE B C 1
ATOM 9107 O O . PHE B 1 452 ? 16.562 -7.117 13.844 1 91.94 452 PHE B O 1
ATOM 9114 N N . ILE B 1 453 ? 16.438 -4.953 14.398 1 92.62 453 ILE B N 1
ATOM 9115 C CA . ILE B 1 453 ? 15.023 -5.031 14.758 1 92.62 453 ILE B CA 1
ATOM 9116 C C . ILE B 1 453 ? 14.188 -5.395 13.531 1 92.62 453 ILE B C 1
ATOM 9118 O O . ILE B 1 453 ? 13.258 -6.199 13.609 1 92.62 453 ILE B O 1
ATOM 9122 N N . ILE B 1 454 ? 14.508 -4.844 12.398 1 91.19 454 ILE B N 1
ATOM 9123 C CA . ILE B 1 454 ? 13.789 -5.125 11.156 1 91.19 454 ILE B CA 1
ATOM 9124 C C . ILE B 1 454 ? 13.969 -6.598 10.781 1 91.19 454 ILE B C 1
ATOM 9126 O O . ILE B 1 454 ? 12.992 -7.27 10.43 1 91.19 454 ILE B O 1
ATOM 9130 N N . CYS B 1 455 ? 15.164 -7.145 10.891 1 92.06 455 CYS B N 1
ATOM 9131 C CA . CYS B 1 455 ? 15.43 -8.539 10.562 1 92.06 455 CYS B CA 1
ATOM 9132 C C . CYS B 1 455 ? 14.711 -9.477 11.523 1 92.06 455 CYS B C 1
ATOM 9134 O O . CYS B 1 455 ? 14.133 -10.484 11.109 1 92.06 455 CYS B O 1
ATOM 9136 N N . LEU B 1 456 ? 14.734 -9.07 12.82 1 93.06 456 LEU B N 1
ATOM 9137 C CA . LEU B 1 456 ? 14.062 -9.883 13.828 1 93.06 456 LEU B CA 1
ATOM 9138 C C . LEU B 1 456 ? 12.555 -9.914 13.586 1 93.06 456 LEU B C 1
ATOM 9140 O O . LEU B 1 456 ? 11.938 -10.977 13.641 1 93.06 456 LEU B O 1
ATOM 9144 N N . HIS B 1 457 ? 12.055 -8.758 13.352 1 93.75 457 HIS B N 1
ATOM 9145 C CA . HIS B 1 457 ? 10.625 -8.672 13.07 1 93.75 457 HIS B CA 1
ATOM 9146 C C . HIS B 1 457 ? 10.258 -9.469 11.82 1 93.75 457 HIS B C 1
ATOM 9148 O O . HIS B 1 457 ? 9.203 -10.102 11.773 1 93.75 457 HIS B O 1
ATOM 9154 N N . SER B 1 458 ? 11.102 -9.445 10.828 1 94.19 458 SER B N 1
ATOM 9155 C CA . SER B 1 458 ? 10.844 -10.156 9.578 1 94.19 458 SER B CA 1
ATOM 9156 C C . SER B 1 458 ? 10.836 -11.664 9.789 1 94.19 458 SER B C 1
ATOM 9158 O O . SER B 1 458 ? 10.039 -12.383 9.188 1 94.19 458 SER B O 1
ATOM 9160 N N . VAL B 1 459 ? 11.711 -12.188 10.641 1 94.06 459 VAL B N 1
ATOM 9161 C CA . VAL B 1 459 ? 11.758 -13.625 10.922 1 94.06 459 VAL B CA 1
ATOM 9162 C C . VAL B 1 459 ? 10.5 -14.047 11.68 1 94.06 459 VAL B C 1
ATOM 9164 O O . VAL B 1 459 ? 9.922 -15.094 11.383 1 94.06 459 VAL B O 1
ATOM 9167 N N . LEU B 1 460 ? 10.078 -13.234 12.617 1 94.62 460 LEU B N 1
ATOM 9168 C CA . LEU B 1 460 ? 8.875 -13.531 13.375 1 94.62 460 LEU B CA 1
ATOM 9169 C C . LEU B 1 460 ? 7.641 -13.492 12.477 1 94.62 460 LEU B C 1
ATOM 9171 O O . LEU B 1 460 ? 6.766 -14.352 12.57 1 94.62 460 LEU B O 1
ATOM 9175 N N . HIS B 1 461 ? 7.633 -12.477 11.656 1 94.12 461 HIS B N 1
ATOM 9176 C CA . HIS B 1 461 ? 6.555 -12.359 10.68 1 94.12 461 HIS B CA 1
ATOM 9177 C C . HIS B 1 461 ? 6.516 -13.562 9.75 1 94.12 461 HIS B C 1
ATOM 9179 O O . HIS B 1 461 ? 5.445 -14.125 9.5 1 94.12 461 HIS B O 1
ATOM 9185 N N . ALA B 1 462 ? 7.617 -13.961 9.234 1 94.94 462 ALA B N 1
ATOM 9186 C CA . ALA B 1 462 ? 7.707 -15.102 8.32 1 94.94 462 ALA B CA 1
ATOM 9187 C C . ALA B 1 462 ? 7.242 -16.391 9.008 1 94.94 462 ALA B C 1
ATOM 9189 O O . ALA B 1 462 ? 6.535 -17.203 8.398 1 94.94 462 ALA B O 1
ATOM 9190 N N . THR B 1 463 ? 7.621 -16.578 10.258 1 94.25 463 THR B N 1
ATOM 9191 C CA . THR B 1 463 ? 7.227 -17.766 11 1 94.25 463 THR B CA 1
ATOM 9192 C C . THR B 1 463 ? 5.723 -17.781 11.242 1 94.25 463 THR B C 1
ATOM 9194 O O . THR B 1 463 ? 5.074 -18.828 11.094 1 94.25 463 THR B O 1
ATOM 9197 N N . HIS B 1 464 ? 5.25 -16.625 11.57 1 92.62 464 HIS B N 1
ATOM 9198 C CA . HIS B 1 464 ? 3.812 -16.5 11.789 1 92.62 464 HIS B CA 1
ATOM 9199 C C . HIS B 1 464 ? 3.035 -16.797 10.508 1 92.62 464 HIS B C 1
ATOM 9201 O O . HIS B 1 464 ? 2.051 -17.547 10.531 1 92.62 464 HIS B O 1
ATOM 9207 N N . PHE B 1 465 ? 3.484 -16.281 9.469 1 91.06 465 PHE B N 1
ATOM 9208 C CA . PHE B 1 465 ? 2.795 -16.453 8.195 1 91.06 465 PHE B CA 1
ATOM 9209 C C . PHE B 1 465 ? 2.934 -17.891 7.703 1 91.06 465 PHE B C 1
ATOM 9211 O O . PHE B 1 465 ? 2.002 -18.453 7.113 1 91.06 465 PHE B O 1
ATOM 9218 N N . ALA B 1 466 ? 4.07 -18.469 7.875 1 92.69 466 ALA B N 1
ATOM 9219 C CA . ALA B 1 466 ? 4.285 -19.859 7.492 1 92.69 466 ALA B CA 1
ATOM 9220 C C . ALA B 1 466 ? 3.393 -20.797 8.297 1 92.69 466 ALA B C 1
ATOM 9222 O O . ALA B 1 466 ? 2.875 -21.781 7.77 1 92.69 466 ALA B O 1
ATOM 9223 N N . CYS B 1 467 ? 3.123 -20.422 9.492 1 89.38 467 CYS B N 1
ATOM 9224 C CA . CYS B 1 467 ? 2.355 -21.266 10.398 1 89.38 467 CYS B CA 1
ATOM 9225 C C . CYS B 1 467 ? 0.86 -21.125 10.148 1 89.38 467 CYS B C 1
ATOM 9227 O O . CYS B 1 467 ? 0.131 -22.125 10.109 1 89.38 467 CYS B O 1
ATOM 9229 N N . TYR B 1 468 ? 0.469 -19.875 9.867 1 84.81 468 TYR B N 1
ATOM 9230 C CA . TYR B 1 468 ? -0.973 -19.656 9.906 1 84.81 468 TYR B CA 1
ATOM 9231 C C . TYR B 1 468 ? -1.516 -19.391 8.508 1 84.81 468 TYR B C 1
ATOM 9233 O O . TYR B 1 468 ? -2.67 -19.703 8.211 1 84.81 468 TYR B O 1
ATOM 9241 N N . SER B 1 469 ? -0.782 -18.844 7.695 1 85.12 469 SER B N 1
ATOM 9242 C CA . SER B 1 469 ? -1.32 -18.453 6.398 1 85.12 469 SER B CA 1
ATOM 9243 C C . SER B 1 469 ? -0.921 -19.438 5.309 1 85.12 469 SER B C 1
ATOM 9245 O O . SER B 1 469 ? -1.731 -19.766 4.441 1 85.12 469 SER B O 1
ATOM 9247 N N . TYR B 1 470 ? 0.28 -19.938 5.281 1 86.69 470 TYR B N 1
ATOM 9248 C CA . TYR B 1 470 ? 0.755 -20.734 4.16 1 86.69 470 TYR B CA 1
ATOM 9249 C C . TYR B 1 470 ? 0.687 -22.219 4.488 1 86.69 470 TYR B C 1
ATOM 9251 O O . TYR B 1 470 ? 0.934 -23.062 3.627 1 86.69 470 TYR B O 1
ATOM 9259 N N . SER B 1 471 ? 0.27 -22.516 5.711 1 82.19 471 SER B N 1
ATOM 9260 C CA . SER B 1 471 ? 0.136 -23.922 6.09 1 82.19 471 SER B CA 1
ATOM 9261 C C . SER B 1 471 ? -1.283 -24.422 5.852 1 82.19 471 SER B C 1
ATOM 9263 O O . SER B 1 471 ? -1.548 -25.625 5.961 1 82.19 471 SER B O 1
ATOM 9265 N N . GLY B 1 472 ? -2.137 -23.547 5.473 1 77.38 472 GLY B N 1
ATOM 9266 C CA . GLY B 1 472 ? -3.504 -23.969 5.219 1 77.38 472 GLY B CA 1
ATOM 9267 C C . GLY B 1 472 ? -3.648 -24.797 3.959 1 77.38 472 GLY B C 1
ATOM 9268 O O . GLY B 1 472 ? -2.992 -24.531 2.951 1 77.38 472 GLY B O 1
ATOM 9269 N N . ASP B 1 473 ? -4.316 -25.984 4.176 1 77.56 473 ASP B N 1
ATOM 9270 C CA . ASP B 1 473 ? -4.539 -26.859 3.02 1 77.56 473 ASP B CA 1
ATOM 9271 C C . ASP B 1 473 ? -5.992 -26.797 2.564 1 77.56 473 ASP B C 1
ATOM 9273 O O . ASP B 1 473 ? -6.895 -26.547 3.373 1 77.56 473 ASP B O 1
ATOM 9277 N N . HIS B 1 474 ? -6.172 -26.797 1.326 1 78.75 474 HIS B N 1
ATOM 9278 C CA . HIS B 1 474 ? -7.504 -26.688 0.742 1 78.75 474 HIS B CA 1
ATOM 9279 C C . HIS B 1 474 ? -8.336 -27.938 1.049 1 78.75 474 HIS B C 1
ATOM 9281 O O . HIS B 1 474 ? -9.562 -27.922 0.921 1 78.75 474 HIS B O 1
ATOM 9287 N N . LEU B 1 475 ? -7.719 -28.938 1.446 1 82.75 475 LEU B N 1
ATOM 9288 C CA . LEU B 1 475 ? -8.422 -30.188 1.733 1 82.75 475 LEU B CA 1
ATOM 9289 C C . LEU B 1 475 ? -8.922 -30.219 3.176 1 82.75 475 LEU B C 1
ATOM 9291 O O . LEU B 1 475 ? -9.945 -30.828 3.475 1 82.75 475 LEU B O 1
ATOM 9295 N N . HIS B 1 476 ? -8.117 -29.516 4.031 1 78.75 476 HIS B N 1
ATOM 9296 C CA . HIS B 1 476 ? -8.484 -29.406 5.438 1 78.75 476 HIS B CA 1
ATOM 9297 C C . HIS B 1 476 ? -8.68 -27.938 5.836 1 78.75 476 HIS B C 1
ATOM 9299 O O . HIS B 1 476 ? -7.77 -27.125 5.699 1 78.75 476 HIS B O 1
ATOM 9305 N N . PHE B 1 477 ? -9.875 -27.547 6.125 1 78.56 477 PHE B N 1
ATOM 9306 C CA . PHE B 1 477 ? -10.086 -26.172 6.578 1 78.56 477 PHE B CA 1
ATOM 9307 C C . PHE B 1 477 ? -11.023 -26.141 7.777 1 78.56 477 PHE B C 1
ATOM 9309 O O . PHE B 1 477 ? -11.812 -27.062 7.984 1 78.56 477 PHE B O 1
ATOM 9316 N N . ASN B 1 478 ? -10.828 -25.125 8.492 1 75.25 478 ASN B N 1
ATOM 9317 C CA . ASN B 1 478 ? -11.602 -24.984 9.719 1 75.25 478 ASN B CA 1
ATOM 9318 C C . ASN B 1 478 ? -13.023 -24.516 9.445 1 75.25 478 ASN B C 1
ATOM 9320 O O . ASN B 1 478 ? -13.242 -23.656 8.578 1 75.25 478 ASN B O 1
ATOM 9324 N N . ILE B 1 479 ? -13.93 -25.266 9.984 1 75.69 479 ILE B N 1
ATOM 9325 C CA . ILE B 1 479 ? -15.336 -24.891 9.883 1 75.69 479 ILE B CA 1
ATOM 9326 C C . ILE B 1 479 ? -15.914 -24.672 11.281 1 75.69 479 ILE B C 1
ATOM 9328 O O . ILE B 1 479 ? -15.445 -25.266 12.25 1 75.69 479 ILE B O 1
ATOM 9332 N N . MET B 1 480 ? -16.766 -23.734 11.297 1 67.88 480 MET B N 1
ATOM 9333 C CA . MET B 1 480 ? -17.453 -23.484 12.562 1 67.88 480 MET B CA 1
ATOM 9334 C C . MET B 1 480 ? -18.703 -24.359 12.695 1 67.88 480 MET B C 1
ATOM 9336 O O . MET B 1 480 ? -19.594 -24.312 11.844 1 67.88 480 MET B O 1
ATOM 9340 N N . THR B 1 481 ? -18.672 -25.266 13.617 1 67.69 481 THR B N 1
ATOM 9341 C CA . THR B 1 481 ? -19.812 -26.109 13.938 1 67.69 481 THR B CA 1
ATOM 9342 C C . THR B 1 481 ? -20.422 -25.719 15.289 1 67.69 481 THR B C 1
ATOM 9344 O O . THR B 1 481 ? -19.812 -24.969 16.047 1 67.69 481 THR B O 1
ATOM 9347 N N . PRO B 1 482 ? -21.672 -26.047 15.539 1 59.16 482 PRO B N 1
ATOM 9348 C CA . PRO B 1 482 ? -22.266 -25.734 16.844 1 59.16 482 PRO B CA 1
ATOM 9349 C C . PRO B 1 482 ? -21.391 -26.203 18.016 1 59.16 482 PRO B C 1
ATOM 9351 O O . PRO B 1 482 ? -21.484 -25.672 19.125 1 59.16 482 PRO B O 1
ATOM 9354 N N . ARG B 1 483 ? -20.594 -27.125 17.844 1 64.5 483 ARG B N 1
ATOM 9355 C CA . ARG B 1 483 ? -19.766 -27.688 18.906 1 64.5 483 ARG B CA 1
ATOM 9356 C C . ARG B 1 483 ? -18.438 -26.969 19.016 1 64.5 483 ARG B C 1
ATOM 9358 O O . ARG B 1 483 ? -17.641 -27.234 19.922 1 64.5 483 ARG B O 1
ATOM 9365 N N . GLY B 1 484 ? -18.188 -26.109 18.031 1 66.75 484 GLY B N 1
ATOM 9366 C CA . GLY B 1 484 ? -16.922 -25.391 18 1 66.75 484 GLY B CA 1
ATOM 9367 C C . GLY B 1 484 ? -16.25 -25.438 16.641 1 66.75 484 GLY B C 1
ATOM 9368 O O . GLY B 1 484 ? -16.906 -25.688 15.625 1 66.75 484 GLY B O 1
ATOM 9369 N N . VAL B 1 485 ? -14.914 -25.172 16.594 1 76.06 485 VAL B N 1
ATOM 9370 C CA . VAL B 1 485 ? -14.156 -25.141 15.352 1 76.06 485 VAL B CA 1
ATOM 9371 C C . VAL B 1 485 ? -13.617 -26.547 15.055 1 76.06 485 VAL B C 1
ATOM 9373 O O . VAL B 1 485 ? -12.945 -27.141 15.898 1 76.06 485 VAL B O 1
ATOM 9376 N N . GLU B 1 486 ? -14.086 -27.141 13.992 1 78.62 486 GLU B N 1
ATOM 9377 C CA . GLU B 1 486 ? -13.625 -28.453 13.562 1 78.62 486 GLU B CA 1
ATOM 9378 C C . GLU B 1 486 ? -12.969 -28.391 12.188 1 78.62 486 GLU B C 1
ATOM 9380 O O . GLU B 1 486 ? -13.211 -27.453 11.422 1 78.62 486 GLU B O 1
ATOM 9385 N N . THR B 1 487 ? -12.031 -29.328 11.961 1 82.31 487 THR B N 1
ATOM 9386 C CA . THR B 1 487 ? -11.398 -29.422 10.656 1 82.31 487 THR B CA 1
ATOM 9387 C C . THR B 1 487 ? -12.227 -30.297 9.711 1 82.31 487 THR B C 1
ATOM 9389 O O . THR B 1 487 ? -12.641 -31.391 10.07 1 82.31 487 THR B O 1
ATOM 9392 N N . SER B 1 488 ? -12.5 -29.75 8.594 1 85.94 488 SER B N 1
ATOM 9393 C CA . SER B 1 488 ? -13.312 -30.469 7.625 1 85.94 488 SER B CA 1
ATOM 9394 C C . SER B 1 488 ? -12.453 -31.344 6.719 1 85.94 488 SER B C 1
ATOM 9396 O O . SER B 1 488 ? -11.328 -30.969 6.379 1 85.94 488 SER B O 1
ATOM 9398 N N . ASP B 1 489 ? -12.883 -32.562 6.324 1 89.31 489 ASP B N 1
ATOM 9399 C CA . ASP B 1 489 ? -12.273 -33.469 5.355 1 89.31 489 ASP B CA 1
ATOM 9400 C C . ASP B 1 489 ? -13.266 -33.844 4.258 1 89.31 489 ASP B C 1
ATOM 9402 O O . ASP B 1 489 ? -13.266 -34.969 3.771 1 89.31 489 ASP B O 1
ATOM 9406 N N . ASP B 1 490 ? -14.039 -32.906 3.943 1 92.5 490 ASP B N 1
ATOM 9407 C CA . ASP B 1 490 ? -15.18 -33.156 3.068 1 92.5 490 ASP B CA 1
ATOM 9408 C C . ASP B 1 490 ? -14.719 -33.469 1.646 1 92.5 490 ASP B C 1
ATOM 9410 O O . ASP B 1 490 ? -15.328 -34.312 0.963 1 92.5 490 ASP B O 1
ATOM 9414 N N . TYR B 1 491 ? -13.672 -32.906 1.181 1 93.5 491 TYR B N 1
ATOM 9415 C CA . TYR B 1 491 ? -13.188 -33.188 -0.171 1 93.5 491 TYR B CA 1
ATOM 9416 C C . TYR B 1 491 ? -12.781 -34.625 -0.331 1 93.5 491 TYR B C 1
ATOM 9418 O O . TYR B 1 491 ? -13.234 -35.312 -1.258 1 93.5 491 TYR B O 1
ATOM 9426 N N . ARG B 1 492 ? -12.023 -35.125 0.59 1 93.38 492 ARG B N 1
ATOM 9427 C CA . ARG B 1 492 ? -11.578 -36.5 0.511 1 93.38 492 ARG B CA 1
ATOM 9428 C C . ARG B 1 492 ? -12.75 -37.469 0.674 1 93.38 492 ARG B C 1
ATOM 9430 O O . ARG B 1 492 ? -12.797 -38.531 0.03 1 93.38 492 ARG B O 1
ATOM 9437 N N . GLU B 1 493 ? -13.617 -37.062 1.516 1 95.06 493 GLU B N 1
ATOM 9438 C CA . GLU B 1 493 ? -14.812 -37.875 1.694 1 95.06 493 GLU B CA 1
ATOM 9439 C C . GLU B 1 493 ? -15.609 -37.969 0.396 1 95.06 493 GLU B C 1
ATOM 9441 O O . GLU B 1 493 ? -16.062 -39.062 0.024 1 95.06 493 GLU B O 1
ATOM 9446 N N . GLY B 1 494 ? -15.766 -36.906 -0.202 1 95.94 494 GLY B N 1
ATOM 9447 C CA . GLY B 1 494 ? -16.5 -36.875 -1.459 1 95.94 494 GLY B CA 1
ATOM 9448 C C . GLY B 1 494 ? -15.82 -37.688 -2.553 1 95.94 494 GLY B C 1
ATOM 9449 O O . GLY B 1 494 ? -16.484 -38.469 -3.248 1 95.94 494 GLY B O 1
ATOM 9450 N N . TYR B 1 495 ? -14.555 -37.594 -2.727 1 96 495 TYR B N 1
ATOM 9451 C CA . TYR B 1 495 ? -13.828 -38.281 -3.773 1 96 495 TYR B CA 1
ATOM 9452 C C . TYR B 1 495 ? -13.75 -39.781 -3.473 1 96 495 TYR B C 1
ATOM 9454 O O . TYR B 1 495 ? -13.758 -40.594 -4.387 1 96 495 TYR B O 1
ATOM 9462 N N . ARG B 1 496 ? -13.617 -40.062 -2.203 1 95.12 496 ARG B N 1
ATOM 9463 C CA . ARG B 1 496 ? -13.648 -41.469 -1.822 1 95.12 496 ARG B CA 1
ATOM 9464 C C . ARG B 1 496 ? -14.984 -42.125 -2.193 1 95.12 496 ARG B C 1
ATOM 9466 O O . ARG B 1 496 ? -15.031 -43.281 -2.629 1 95.12 496 ARG B O 1
ATOM 9473 N N . TRP B 1 497 ? -15.969 -41.344 -1.947 1 96.94 497 TRP B N 1
ATOM 9474 C CA . TRP B 1 497 ? -17.281 -41.844 -2.338 1 96.94 497 TRP B CA 1
ATOM 9475 C C . TRP B 1 497 ? -17.344 -42.125 -3.836 1 96.94 497 TRP B C 1
ATOM 9477 O O . TRP B 1 497 ? -17.906 -43.125 -4.266 1 96.94 497 TRP B O 1
ATOM 9487 N N . LEU B 1 498 ? -16.859 -41.312 -4.652 1 96.62 498 LEU B N 1
ATOM 9488 C CA . LEU B 1 498 ? -16.844 -41.5 -6.098 1 96.62 498 LEU B CA 1
ATOM 9489 C C . LEU B 1 498 ? -16.094 -42.781 -6.461 1 96.62 498 LEU B C 1
ATOM 9491 O O . LEU B 1 498 ? -16.547 -43.531 -7.332 1 96.62 498 LEU B O 1
ATOM 9495 N N . THR B 1 499 ? -15 -43.062 -5.816 1 95.75 499 THR B N 1
ATOM 9496 C CA . THR B 1 499 ? -14.172 -44.219 -6.109 1 95.75 499 THR B CA 1
ATOM 9497 C C . THR B 1 499 ? -14.898 -45.5 -5.742 1 95.75 499 THR B C 1
ATOM 9499 O O . THR B 1 499 ? -14.789 -46.5 -6.445 1 95.75 499 THR B O 1
ATOM 9502 N N . GLU B 1 500 ? -15.648 -45.438 -4.68 1 96.19 500 GLU B N 1
ATOM 9503 C CA . GLU B 1 500 ? -16.219 -46.656 -4.129 1 96.19 500 GLU B CA 1
ATOM 9504 C C . GLU B 1 500 ? -17.625 -46.906 -4.68 1 96.19 500 GLU B C 1
ATOM 9506 O O . GLU B 1 500 ? -18.078 -48.062 -4.734 1 96.19 500 GLU B O 1
ATOM 9511 N N . ASN B 1 501 ? -18.297 -45.844 -5.109 1 96.31 501 ASN B N 1
ATOM 9512 C CA . ASN B 1 501 ? -19.719 -46.031 -5.387 1 96.31 501 ASN B CA 1
ATOM 9513 C C . ASN B 1 501 ? -20.031 -45.844 -6.867 1 96.31 501 ASN B C 1
ATOM 9515 O O . ASN B 1 501 ? -21.172 -46 -7.293 1 96.31 501 ASN B O 1
ATOM 9519 N N . THR B 1 502 ? -19.078 -45.531 -7.672 1 96 502 THR B N 1
ATOM 9520 C CA . THR B 1 502 ? -19.328 -45.312 -9.094 1 96 502 THR B CA 1
ATOM 9521 C C . THR B 1 502 ? -18.484 -46.25 -9.945 1 96 502 THR B C 1
ATOM 9523 O O . THR B 1 502 ? -17.562 -46.875 -9.445 1 96 502 THR B O 1
ATOM 9526 N N . HIS B 1 503 ? -18.891 -46.375 -11.203 1 94.62 503 HIS B N 1
ATOM 9527 C CA . HIS B 1 503 ? -18.141 -47.219 -12.141 1 94.62 503 HIS B CA 1
ATOM 9528 C C . HIS B 1 503 ? -16.906 -46.5 -12.656 1 94.62 503 HIS B C 1
ATOM 9530 O O . HIS B 1 503 ? -16.906 -45.25 -12.781 1 94.62 503 HIS B O 1
ATOM 9536 N N . ARG B 1 504 ? -15.953 -47.156 -13.07 1 92.12 504 ARG B N 1
ATOM 9537 C CA . ARG B 1 504 ? -14.664 -46.625 -13.484 1 92.12 504 ARG B CA 1
ATOM 9538 C C . ARG B 1 504 ? -14.805 -45.75 -14.734 1 92.12 504 ARG B C 1
ATOM 9540 O O . ARG B 1 504 ? -14.031 -44.844 -14.938 1 92.12 504 ARG B O 1
ATOM 9547 N N . ASP B 1 505 ? -15.82 -45.969 -15.477 1 92.38 505 ASP B N 1
ATOM 9548 C CA . ASP B 1 505 ? -15.992 -45.25 -16.734 1 92.38 505 ASP B CA 1
ATOM 9549 C C . ASP B 1 505 ? -16.969 -44.094 -16.594 1 92.38 505 ASP B C 1
ATOM 9551 O O . ASP B 1 505 ? -17.266 -43.375 -17.562 1 92.38 505 ASP B O 1
ATOM 9555 N N . ASP B 1 506 ? -17.438 -43.938 -15.445 1 95.38 506 ASP B N 1
ATOM 9556 C CA . ASP B 1 506 ? -18.391 -42.844 -15.227 1 95.38 506 ASP B CA 1
ATOM 9557 C C . ASP B 1 506 ? -17.703 -41.469 -15.359 1 95.38 506 ASP B C 1
ATOM 9559 O O . ASP B 1 506 ? -16.547 -41.312 -14.93 1 95.38 506 ASP B O 1
ATOM 9563 N N . ILE B 1 507 ? -18.406 -40.594 -15.977 1 96.31 507 ILE B N 1
ATOM 9564 C CA . ILE B 1 507 ? -17.891 -39.25 -16.188 1 96.31 507 ILE B CA 1
ATOM 9565 C C . ILE B 1 507 ? -18.578 -38.281 -15.242 1 96.31 507 ILE B C 1
ATOM 9567 O O . ILE B 1 507 ? -19.812 -38.281 -15.102 1 96.31 507 ILE B O 1
ATOM 9571 N N . ILE B 1 508 ? -17.766 -37.438 -14.602 1 97.44 508 ILE B N 1
ATOM 9572 C CA . ILE B 1 508 ? -18.266 -36.469 -13.633 1 97.44 508 ILE B CA 1
ATOM 9573 C C . ILE B 1 508 ? -18.156 -35.062 -14.195 1 97.44 508 ILE B C 1
ATOM 9575 O O . ILE B 1 508 ? -17.094 -34.656 -14.672 1 97.44 508 ILE B O 1
ATOM 9579 N N . MET B 1 509 ? -19.219 -34.312 -14.164 1 97.25 509 MET B N 1
ATOM 9580 C CA . MET B 1 509 ? -19.219 -32.906 -14.578 1 97.25 509 MET B CA 1
ATOM 9581 C C . MET B 1 509 ? -19.125 -31.984 -13.367 1 97.25 509 MET B C 1
ATOM 9583 O O . MET B 1 509 ? -19.922 -32.125 -12.43 1 97.25 509 MET B O 1
ATOM 9587 N N . SER B 1 510 ? -18.172 -31.234 -13.281 1 96.81 510 SER B N 1
ATOM 9588 C CA . SER B 1 510 ? -17.969 -30.203 -12.258 1 96.81 510 SER B CA 1
ATOM 9589 C C . SER B 1 510 ? -17.359 -28.953 -12.852 1 96.81 510 SER B C 1
ATOM 9591 O O . SER B 1 510 ? -16.984 -28.922 -14.031 1 96.81 510 SER B O 1
ATOM 9593 N N . TRP B 1 511 ? -17.344 -27.844 -12.078 1 94.69 511 TRP B N 1
ATOM 9594 C CA . TRP B 1 511 ? -16.547 -26.703 -12.5 1 94.69 511 TRP B CA 1
ATOM 9595 C C . TRP B 1 511 ? -15.078 -27.078 -12.68 1 94.69 511 TRP B C 1
ATOM 9597 O O . TRP B 1 511 ? -14.625 -28.094 -12.133 1 94.69 511 TRP B O 1
ATOM 9607 N N . TRP B 1 512 ? -14.352 -26.438 -13.398 1 92.38 512 TRP B N 1
ATOM 9608 C CA . TRP B 1 512 ? -13.055 -26.891 -13.891 1 92.38 512 TRP B CA 1
ATOM 9609 C C . TRP B 1 512 ? -12.039 -26.969 -12.75 1 92.38 512 TRP B C 1
ATOM 9611 O O . TRP B 1 512 ? -11.031 -27.656 -12.859 1 92.38 512 TRP B O 1
ATOM 9621 N N . ASP B 1 513 ? -12.18 -26.359 -11.664 1 91.25 513 ASP B N 1
ATOM 9622 C CA . ASP B 1 513 ? -11.227 -26.297 -10.555 1 91.25 513 ASP B CA 1
ATOM 9623 C C . ASP B 1 513 ? -10.938 -27.688 -10 1 91.25 513 ASP B C 1
ATOM 9625 O O . ASP B 1 513 ? -9.812 -27.969 -9.57 1 91.25 513 ASP B O 1
ATOM 9629 N N . TYR B 1 514 ? -11.922 -28.531 -10.07 1 94.75 514 TYR B N 1
ATOM 9630 C CA . TYR B 1 514 ? -11.859 -29.766 -9.297 1 94.75 514 TYR B CA 1
ATOM 9631 C C . TYR B 1 514 ? -11.484 -30.938 -10.188 1 94.75 514 TYR B C 1
ATOM 9633 O O . TYR B 1 514 ? -11.391 -32.062 -9.711 1 94.75 514 TYR B O 1
ATOM 9641 N N . GLY B 1 515 ? -11.273 -30.641 -11.422 1 95.06 515 GLY B N 1
ATOM 9642 C CA . GLY B 1 515 ? -11.023 -31.703 -12.375 1 95.06 515 GLY B CA 1
ATOM 9643 C C . GLY B 1 515 ? -9.82 -32.562 -12.023 1 95.06 515 GLY B C 1
ATOM 9644 O O . GLY B 1 515 ? -9.883 -33.781 -12.062 1 95.06 515 GLY B O 1
ATOM 9645 N N . TYR B 1 516 ? -8.75 -31.922 -11.602 1 95.38 516 TYR B N 1
ATOM 9646 C CA . TYR B 1 516 ? -7.527 -32.656 -11.273 1 95.38 516 TYR B CA 1
ATOM 9647 C C . TYR B 1 516 ? -7.742 -33.562 -10.07 1 95.38 516 TYR B C 1
ATOM 9649 O O . TYR B 1 516 ? -7.207 -34.656 -10.016 1 95.38 516 TYR B O 1
ATOM 9657 N N . GLN B 1 517 ? -8.5 -33.156 -9.164 1 95.25 517 GLN B N 1
ATOM 9658 C CA . GLN B 1 517 ? -8.742 -33.938 -7.969 1 95.25 517 GLN B CA 1
ATOM 9659 C C . GLN B 1 517 ? -9.703 -35.094 -8.266 1 95.25 517 GLN B C 1
ATOM 9661 O O . GLN B 1 517 ? -9.578 -36.188 -7.695 1 95.25 517 GLN B O 1
ATOM 9666 N N . ILE B 1 518 ? -10.633 -34.844 -9.18 1 96.44 518 ILE B N 1
ATOM 9667 C CA . ILE B 1 518 ? -11.57 -35.906 -9.57 1 96.44 518 ILE B CA 1
ATOM 9668 C C . ILE B 1 518 ? -10.828 -37.031 -10.25 1 96.44 518 ILE B C 1
ATOM 9670 O O . ILE B 1 518 ? -11.078 -38.219 -9.969 1 96.44 518 ILE B O 1
ATOM 9674 N N . THR B 1 519 ? -9.898 -36.688 -11.07 1 95.31 519 THR B N 1
ATOM 9675 C CA . THR B 1 519 ? -9.156 -37.688 -11.805 1 95.31 519 THR B CA 1
ATOM 9676 C C . THR B 1 519 ? -8.102 -38.344 -10.906 1 95.31 519 THR B C 1
ATOM 9678 O O . THR B 1 519 ? -7.863 -39.562 -11 1 95.31 519 THR B O 1
ATOM 9681 N N . SER B 1 520 ? -7.449 -37.562 -10.047 1 94.12 520 SER B N 1
ATOM 9682 C CA . SER B 1 520 ? -6.352 -38.062 -9.227 1 94.12 520 SER B CA 1
ATOM 9683 C C . SER B 1 520 ? -6.875 -38.781 -7.984 1 94.12 520 SER B C 1
ATOM 9685 O O . SER B 1 520 ? -6.496 -39.938 -7.719 1 94.12 520 SER B O 1
ATOM 9687 N N . MET B 1 521 ? -7.77 -38.188 -7.273 1 93.25 521 MET B N 1
ATOM 9688 C CA . MET B 1 521 ? -8.273 -38.781 -6.027 1 93.25 521 MET B CA 1
ATOM 9689 C C . MET B 1 521 ? -9.516 -39.625 -6.281 1 93.25 521 MET B C 1
ATOM 9691 O O . MET B 1 521 ? -9.703 -40.656 -5.641 1 93.25 521 MET B O 1
ATOM 9695 N N . GLY B 1 522 ? -10.289 -39.219 -7.176 1 93.56 522 GLY B N 1
ATOM 9696 C CA . GLY B 1 522 ? -11.5 -39.969 -7.488 1 93.56 522 GLY B CA 1
ATOM 9697 C C . GLY B 1 522 ? -11.289 -41.031 -8.539 1 93.56 522 GLY B C 1
ATOM 9698 O O . GLY B 1 522 ? -12.086 -41.969 -8.641 1 93.56 522 GLY B O 1
ATOM 9699 N N . ASN B 1 523 ? -10.297 -40.938 -9.25 1 93.88 523 ASN B N 1
ATOM 9700 C CA . ASN B 1 523 ? -9.969 -41.875 -10.328 1 93.88 523 ASN B CA 1
ATOM 9701 C C . ASN B 1 523 ? -11.125 -42.031 -11.312 1 93.88 523 ASN B C 1
ATOM 9703 O O . ASN B 1 523 ? -11.484 -43.125 -11.703 1 93.88 523 ASN B O 1
ATOM 9707 N N . ARG B 1 524 ? -11.781 -40.969 -11.578 1 96 524 ARG B N 1
ATOM 9708 C CA . ARG B 1 524 ? -12.891 -40.938 -12.531 1 96 524 ARG B CA 1
ATOM 9709 C C . ARG B 1 524 ? -12.664 -39.844 -13.57 1 96 524 ARG B C 1
ATOM 9711 O O . ARG B 1 524 ? -11.844 -38.938 -13.375 1 96 524 ARG B O 1
ATOM 9718 N N . GLY B 1 525 ? -13.352 -40 -14.625 1 95.19 525 GLY B N 1
ATOM 9719 C CA . GLY B 1 525 ? -13.195 -39.031 -15.703 1 95.19 525 GLY B CA 1
ATOM 9720 C C . GLY B 1 525 ? -13.867 -37.688 -15.414 1 95.19 525 GLY B C 1
ATOM 9721 O O . GLY B 1 525 ? -14.875 -37.656 -14.703 1 95.19 525 GLY B O 1
ATOM 9722 N N . CYS B 1 526 ? -13.281 -36.656 -15.945 1 95.5 526 CYS B N 1
ATOM 9723 C CA . CYS B 1 526 ? -13.859 -35.312 -15.789 1 95.5 526 CYS B CA 1
ATOM 9724 C C . CYS B 1 526 ? -13.992 -34.625 -17.141 1 95.5 526 CYS B C 1
ATOM 9726 O O . CYS B 1 526 ? -13.312 -34.969 -18.094 1 95.5 526 CYS B O 1
ATOM 9728 N N . ILE B 1 527 ? -14.773 -33.594 -17.234 1 94.5 527 ILE B N 1
ATOM 9729 C CA . ILE B 1 527 ? -15.047 -32.875 -18.484 1 94.5 527 ILE B CA 1
ATOM 9730 C C . ILE B 1 527 ? -14.094 -31.688 -18.625 1 94.5 527 ILE B C 1
ATOM 9732 O O . ILE B 1 527 ? -13.75 -31.297 -19.734 1 94.5 527 ILE B O 1
ATOM 9736 N N . ALA B 1 528 ? -13.719 -31.156 -17.547 1 93.88 528 ALA B N 1
ATOM 9737 C CA . ALA B 1 528 ? -12.797 -30.016 -17.547 1 93.88 528 ALA B CA 1
ATOM 9738 C C . ALA B 1 528 ? -11.906 -30.047 -16.312 1 93.88 528 ALA B C 1
ATOM 9740 O O . ALA B 1 528 ? -12.266 -30.641 -15.289 1 93.88 528 ALA B O 1
ATOM 9741 N N . ASP B 1 529 ? -10.719 -29.484 -16.5 1 93.06 529 ASP B N 1
ATOM 9742 C CA . ASP B 1 529 ? -9.805 -29.406 -15.367 1 93.06 529 ASP B CA 1
ATOM 9743 C C . ASP B 1 529 ? -9.016 -28.109 -15.391 1 93.06 529 ASP B C 1
ATOM 9745 O O . ASP B 1 529 ? -9.359 -27.172 -16.125 1 93.06 529 ASP B O 1
ATOM 9749 N N . GLY B 1 530 ? -8.062 -27.969 -14.508 1 89.69 530 GLY B N 1
ATOM 9750 C CA . GLY B 1 530 ? -7.348 -26.719 -14.273 1 89.69 530 GLY B CA 1
ATOM 9751 C C . GLY B 1 530 ? -6.441 -26.328 -15.422 1 89.69 530 GLY B C 1
ATOM 9752 O O . GLY B 1 530 ? -5.93 -25.203 -15.461 1 89.69 530 GLY B O 1
ATOM 9753 N N . ASN B 1 531 ? -6.32 -27.141 -16.422 1 87.06 531 ASN B N 1
ATOM 9754 C CA . ASN B 1 531 ? -5.52 -26.781 -17.578 1 87.06 531 ASN B CA 1
ATOM 9755 C C . ASN B 1 531 ? -6.211 -25.734 -18.453 1 87.06 531 ASN B C 1
ATOM 9757 O O . ASN B 1 531 ? -5.559 -25.047 -19.234 1 87.06 531 ASN B O 1
ATOM 9761 N N . THR B 1 532 ? -7.457 -25.578 -18.297 1 79.88 532 THR B N 1
ATOM 9762 C CA . THR B 1 532 ? -8.297 -24.641 -19.031 1 79.88 532 THR B CA 1
ATOM 9763 C C . THR B 1 532 ? -7.918 -24.609 -20.516 1 79.88 532 THR B C 1
ATOM 9765 O O . THR B 1 532 ? -7.727 -23.531 -21.078 1 79.88 532 THR B O 1
ATOM 9768 N N . ASN B 1 533 ? -7.816 -25.75 -21.094 1 80.38 533 ASN B N 1
ATOM 9769 C CA . ASN B 1 533 ? -7.344 -25.906 -22.453 1 80.38 533 ASN B CA 1
ATOM 9770 C C . ASN B 1 533 ? -8.453 -25.641 -23.469 1 80.38 533 ASN B C 1
ATOM 9772 O O . ASN B 1 533 ? -8.18 -25.219 -24.594 1 80.38 533 ASN B O 1
ATOM 9776 N N . ASN B 1 534 ? -9.625 -26.031 -23.109 1 84.81 534 ASN B N 1
ATOM 9777 C CA . ASN B 1 534 ? -10.758 -25.922 -24.031 1 84.81 534 ASN B CA 1
ATOM 9778 C C . ASN B 1 534 ? -11.859 -25.031 -23.453 1 84.81 534 ASN B C 1
ATOM 9780 O O . ASN B 1 534 ? -12.648 -25.484 -22.609 1 84.81 534 ASN B O 1
ATOM 9784 N N . PHE B 1 535 ? -12.039 -23.938 -24.062 1 83.88 535 PHE B N 1
ATOM 9785 C CA . PHE B 1 535 ? -12.984 -22.953 -23.547 1 83.88 535 PHE B CA 1
ATOM 9786 C C . PHE B 1 535 ? -14.414 -23.375 -23.859 1 83.88 535 PHE B C 1
ATOM 9788 O O . PHE B 1 535 ? -15.336 -23.031 -23.109 1 83.88 535 PHE B O 1
ATOM 9795 N N . THR B 1 536 ? -14.523 -24.109 -24.875 1 85.38 536 THR B N 1
ATOM 9796 C CA . THR B 1 536 ? -15.859 -24.562 -25.25 1 85.38 536 THR B CA 1
ATOM 9797 C C . THR B 1 536 ? -16.422 -25.531 -24.203 1 85.38 536 THR B C 1
ATOM 9799 O O . THR B 1 536 ? -17.578 -25.422 -23.812 1 85.38 536 THR B O 1
ATOM 9802 N N . HIS B 1 537 ? -15.602 -26.438 -23.766 1 89 537 HIS B N 1
ATOM 9803 C CA . HIS B 1 537 ? -16.031 -27.375 -22.719 1 89 537 HIS B CA 1
ATOM 9804 C C . HIS B 1 537 ? -16.422 -26.625 -21.453 1 89 537 HIS B C 1
ATOM 9806 O O . HIS B 1 537 ? -17.438 -26.953 -20.828 1 89 537 HIS B O 1
ATOM 9812 N N . ILE B 1 538 ? -15.656 -25.672 -21.109 1 91.06 538 ILE B N 1
ATOM 9813 C CA . ILE B 1 538 ? -15.914 -24.922 -19.891 1 91.06 538 ILE B CA 1
ATOM 9814 C C . ILE B 1 538 ? -17.188 -24.094 -20.062 1 91.06 538 ILE B C 1
ATOM 9816 O O . ILE B 1 538 ? -17.969 -23.938 -19.109 1 91.06 538 ILE B O 1
ATOM 9820 N N . GLY B 1 539 ? -17.312 -23.562 -21.312 1 90.19 539 GLY B N 1
ATOM 9821 C CA . GLY B 1 539 ? -18.547 -22.859 -21.594 1 90.19 539 GLY B CA 1
ATOM 9822 C C . GLY B 1 539 ? -19.781 -23.734 -21.469 1 90.19 539 GLY B C 1
ATOM 9823 O O . GLY B 1 539 ? -20.812 -23.281 -20.969 1 90.19 539 GLY B O 1
ATOM 9824 N N . ILE B 1 540 ? -19.688 -24.953 -21.906 1 92 540 ILE B N 1
ATOM 9825 C CA . ILE B 1 540 ? -20.781 -25.906 -21.844 1 92 540 ILE B CA 1
ATOM 9826 C C . ILE B 1 540 ? -21.125 -26.203 -20.375 1 92 540 ILE B C 1
ATOM 9828 O O . ILE B 1 540 ? -22.297 -26.281 -20.016 1 92 540 ILE B O 1
ATOM 9832 N N . ILE B 1 541 ? -20.125 -26.391 -19.609 1 94.62 541 ILE B N 1
ATOM 9833 C CA . ILE B 1 541 ? -20.344 -26.609 -18.188 1 94.62 541 ILE B CA 1
ATOM 9834 C C . ILE B 1 541 ? -21.031 -25.406 -17.562 1 94.62 541 ILE B C 1
ATOM 9836 O O . ILE B 1 541 ? -21.969 -25.562 -16.766 1 94.62 541 ILE B O 1
ATOM 9840 N N . GLY B 1 542 ? -20.484 -24.203 -17.922 1 94.06 542 GLY B N 1
ATOM 9841 C CA . GLY B 1 542 ? -21.109 -22.984 -17.422 1 94.06 542 GLY B CA 1
ATOM 9842 C C . GLY B 1 542 ? -22.578 -22.875 -17.812 1 94.06 542 GLY B C 1
ATOM 9843 O O . GLY B 1 542 ? -23.406 -22.438 -17.016 1 94.06 542 GLY B O 1
ATOM 9844 N N . MET B 1 543 ? -22.875 -23.266 -19.016 1 93.12 543 MET B N 1
ATOM 9845 C CA . MET B 1 543 ? -24.266 -23.266 -19.484 1 93.12 543 MET B CA 1
ATOM 9846 C C . MET B 1 543 ? -25.109 -24.266 -18.719 1 93.12 543 MET B C 1
ATOM 9848 O O . MET B 1 543 ? -26.234 -23.969 -18.328 1 93.12 543 MET B O 1
ATOM 9852 N N . ALA B 1 544 ? -24.594 -25.391 -18.5 1 95 544 ALA B N 1
ATOM 9853 C CA . ALA B 1 544 ? -25.328 -26.438 -17.781 1 95 544 ALA B CA 1
ATOM 9854 C C . ALA B 1 544 ? -25.656 -26 -16.359 1 95 544 ALA B C 1
ATOM 9856 O O . ALA B 1 544 ? -26.766 -26.219 -15.883 1 95 544 ALA B O 1
ATOM 9857 N N . MET B 1 545 ? -24.719 -25.375 -15.695 1 96.06 545 MET B N 1
ATOM 9858 C CA . MET B 1 545 ? -24.875 -24.984 -14.297 1 96.06 545 MET B CA 1
ATOM 9859 C C . MET B 1 545 ? -25.812 -23.781 -14.18 1 96.06 545 MET B C 1
ATOM 9861 O O . MET B 1 545 ? -26.469 -23.594 -13.156 1 96.06 545 MET B O 1
ATOM 9865 N N . SER B 1 546 ? -25.875 -22.969 -15.227 1 94 546 SER B N 1
ATOM 9866 C CA . SER B 1 546 ? -26.641 -21.734 -15.188 1 94 546 SER B CA 1
ATOM 9867 C C . SER B 1 546 ? -28.047 -21.938 -15.719 1 94 546 SER B C 1
ATOM 9869 O O . SER B 1 546 ? -28.922 -21.078 -15.523 1 94 546 SER B O 1
ATOM 9871 N N . SER B 1 547 ? -28.328 -23.016 -16.328 1 93.25 547 SER B N 1
ATOM 9872 C CA . SER B 1 547 ? -29.594 -23.25 -17 1 93.25 547 SER B CA 1
ATOM 9873 C C . SER B 1 547 ? -30.594 -23.938 -16.078 1 93.25 547 SER B C 1
ATOM 9875 O O . SER B 1 547 ? -30.203 -24.5 -15.047 1 93.25 547 SER B O 1
ATOM 9877 N N . PRO B 1 548 ? -31.922 -23.844 -16.484 1 91.94 548 PRO B N 1
ATOM 9878 C CA . PRO B 1 548 ? -32.938 -24.609 -15.75 1 91.94 548 PRO B CA 1
ATOM 9879 C C . PRO B 1 548 ? -32.75 -26.125 -15.906 1 91.94 548 PRO B C 1
ATOM 9881 O O . PRO B 1 548 ? -32 -26.578 -16.766 1 91.94 548 PRO B O 1
ATOM 9884 N N . GLU B 1 549 ? -33.469 -26.906 -15.164 1 92.94 549 GLU B N 1
ATOM 9885 C CA . GLU B 1 549 ? -33.281 -28.344 -15 1 92.94 549 GLU B CA 1
ATOM 9886 C C . GLU B 1 549 ? -33.375 -29.078 -16.328 1 92.94 549 GLU B C 1
ATOM 9888 O O . GLU B 1 549 ? -32.531 -29.891 -16.672 1 92.94 549 GLU B O 1
ATOM 9893 N N . PRO B 1 550 ? -34.375 -28.734 -17.188 1 89.69 550 PRO B N 1
ATOM 9894 C CA . PRO B 1 550 ? -34.5 -29.516 -18.422 1 89.69 550 PRO B CA 1
ATOM 9895 C C . PRO B 1 550 ? -33.312 -29.297 -19.375 1 89.69 550 PRO B C 1
ATOM 9897 O O . PRO B 1 550 ? -32.844 -30.234 -20 1 89.69 550 PRO B O 1
ATOM 9900 N N . ILE B 1 551 ? -32.938 -28.125 -19.391 1 90.75 551 ILE B N 1
ATOM 9901 C CA . ILE B 1 551 ? -31.828 -27.797 -20.281 1 90.75 551 ILE B CA 1
ATOM 9902 C C . ILE B 1 551 ? -30.531 -28.375 -19.734 1 90.75 551 ILE B C 1
ATOM 9904 O O . ILE B 1 551 ? -29.734 -28.969 -20.484 1 90.75 551 ILE B O 1
ATOM 9908 N N . SER B 1 552 ? -30.328 -28.219 -18.5 1 94.94 552 SER B N 1
ATOM 9909 C CA . SER B 1 552 ? -29.141 -28.766 -17.859 1 94.94 552 SER B CA 1
ATOM 9910 C C . SER B 1 552 ? -29.062 -30.281 -18.016 1 94.94 552 SER B C 1
ATOM 9912 O O . SER B 1 552 ? -28 -30.828 -18.266 1 94.94 552 SER B O 1
ATOM 9914 N N . TRP B 1 553 ? -30.172 -30.906 -17.875 1 94.56 553 TRP B N 1
ATOM 9915 C CA . TRP B 1 553 ? -30.25 -32.375 -18.016 1 94.56 553 TRP B CA 1
ATOM 9916 C C . TRP B 1 553 ? -29.906 -32.781 -19.438 1 94.56 553 TRP B C 1
ATOM 9918 O O . TRP B 1 553 ? -29.156 -33.75 -19.641 1 94.56 553 TRP B O 1
ATOM 9928 N N . ARG B 1 554 ? -30.375 -32.031 -20.391 1 89.69 554 ARG B N 1
ATOM 9929 C CA . ARG B 1 554 ? -30.094 -32.344 -21.781 1 89.69 554 ARG B CA 1
ATOM 9930 C C . ARG B 1 554 ? -28.609 -32.219 -22.094 1 89.69 554 ARG B C 1
ATOM 9932 O O . ARG B 1 554 ? -28.031 -33.031 -22.812 1 89.69 554 ARG B O 1
ATOM 9939 N N . ILE B 1 555 ? -28.047 -31.219 -21.562 1 92.38 555 ILE B N 1
ATOM 9940 C CA . ILE B 1 555 ? -26.625 -30.969 -21.781 1 92.38 555 ILE B CA 1
ATOM 9941 C C . ILE B 1 555 ? -25.812 -32.094 -21.141 1 92.38 555 ILE B C 1
ATOM 9943 O O . ILE B 1 555 ? -24.875 -32.625 -21.75 1 92.38 555 ILE B O 1
ATOM 9947 N N . ALA B 1 556 ? -26.156 -32.469 -19.953 1 94.62 556 ALA B N 1
ATOM 9948 C CA . ALA B 1 556 ? -25.453 -33.531 -19.25 1 94.62 556 ALA B CA 1
ATOM 9949 C C . ALA B 1 556 ? -25.531 -34.844 -20 1 94.62 556 ALA B C 1
ATOM 9951 O O . ALA B 1 556 ? -24.547 -35.562 -20.125 1 94.62 556 ALA B O 1
ATOM 9952 N N . ARG B 1 557 ? -26.625 -35.094 -20.516 1 91.56 557 ARG B N 1
ATOM 9953 C CA . ARG B 1 557 ? -26.828 -36.312 -21.25 1 91.56 557 ARG B CA 1
ATOM 9954 C C . ARG B 1 557 ? -26.047 -36.312 -22.562 1 91.56 557 ARG B C 1
ATOM 9956 O O . ARG B 1 557 ? -25.453 -37.312 -22.953 1 91.56 557 ARG B O 1
ATOM 9963 N N . LEU B 1 558 ? -26.094 -35.188 -23.172 1 88 558 LEU B N 1
ATOM 9964 C CA . LEU B 1 558 ? -25.359 -35.031 -24.422 1 88 558 LEU B CA 1
ATOM 9965 C C . LEU B 1 558 ? -23.859 -35.25 -24.203 1 88 558 LEU B C 1
ATOM 9967 O O . LEU B 1 558 ? -23.172 -35.781 -25.078 1 88 558 LEU B O 1
ATOM 9971 N N . MET B 1 559 ? -23.422 -34.938 -23.094 1 91.81 559 MET B N 1
ATOM 9972 C CA . MET B 1 559 ? -22 -35.062 -22.781 1 91.81 559 MET B CA 1
ATOM 9973 C C . MET B 1 559 ? -21.703 -36.406 -22.109 1 91.81 559 MET B C 1
ATOM 9975 O O . MET B 1 559 ? -20.578 -36.656 -21.672 1 91.81 559 MET B O 1
ATOM 9979 N N . ASN B 1 560 ? -22.703 -37.219 -21.938 1 91.38 560 ASN B N 1
ATOM 9980 C CA . ASN B 1 560 ? -22.594 -38.562 -21.344 1 91.38 560 ASN B CA 1
ATOM 9981 C C . ASN B 1 560 ? -22.125 -38.469 -19.891 1 91.38 560 ASN B C 1
ATOM 9983 O O . ASN B 1 560 ? -21.25 -39.25 -19.469 1 91.38 560 ASN B O 1
ATOM 9987 N N . VAL B 1 561 ? -22.641 -37.531 -19.203 1 95.38 561 VAL B N 1
ATOM 9988 C CA . VAL B 1 561 ? -22.312 -37.344 -17.797 1 95.38 561 VAL B CA 1
ATOM 9989 C C . VAL B 1 561 ? -23.234 -38.188 -16.938 1 95.38 561 VAL B C 1
ATOM 9991 O O . VAL B 1 561 ? -24.438 -38.219 -17.156 1 95.38 561 VAL B O 1
ATOM 9994 N N . LYS B 1 562 ? -22.625 -38.812 -16 1 95.81 562 LYS B N 1
ATOM 9995 C CA . LYS B 1 562 ? -23.422 -39.656 -15.109 1 95.81 562 LYS B CA 1
ATOM 9996 C C . LYS B 1 562 ? -23.656 -38.969 -13.773 1 95.81 562 LYS B C 1
ATOM 9998 O O . LYS B 1 562 ? -24.688 -39.156 -13.133 1 95.81 562 LYS B O 1
ATOM 10003 N N . TYR B 1 563 ? -22.703 -38.25 -13.375 1 97.5 563 TYR B N 1
ATOM 10004 C CA . TYR B 1 563 ? -22.812 -37.531 -12.109 1 97.5 563 TYR B CA 1
ATOM 10005 C C . TYR B 1 563 ? -22.391 -36.062 -12.258 1 97.5 563 TYR B C 1
ATOM 10007 O O . TYR B 1 563 ? -21.516 -35.75 -13.078 1 97.5 563 TYR B O 1
ATOM 10015 N N . MET B 1 564 ? -23 -35.219 -11.539 1 97.69 564 MET B N 1
ATOM 10016 C CA . MET B 1 564 ? -22.594 -33.812 -11.43 1 97.69 564 MET B CA 1
ATOM 10017 C C . MET B 1 564 ? -22.188 -33.469 -10 1 97.69 564 MET B C 1
ATOM 10019 O O . MET B 1 564 ? -22.812 -33.938 -9.047 1 97.69 564 MET B O 1
ATOM 10023 N N . LEU B 1 565 ? -21.047 -32.812 -9.883 1 97.75 565 LEU B N 1
ATOM 10024 C CA . LEU B 1 565 ? -20.469 -32.469 -8.586 1 97.75 565 LEU B CA 1
ATOM 10025 C C . LEU B 1 565 ? -20.406 -30.969 -8.391 1 97.75 565 LEU B C 1
ATOM 10027 O O . LEU B 1 565 ? -19.953 -30.234 -9.273 1 97.75 565 LEU B O 1
ATOM 10031 N N . VAL B 1 566 ? -20.891 -30.422 -7.266 1 97.44 566 VAL B N 1
ATOM 10032 C CA . VAL B 1 566 ? -20.812 -29.016 -6.922 1 97.44 566 VAL B CA 1
ATOM 10033 C C . VAL B 1 566 ? -20.234 -28.844 -5.52 1 97.44 566 VAL B C 1
ATOM 10035 O O . VAL B 1 566 ? -20.344 -29.75 -4.688 1 97.44 566 VAL B O 1
ATOM 10038 N N . ILE B 1 567 ? -19.562 -27.766 -5.301 1 95.88 567 ILE B N 1
ATOM 10039 C CA . ILE B 1 567 ? -19 -27.406 -3.998 1 95.88 567 ILE B CA 1
ATOM 10040 C C . ILE B 1 567 ? -19.859 -26.328 -3.346 1 95.88 567 ILE B C 1
ATOM 10042 O O . ILE B 1 567 ? -20.016 -25.234 -3.896 1 95.88 567 ILE B O 1
ATOM 10046 N N . PHE B 1 568 ? -20.422 -26.641 -2.232 1 94.38 568 PHE B N 1
ATOM 10047 C CA . PHE B 1 568 ? -21.328 -25.734 -1.522 1 94.38 568 PHE B CA 1
ATOM 10048 C C . PHE B 1 568 ? -20.781 -25.406 -0.134 1 94.38 568 PHE B C 1
ATOM 10050 O O . PHE B 1 568 ? -20.547 -26.312 0.67 1 94.38 568 PHE B O 1
ATOM 10057 N N . GLY B 1 569 ? -20.578 -24.094 0.158 1 89.31 569 GLY B N 1
ATOM 10058 C CA . GLY B 1 569 ? -20 -23.703 1.432 1 89.31 569 GLY B CA 1
ATOM 10059 C C . GLY B 1 569 ? -20.969 -22.984 2.338 1 89.31 569 GLY B C 1
ATOM 10060 O O . GLY B 1 569 ? -20.594 -22.5 3.404 1 89.31 569 GLY B O 1
ATOM 10061 N N . GLY B 1 570 ? -22.234 -22.891 1.995 1 86.44 570 GLY B N 1
ATOM 10062 C CA . GLY B 1 570 ? -23.203 -22.109 2.758 1 86.44 570 GLY B CA 1
ATOM 10063 C C . GLY B 1 570 ? -23.453 -22.688 4.145 1 86.44 570 GLY B C 1
ATOM 10064 O O . GLY B 1 570 ? -23.797 -21.938 5.07 1 86.44 570 GLY B O 1
ATOM 10065 N N . ALA B 1 571 ? -23.281 -23.938 4.238 1 85.19 571 ALA B N 1
ATOM 10066 C CA . ALA B 1 571 ? -23.516 -24.594 5.527 1 85.19 571 ALA B CA 1
ATOM 10067 C C . ALA B 1 571 ? -22.297 -24.469 6.43 1 85.19 571 ALA B C 1
ATOM 10069 O O . ALA B 1 571 ? -22.422 -24.297 7.645 1 85.19 571 ALA B O 1
ATOM 10070 N N . ALA B 1 572 ? -21.125 -24.594 5.859 1 83.38 572 ALA B N 1
ATOM 10071 C CA . ALA B 1 572 ? -19.891 -24.703 6.621 1 83.38 572 ALA B CA 1
ATOM 10072 C C . ALA B 1 572 ? -19.125 -23.375 6.633 1 83.38 572 ALA B C 1
ATOM 10074 O O . ALA B 1 572 ? -17.984 -23.297 7.094 1 83.38 572 ALA B O 1
ATOM 10075 N N . GLN B 1 573 ? -19.625 -22.312 6.195 1 81.44 573 GLN B N 1
ATOM 10076 C CA . GLN B 1 573 ? -18.969 -21.016 6.133 1 81.44 573 GLN B CA 1
ATOM 10077 C C . GLN B 1 573 ? -17.688 -21.078 5.316 1 81.44 573 GLN B C 1
ATOM 10079 O O . GLN B 1 573 ? -16.625 -20.641 5.773 1 81.44 573 GLN B O 1
ATOM 10084 N N . TYR B 1 574 ? -17.781 -21.797 4.234 1 85.56 574 TYR B N 1
ATOM 10085 C CA . TYR B 1 574 ? -16.688 -21.906 3.283 1 85.56 574 TYR B CA 1
ATOM 10086 C C . TYR B 1 574 ? -16.906 -21.016 2.072 1 85.56 574 TYR B C 1
ATOM 10088 O O . TYR B 1 574 ? -17.812 -21.25 1.273 1 85.56 574 TYR B O 1
ATOM 10096 N N . SER B 1 575 ? -15.992 -20 1.938 1 84.44 575 SER B N 1
ATOM 10097 C CA . SER B 1 575 ? -16.219 -18.969 0.925 1 84.44 575 SER B CA 1
ATOM 10098 C C . SER B 1 575 ? -15.727 -19.438 -0.445 1 84.44 575 SER B C 1
ATOM 10100 O O . SER B 1 575 ? -16.094 -18.844 -1.468 1 84.44 575 SER B O 1
ATOM 10102 N N . GLY B 1 576 ? -14.953 -20.531 -0.541 1 86.06 576 GLY B N 1
ATOM 10103 C CA . GLY B 1 576 ? -14.453 -21.016 -1.819 1 86.06 576 GLY B CA 1
ATOM 10104 C C . GLY B 1 576 ? -15.438 -21.922 -2.533 1 86.06 576 GLY B C 1
ATOM 10105 O O . GLY B 1 576 ? -15.039 -22.875 -3.205 1 86.06 576 GLY B O 1
ATOM 10106 N N . ASP B 1 577 ? -16.703 -21.625 -2.381 1 91.12 577 ASP B N 1
ATOM 10107 C CA . ASP B 1 577 ? -17.719 -22.5 -2.941 1 91.12 577 ASP B CA 1
ATOM 10108 C C . ASP B 1 577 ? -18.141 -22.047 -4.336 1 91.12 577 ASP B C 1
ATOM 10110 O O . ASP B 1 577 ? -17.625 -21.047 -4.848 1 91.12 577 ASP B O 1
ATOM 10114 N N . ASP B 1 578 ? -18.953 -22.797 -4.949 1 94.06 578 ASP B N 1
ATOM 10115 C CA . ASP B 1 578 ? -19.328 -22.578 -6.344 1 94.06 578 ASP B CA 1
ATOM 10116 C C . ASP B 1 578 ? -20.375 -21.469 -6.465 1 94.06 578 ASP B C 1
ATOM 10118 O O . ASP B 1 578 ? -20.531 -20.875 -7.535 1 94.06 578 ASP B O 1
ATOM 10122 N N . ILE B 1 579 ? -21.031 -21.156 -5.426 1 90.62 579 ILE B N 1
ATOM 10123 C CA . ILE B 1 579 ? -21.984 -20.062 -5.457 1 90.62 579 ILE B CA 1
ATOM 10124 C C . ILE B 1 579 ? -21.234 -18.734 -5.609 1 90.62 579 ILE B C 1
ATOM 10126 O O . ILE B 1 579 ? -21.672 -17.844 -6.336 1 90.62 579 ILE B O 1
ATOM 10130 N N . ASN B 1 580 ? -20.203 -18.672 -4.902 1 87.81 580 ASN B N 1
ATOM 10131 C CA . ASN B 1 580 ? -19.375 -17.469 -5.027 1 87.81 580 ASN B CA 1
ATOM 10132 C C . ASN B 1 580 ? -18.703 -17.406 -6.395 1 87.81 580 ASN B C 1
ATOM 10134 O O . ASN B 1 580 ? -18.469 -16.312 -6.922 1 87.81 580 ASN B O 1
ATOM 10138 N N . LYS B 1 581 ? -18.422 -18.5 -6.98 1 88.44 581 LYS B N 1
ATOM 10139 C CA . LYS B 1 581 ? -17.766 -18.547 -8.289 1 88.44 581 LYS B CA 1
ATOM 10140 C C . LYS B 1 581 ? -18.781 -18.406 -9.414 1 88.44 581 LYS B C 1
ATOM 10142 O O . LYS B 1 581 ? -18.406 -18.203 -10.57 1 88.44 581 LYS B O 1
ATOM 10147 N N . PHE B 1 582 ? -20 -18.484 -9.086 1 89.81 582 PHE B N 1
ATOM 10148 C CA . PHE B 1 582 ? -21.062 -18.562 -10.078 1 89.81 582 PHE B CA 1
ATOM 10149 C C . PHE B 1 582 ? -21.078 -17.297 -10.938 1 89.81 582 PHE B C 1
ATOM 10151 O O . PHE B 1 582 ? -21.531 -17.344 -12.094 1 89.81 582 PHE B O 1
ATOM 10158 N N . LEU B 1 583 ? -20.531 -16.219 -10.461 1 82 583 LEU B N 1
ATOM 10159 C CA . LEU B 1 583 ? -20.469 -14.977 -11.227 1 82 583 LEU B CA 1
ATOM 10160 C C . LEU B 1 583 ? -19.703 -15.188 -12.539 1 82 583 LEU B C 1
ATOM 10162 O O . LEU B 1 583 ? -20 -14.531 -13.539 1 82 583 LEU B O 1
ATOM 10166 N N . TRP B 1 584 ? -18.859 -16.172 -12.602 1 86 584 TRP B N 1
ATOM 10167 C CA . TRP B 1 584 ? -18 -16.375 -13.758 1 86 584 TRP B CA 1
ATOM 10168 C C . TRP B 1 584 ? -18.594 -17.391 -14.727 1 86 584 TRP B C 1
ATOM 10170 O O . TRP B 1 584 ? -18.344 -17.328 -15.93 1 86 584 TRP B O 1
ATOM 10180 N N . MET B 1 585 ? -19.422 -18.25 -14.242 1 90.31 585 MET B N 1
ATOM 10181 C CA . MET B 1 585 ? -19.922 -19.359 -15.055 1 90.31 585 MET B CA 1
ATOM 10182 C C . MET B 1 585 ? -20.781 -18.844 -16.219 1 90.31 585 MET B C 1
ATOM 10184 O O . MET B 1 585 ? -20.531 -19.188 -17.375 1 90.31 585 MET B O 1
ATOM 10188 N N . PRO B 1 586 ? -21.719 -17.906 -15.906 1 87.75 586 PRO B N 1
ATOM 1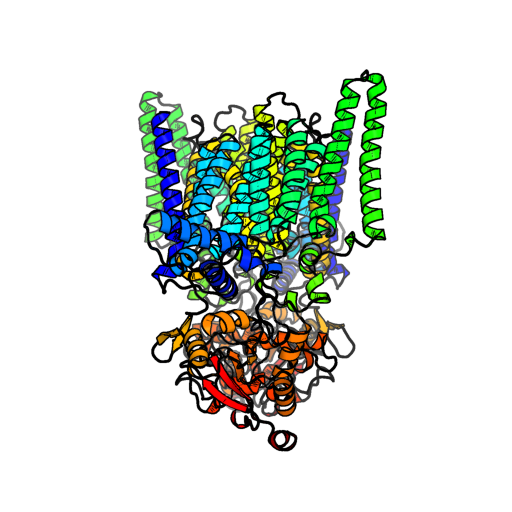0189 C CA . PRO B 1 586 ? -22.484 -17.391 -17.047 1 87.75 586 PRO B CA 1
ATOM 10190 C C . PRO B 1 586 ? -21.656 -16.531 -17.984 1 87.75 586 PRO B C 1
ATOM 10192 O O . PRO B 1 586 ? -21.891 -16.531 -19.188 1 87.75 586 PRO B O 1
ATOM 10195 N N . ARG B 1 587 ? -20.75 -15.836 -17.5 1 84.12 587 ARG B N 1
ATOM 10196 C CA . ARG B 1 587 ? -19.891 -14.977 -18.328 1 84.12 587 ARG B CA 1
ATOM 10197 C C . ARG B 1 587 ? -19.047 -15.797 -19.281 1 84.12 587 ARG B C 1
ATOM 10199 O O . ARG B 1 587 ? -18.828 -15.406 -20.422 1 84.12 587 ARG B O 1
ATOM 10206 N N . ILE B 1 588 ? -18.5 -16.891 -18.781 1 86.31 588 ILE B N 1
ATOM 10207 C CA . ILE B 1 588 ? -17.672 -17.75 -19.609 1 86.31 588 ILE B CA 1
ATOM 10208 C C . ILE B 1 588 ? -18.531 -18.5 -20.625 1 86.31 588 ILE B C 1
ATOM 10210 O O . ILE B 1 588 ? -18.141 -18.703 -21.766 1 86.31 588 ILE B O 1
ATOM 10214 N N . ALA B 1 589 ? -19.719 -18.828 -20.156 1 88.88 589 ALA B N 1
ATOM 10215 C CA . ALA B 1 589 ? -20.656 -19.5 -21.062 1 88.88 589 ALA B CA 1
ATOM 10216 C C . ALA B 1 589 ? -21.047 -18.594 -22.219 1 88.88 589 ALA B C 1
ATOM 10218 O O . ALA B 1 589 ? -21.281 -19.062 -23.344 1 88.88 589 ALA B O 1
ATOM 10219 N N . HIS B 1 590 ? -21.047 -17.312 -21.953 1 86.81 590 HIS B N 1
ATOM 10220 C CA . HIS B 1 590 ? -21.438 -16.328 -22.953 1 86.81 590 HIS B CA 1
ATOM 10221 C C . HIS B 1 590 ? -20.453 -16.312 -24.125 1 86.81 590 HIS B C 1
ATOM 10223 O O . HIS B 1 590 ? -20.797 -15.914 -25.234 1 86.81 590 HIS B O 1
ATOM 10229 N N . GLN B 1 591 ? -19.297 -16.75 -23.906 1 81.19 591 GLN B N 1
ATOM 10230 C CA . GLN B 1 591 ? -18.297 -16.797 -24.984 1 81.19 591 GLN B CA 1
ATOM 10231 C C . GLN B 1 591 ? -18.625 -17.891 -26 1 81.19 591 GLN B C 1
ATOM 10233 O O . GLN B 1 591 ? -18.234 -17.797 -27.156 1 81.19 591 GLN B O 1
ATOM 10238 N N . THR B 1 592 ? -19.281 -18.891 -25.531 1 81.06 592 THR B N 1
ATOM 10239 C CA . THR B 1 592 ? -19.625 -20.016 -26.391 1 81.06 592 THR B CA 1
ATOM 10240 C C . THR B 1 592 ? -21.078 -19.922 -26.859 1 81.06 592 THR B C 1
ATOM 10242 O O . THR B 1 592 ? -21.391 -20.281 -27.984 1 81.06 592 THR B O 1
ATOM 10245 N N . PHE B 1 593 ? -21.891 -19.422 -25.906 1 84.5 593 PHE B N 1
ATOM 10246 C CA . PHE B 1 593 ? -23.328 -19.359 -26.188 1 84.5 593 PHE B CA 1
ATOM 10247 C C . PHE B 1 593 ? -23.812 -17.906 -26.156 1 84.5 593 PHE B C 1
ATOM 10249 O O . PHE B 1 593 ? -23.516 -17.172 -25.219 1 84.5 593 PHE B O 1
ATOM 10256 N N . ASP B 1 594 ? -24.625 -17.453 -27.016 1 79.31 594 ASP B N 1
ATOM 10257 C CA . ASP B 1 594 ? -25.047 -16.078 -27.141 1 79.31 594 ASP B CA 1
ATOM 10258 C C . ASP B 1 594 ? -26.266 -15.797 -26.266 1 79.31 594 ASP B C 1
ATOM 10260 O O . ASP B 1 594 ? -26.547 -14.648 -25.922 1 79.31 594 ASP B O 1
ATOM 10264 N N . ASN B 1 595 ? -26.891 -16.766 -25.891 1 75.62 595 ASN B N 1
ATOM 10265 C CA . ASN B 1 595 ? -28.172 -16.562 -25.234 1 75.62 595 ASN B CA 1
ATOM 10266 C C . ASN B 1 595 ? -28.016 -16.438 -23.719 1 75.62 595 ASN B C 1
ATOM 10268 O O . ASN B 1 595 ? -29 -16.5 -22.984 1 75.62 595 ASN B O 1
ATOM 10272 N N . ILE B 1 596 ? -26.828 -16.406 -23.25 1 84.56 596 ILE B N 1
ATOM 10273 C CA . ILE B 1 596 ? -26.609 -16.328 -21.812 1 84.56 596 ILE B CA 1
ATOM 10274 C C . ILE B 1 596 ? -25.625 -15.188 -21.516 1 84.56 596 ILE B C 1
ATOM 10276 O O . ILE B 1 596 ? -24.609 -15.039 -22.219 1 84.56 596 ILE B O 1
ATOM 10280 N N . THR B 1 597 ? -26.047 -14.273 -20.609 1 77.62 597 THR B N 1
ATOM 10281 C CA . THR B 1 597 ? -25.172 -13.195 -20.188 1 77.62 597 THR B CA 1
ATOM 10282 C C . THR B 1 597 ? -25.078 -13.133 -18.672 1 77.62 597 THR B C 1
ATOM 10284 O O . THR B 1 597 ? -25.984 -13.609 -17.969 1 77.62 597 THR B O 1
ATOM 10287 N N . GLY B 1 598 ? -23.922 -12.695 -18.188 1 77.88 598 GLY B N 1
ATOM 10288 C CA . GLY B 1 598 ? -23.734 -12.539 -16.75 1 77.88 598 GLY B CA 1
ATOM 10289 C C . GLY B 1 598 ? -24.781 -11.664 -16.109 1 77.88 598 GLY B C 1
ATOM 10290 O O . GLY B 1 598 ? -25.188 -11.906 -14.961 1 77.88 598 GLY B O 1
ATOM 10291 N N . GLU B 1 599 ? -25.281 -10.734 -16.766 1 71 599 GLU B N 1
ATOM 10292 C CA . GLU B 1 599 ? -26.219 -9.75 -16.234 1 71 599 GLU B CA 1
ATOM 10293 C C . GLU B 1 599 ? -27.594 -10.375 -15.977 1 71 599 GLU B C 1
ATOM 10295 O O . GLU B 1 599 ? -28.391 -9.844 -15.203 1 71 599 GLU B O 1
ATOM 10300 N N . MET B 1 600 ? -27.75 -11.492 -16.625 1 73.56 600 MET B N 1
ATOM 10301 C CA . MET B 1 600 ? -29.016 -12.18 -16.438 1 73.56 600 MET B CA 1
ATOM 10302 C C . MET B 1 600 ? -29.141 -12.75 -15.031 1 73.56 600 MET B C 1
ATOM 10304 O O . MET B 1 600 ? -30.234 -12.969 -14.531 1 73.56 600 MET B O 1
ATOM 10308 N N . TYR B 1 601 ? -28.047 -12.93 -14.492 1 79.19 601 TYR B N 1
ATOM 10309 C CA . TYR B 1 601 ? -28.031 -13.633 -13.219 1 79.19 601 TYR B CA 1
ATOM 10310 C C . TYR B 1 601 ? -27.656 -12.695 -12.078 1 79.19 601 TYR B C 1
ATOM 10312 O O . TYR B 1 601 ? -27.953 -12.977 -10.914 1 79.19 601 TYR B O 1
ATOM 10320 N N . GLN B 1 602 ? -26.828 -11.812 -12.391 1 70.81 602 GLN B N 1
ATOM 10321 C CA . GLN B 1 602 ? -26.375 -10.898 -11.344 1 70.81 602 GLN B CA 1
ATOM 10322 C C . GLN B 1 602 ? -26.594 -9.445 -11.75 1 70.81 602 GLN B C 1
ATOM 10324 O O . GLN B 1 602 ? -26.547 -9.117 -12.938 1 70.81 602 GLN B O 1
ATOM 10329 N N . ILE B 1 603 ? -27.172 -8.812 -10.82 1 55.5 603 ILE B N 1
ATOM 10330 C CA . ILE B 1 603 ? -27.266 -7.379 -11.047 1 55.5 603 ILE B CA 1
ATOM 10331 C C . ILE B 1 603 ? -25.875 -6.77 -11.109 1 55.5 603 ILE B C 1
ATOM 10333 O O . ILE B 1 603 ? -24.953 -7.23 -10.422 1 55.5 603 ILE B O 1
ATOM 10337 N N . PRO B 1 604 ? -25.703 -6.031 -12.156 1 51.84 604 PRO B N 1
ATOM 10338 C CA . PRO B 1 604 ? -24.375 -5.477 -12.398 1 51.84 604 PRO B CA 1
ATOM 10339 C C . PRO B 1 604 ? -23.656 -5.086 -11.109 1 51.84 604 PRO B C 1
ATOM 10341 O O . PRO B 1 604 ? -24.234 -4.391 -10.266 1 51.84 604 PRO B O 1
ATOM 10344 N N . TYR B 1 605 ? -22.391 -5.566 -10.719 1 46.91 605 TYR B N 1
ATOM 10345 C CA . TYR B 1 605 ? -21.344 -5.254 -9.75 1 46.91 605 TYR B CA 1
ATOM 10346 C C . TYR B 1 605 ? -21.688 -5.828 -8.383 1 46.91 605 TYR B C 1
ATOM 10348 O O . TYR B 1 605 ? -21.031 -5.5 -7.387 1 46.91 605 TYR B O 1
ATOM 10356 N N . ARG B 1 606 ? -22.938 -6.59 -8.234 1 48.53 606 ARG B N 1
ATOM 10357 C CA . ARG B 1 606 ? -23.203 -7.109 -6.895 1 48.53 606 ARG B CA 1
ATOM 10358 C C . ARG B 1 606 ? -23.625 -8.57 -6.953 1 48.53 606 ARG B C 1
ATOM 10360 O O . ARG B 1 606 ? -24.531 -8.938 -7.699 1 48.53 606 ARG B O 1
ATOM 10367 N N . HIS B 1 607 ? -22.734 -9.523 -6.574 1 53.31 607 HIS B N 1
ATOM 10368 C CA . HIS B 1 607 ? -23.125 -10.914 -6.402 1 53.31 607 HIS B CA 1
ATOM 10369 C C . HIS B 1 607 ? -24.109 -11.062 -5.25 1 53.31 607 HIS B C 1
ATOM 10371 O O . HIS B 1 607 ? -23.719 -11.023 -4.082 1 53.31 607 HIS B O 1
ATOM 10377 N N . ILE B 1 608 ? -25.406 -10.82 -5.465 1 59.19 608 ILE B N 1
ATOM 10378 C CA . ILE B 1 608 ? -26.359 -10.789 -4.367 1 59.19 608 ILE B CA 1
ATOM 10379 C C . ILE B 1 608 ? -27.109 -12.109 -4.293 1 59.19 608 ILE B C 1
ATOM 10381 O O . ILE B 1 608 ? -27.734 -12.531 -5.27 1 59.19 608 ILE B O 1
ATOM 10385 N N . VAL B 1 609 ? -26.625 -12.977 -3.324 1 66.25 609 VAL B N 1
ATOM 10386 C CA . VAL B 1 609 ? -27.422 -14.141 -2.973 1 66.25 609 VAL B CA 1
ATOM 10387 C C . VAL B 1 609 ? -28.406 -13.773 -1.87 1 66.25 609 VAL B C 1
ATOM 10389 O O . VAL B 1 609 ? -28.047 -13.133 -0.885 1 66.25 609 VAL B O 1
ATOM 10392 N N . GLY B 1 610 ? -29.688 -13.938 -2.09 1 67.62 610 GLY B N 1
ATOM 10393 C CA . GLY B 1 610 ? -30.75 -13.609 -1.154 1 67.62 610 GLY B CA 1
ATOM 10394 C C . GLY B 1 610 ? -32.062 -13.234 -1.839 1 67.62 610 GLY B C 1
ATOM 10395 O O . GLY B 1 610 ? -32.406 -13.789 -2.885 1 67.62 610 GLY B O 1
ATOM 10396 N N . GLU B 1 611 ? -32.656 -12.406 -1.279 1 62.88 611 GLU B N 1
ATOM 10397 C CA . GLU B 1 611 ? -34 -12.07 -1.761 1 62.88 611 GLU B CA 1
ATOM 10398 C C . GLU B 1 611 ? -33.938 -11.312 -3.086 1 62.88 611 GLU B C 1
ATOM 10400 O O . GLU B 1 611 ? -34.875 -11.383 -3.893 1 62.88 611 GLU B O 1
ATOM 10405 N N . SER B 1 612 ? -32.75 -10.758 -3.334 1 63.16 612 SER B N 1
ATOM 10406 C CA . SER B 1 612 ? -32.656 -9.945 -4.539 1 63.16 612 SER B CA 1
ATOM 10407 C C . SER B 1 612 ? -32.094 -10.742 -5.703 1 63.16 612 SER B C 1
ATOM 10409 O O . SER B 1 612 ? -31.641 -10.172 -6.699 1 63.16 612 SER B O 1
ATOM 10411 N N . MET B 1 613 ? -32.281 -12.008 -5.574 1 78.56 613 MET B N 1
ATOM 10412 C CA . MET B 1 613 ? -31.75 -12.836 -6.656 1 78.56 613 MET B CA 1
ATOM 10413 C C . MET B 1 613 ? -32.656 -12.781 -7.879 1 78.56 613 MET B C 1
ATOM 10415 O O . MET B 1 613 ? -33.875 -12.656 -7.742 1 78.56 613 MET B O 1
ATOM 10419 N N . THR B 1 614 ? -32.094 -12.766 -8.984 1 76.56 614 THR B N 1
ATOM 10420 C CA . THR B 1 614 ? -32.875 -12.797 -10.219 1 76.56 614 THR B CA 1
ATOM 10421 C C . THR B 1 614 ? -33.594 -14.141 -10.383 1 76.56 614 THR B C 1
ATOM 10423 O O . THR B 1 614 ? -33.219 -15.117 -9.719 1 76.56 614 THR B O 1
ATOM 10426 N N . LYS B 1 615 ? -34.625 -14.117 -11.195 1 78.12 615 LYS B N 1
ATOM 10427 C CA . LYS B 1 615 ? -35.344 -15.352 -11.477 1 78.12 615 LYS B CA 1
ATOM 10428 C C . LYS B 1 615 ? -34.438 -16.391 -12.133 1 78.12 615 LYS B C 1
ATOM 10430 O O . LYS B 1 615 ? -34.562 -17.594 -11.852 1 78.12 615 LYS B O 1
ATOM 10435 N N . ASN B 1 616 ? -33.531 -15.977 -12.922 1 84.31 616 ASN B N 1
ATOM 10436 C CA . ASN B 1 616 ? -32.625 -16.891 -13.586 1 84.31 616 ASN B CA 1
ATOM 10437 C C . ASN B 1 616 ? -31.703 -17.578 -12.586 1 84.31 616 ASN B C 1
ATOM 10439 O O . ASN B 1 616 ? -31.359 -18.75 -12.75 1 84.31 616 ASN B O 1
ATOM 10443 N N . MET B 1 617 ? -31.344 -16.844 -11.625 1 87.75 617 MET B N 1
ATOM 10444 C CA . MET B 1 617 ? -30.484 -17.422 -10.594 1 87.75 617 MET B CA 1
ATOM 10445 C C . MET B 1 617 ? -31.234 -18.5 -9.805 1 87.75 617 MET B C 1
ATOM 10447 O O . MET B 1 617 ? -30.688 -19.578 -9.547 1 87.75 617 MET B O 1
ATOM 10451 N N . THR B 1 618 ? -32.5 -18.25 -9.492 1 86.81 618 THR B N 1
ATOM 10452 C CA . THR B 1 618 ? -33.281 -19.188 -8.695 1 86.81 618 THR B CA 1
ATOM 10453 C C . THR B 1 618 ? -33.625 -20.422 -9.508 1 86.81 618 THR B C 1
ATOM 10455 O O . THR B 1 618 ? -33.812 -21.5 -8.953 1 86.81 618 THR B O 1
ATOM 10458 N N . LEU B 1 619 ? -33.625 -20.25 -10.797 1 88.25 619 LEU B N 1
ATOM 10459 C CA . LEU B 1 619 ? -34 -21.375 -11.656 1 88.25 619 LEU B CA 1
ATOM 10460 C C . LEU B 1 619 ? -32.75 -22.125 -12.125 1 88.25 619 LEU B C 1
ATOM 10462 O O . LEU B 1 619 ? -32.875 -23.219 -12.695 1 88.25 619 LEU B O 1
ATOM 10466 N N . SER B 1 620 ? -31.641 -21.594 -11.836 1 92.06 620 SER B N 1
ATOM 10467 C CA . SER B 1 620 ? -30.406 -22.203 -12.297 1 92.06 620 SER B CA 1
ATOM 10468 C C . SER B 1 620 ? -30.125 -23.516 -11.57 1 92.06 620 SER B C 1
ATOM 10470 O O . SER B 1 620 ? -30.562 -23.703 -10.43 1 92.06 620 SER B O 1
ATOM 10472 N N . MET B 1 621 ? -29.453 -24.344 -12.227 1 94.38 621 MET B N 1
ATOM 10473 C CA . MET B 1 621 ? -29.141 -25.641 -11.633 1 94.38 621 MET B CA 1
ATOM 10474 C C . MET B 1 621 ? -28.141 -25.484 -10.492 1 94.38 621 MET B C 1
ATOM 10476 O O . MET B 1 621 ? -28.172 -26.266 -9.531 1 94.38 621 MET B O 1
ATOM 10480 N N . MET B 1 622 ? -27.234 -24.516 -10.617 1 94.5 622 MET B N 1
ATOM 10481 C CA . MET B 1 622 ? -26.297 -24.266 -9.539 1 94.5 622 MET B CA 1
ATOM 10482 C C . MET B 1 622 ? -27.016 -23.969 -8.227 1 94.5 622 MET B C 1
ATOM 10484 O O . MET B 1 622 ? -26.672 -24.5 -7.18 1 94.5 622 MET B O 1
ATOM 10488 N N . PHE B 1 623 ? -28.047 -23.141 -8.367 1 92.62 623 PHE B N 1
ATOM 10489 C CA . PHE B 1 623 ? -28.844 -22.797 -7.199 1 92.62 623 PHE B CA 1
ATOM 10490 C C . PHE B 1 623 ? -29.547 -24.016 -6.637 1 92.62 623 PHE B C 1
ATOM 10492 O O . PHE B 1 623 ? -29.5 -24.266 -5.434 1 92.62 623 PHE B O 1
ATOM 10499 N N . LYS B 1 624 ? -30.125 -24.812 -7.434 1 94.19 624 LYS B N 1
ATOM 10500 C CA . LYS B 1 624 ? -30.891 -25.984 -7.016 1 94.19 624 LYS B CA 1
ATOM 10501 C C . LYS B 1 624 ? -29.969 -27.047 -6.41 1 94.19 624 LYS B C 1
ATOM 10503 O O . LYS B 1 624 ? -30.297 -27.641 -5.383 1 94.19 624 LYS B O 1
ATOM 10508 N N . PHE B 1 625 ? -28.859 -27.281 -7.047 1 96.25 625 PHE B N 1
ATOM 10509 C CA . PHE B 1 625 ? -27.922 -28.281 -6.543 1 96.25 625 PHE B CA 1
ATOM 10510 C C . PHE B 1 625 ? -27.406 -27.891 -5.164 1 96.25 625 PHE B C 1
ATOM 10512 O O . PHE B 1 625 ? -27.297 -28.734 -4.273 1 96.25 625 PHE B O 1
ATOM 10519 N N . CYS B 1 626 ? -27.047 -26.625 -4.941 1 94.56 626 CYS B N 1
ATOM 10520 C CA . CYS B 1 626 ? -26.422 -26.172 -3.703 1 94.56 626 CYS B CA 1
ATOM 10521 C C . CYS B 1 626 ? -27.438 -26.156 -2.562 1 94.56 626 CYS B C 1
ATOM 10523 O O . CYS B 1 626 ? -27.125 -26.562 -1.444 1 94.56 626 CYS B O 1
ATOM 10525 N N . TYR B 1 627 ? -28.672 -25.781 -2.875 1 93.94 627 TYR B N 1
ATOM 10526 C CA . TYR B 1 627 ? -29.609 -25.547 -1.784 1 93.94 627 TYR B CA 1
ATOM 10527 C C . TYR B 1 627 ? -30.672 -26.641 -1.72 1 93.94 627 TYR B C 1
ATOM 10529 O O . TYR B 1 627 ? -31.609 -26.562 -0.932 1 93.94 627 TYR B O 1
ATOM 10537 N N . ASN B 1 628 ? -30.453 -27.672 -2.535 1 93.69 628 ASN B N 1
ATOM 10538 C CA . ASN B 1 628 ? -31.375 -28.797 -2.463 1 93.69 628 ASN B CA 1
ATOM 10539 C C . ASN B 1 628 ? -31.375 -29.422 -1.073 1 93.69 628 ASN B C 1
ATOM 10541 O O . ASN B 1 628 ? -30.328 -29.734 -0.517 1 93.69 628 ASN B O 1
ATOM 10545 N N . ASN B 1 629 ? -32.625 -29.594 -0.458 1 91.19 629 ASN B N 1
ATOM 10546 C CA . ASN B 1 629 ? -32.844 -30.219 0.84 1 91.19 629 ASN B CA 1
ATOM 10547 C C . ASN B 1 629 ? -32.188 -29.422 1.969 1 91.19 629 ASN B C 1
ATOM 10549 O O . ASN B 1 629 ? -32.062 -29.906 3.09 1 91.19 629 ASN B O 1
ATOM 10553 N N . TYR B 1 630 ? -31.75 -28.266 1.663 1 90.75 630 TYR B N 1
ATOM 10554 C CA . TYR B 1 630 ? -31.109 -27.438 2.678 1 90.75 630 TYR B CA 1
ATOM 10555 C C . TYR B 1 630 ? -32.156 -26.797 3.598 1 90.75 630 TYR B C 1
ATOM 10557 O O . TYR B 1 630 ? -31.812 -26.344 4.695 1 90.75 630 TYR B O 1
ATOM 10565 N N . LYS B 1 631 ? -33.375 -26.797 3.148 1 85.5 631 LYS B N 1
ATOM 10566 C CA . LYS B 1 631 ? -34.5 -26.312 3.953 1 85.5 631 LYS B CA 1
ATOM 10567 C C . LYS B 1 631 ? -34.594 -27.062 5.277 1 85.5 631 LYS B C 1
ATOM 10569 O O . LYS B 1 631 ? -35.094 -26.516 6.266 1 85.5 631 LYS B O 1
ATOM 10574 N N . TYR B 1 632 ? -34.031 -28.266 5.305 1 81.44 632 TYR B N 1
ATOM 10575 C CA . TYR B 1 632 ? -34.156 -29.094 6.492 1 81.44 632 TYR B CA 1
ATOM 10576 C C . TYR B 1 632 ? -32.906 -29 7.359 1 81.44 632 TYR B C 1
ATOM 10578 O O . TYR B 1 632 ? -32.844 -29.562 8.453 1 81.44 632 TYR B O 1
ATOM 10586 N N . TYR B 1 633 ? -31.984 -28.312 6.852 1 82.12 633 TYR B N 1
ATOM 10587 C CA . TYR B 1 633 ? -30.703 -28.266 7.547 1 82.12 633 TYR B CA 1
ATOM 10588 C C . TYR B 1 633 ? -30.578 -27.016 8.383 1 82.12 633 TYR B C 1
ATOM 10590 O O . TYR B 1 633 ? -30.859 -25.906 7.91 1 82.12 633 TYR B O 1
ATOM 10598 N N . GLN B 1 634 ? -30.312 -27.172 9.617 1 77.69 634 GLN B N 1
ATOM 10599 C CA . GLN B 1 634 ? -30.047 -26.062 10.508 1 77.69 634 GLN B CA 1
ATOM 10600 C C . GLN B 1 634 ? -28.578 -26.016 10.914 1 77.69 634 GLN B C 1
ATOM 10602 O O . GLN B 1 634 ? -28.125 -26.844 11.703 1 77.69 634 GLN B O 1
ATOM 10607 N N . PRO B 1 635 ? -27.812 -25.078 10.352 1 73.25 635 PRO B N 1
ATOM 10608 C CA . PRO B 1 635 ? -26.375 -25.047 10.617 1 73.25 635 PRO B CA 1
ATOM 10609 C C . PRO B 1 635 ? -26.062 -24.719 12.078 1 73.25 635 PRO B C 1
ATOM 10611 O O . PRO B 1 635 ? -25.094 -25.25 12.633 1 73.25 635 PRO B O 1
ATOM 10614 N N . HIS B 1 636 ? -26.766 -23.766 12.609 1 71.38 636 HIS B N 1
ATOM 10615 C CA . HIS B 1 636 ? -26.609 -23.344 14 1 71.38 636 HIS B CA 1
ATOM 10616 C C . HIS B 1 636 ? -27.953 -23.047 14.641 1 71.38 636 HIS B C 1
ATOM 10618 O O . HIS B 1 636 ? -28.859 -22.547 13.977 1 71.38 636 HIS B O 1
ATOM 10624 N N . PRO B 1 637 ? -28.031 -23.328 15.883 1 66.31 637 PRO B N 1
ATOM 10625 C CA . PRO B 1 637 ? -29.328 -23.125 16.547 1 66.31 637 PRO B CA 1
ATOM 10626 C C . PRO B 1 637 ? -29.766 -21.656 16.531 1 66.31 637 PRO B C 1
ATOM 10628 O O . PRO B 1 637 ? -30.969 -21.375 16.609 1 66.31 637 PRO B O 1
ATOM 10631 N N . GLN B 1 638 ? -28.844 -20.812 16.344 1 62.88 638 GLN B N 1
ATOM 10632 C CA . GLN B 1 638 ? -29.156 -19.391 16.406 1 62.88 638 GLN B CA 1
ATOM 10633 C C . GLN B 1 638 ? -29.719 -18.891 15.078 1 62.88 638 GLN B C 1
ATOM 10635 O O . GLN B 1 638 ? -30.297 -17.812 15.016 1 62.88 638 GLN B O 1
ATOM 10640 N N . PHE B 1 639 ? -29.609 -19.766 14.102 1 73.56 639 PHE B N 1
ATOM 10641 C CA . PHE B 1 639 ? -30.047 -19.328 12.781 1 73.56 639 PHE B CA 1
ATOM 10642 C C . PHE B 1 639 ? -31.172 -20.203 12.266 1 73.56 639 PHE B C 1
ATOM 10644 O O . PHE B 1 639 ? -31.25 -21.391 12.617 1 73.56 639 PHE B O 1
ATOM 10651 N N . PRO B 1 640 ? -32.062 -19.578 11.516 1 74.88 640 PRO B N 1
ATOM 10652 C CA . PRO B 1 640 ? -33.156 -20.391 10.977 1 74.88 640 PRO B CA 1
ATOM 10653 C C . PRO B 1 640 ? -32.688 -21.438 9.969 1 74.88 640 PRO B C 1
ATOM 10655 O O . PRO B 1 640 ? -31.547 -21.375 9.516 1 74.88 640 PRO B O 1
ATOM 10658 N N . THR B 1 641 ? -33.562 -22.375 9.742 1 81.31 641 THR B N 1
ATOM 10659 C CA . THR B 1 641 ? -33.25 -23.375 8.719 1 81.31 641 THR B CA 1
ATOM 10660 C C . THR B 1 641 ? -33.156 -22.719 7.344 1 81.31 641 THR B C 1
ATOM 10662 O O . THR B 1 641 ? -33.875 -21.75 7.055 1 81.31 641 THR B O 1
ATOM 10665 N N . GLY B 1 642 ? -32.219 -23.219 6.598 1 82.5 642 GLY B N 1
ATOM 10666 C CA . GLY B 1 642 ? -32.062 -22.688 5.254 1 82.5 642 GLY B CA 1
ATOM 10667 C C . GLY B 1 642 ? -31.25 -21.406 5.223 1 82.5 642 GLY B C 1
ATOM 10668 O O . GLY B 1 642 ? -31.391 -20.609 4.293 1 82.5 642 GLY B O 1
ATOM 10669 N N . TYR B 1 643 ? -30.516 -21.25 6.234 1 82.56 643 TYR B N 1
ATOM 10670 C CA . TYR B 1 643 ? -29.719 -20.031 6.34 1 82.56 643 TYR B CA 1
ATOM 10671 C C . TYR B 1 643 ? -28.312 -20.266 5.762 1 82.56 643 TYR B C 1
ATOM 10673 O O . TYR B 1 643 ? -27.641 -21.219 6.133 1 82.56 643 TYR B O 1
ATOM 10681 N N . ASP B 1 644 ? -27.938 -19.422 4.797 1 86.62 644 ASP B N 1
ATOM 10682 C CA . ASP B 1 644 ? -26.594 -19.484 4.242 1 86.62 644 ASP B CA 1
ATOM 10683 C C . ASP B 1 644 ? -25.594 -18.781 5.152 1 86.62 644 ASP B C 1
ATOM 10685 O O . ASP B 1 644 ? -25.594 -17.547 5.242 1 86.62 644 ASP B O 1
ATOM 10689 N N . MET B 1 645 ? -24.75 -19.5 5.699 1 81.25 645 MET B N 1
ATOM 10690 C CA . MET B 1 645 ? -23.828 -18.984 6.711 1 81.25 645 MET B CA 1
ATOM 10691 C C . MET B 1 645 ? -22.719 -18.156 6.062 1 81.25 645 MET B C 1
ATOM 10693 O O . MET B 1 645 ? -22.141 -17.281 6.699 1 81.25 645 MET B O 1
ATOM 10697 N N . THR B 1 646 ? -22.328 -18.547 4.859 1 83.19 646 THR B N 1
ATOM 10698 C CA . THR B 1 646 ? -21.266 -17.828 4.172 1 83.19 646 THR B CA 1
ATOM 10699 C C . THR B 1 646 ? -21.75 -16.453 3.703 1 83.19 646 THR B C 1
ATOM 10701 O O . THR B 1 646 ? -21.047 -15.453 3.885 1 83.19 646 THR B O 1
ATOM 10704 N N . ARG B 1 647 ? -22.906 -16.422 3.186 1 83.56 647 ARG B N 1
ATOM 10705 C CA . ARG B 1 647 ? -23.469 -15.188 2.658 1 83.56 647 ARG B CA 1
ATOM 10706 C C . ARG B 1 647 ? -24.344 -14.5 3.691 1 83.56 647 ARG B C 1
ATOM 10708 O O . ARG B 1 647 ? -24.844 -13.391 3.459 1 83.56 647 ARG B O 1
ATOM 10715 N N . ARG B 1 648 ? -24.594 -15.141 4.703 1 72.81 648 ARG B N 1
ATOM 10716 C CA . ARG B 1 648 ? -25.312 -14.609 5.859 1 72.81 648 ARG B CA 1
ATOM 10717 C C . ARG B 1 648 ? -26.672 -14.055 5.445 1 72.81 648 ARG B C 1
ATOM 10719 O O . ARG B 1 648 ? -27 -12.906 5.758 1 72.81 648 ARG B O 1
ATOM 10726 N N . THR B 1 649 ? -27.391 -14.82 4.711 1 77.12 649 THR B N 1
ATOM 10727 C CA . THR B 1 649 ? -28.719 -14.453 4.246 1 77.12 649 THR B CA 1
ATOM 10728 C C . THR B 1 649 ? -29.625 -15.688 4.18 1 77.12 649 THR B C 1
ATOM 10730 O O . THR B 1 649 ? -29.141 -16.797 3.934 1 77.12 649 THR B O 1
ATOM 10733 N N . PRO B 1 650 ? -30.891 -15.414 4.598 1 77.19 650 PRO B N 1
ATOM 10734 C CA . PRO B 1 650 ? -31.828 -16.516 4.348 1 77.19 650 PRO B CA 1
ATOM 10735 C C . PRO B 1 650 ? -32.125 -16.703 2.859 1 77.19 650 PRO B C 1
ATOM 10737 O O . PRO B 1 650 ? -32.219 -15.727 2.115 1 77.19 650 PRO B O 1
ATOM 10740 N N . ILE B 1 651 ? -32.156 -17.875 2.463 1 82.69 651 ILE B N 1
ATOM 10741 C CA . ILE B 1 651 ? -32.375 -18.172 1.052 1 82.69 651 ILE B CA 1
ATOM 10742 C C . ILE B 1 651 ? -33.875 -18.219 0.761 1 82.69 651 ILE B C 1
ATOM 10744 O O . ILE B 1 651 ? -34.625 -19.016 1.359 1 82.69 651 ILE B O 1
ATOM 10748 N N . PRO B 1 652 ? -34.219 -17.297 -0.135 1 75.69 652 PRO B N 1
ATOM 10749 C CA . PRO B 1 652 ? -35.656 -17.281 -0.472 1 75.69 652 PRO B CA 1
ATOM 10750 C C . PRO B 1 652 ? -36.062 -18.484 -1.325 1 75.69 652 PRO B C 1
ATOM 10752 O O . PRO B 1 652 ? -35.25 -19.031 -2.057 1 75.69 652 PRO B O 1
ATOM 10755 N N . ASN B 1 653 ? -37.25 -18.891 -1.276 1 76.06 653 ASN B N 1
ATOM 10756 C CA . ASN B 1 653 ? -37.875 -19.906 -2.117 1 76.06 653 ASN B CA 1
ATOM 10757 C C . ASN B 1 653 ? -37.188 -21.266 -1.965 1 76.06 653 ASN B C 1
ATOM 10759 O O . ASN B 1 653 ? -37.156 -22.062 -2.904 1 76.06 653 ASN B O 1
ATOM 10763 N N . ILE B 1 654 ? -36.562 -21.547 -0.881 1 84.25 654 ILE B N 1
ATOM 10764 C CA . ILE B 1 654 ? -35.812 -22.781 -0.663 1 84.25 654 ILE B CA 1
ATOM 10765 C C . ILE B 1 654 ? -36.781 -23.953 -0.623 1 84.25 654 ILE B C 1
ATOM 10767 O O . ILE B 1 654 ? -36.438 -25.078 -0.979 1 84.25 654 ILE B O 1
ATOM 10771 N N . LYS B 1 655 ? -38.031 -23.75 -0.23 1 81.62 655 LYS B N 1
ATOM 10772 C CA . LYS B 1 655 ? -39.031 -24.812 -0.105 1 81.62 655 LYS B CA 1
ATOM 10773 C C . LYS B 1 655 ? -39.531 -25.266 -1.476 1 81.62 655 LYS B C 1
ATOM 10775 O O . LYS B 1 655 ? -40.031 -26.375 -1.626 1 81.62 655 LYS B O 1
ATOM 10780 N N . ASP B 1 656 ? -39.312 -24.422 -2.455 1 82.19 656 ASP B N 1
ATOM 10781 C CA . ASP B 1 656 ? -39.844 -24.688 -3.783 1 82.19 656 ASP B CA 1
ATOM 10782 C C . ASP B 1 656 ? -38.844 -25.453 -4.637 1 82.19 656 ASP B C 1
ATOM 10784 O O . ASP B 1 656 ? -39.125 -25.812 -5.781 1 82.19 656 ASP B O 1
ATOM 10788 N N . ILE B 1 657 ? -37.75 -25.859 -4.074 1 90.19 657 ILE B N 1
ATOM 10789 C CA . ILE B 1 657 ? -36.719 -26.547 -4.859 1 90.19 657 ILE B CA 1
ATOM 10790 C C . ILE B 1 657 ? -37.062 -28.016 -5 1 90.19 657 ILE B C 1
ATOM 10792 O O . ILE B 1 657 ? -37.188 -28.734 -4 1 90.19 657 ILE B O 1
ATOM 10796 N N . SER B 1 658 ? -37.438 -28.422 -6.125 1 88.69 658 SER B N 1
ATOM 10797 C CA . SER B 1 658 ? -37.688 -29.812 -6.461 1 88.69 658 SER B CA 1
ATOM 10798 C C . SER B 1 658 ? -37 -30.188 -7.781 1 88.69 658 SER B C 1
ATOM 10800 O O . SER B 1 658 ? -36.938 -29.375 -8.695 1 88.69 658 SER B O 1
ATOM 10802 N N . MET B 1 659 ? -36.406 -31.391 -7.832 1 91.31 659 MET B N 1
ATOM 10803 C CA . MET B 1 659 ? -35.75 -31.859 -9.039 1 91.31 659 MET B CA 1
ATOM 10804 C C . MET B 1 659 ? -36.312 -33.188 -9.508 1 91.31 659 MET B C 1
ATOM 10806 O O . MET B 1 659 ? -36.562 -34.094 -8.688 1 91.31 659 MET B O 1
ATOM 10810 N N . SER B 1 660 ? -36.562 -33.281 -10.766 1 89 660 SER B N 1
ATOM 10811 C CA . SER B 1 660 ? -37.125 -34.5 -11.328 1 89 660 SER B CA 1
ATOM 10812 C C . SER B 1 660 ? -36.094 -35.281 -12.133 1 89 660 SER B C 1
ATOM 10814 O O . SER B 1 660 ? -36.125 -36.5 -12.195 1 89 660 SER B O 1
ATOM 10816 N N . GLN B 1 661 ? -35.188 -34.594 -12.68 1 92.56 661 GLN B N 1
ATOM 10817 C CA . GLN B 1 661 ? -34.25 -35.25 -13.594 1 92.56 661 GLN B CA 1
ATOM 10818 C C . GLN B 1 661 ? -32.906 -35.531 -12.922 1 92.56 661 GLN B C 1
ATOM 10820 O O . GLN B 1 661 ? -32.031 -36.125 -13.523 1 92.56 661 GLN B O 1
ATOM 10825 N N . PHE B 1 662 ? -32.75 -35.062 -11.727 1 95.56 662 PHE B N 1
ATOM 10826 C CA . PHE B 1 662 ? -31.531 -35.281 -10.969 1 95.56 662 PHE B CA 1
ATOM 10827 C C . PHE B 1 662 ? -31.844 -35.812 -9.586 1 95.56 662 PHE B C 1
ATOM 10829 O O . PHE B 1 662 ? -32.844 -35.469 -8.977 1 95.56 662 PHE B O 1
ATOM 10836 N N . THR B 1 663 ? -31 -36.719 -9.102 1 95.19 663 THR B N 1
ATOM 10837 C CA . THR B 1 663 ? -31.156 -37.281 -7.766 1 95.19 663 THR B CA 1
ATOM 10838 C C . THR B 1 663 ? -29.891 -37.094 -6.941 1 95.19 663 THR B C 1
ATOM 10840 O O . THR B 1 663 ? -28.781 -37.281 -7.445 1 95.19 663 THR B O 1
ATOM 10843 N N . GLU B 1 664 ? -30.109 -36.688 -5.781 1 96 664 GLU B N 1
ATOM 10844 C CA . GLU B 1 664 ? -28.969 -36.5 -4.875 1 96 664 GLU B CA 1
ATOM 10845 C C . GLU B 1 664 ? -28.344 -37.844 -4.523 1 96 664 GLU B C 1
ATOM 10847 O O . GLU B 1 664 ? -28.984 -38.688 -3.873 1 96 664 GLU B O 1
ATOM 10852 N N . ALA B 1 665 ? -27.141 -38 -4.895 1 96.44 665 ALA B N 1
ATOM 10853 C CA . ALA B 1 665 ? -26.469 -39.281 -4.684 1 96.44 665 ALA B CA 1
ATOM 10854 C C . ALA B 1 665 ? -25.688 -39.281 -3.375 1 96.44 665 ALA B C 1
ATOM 10856 O O . ALA B 1 665 ? -25.641 -40.281 -2.664 1 96.44 665 ALA B O 1
ATOM 10857 N N . PHE B 1 666 ? -25.016 -38.156 -3.164 1 97 666 PHE B N 1
ATOM 10858 C CA . PHE B 1 666 ? -24.172 -38.125 -1.973 1 97 666 PHE B CA 1
ATOM 10859 C C . PHE B 1 666 ? -23.906 -36.688 -1.533 1 97 666 PHE B C 1
ATOM 10861 O O . PHE B 1 666 ? -23.703 -35.812 -2.367 1 97 666 PHE B O 1
ATOM 10868 N N . THR B 1 667 ? -24.031 -36.375 -0.279 1 95.88 667 THR B N 1
ATOM 10869 C CA . THR B 1 667 ? -23.641 -35.125 0.374 1 95.88 667 THR B CA 1
ATOM 10870 C C . THR B 1 667 ? -22.734 -35.406 1.564 1 95.88 667 THR B C 1
ATOM 10872 O O . THR B 1 667 ? -23.047 -36.219 2.416 1 95.88 667 THR B O 1
ATOM 10875 N N . THR B 1 668 ? -21.641 -34.75 1.623 1 94.38 668 THR B N 1
ATOM 10876 C CA . THR B 1 668 ? -20.641 -34.969 2.664 1 94.38 668 THR B CA 1
ATOM 10877 C C . THR B 1 668 ? -21.141 -34.5 4.016 1 94.38 668 THR B C 1
ATOM 10879 O O . THR B 1 668 ? -22.188 -33.844 4.094 1 94.38 668 THR B O 1
ATOM 10882 N N . LYS B 1 669 ? -20.344 -34.75 5.016 1 88.94 669 LYS B N 1
ATOM 10883 C CA . LYS B 1 669 ? -20.719 -34.5 6.406 1 88.94 669 LYS B CA 1
ATOM 10884 C C . LYS B 1 669 ? -21.047 -33.031 6.617 1 88.94 669 LYS B C 1
ATOM 10886 O O . LYS B 1 669 ? -22.047 -32.688 7.258 1 88.94 669 LYS B O 1
ATOM 10891 N N . ASN B 1 670 ? -20.266 -32.156 6.016 1 89.25 670 ASN B N 1
ATOM 10892 C CA . ASN B 1 670 ? -20.453 -30.734 6.238 1 89.25 670 ASN B CA 1
ATOM 10893 C C . ASN B 1 670 ? -21.047 -30.047 5.012 1 89.25 670 ASN B C 1
ATOM 10895 O O . ASN B 1 670 ? -21 -28.828 4.887 1 89.25 670 ASN B O 1
ATOM 10899 N N . TRP B 1 671 ? -21.484 -30.797 4.066 1 91.69 671 TRP B N 1
ATOM 10900 C CA . TRP B 1 671 ? -22.281 -30.375 2.924 1 91.69 671 TRP B CA 1
ATOM 10901 C C . TRP B 1 671 ? -21.422 -29.672 1.885 1 91.69 671 TRP B C 1
ATOM 10903 O O . TRP B 1 671 ? -21.922 -28.953 1.021 1 91.69 671 TRP B O 1
ATOM 10913 N N . ILE B 1 672 ? -20.188 -29.859 1.959 1 92.81 672 ILE B N 1
ATOM 10914 C CA . ILE B 1 672 ? -19.281 -29.125 1.064 1 92.81 672 ILE B CA 1
ATOM 10915 C C . ILE B 1 672 ? -19.312 -29.766 -0.324 1 92.81 672 ILE B C 1
ATOM 10917 O O . ILE B 1 672 ? -19.484 -29.062 -1.328 1 92.81 672 ILE B O 1
ATOM 10921 N N . VAL B 1 673 ? -19.141 -31.062 -0.341 1 96.25 673 VAL B N 1
ATOM 10922 C CA . VAL B 1 673 ? -19.188 -31.75 -1.626 1 96.25 673 VAL B CA 1
ATOM 10923 C C . VAL B 1 673 ? -20.562 -32.406 -1.812 1 96.25 673 VAL B C 1
ATOM 10925 O O . VAL B 1 673 ? -20.969 -33.25 -1.012 1 96.25 673 VAL B O 1
ATOM 10928 N N . ARG B 1 674 ? -21.188 -32 -2.859 1 97.56 674 ARG B N 1
ATOM 10929 C CA . ARG B 1 674 ? -22.5 -32.562 -3.189 1 97.56 674 ARG B CA 1
ATOM 10930 C C . ARG B 1 674 ? -22.484 -33.219 -4.574 1 97.56 674 ARG B C 1
ATOM 10932 O O . ARG B 1 674 ? -22.016 -32.594 -5.543 1 97.56 674 ARG B O 1
ATOM 10939 N N . ILE B 1 675 ? -22.969 -34.406 -4.637 1 97.88 675 ILE B N 1
ATOM 10940 C CA . ILE B 1 675 ? -22.938 -35.188 -5.879 1 97.88 675 ILE B CA 1
ATOM 10941 C C . ILE B 1 675 ? -24.344 -35.594 -6.277 1 97.88 675 ILE B C 1
ATOM 10943 O O . ILE B 1 675 ? -25.109 -36.125 -5.453 1 97.88 675 ILE B O 1
ATOM 10947 N N . TYR B 1 676 ? -24.672 -35.344 -7.484 1 98.06 676 TYR B N 1
ATOM 10948 C CA . TYR B 1 676 ? -26 -35.656 -8.016 1 98.06 676 TYR B CA 1
ATOM 10949 C C . TYR B 1 676 ? -25.906 -36.625 -9.188 1 98.06 676 TYR B C 1
ATOM 10951 O O . TYR B 1 676 ? -25 -36.531 -10.023 1 98.06 676 TYR B O 1
ATOM 10959 N N . LYS B 1 677 ? -26.719 -37.562 -9.25 1 97.25 677 LYS B N 1
ATOM 10960 C CA . LYS B 1 677 ? -26.812 -38.5 -10.359 1 97.25 677 LYS B CA 1
ATOM 10961 C C . LYS B 1 677 ? -27.75 -37.969 -11.445 1 97.25 677 LYS B C 1
ATOM 10963 O O . LYS B 1 677 ? -28.812 -37.438 -11.156 1 97.25 677 LYS B O 1
ATOM 10968 N N . VAL B 1 678 ? -27.312 -38.062 -12.68 1 96.19 678 VAL B N 1
ATOM 10969 C CA . VAL B 1 678 ? -28.125 -37.656 -13.812 1 96.19 678 VAL B CA 1
ATOM 10970 C C . VAL B 1 678 ? -29.141 -38.719 -14.164 1 96.19 678 VAL B C 1
ATOM 10972 O O . VAL B 1 678 ? -28.766 -39.875 -14.359 1 96.19 678 VAL B O 1
ATOM 10975 N N . GLY B 1 679 ? -30.391 -38.312 -14.242 1 92.75 679 GLY B N 1
ATOM 10976 C CA . GLY B 1 679 ? -31.453 -39.281 -14.547 1 92.75 679 GLY B CA 1
ATOM 10977 C C . GLY B 1 679 ? -31.406 -39.781 -15.969 1 92.75 679 GLY B C 1
ATOM 10978 O O . GLY B 1 679 ? -30.891 -39.125 -16.859 1 92.75 679 GLY B O 1
ATOM 10979 N N . ASP B 1 680 ? -31.922 -40.969 -16.109 1 84.62 680 ASP B N 1
ATOM 10980 C CA . ASP B 1 680 ? -31.969 -41.594 -17.438 1 84.62 680 ASP B CA 1
ATOM 10981 C C . ASP B 1 680 ? -33.094 -41 -18.266 1 84.62 680 ASP B C 1
ATOM 10983 O O . ASP B 1 680 ? -34.031 -40.406 -17.734 1 84.62 680 ASP B O 1
ATOM 10987 N N . ASP B 1 681 ? -32.812 -40.844 -19.516 1 70.94 681 ASP B N 1
ATOM 10988 C CA . ASP B 1 681 ? -33.875 -40.438 -20.438 1 70.94 681 ASP B CA 1
ATOM 10989 C C . ASP B 1 681 ? -35 -41.469 -20.469 1 70.94 681 ASP B C 1
ATOM 10991 O O . ASP B 1 681 ? -34.781 -42.625 -20.797 1 70.94 681 ASP B O 1
ATOM 10995 N N . PRO B 1 682 ? -36.188 -41.281 -19.922 1 58.41 682 PRO B N 1
ATOM 10996 C CA . PRO B 1 682 ? -37.219 -42.281 -20.016 1 58.41 682 PRO B CA 1
ATOM 10997 C C . PRO B 1 682 ? -37.469 -42.719 -21.453 1 58.41 682 PRO B C 1
ATOM 10999 O O . PRO B 1 682 ? -37.844 -43.875 -21.688 1 58.41 682 PRO B O 1
ATOM 11002 N N . GLN B 1 683 ? -37.469 -41.812 -22.422 1 50.59 683 GLN B N 1
ATOM 11003 C CA . GLN B 1 683 ? -37.812 -42.156 -23.812 1 50.59 683 GLN B CA 1
ATOM 11004 C C . GLN B 1 683 ? -36.625 -42.812 -24.5 1 50.59 683 GLN B C 1
ATOM 11006 O O . GLN B 1 683 ? -36.781 -43.438 -25.562 1 50.59 683 GLN B O 1
ATOM 11011 N N . TRP B 1 684 ? -35.469 -42.531 -24.125 1 45.16 684 TRP B N 1
ATOM 11012 C CA . TRP B 1 684 ? -34.312 -43.062 -24.844 1 45.16 684 TRP B CA 1
ATOM 11013 C C . TRP B 1 684 ? -34.188 -44.562 -24.641 1 45.16 684 TRP B C 1
ATOM 11015 O O . TRP B 1 684 ? -33.406 -45.219 -25.312 1 45.16 684 TRP B O 1
ATOM 11025 N N . ASN B 1 685 ? -34.594 -45.188 -23.469 1 39.16 685 ASN B N 1
ATOM 11026 C CA . ASN B 1 685 ? -34.625 -46.625 -23.516 1 39.16 685 ASN B CA 1
ATOM 11027 C C . ASN B 1 685 ? -35.344 -47.156 -24.75 1 39.16 685 ASN B C 1
ATOM 11029 O O . ASN B 1 685 ? -35.375 -48.375 -24.984 1 39.16 685 ASN B O 1
ATOM 11033 N N . ARG B 1 686 ? -36.344 -46.438 -25.297 1 36 686 ARG B N 1
ATOM 11034 C CA . ARG B 1 686 ? -37.062 -47.031 -26.406 1 36 686 ARG B CA 1
ATOM 11035 C C . ARG B 1 686 ? -36.188 -47.062 -27.672 1 36 686 ARG B C 1
ATOM 11037 O O . ARG B 1 686 ? -36.469 -47.812 -28.594 1 36 686 ARG B O 1
ATOM 11044 N N . VAL B 1 687 ? -35.406 -45.906 -27.875 1 30.11 687 VAL B N 1
ATOM 11045 C CA . VAL B 1 687 ? -34.875 -45.906 -29.234 1 30.11 687 VAL B CA 1
ATOM 11046 C C . VAL B 1 687 ? -33.656 -46.844 -29.297 1 30.11 687 VAL B C 1
ATOM 11048 O O . VAL B 1 687 ? -33.094 -47.031 -30.375 1 30.11 687 VAL B O 1
ATOM 11051 N N . TYR B 1 688 ? -33.062 -47.312 -28.156 1 26.91 688 TYR B N 1
ATOM 11052 C CA . TYR B 1 688 ? -32.156 -48.344 -28.688 1 26.91 688 TYR B CA 1
ATOM 11053 C C . TYR B 1 688 ? -32.906 -49.594 -29.109 1 26.91 688 TYR B C 1
ATOM 11055 O O . TYR B 1 688 ? -33.906 -49.969 -28.469 1 26.91 688 TYR B O 1
#

Radius of gyration: 36.2 Å; Cα contacts (8 Å, |Δi|>4): 2306; chains: 2; bounding box: 96×101×82 Å

Sequence (1376 aa):
MGKVVKVIQLITLLLSCLLAFLIRQFANVINEPLIHEFDPQFNWRCTQYIDNHGLYEFLGWFDNISWYPQGRPVGETAYPGLMYTSAIAKWVLQKIHIIVDLRTICVSMGPSVSILSVLVAFLFGELVGSAQLGTLFGAITSFIPGMISRSVGGAYDYECIGLFIIVLSLYTFALALKSGSILFSILAAFAYSYLALTWGGYVFVSNCIPLFAAGLVAIGRYSWRLHITYSIWFIVSSILTAQVPFIGDKILKKPEHFAMLGTFIVMQIWGFFTFVKSHFSPTTYNSVGITSILILPSFLLLMITVGMSTGLLGGFSGRLLQMFDPTYASKNVPIINSVAEHQPTAWVKYYSDCELFIFFFPLGAYIVISSLIRTQNTNDQRELQRAETLLLLFIYGFSTLYFASIMVRLVLVFTPALVFVAGIAIHQLLRESFKPKSFLHPVSLTMIIITFIICLHSVLHATHFACYSYSGDHLHFNIMTPRGVETSDDYREGYRWLTENTHRDDIIMSWWDYGYQITSMGNRGCIADGNTNNFTHIGIIGMAMSSPEPISWRIARLMNVKYMLVIFGGAAQYSGDDINKFLWMPRIAHQTFDNITGEMYQIPYRHIVGESMTKNMTLSMMFKFCYNNYKYYQPHPQFPTGYDMTRRTPIPNIKDISMSQFTEAFTTKNWIVRIYKVGDDPQWNRVYMGKVVKVIQLITLLLSCLLAFLIRQFANVINEPLIHEFDPQFNWRCTQYIDNHGLYEFLGWFDNISWYPQGRPVGETAYPGLMYTSAIAKWVLQKIHIIVDLRTICVSMGPSVSILSVLVAFLFGELVGSAQLGTLFGAITSFIPGMISRSVGGAYDYECIGLFIIVLSLYTFALALKSGSILFSILAAFAYSYLALTWGGYVFVSNCIPLFAAGLVAIGRYSWRLHITYSIWFIVSSILTAQVPFIGDKILKKPEHFAMLGTFIVMQIWGFFTFVKSHFSPTTYNSVGITSILILPSFLLLMITVGMSTGLLGGFSGRLLQMFDPTYASKNVPIINSVAEHQPTAWVKYYSDCELFIFFFPLGAYIVISSLIRTQNTNDQRELQRAETLLLLFIYGFSTLYFASIMVRLVLVFTPALVFVAGIAIHQLLRESFKPKSFLHPVSLTMIIITFIICLHSVLHATHFACYSYSGDHLHFNIMTPRGVETSDDYREGYRWLTENTHRDDIIMSWWDYGYQITSMGNRGCIADGNTNNFTHIGIIGMAMSSPEPISWRIARLMNVKYMLVIFGGAAQYSGDDINKFLWMPRIAHQTFDNITGEMYQIPYRHIVGESMTKNMTLSMMFKFCYNNYKYYQPHPQFPTGYDMTRRTPIPNIKDISMSQFTEAFTTKNWIVRIYKVGDDPQWNRVY

Organism: Trichomonas vaginalis (strain ATCC PRA-98 / G3) (NCBI:txid412133)

pLDDT: mean 87.48, std 11.62, range [25.25, 98.44]